Protein AF-0000000075359951 (afdb_homodimer)

Radius of gyration: 34.62 Å; Cα contacts (8 Å, |Δi|>4): 3595; chains: 2; bounding box: 74×106×92 Å

Foldseek 3Di:
DFDQLALPQAAFWALFDWAWAKAKDDDDVDAIAMEIETLDQFFAQLLLVVLQVVCCVPPNVNDHPWRYKYTYQRARQADFQQHQFQQRCQSVQFHDVLSNVVSSVRNNVNVVVNVVPDADWFKFKFKDFQDQQKAFQQVVLLVLPDPVLPVVDPHSFDGMKMKMWIAHPVFGTAEMEIEDAAHQLLDASNDNHRDSFQFLLLQLVQLVVVVVVVVVVVPPVPLVPDAQPLAPPPVPPPPPPDLPVQQVLLLVFFWDAWDFDDLCVLLVAARDHCPRPVPGHGYGYGYFYFQHQRMYSLRVAKAFQVPRHHADNQAQDDVPANQRIARHAPPPPDSLVSRNVSNVSVNVVNVVRNVPGDHIFDDDKDKAKAKDQQQWDWFWDADPVGDIDIDTWHQFFFAPLQQQDTNSHGHDDPLPPPPPPRDPSCVVCSVQFDDDDPVRPVNAPPGHGPGRQRPRQPVHRNAWRMFMWMWIDGHLEIETEGQENEHRVLSVVLQVLLVVLCCPPPPDPDDHHYTYGYSMSHHQYYDYALSSLNSNHNRNSSRTTHSCSSSSSSVVSSVRSNCRRVVHHDDHYDDTDNCPVSIDRPDDDQQFADDPPPHDFQAWPAFDDRSDEDEAQDKDKTKTWAFDCSLDVQVSGAFKFKWFDDDSHDTHTHHGSNDSQKIWGKDDPDPPDSIIMIMIMGRHHPPRDWHKMKMKGKHWTAHNVGDITIMMIIHRIYTYD/DFDQLALPQAAFWALFDWAWAKAKDDDDVDAIAMEIETLDQFFAQLLLVVLQVVCCVPPNVNDHPWRYKYTYQRARQADFQQHQFQQRCQSVQFHDVLSNVVSSVRNNVNVVVNVVPDADWFKFKFKDFQDQQKAFQQVVLLVLPDPVLPVVDPHSFDGMKMKMWIAHPVFGTAEMEIEDAAHQLLDASNDNHRDSFQFLLLQLVQLVVVVVVVVVVVPPVPLVPDAQPLAPPPPPPPPPPDLPVQQVLLLVFFWDAWDFDDLCVLLVAARDHCPRPVPGHGYGYGYFYFQHQRMYSLRVAKAFQVPRHHADNQAQADVPANQRIARHAPPPPDSLVSRNVSNVSVNVVNVVRNVPGDHIFDDDKDKAKAKDQQQWDWFWDADPVGDIDIDTWHQFFFAPLQQQDTNSHGHDDDLPDPPPPGDPSCVVCSVQFDDDDPVRPVNAPPGHGPGRQRPRQPVHRNAWRMFMWMWIDGHLEIETEGQENEHRVLSVVLQVLLVVLCCPPPPDPDDHHYTYGYSMSHHQYYDYALSSLNSPHNRNSSRTTHSCSSSSSSVVSSVRSNCRRVVHHDDHYDDTDNCPVSIDRPDDDQQFADDPPPHDFAGWPAFDDRSDEDEAQDKDKTKTWAFDCSLDVQVSGAFKFKWFDDDSHDTHTHHGSNDSQKIWGKDDPDPPDSIIMIMIMGRHHPPRDWHKMKMKGKHWTAHNVGDITIMMIIHRIYTYD

InterPro domains:
  IPR006823 Neutral/alkaline nonlysosomal ceramidase [PTHR12670] (1-720)
  IPR031329 Neutral/alkaline non-lysosomal ceramidase, N-terminal [PF04734] (1-555)
  IPR031331 Neutral/alkaline non-lysosomal ceramidase, C-terminal [PF17048] (557-720)
  IPR038445 Neutral ceramidase, C-terminal domain superfamily [G3DSA:2.60.40.2300] (588-721)

Structure (mmCIF, N/CA/C/O backbone):
data_AF-0000000075359951-model_v1
#
loop_
_entity.id
_entity.type
_entity.pdbx_description
1 polymer 'Neutral ceramidase'
#
loop_
_atom_site.group_PDB
_atom_site.id
_atom_site.type_symbol
_atom_site.label_atom_id
_atom_site.label_alt_id
_atom_site.label_comp_id
_atom_site.label_asym_id
_atom_site.label_entity_id
_atom_site.label_seq_id
_atom_site.pdbx_PDB_ins_code
_atom_site.Cartn_x
_atom_site.Cartn_y
_atom_site.Cartn_z
_atom_site.occupancy
_atom_site.B_iso_or_equiv
_atom_site.auth_seq_id
_atom_site.auth_comp_id
_atom_site.auth_asym_id
_atom_site.auth_atom_id
_atom_site.pdbx_PDB_model_num
ATOM 1 N N . MET A 1 1 ? -10.68 17.016 18.938 1 92.5 1 MET A N 1
ATOM 2 C CA . MET A 1 1 ? -9.688 17.641 18.078 1 92.5 1 MET A CA 1
ATOM 3 C C . MET A 1 1 ? -8.445 18.047 18.875 1 92.5 1 MET A C 1
ATOM 5 O O . MET A 1 1 ? -8.445 17.984 20.094 1 92.5 1 MET A O 1
ATOM 9 N N . MET A 1 2 ? -7.406 18.312 18.078 1 87.38 2 MET A N 1
ATOM 10 C CA . MET A 1 2 ? -6.129 18.625 18.719 1 87.38 2 MET A CA 1
ATOM 11 C C . MET A 1 2 ? -5.848 20.125 18.656 1 87.38 2 MET A C 1
ATOM 13 O O . MET A 1 2 ? -6.18 20.781 17.672 1 87.38 2 MET A O 1
ATOM 17 N N . GLY A 1 3 ? -5.402 20.734 19.75 1 80.44 3 GLY A N 1
ATOM 18 C CA . GLY A 1 3 ? -4.781 22.047 19.688 1 80.44 3 GLY A CA 1
ATOM 19 C C . GLY A 1 3 ? -5.305 23.016 20.719 1 80.44 3 GLY A C 1
ATOM 20 O O . GLY A 1 3 ? -4.531 23.766 21.328 1 80.44 3 GLY A O 1
ATOM 21 N N . TYR A 1 4 ? -6.652 23 20.953 1 84.62 4 TYR A N 1
ATOM 22 C CA . TYR A 1 4 ? -7.203 24 21.859 1 84.62 4 TYR A CA 1
ATOM 23 C C . TYR A 1 4 ? -7.453 23.391 23.234 1 84.62 4 TYR A C 1
ATOM 25 O O . TYR A 1 4 ? -7.914 24.078 24.156 1 84.62 4 TYR A O 1
ATOM 33 N N . ALA A 1 5 ? -7.168 22.156 23.375 1 82 5 ALA A N 1
ATOM 34 C CA . ALA A 1 5 ? -7.41 21.453 24.641 1 82 5 ALA A CA 1
ATOM 35 C C . ALA A 1 5 ? -8.836 21.672 25.125 1 82 5 ALA A C 1
ATOM 37 O O . ALA A 1 5 ? -9.062 21.984 26.297 1 82 5 ALA A O 1
ATOM 38 N N . ASN A 1 6 ? -9.75 21.734 24.219 1 84.12 6 ASN A N 1
ATOM 39 C CA . ASN A 1 6 ? -11.172 21.875 24.484 1 84.12 6 ASN A CA 1
ATOM 40 C C . ASN A 1 6 ? -11.922 20.562 24.281 1 84.12 6 ASN A C 1
ATOM 42 O O . ASN A 1 6 ? -12.023 20.062 23.156 1 84.12 6 ASN A O 1
ATOM 46 N N . MET A 1 7 ? -12.453 20.062 25.344 1 83.94 7 MET A N 1
ATOM 47 C CA . MET A 1 7 ? -13.109 18.766 25.312 1 83.94 7 MET A CA 1
ATOM 48 C C . MET A 1 7 ? -14.375 18.812 24.469 1 83.94 7 MET A C 1
ATOM 50 O O . MET A 1 7 ? -14.867 17.766 24.016 1 83.94 7 MET A O 1
ATOM 54 N N . GLU A 1 8 ? -14.844 20 24.297 1 86.25 8 GLU A N 1
ATOM 55 C CA . GLU A 1 8 ? -16.094 20.141 23.547 1 86.25 8 GLU A CA 1
ATOM 56 C C . GLU A 1 8 ? -15.836 20.203 22.047 1 86.25 8 GLU A C 1
ATOM 58 O O . GLU A 1 8 ? -16.766 20.062 21.25 1 86.25 8 GLU A O 1
ATOM 63 N N . GLN A 1 9 ? -14.648 20.359 21.688 1 91.44 9 GLN A N 1
ATOM 64 C CA . GLN A 1 9 ? -14.32 20.422 20.266 1 91.44 9 GLN A CA 1
ATOM 65 C C . GLN A 1 9 ? -14.211 19.016 19.656 1 91.44 9 GLN A C 1
ATOM 67 O O . GLN A 1 9 ? -13.109 18.516 19.438 1 91.44 9 GLN A O 1
ATOM 72 N N . ILE A 1 10 ? -15.359 18.469 19.359 1 92.62 10 ILE A N 1
ATOM 73 C CA . ILE A 1 10 ? -15.461 17.125 18.828 1 92.62 10 ILE A CA 1
ATOM 74 C C . ILE A 1 10 ? -15.664 17.188 17.312 1 92.62 10 ILE A C 1
ATOM 76 O O . ILE A 1 10 ? -16.531 17.906 16.828 1 92.62 10 ILE A O 1
ATOM 80 N N . ALA A 1 11 ? -14.906 16.438 16.594 1 94.94 11 ALA A N 1
ATOM 81 C CA . ALA A 1 11 ? -15 16.438 15.141 1 94.94 11 ALA A CA 1
ATOM 82 C C . ALA A 1 11 ? -16.406 16.016 14.688 1 94.94 11 ALA A C 1
ATOM 84 O O . ALA A 1 11 ? -16.906 14.961 15.109 1 94.94 11 ALA A O 1
ATOM 85 N N . SER A 1 12 ? -16.984 16.812 13.812 1 96.81 12 SER A N 1
ATOM 86 C CA . SER A 1 12 ? -18.344 16.547 13.344 1 96.81 12 SER A CA 1
ATOM 87 C C . SER A 1 12 ? -18.469 16.781 11.844 1 96.81 12 SER A C 1
ATOM 89 O O . SER A 1 12 ? -19.531 17.172 11.359 1 96.81 12 SER A O 1
ATOM 91 N N . GLY A 1 13 ? -17.406 16.594 11.125 1 97.94 13 GLY A N 1
ATOM 92 C CA . GLY A 1 13 ? -17.438 16.797 9.68 1 97.94 13 GLY A CA 1
ATOM 93 C C . GLY A 1 13 ? -16.094 17.172 9.102 1 97.94 13 GLY A C 1
ATOM 94 O O . GLY A 1 13 ? -15.062 17.016 9.773 1 97.94 13 GLY A O 1
ATOM 95 N N . ILE A 1 14 ? -16.125 17.562 7.75 1 98.5 14 ILE A N 1
ATOM 96 C CA . ILE A 1 14 ? -14.906 17.875 7.031 1 98.5 14 ILE A CA 1
ATOM 97 C C . ILE A 1 14 ? -15.078 19.203 6.289 1 98.5 14 ILE A C 1
ATOM 99 O O . ILE A 1 14 ? -15.984 19.359 5.473 1 98.5 14 ILE A O 1
ATOM 103 N N . HIS A 1 15 ? -14.203 20.172 6.699 1 98.44 15 HIS A N 1
ATOM 104 C CA . HIS A 1 15 ? -14.047 21.391 5.902 1 98.44 15 HIS A CA 1
ATOM 105 C C . HIS A 1 15 ? -13.328 21.094 4.59 1 98.44 15 HIS A C 1
ATOM 107 O O . HIS A 1 15 ? -13.828 21.438 3.514 1 98.44 15 HIS A O 1
ATOM 113 N N . PHE A 1 16 ? -12.195 20.438 4.609 1 97.88 16 PHE A N 1
ATOM 114 C CA . PHE A 1 16 ? -11.477 19.812 3.516 1 97.88 16 PHE A CA 1
ATOM 115 C C . PHE A 1 16 ? -10.477 18.781 4.047 1 97.88 16 PHE A C 1
ATOM 117 O O . PHE A 1 16 ? -10.203 18.734 5.246 1 97.88 16 PHE A O 1
ATOM 124 N N . ARG A 1 17 ? -10.023 17.938 3.176 1 97.81 17 ARG A N 1
ATOM 125 C CA . ARG A 1 17 ? -9.273 16.75 3.582 1 97.81 17 ARG A CA 1
ATOM 126 C C . ARG A 1 17 ? -7.863 17.125 4.043 1 97.81 17 ARG A C 1
ATOM 128 O O . ARG A 1 17 ? -7.301 18.125 3.588 1 97.81 17 ARG A O 1
ATOM 135 N N . LEU A 1 18 ? -7.336 16.344 4.98 1 98.38 18 LEU A N 1
ATOM 136 C CA . LEU A 1 18 ? -5.961 16.453 5.449 1 98.38 18 LEU A CA 1
ATOM 137 C C . LEU A 1 18 ? -5.031 15.578 4.621 1 98.38 18 LEU A C 1
ATOM 139 O O . LEU A 1 18 ? -5.418 14.492 4.191 1 98.38 18 LEU A O 1
ATOM 143 N N . ARG A 1 19 ? -3.84 16.062 4.422 1 97.94 19 ARG A N 1
ATOM 144 C CA . ARG A 1 19 ? -2.906 15.375 3.539 1 97.94 19 ARG A CA 1
ATOM 145 C C . ARG A 1 19 ? -1.535 15.234 4.191 1 97.94 19 ARG A C 1
ATOM 147 O O . ARG A 1 19 ? -1.17 16.031 5.059 1 97.94 19 ARG A O 1
ATOM 154 N N . ALA A 1 20 ? -0.826 14.164 3.852 1 98.56 20 ALA A N 1
ATOM 155 C CA . ALA A 1 20 ? 0.627 14.086 3.977 1 98.56 20 ALA A CA 1
ATOM 156 C C . ALA A 1 20 ? 1.31 14.352 2.639 1 98.56 20 ALA A C 1
ATOM 158 O O . ALA A 1 20 ? 1.008 13.695 1.64 1 98.56 20 ALA A O 1
ATOM 159 N N . ARG A 1 21 ? 2.121 15.344 2.541 1 98.69 21 ARG A N 1
ATOM 160 C CA . ARG A 1 21 ? 2.875 15.711 1.346 1 98.69 21 ARG A CA 1
ATOM 161 C C . ARG A 1 21 ? 4.367 15.469 1.545 1 98.69 21 ARG A C 1
ATOM 163 O O . ARG A 1 21 ? 4.953 15.938 2.521 1 98.69 21 ARG A O 1
ATOM 170 N N . THR A 1 22 ? 4.988 14.664 0.668 1 98.81 22 THR A N 1
ATOM 171 C CA . THR A 1 22 ? 6.348 14.188 0.892 1 98.81 22 THR A CA 1
ATOM 172 C C . THR A 1 22 ? 7.242 14.531 -0.298 1 98.81 22 THR A C 1
ATOM 174 O O . THR A 1 22 ? 6.832 14.391 -1.451 1 98.81 22 THR A O 1
ATOM 177 N N . PHE A 1 23 ? 8.445 15 -0.068 1 98.62 23 PHE A N 1
ATOM 178 C CA . PHE A 1 23 ? 9.469 14.953 -1.104 1 98.62 23 PHE A CA 1
ATOM 179 C C . PHE A 1 23 ? 10.633 14.07 -0.671 1 98.62 23 PHE A C 1
ATOM 181 O O . PHE A 1 23 ? 10.906 13.938 0.523 1 98.62 23 PHE A O 1
ATOM 188 N N . ILE A 1 24 ? 11.266 13.453 -1.584 1 98.38 24 ILE A N 1
ATOM 189 C CA . ILE A 1 24 ? 12.516 12.711 -1.43 1 98.38 24 ILE A CA 1
ATOM 190 C C . ILE A 1 24 ? 13.57 13.281 -2.377 1 98.38 24 ILE A C 1
ATOM 192 O O . ILE A 1 24 ? 13.297 13.492 -3.562 1 98.38 24 ILE A O 1
ATOM 196 N N . VAL A 1 25 ? 14.719 13.594 -1.864 1 98.19 25 VAL A N 1
ATOM 197 C CA . VAL A 1 25 ? 15.891 13.984 -2.646 1 98.19 25 VAL A CA 1
ATOM 198 C C . VAL A 1 25 ? 17 12.961 -2.445 1 98.19 25 VAL A C 1
ATOM 200 O O . VAL A 1 25 ? 17.375 12.641 -1.31 1 98.19 25 VAL A O 1
ATOM 203 N N . ALA A 1 26 ? 17.453 12.484 -3.514 1 95.38 26 ALA A N 1
ATOM 204 C CA . ALA A 1 26 ? 18.453 11.414 -3.434 1 95.38 26 ALA A CA 1
ATOM 205 C C . ALA A 1 26 ? 19.594 11.656 -4.414 1 95.38 26 ALA A C 1
ATOM 207 O O . ALA A 1 26 ? 19.375 12.133 -5.527 1 95.38 26 ALA A O 1
ATOM 208 N N . GLU A 1 27 ? 20.812 11.367 -3.955 1 91.81 27 GLU A N 1
ATOM 209 C CA . GLU A 1 27 ? 21.953 11.258 -4.859 1 91.81 27 GLU A CA 1
ATOM 210 C C . GLU A 1 27 ? 21.953 9.914 -5.578 1 91.81 27 GLU A C 1
ATOM 212 O O . GLU A 1 27 ? 21.547 8.898 -5.016 1 91.81 27 GLU A O 1
ATOM 217 N N . PRO A 1 28 ? 22.438 10.07 -6.836 1 80.56 28 PRO A N 1
ATOM 218 C CA . PRO A 1 28 ? 22.594 8.75 -7.465 1 80.56 28 PRO A CA 1
ATOM 219 C C . PRO A 1 28 ? 23.5 7.82 -6.672 1 80.56 28 PRO A C 1
ATOM 221 O O . PRO A 1 28 ? 24.672 8.133 -6.465 1 80.56 28 PRO A O 1
ATOM 224 N N . GLN A 1 29 ? 23.141 6.727 -6.148 1 76.38 29 GLN A N 1
ATOM 225 C CA . GLN A 1 29 ? 23.875 5.723 -5.387 1 76.38 29 GLN A CA 1
ATOM 226 C C . GLN A 1 29 ? 24.391 6.297 -4.07 1 76.38 29 GLN A C 1
ATOM 228 O O . GLN A 1 29 ? 25.469 5.93 -3.607 1 76.38 29 GLN A O 1
ATOM 233 N N . GLY A 1 30 ? 23.688 7.277 -3.59 1 86.38 30 GLY A N 1
ATOM 234 C CA . GLY A 1 30 ? 24.141 7.906 -2.359 1 86.38 30 GLY A CA 1
ATOM 235 C C . GLY A 1 30 ? 23.016 8.109 -1.35 1 86.38 30 GLY A C 1
ATOM 236 O O . GLY A 1 30 ? 22.141 7.262 -1.204 1 86.38 30 GLY A O 1
ATOM 237 N N . ASN A 1 31 ? 23.25 9.25 -0.615 1 93.69 31 ASN A N 1
ATOM 238 C CA . ASN A 1 31 ? 22.328 9.578 0.468 1 93.69 31 ASN A CA 1
ATOM 239 C C . ASN A 1 31 ? 20.984 10.07 -0.066 1 93.69 31 ASN A C 1
ATOM 241 O O . ASN A 1 31 ? 20.891 10.5 -1.217 1 93.69 31 ASN A O 1
ATOM 245 N N . ARG A 1 32 ? 20.031 9.828 0.704 1 96.56 32 ARG A N 1
ATOM 246 C CA . ARG A 1 32 ? 18.734 10.438 0.406 1 96.56 32 ARG A CA 1
ATOM 247 C C . ARG A 1 32 ? 18.062 10.961 1.675 1 96.56 32 ARG A C 1
ATOM 249 O O . ARG A 1 32 ? 18.375 10.5 2.777 1 96.56 32 ARG A O 1
ATOM 256 N N . VAL A 1 33 ? 17.266 11.953 1.538 1 98.56 33 VAL A N 1
ATOM 257 C CA . VAL A 1 33 ? 16.5 12.508 2.652 1 98.56 33 VAL A CA 1
ATOM 258 C C . VAL A 1 33 ? 15.016 12.555 2.291 1 98.56 33 VAL A C 1
ATOM 260 O O . VAL A 1 33 ? 14.664 12.688 1.117 1 98.56 33 VAL A O 1
ATOM 263 N N . VAL A 1 34 ? 14.211 12.383 3.309 1 98.81 34 VAL A N 1
ATOM 264 C CA . VAL A 1 34 ? 12.758 12.438 3.195 1 98.81 34 VAL A CA 1
ATOM 265 C C . VAL A 1 34 ? 12.211 13.539 4.105 1 98.81 34 VAL A C 1
ATOM 267 O O . VAL A 1 34 ? 12.602 13.641 5.27 1 98.81 34 VAL A O 1
ATOM 270 N N . PHE A 1 35 ? 11.352 14.398 3.592 1 98.94 35 PHE A N 1
ATOM 271 C CA . PHE A 1 35 ? 10.633 15.375 4.395 1 98.94 35 PHE A CA 1
ATOM 272 C C . PHE A 1 35 ? 9.133 15.25 4.176 1 98.94 35 PHE A C 1
ATOM 274 O O . PHE A 1 35 ? 8.641 15.422 3.057 1 98.94 35 PHE A O 1
ATOM 281 N N . VAL A 1 36 ? 8.414 14.977 5.23 1 98.88 36 VAL A N 1
ATOM 282 C CA . VAL A 1 36 ? 6.961 14.859 5.199 1 98.88 36 VAL A CA 1
ATOM 283 C C . VAL A 1 36 ? 6.328 16.062 5.887 1 98.88 36 VAL A C 1
ATOM 285 O O . VAL A 1 36 ? 6.621 16.359 7.051 1 98.88 36 VAL A O 1
ATOM 288 N N . ASN A 1 37 ? 5.535 16.812 5.141 1 98.88 37 ASN A N 1
ATOM 289 C CA . ASN A 1 37 ? 4.676 17.844 5.715 1 98.88 37 ASN A CA 1
ATOM 290 C C . ASN A 1 37 ? 3.271 17.312 5.988 1 98.88 37 ASN A C 1
ATOM 292 O O . ASN A 1 37 ? 2.547 16.953 5.055 1 98.88 37 ASN A O 1
ATOM 296 N N . LEU A 1 38 ? 2.906 17.328 7.215 1 98.38 38 LEU A N 1
ATOM 297 C CA . LEU A 1 38 ? 1.687 16.656 7.66 1 98.38 38 LEU A CA 1
ATOM 298 C C . LEU A 1 38 ? 0.625 17.672 8.055 1 98.38 38 LEU A C 1
ATOM 300 O O . LEU A 1 38 ? 0.889 18.562 8.867 1 98.38 38 LEU A O 1
ATOM 304 N N . ASP A 1 39 ? -0.626 17.484 7.484 1 98.31 39 ASP A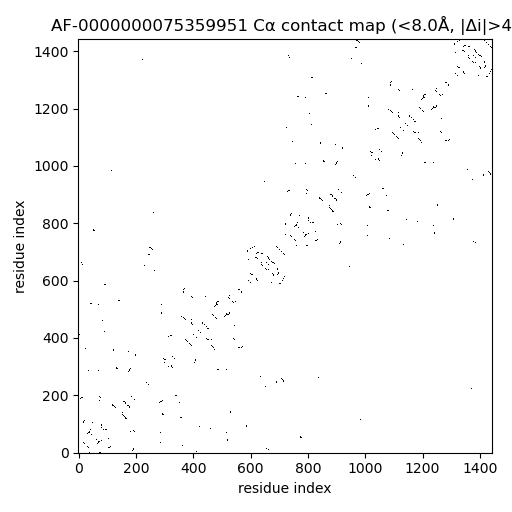 N 1
ATOM 305 C CA . ASP A 1 39 ? -1.76 18.281 7.953 1 98.31 39 ASP A CA 1
ATOM 306 C C . ASP A 1 39 ? -2.271 17.766 9.297 1 98.31 39 ASP A C 1
ATOM 308 O O . ASP A 1 39 ? -3.373 17.219 9.375 1 98.31 39 ASP A O 1
ATOM 312 N N . ALA A 1 40 ? -1.49 17.984 10.305 1 98.25 40 ALA A N 1
ATOM 313 C CA . ALA A 1 40 ? -1.791 17.672 11.695 1 98.25 40 ALA A CA 1
ATOM 314 C C . ALA A 1 40 ? -1.234 18.75 12.633 1 98.25 40 ALA A C 1
ATOM 316 O O . ALA A 1 40 ? -0.488 19.625 12.195 1 98.25 40 ALA A O 1
ATOM 317 N N . CYS A 1 41 ? -1.692 18.688 13.812 1 97.88 41 CYS A N 1
ATOM 318 C CA . CYS A 1 41 ? -1.228 19.688 14.766 1 97.88 41 CYS A CA 1
ATOM 319 C C . CYS A 1 41 ? 0.286 19.625 14.93 1 97.88 41 CYS A C 1
ATOM 321 O O . CYS A 1 41 ? 0.981 20.625 14.75 1 97.88 41 CYS A O 1
ATOM 323 N N . MET A 1 42 ? 0.805 18.516 15.242 1 98.19 42 MET A N 1
ATOM 324 C CA . MET A 1 42 ? 2.24 18.281 15.375 1 98.19 42 MET A CA 1
ATOM 325 C C . MET A 1 42 ? 2.602 16.844 14.977 1 98.19 42 MET A C 1
ATOM 327 O O . MET A 1 42 ? 1.721 16 14.828 1 98.19 42 MET A O 1
ATOM 331 N N . ALA A 1 43 ? 3.893 16.672 14.773 1 97.38 43 ALA A N 1
ATOM 332 C CA . ALA A 1 43 ? 4.371 15.289 14.641 1 97.38 43 ALA A CA 1
ATOM 333 C C . ALA A 1 43 ? 4.332 14.562 15.984 1 97.38 43 ALA A C 1
ATOM 335 O O . ALA A 1 43 ? 4.312 15.203 17.047 1 97.38 43 ALA A O 1
ATOM 336 N N . SER A 1 44 ? 4.227 13.273 15.898 1 96.44 44 SER A N 1
ATOM 337 C CA . SER A 1 44 ? 4.145 12.383 17.062 1 96.44 44 SER A CA 1
ATOM 338 C C . SER A 1 44 ? 5.32 11.414 17.094 1 96.44 44 SER A C 1
ATOM 340 O O . SER A 1 44 ? 5.691 10.844 16.062 1 96.44 44 SER A O 1
ATOM 342 N N . GLN A 1 45 ? 5.848 11.305 18.328 1 97.5 45 GLN A N 1
ATOM 343 C CA . GLN A 1 45 ? 6.973 10.391 18.5 1 97.5 45 GLN A CA 1
ATOM 344 C C . GLN A 1 45 ? 6.578 8.961 18.156 1 97.5 45 GLN A C 1
ATOM 346 O O . GLN A 1 45 ? 7.332 8.25 17.484 1 97.5 45 GLN A O 1
ATOM 351 N N . ILE A 1 46 ? 5.453 8.484 18.672 1 98.31 46 ILE A N 1
ATOM 352 C CA . ILE A 1 46 ? 5.031 7.109 18.438 1 98.31 46 ILE A CA 1
ATOM 353 C C . ILE A 1 46 ? 4.672 6.922 16.953 1 98.31 46 ILE A C 1
ATOM 355 O O . ILE A 1 46 ? 4.883 5.848 16.391 1 98.31 46 ILE A O 1
ATOM 359 N N . VAL A 1 47 ? 4.066 7.914 16.297 1 98.5 47 VAL A N 1
ATOM 360 C CA . VAL A 1 47 ? 3.801 7.844 14.867 1 98.5 47 VAL A CA 1
ATOM 361 C C . VAL A 1 47 ? 5.117 7.691 14.109 1 98.5 47 VAL A C 1
ATOM 363 O O . VAL A 1 47 ? 5.227 6.852 13.211 1 98.5 47 VAL A O 1
ATOM 366 N N . LYS A 1 48 ? 6.109 8.492 14.461 1 98.56 48 LYS A N 1
ATOM 367 C CA . LYS A 1 48 ? 7.426 8.414 13.836 1 98.56 48 LYS A CA 1
ATOM 368 C C . LYS A 1 48 ? 8.031 7.023 14 1 98.56 48 LYS A C 1
ATOM 370 O O . LYS A 1 48 ? 8.539 6.445 13.039 1 98.56 48 LYS A O 1
ATOM 375 N N . ILE A 1 49 ? 7.969 6.488 15.172 1 98.31 49 ILE A N 1
ATOM 376 C CA . ILE A 1 49 ? 8.531 5.172 15.469 1 98.31 49 ILE A CA 1
ATOM 377 C C . ILE A 1 49 ? 7.871 4.121 14.586 1 98.31 49 ILE A C 1
ATOM 379 O O . ILE A 1 49 ? 8.555 3.316 13.945 1 98.31 49 ILE A O 1
ATOM 383 N N . LYS A 1 50 ? 6.594 4.168 14.492 1 98.31 50 LYS A N 1
ATOM 384 C CA . LYS A 1 50 ? 5.875 3.121 13.773 1 98.31 50 LYS A CA 1
ATOM 385 C C . LYS A 1 50 ? 6.008 3.295 12.266 1 98.31 50 LYS A C 1
ATOM 387 O O . LYS A 1 50 ? 6.047 2.311 11.523 1 98.31 50 LYS A O 1
ATOM 392 N N . VAL A 1 51 ? 6.059 4.527 11.758 1 98.62 51 VAL A N 1
ATOM 393 C CA . VAL A 1 51 ? 6.316 4.766 10.344 1 98.62 51 VAL A CA 1
ATOM 394 C C . VAL A 1 51 ? 7.676 4.191 9.961 1 98.62 51 VAL A C 1
ATOM 396 O O . VAL A 1 51 ? 7.805 3.508 8.938 1 98.62 51 VAL A O 1
ATOM 399 N N . ILE A 1 52 ? 8.695 4.422 10.75 1 98.5 52 ILE A N 1
ATOM 400 C CA . ILE A 1 52 ? 10.047 3.951 10.461 1 98.5 52 ILE A CA 1
ATOM 401 C C . ILE A 1 52 ? 10.078 2.424 10.484 1 98.5 52 ILE A C 1
ATOM 403 O O . ILE A 1 52 ? 10.75 1.796 9.664 1 98.5 52 ILE A O 1
ATOM 407 N N . GLU A 1 53 ? 9.336 1.86 11.445 1 97.5 53 GLU A N 1
ATOM 408 C CA . GLU A 1 53 ? 9.25 0.404 11.508 1 97.5 53 GLU A CA 1
ATOM 409 C C . GLU A 1 53 ? 8.695 -0.165 10.203 1 97.5 53 GLU A C 1
ATOM 411 O O . GLU A 1 53 ? 9.219 -1.151 9.68 1 97.5 53 GLU A O 1
ATOM 416 N N . ARG A 1 54 ? 7.699 0.404 9.727 1 97.5 54 ARG A N 1
ATOM 417 C CA . ARG A 1 54 ? 7.082 -0.045 8.477 1 97.5 54 ARG A CA 1
ATOM 418 C C . ARG A 1 54 ? 8.023 0.154 7.297 1 97.5 54 ARG A C 1
ATOM 420 O O . ARG A 1 54 ? 8.148 -0.722 6.438 1 97.5 54 ARG A O 1
ATOM 427 N N . LEU A 1 55 ? 8.648 1.281 7.219 1 98 55 LEU A N 1
ATOM 428 C CA . LEU A 1 55 ? 9.562 1.572 6.117 1 98 55 LEU A CA 1
ATOM 429 C C . LEU A 1 55 ? 10.758 0.63 6.141 1 98 55 LEU A C 1
ATOM 431 O O . LEU A 1 55 ? 11.227 0.187 5.09 1 98 55 LEU A O 1
ATOM 435 N N . LYS A 1 56 ? 11.258 0.307 7.297 1 96.81 56 LYS A N 1
ATOM 436 C CA . LYS A 1 56 ? 12.383 -0.612 7.422 1 96.81 56 LYS A CA 1
ATOM 437 C C . LYS A 1 56 ? 12 -2.016 6.965 1 96.81 56 LYS A C 1
ATOM 439 O O . LYS A 1 56 ? 12.805 -2.713 6.344 1 96.81 56 LYS A O 1
ATOM 444 N N . ALA A 1 57 ? 10.82 -2.371 7.332 1 94.5 57 ALA A N 1
ATOM 445 C CA . ALA A 1 57 ? 10.344 -3.688 6.91 1 94.5 57 ALA A CA 1
ATOM 446 C C . ALA A 1 57 ? 10.297 -3.793 5.387 1 94.5 57 ALA A C 1
ATOM 448 O O . ALA A 1 57 ? 10.539 -4.863 4.824 1 94.5 57 ALA A O 1
ATOM 449 N N . ARG A 1 58 ? 10.117 -2.762 4.758 1 93.88 58 ARG A N 1
ATOM 450 C CA . ARG A 1 58 ? 9.945 -2.771 3.311 1 93.88 58 ARG A CA 1
ATOM 451 C C . ARG A 1 58 ? 11.258 -2.479 2.596 1 93.88 58 ARG A C 1
ATOM 453 O O . ARG A 1 58 ? 11.555 -3.076 1.559 1 93.88 58 ARG A O 1
ATOM 460 N N . TYR A 1 59 ? 12.086 -1.503 3.148 1 94.75 59 TYR A N 1
ATOM 461 C CA . TYR A 1 59 ? 13.195 -0.973 2.371 1 94.75 59 TYR A CA 1
ATOM 462 C C . TYR A 1 59 ? 14.523 -1.197 3.096 1 94.75 59 TYR A C 1
ATOM 464 O O . TYR A 1 59 ? 15.57 -0.75 2.631 1 94.75 59 TYR A O 1
ATOM 472 N N . GLY A 1 60 ? 14.508 -1.872 4.191 1 93.25 60 GLY A N 1
ATOM 473 C CA . GLY A 1 60 ? 15.727 -2.021 4.98 1 93.25 60 GLY A CA 1
ATOM 474 C C . GLY A 1 60 ? 16.219 -0.715 5.574 1 93.25 60 GLY A C 1
ATOM 475 O O . GLY A 1 60 ? 15.445 0.019 6.195 1 93.25 60 GLY A O 1
ATOM 476 N N . ASP A 1 61 ? 17.438 -0.366 5.328 1 93.88 61 ASP A N 1
ATOM 477 C CA . ASP A 1 61 ? 18.031 0.796 5.98 1 93.88 61 ASP A CA 1
ATOM 478 C C . ASP A 1 61 ? 18.016 2.012 5.059 1 93.88 61 ASP A C 1
ATOM 480 O O . ASP A 1 61 ? 18.703 2.998 5.309 1 93.88 61 ASP A O 1
ATOM 484 N N . LEU A 1 62 ? 17.219 1.934 4.047 1 95.94 62 LEU A N 1
ATOM 485 C CA . LEU A 1 62 ? 17.141 3.053 3.115 1 95.94 62 LEU A CA 1
ATOM 486 C C . LEU A 1 62 ? 16.516 4.273 3.783 1 95.94 62 LEU A C 1
ATOM 488 O O . LEU A 1 62 ? 16.906 5.406 3.51 1 95.94 62 LEU A O 1
ATOM 492 N N . TYR A 1 63 ? 15.469 4.043 4.59 1 97.88 63 TYR A N 1
ATOM 493 C CA . TYR A 1 63 ? 14.781 5.078 5.359 1 97.88 63 TYR A CA 1
ATOM 494 C C . TYR A 1 63 ? 14.859 4.789 6.852 1 97.88 63 TYR A C 1
ATOM 496 O O . TYR A 1 63 ? 14.352 3.771 7.324 1 97.88 63 TYR A O 1
ATOM 504 N N . THR A 1 64 ? 15.445 5.664 7.578 1 97.75 64 THR A N 1
ATOM 505 C CA . THR A 1 64 ? 15.68 5.523 9.008 1 97.75 64 THR A CA 1
ATOM 506 C C . THR A 1 64 ? 15.258 6.789 9.758 1 97.75 64 THR A C 1
ATOM 508 O O . THR A 1 64 ? 14.797 7.754 9.141 1 97.75 64 THR A O 1
ATOM 511 N N . GLU A 1 65 ? 15.43 6.75 11.039 1 97.5 65 GLU A N 1
ATOM 512 C CA . GLU A 1 65 ? 15.133 7.93 11.844 1 97.5 65 GLU A CA 1
ATOM 513 C C . GLU A 1 65 ? 16.062 9.086 11.492 1 97.5 65 GLU A C 1
ATOM 515 O O . GLU A 1 65 ? 15.727 10.25 11.711 1 97.5 65 GLU A O 1
ATOM 520 N N . LYS A 1 66 ? 17.172 8.805 10.852 1 97.94 66 LYS A N 1
ATOM 521 C CA . LYS A 1 66 ? 18.203 9.805 10.602 1 97.94 66 LYS A CA 1
ATOM 522 C C . LYS A 1 66 ? 17.875 10.656 9.383 1 97.94 66 LYS A C 1
ATOM 524 O O . LYS A 1 66 ? 18.188 11.844 9.344 1 97.94 66 LYS A O 1
ATOM 529 N N . ASN A 1 67 ? 17.25 10.031 8.398 1 98.5 67 ASN A N 1
ATOM 530 C CA . ASN A 1 67 ? 17.094 10.758 7.148 1 98.5 67 ASN A CA 1
ATOM 531 C C . ASN A 1 67 ? 15.617 11 6.816 1 98.5 67 ASN A C 1
ATOM 533 O O . ASN A 1 67 ? 15.297 11.484 5.727 1 98.5 67 ASN A O 1
ATOM 537 N N . VAL A 1 68 ? 14.695 10.633 7.707 1 98.88 68 VAL A N 1
ATOM 538 C CA . VAL A 1 68 ? 13.273 10.891 7.516 1 98.88 68 VAL A CA 1
ATOM 539 C C . VAL A 1 68 ? 12.789 11.914 8.539 1 98.88 68 VAL A C 1
ATOM 541 O O . VAL A 1 68 ? 12.914 11.703 9.75 1 98.88 68 VAL A O 1
ATOM 544 N N . ALA A 1 69 ? 12.242 13.016 8.062 1 98.88 69 ALA A N 1
ATOM 545 C CA . ALA A 1 69 ? 11.633 14.031 8.914 1 98.88 69 ALA A CA 1
ATOM 546 C C . ALA A 1 69 ? 10.125 14.125 8.68 1 98.88 69 ALA A C 1
ATOM 548 O O . ALA A 1 69 ? 9.672 14.148 7.531 1 98.88 69 ALA A O 1
ATOM 549 N N . ILE A 1 70 ? 9.352 14.125 9.781 1 98.94 70 ILE A N 1
ATOM 550 C CA . ILE A 1 70 ? 7.906 14.297 9.727 1 98.94 70 ILE A CA 1
ATOM 551 C C . ILE A 1 70 ? 7.504 15.547 10.5 1 98.94 70 ILE A C 1
ATOM 553 O O . ILE A 1 70 ? 7.734 15.641 11.711 1 98.94 70 ILE A O 1
ATOM 557 N N . SER A 1 71 ? 6.891 16.516 9.781 1 98.81 71 SER A N 1
ATOM 558 C CA . SER A 1 71 ? 6.594 17.812 10.367 1 98.81 71 SER A CA 1
ATOM 559 C C . SER A 1 71 ? 5.102 18.125 10.289 1 98.81 71 SER A C 1
ATOM 561 O O . SER A 1 71 ? 4.453 17.844 9.281 1 98.81 71 SER A O 1
ATOM 563 N N . GLY A 1 72 ? 4.555 18.672 11.359 1 98.56 72 GLY A N 1
ATOM 564 C CA . GLY A 1 72 ? 3.166 19.094 11.352 1 98.56 72 GLY A CA 1
ATOM 565 C C . GLY A 1 72 ? 3.002 20.562 10.992 1 98.56 72 GLY A C 1
ATOM 566 O O . GLY A 1 72 ? 3.848 21.391 11.336 1 98.56 72 GLY A O 1
ATOM 567 N N . ILE A 1 73 ? 1.85 20.891 10.398 1 98.56 73 ILE A N 1
ATOM 568 C CA . ILE A 1 73 ? 1.588 22.266 10.016 1 98.56 73 ILE A CA 1
ATOM 569 C C . ILE A 1 73 ? 0.949 23.016 11.188 1 98.56 73 ILE A C 1
ATOM 571 O O . ILE A 1 73 ? 0.754 24.234 11.117 1 98.56 73 ILE A O 1
ATOM 575 N N . HIS A 1 74 ? 0.567 22.312 12.227 1 98.12 74 HIS A N 1
ATOM 576 C CA . HIS A 1 74 ? 0.046 22.828 13.492 1 98.12 74 HIS A CA 1
ATOM 577 C C . HIS A 1 74 ? -1.398 23.297 13.344 1 98.12 74 HIS A C 1
ATOM 579 O O . HIS A 1 74 ? -1.789 24.312 13.914 1 98.12 74 HIS A O 1
ATOM 585 N N . THR A 1 75 ? -2.182 22.625 12.57 1 98.25 75 THR A N 1
ATOM 586 C CA . THR A 1 75 ? -3.615 22.891 12.547 1 98.25 75 THR A CA 1
ATOM 587 C C . THR A 1 75 ? -4.262 22.484 13.867 1 98.25 75 THR A C 1
ATOM 589 O O . THR A 1 75 ? -3.979 21.391 14.391 1 98.25 75 THR A O 1
ATOM 592 N N . HIS A 1 76 ? -5.055 23.391 14.383 1 97.19 76 HIS A N 1
ATOM 593 C CA . HIS A 1 76 ? -5.805 23.078 15.602 1 97.19 76 HIS A CA 1
ATOM 594 C C . HIS A 1 76 ? -7.172 22.484 15.266 1 97.19 76 HIS A C 1
ATOM 596 O O . HIS A 1 76 ? -8.016 22.328 16.156 1 97.19 76 HIS A O 1
ATOM 602 N N . ALA A 1 77 ? -7.336 22.203 14.023 1 97.38 77 ALA A N 1
ATOM 603 C CA . ALA A 1 77 ? -8.602 21.625 13.562 1 97.38 77 ALA A CA 1
ATOM 604 C C . ALA A 1 77 ? -8.398 20.219 13.008 1 97.38 77 ALA A C 1
ATOM 606 O O . ALA A 1 77 ? -9.125 19.797 12.102 1 97.38 77 ALA A O 1
ATOM 607 N N . GLY A 1 78 ? -7.375 19.547 13.438 1 96.94 78 GLY A N 1
ATOM 608 C CA . GLY A 1 78 ? -7.133 18.141 13.109 1 96.94 78 GLY A CA 1
ATOM 609 C C . GLY A 1 78 ? -7.535 17.188 14.211 1 96.94 78 GLY A C 1
ATOM 610 O O . GLY A 1 78 ? -7.883 17.625 15.312 1 96.94 78 GLY A O 1
ATOM 611 N N . PRO A 1 79 ? -7.438 15.898 13.898 1 95.88 79 PRO A N 1
ATOM 612 C CA . PRO A 1 79 ? -7.801 14.914 14.93 1 95.88 79 PRO A CA 1
ATOM 613 C C . PRO A 1 79 ? -6.816 14.891 16.094 1 95.88 79 PRO A C 1
ATOM 615 O O . PRO A 1 79 ? -5.641 15.211 15.922 1 95.88 79 PRO A O 1
ATOM 618 N N . GLY A 1 80 ? -7.371 14.602 17.281 1 96.31 80 GLY A N 1
ATOM 619 C CA . GLY A 1 80 ? -6.535 14.406 18.453 1 96.31 80 GLY A CA 1
ATOM 620 C C . GLY A 1 80 ? -6.34 12.945 18.812 1 96.31 80 GLY A C 1
ATOM 621 O O . GLY A 1 80 ? -6.781 12.055 18.078 1 96.31 80 GLY A O 1
ATOM 622 N N . GLY A 1 81 ? -5.594 12.656 19.828 1 96.81 81 GLY A N 1
ATOM 623 C CA . GLY A 1 81 ? -5.473 11.336 20.422 1 96.81 81 GLY A CA 1
ATOM 624 C C . GLY A 1 81 ? -4.375 10.492 19.797 1 96.81 81 GLY A C 1
ATOM 625 O O . GLY A 1 81 ? -4.316 9.281 20 1 96.81 81 GLY A O 1
ATOM 626 N N . TYR A 1 82 ? -3.496 11.102 18.969 1 97.81 82 TYR A N 1
ATOM 627 C CA . TYR A 1 82 ? -2.5 10.297 18.281 1 97.81 82 TYR A CA 1
ATOM 628 C C . TYR A 1 82 ? -1.125 10.461 18.922 1 97.81 82 TYR A C 1
ATOM 630 O O . TYR A 1 82 ? -0.149 9.852 18.469 1 97.81 82 TYR A O 1
ATOM 638 N N . LEU A 1 83 ? -0.991 11.281 19.953 1 97.88 83 LEU A N 1
ATOM 639 C CA . LEU A 1 83 ? 0.251 11.406 20.703 1 97.88 83 LEU A CA 1
ATOM 640 C C . LEU A 1 83 ? 0.293 10.406 21.859 1 97.88 83 LEU A C 1
ATOM 642 O O . LEU A 1 83 ? -0.752 10 22.375 1 97.88 83 LEU A O 1
ATOM 646 N N . GLN A 1 84 ? 1.447 10.016 22.359 1 97.69 84 GLN A N 1
ATOM 647 C CA . GLN A 1 84 ? 1.522 8.906 23.312 1 97.69 84 GLN A CA 1
ATOM 648 C C . GLN A 1 84 ? 1.631 9.422 24.75 1 97.69 84 GLN A C 1
ATOM 650 O O . GLN A 1 84 ? 1.481 8.656 25.703 1 97.69 84 GLN A O 1
ATOM 655 N N . TYR A 1 85 ? 1.814 10.719 25 1 97.25 85 TYR A N 1
ATOM 656 C CA . TYR A 1 85 ? 2.014 11.242 26.344 1 97.25 85 TYR A CA 1
ATOM 657 C C . TYR A 1 85 ? 0.708 11.781 26.906 1 97.25 85 TYR A C 1
ATOM 659 O O . TYR A 1 85 ? -0.074 12.414 26.203 1 97.25 85 TYR A O 1
ATOM 667 N N . VAL A 1 86 ? 0.448 11.695 28.156 1 94.81 86 VAL A N 1
ATOM 668 C CA . VAL A 1 86 ? -0.834 11.875 28.828 1 94.81 86 VAL A CA 1
ATOM 669 C C . VAL A 1 86 ? -1.307 13.312 28.672 1 94.81 86 VAL A C 1
ATOM 671 O O . VAL A 1 86 ? -2.48 13.562 28.375 1 94.81 86 VAL A O 1
ATOM 674 N N . VAL A 1 87 ? -0.431 14.242 28.75 1 92.5 87 VAL A N 1
ATOM 675 C CA . VAL A 1 87 ? -0.818 15.648 28.781 1 92.5 87 VAL A CA 1
ATOM 676 C C . VAL A 1 87 ? -1.462 16.047 27.469 1 92.5 87 VAL A C 1
ATOM 678 O O . VAL A 1 87 ? -2.307 16.938 27.422 1 92.5 87 VAL A O 1
ATOM 681 N N . TYR A 1 88 ? -1.129 15.32 26.438 1 94.5 88 TYR A N 1
ATOM 682 C CA . TYR A 1 88 ? -1.576 15.719 25.109 1 94.5 88 TYR A CA 1
ATOM 683 C C . TYR A 1 88 ? -2.869 15.008 24.734 1 94.5 88 TYR A C 1
ATOM 685 O O . TYR A 1 88 ? -3.471 15.305 23.703 1 94.5 88 TYR A O 1
ATOM 693 N N . ILE A 1 89 ? -3.359 14.039 25.531 1 94.31 89 ILE A N 1
ATOM 694 C CA . ILE A 1 89 ? -4.48 13.242 25.062 1 94.31 89 ILE A CA 1
ATOM 695 C C . ILE A 1 89 ? -5.605 13.266 26.094 1 94.31 89 ILE A C 1
ATOM 697 O O . ILE A 1 89 ? -6.551 12.477 26.016 1 94.31 89 ILE A O 1
ATOM 701 N N . VAL A 1 90 ? -5.547 14.156 27.031 1 87.56 90 VAL A N 1
ATOM 702 C CA . VAL A 1 90 ? -6.566 14.266 28.062 1 87.56 90 VAL A CA 1
ATOM 703 C C . VAL A 1 90 ? -7.895 14.68 27.438 1 87.56 90 VAL A C 1
ATOM 705 O O . VAL A 1 90 ? -8.945 14.141 27.781 1 87.56 90 VAL A O 1
ATOM 708 N N . THR A 1 91 ? -7.832 15.57 26.547 1 86.75 91 THR A N 1
ATOM 709 C CA . THR A 1 91 ? -9.055 16.156 26.016 1 86.75 91 THR A CA 1
ATOM 710 C C . THR A 1 91 ? -9.695 15.234 24.984 1 86.75 91 THR A C 1
ATOM 712 O O . THR A 1 91 ? -10.867 15.398 24.641 1 86.75 91 THR A O 1
ATOM 715 N N . SER A 1 92 ? -8.953 14.32 24.469 1 91.56 92 SER A N 1
ATOM 716 C CA . SER A 1 92 ? -9.484 13.383 23.484 1 91.56 92 SER A CA 1
ATOM 717 C C . SER A 1 92 ? -9.945 12.094 24.141 1 91.56 92 SER A C 1
ATOM 719 O O . SER A 1 92 ? -10.102 11.062 23.484 1 91.56 92 SER A O 1
ATOM 721 N N . LEU A 1 93 ? -10.094 12.125 25.453 1 92.5 93 LEU A N 1
ATOM 722 C CA . LEU A 1 93 ? -10.516 10.969 26.219 1 92.5 93 LEU A CA 1
ATOM 723 C C . LEU A 1 93 ? -9.469 9.859 26.156 1 92.5 93 LEU A C 1
ATOM 725 O O . LEU A 1 93 ? -9.812 8.672 26.109 1 92.5 93 LEU A O 1
ATOM 729 N N . GLY A 1 94 ? -8.266 10.25 26 1 94.88 94 GLY A N 1
ATOM 730 C CA . GLY A 1 94 ? -7.172 9.297 25.891 1 94.88 94 GLY A CA 1
ATOM 731 C C . GLY A 1 94 ? -6.711 9.078 24.453 1 94.88 94 GLY A C 1
ATOM 732 O O . GLY A 1 94 ? -6.789 9.992 23.625 1 94.88 94 GLY A O 1
ATOM 733 N N . PHE A 1 95 ? -6.145 7.902 24.328 1 97.06 95 PHE A N 1
ATOM 734 C CA . PHE A 1 95 ? -5.574 7.527 23.047 1 97.06 95 PHE A CA 1
ATOM 735 C C . PHE A 1 95 ? -6.672 7.129 22.062 1 97.06 95 PHE A C 1
ATOM 737 O O . PHE A 1 95 ? -7.602 6.406 22.422 1 97.06 95 PHE A O 1
ATOM 744 N N . VAL A 1 96 ? -6.633 7.703 20.859 1 97.38 96 VAL A N 1
ATOM 745 C CA . VAL A 1 96 ? -7.57 7.352 19.797 1 97.38 96 VAL A CA 1
ATOM 746 C C . VAL A 1 96 ? -6.844 6.562 18.719 1 97.38 96 VAL A C 1
ATOM 748 O O . VAL A 1 96 ? -6.273 7.148 17.797 1 97.38 96 VAL A O 1
ATOM 751 N N . ARG A 1 97 ? -6.992 5.285 18.719 1 96.5 97 ARG A N 1
ATOM 752 C CA . ARG A 1 97 ? -6.281 4.379 17.812 1 96.5 97 ARG A CA 1
ATOM 753 C C . ARG A 1 97 ? -6.559 4.719 16.359 1 96.5 97 ARG A C 1
ATOM 755 O O . ARG A 1 97 ? -5.652 4.684 15.523 1 96.5 97 ARG A O 1
ATOM 762 N N . GLN A 1 98 ? -7.734 5.023 15.984 1 96.5 98 GLN A N 1
ATOM 763 C CA . GLN A 1 98 ? -8.117 5.316 14.609 1 96.5 98 GLN A CA 1
ATOM 764 C C . GLN A 1 98 ? -7.355 6.527 14.078 1 96.5 98 GLN A C 1
ATOM 766 O O . GLN A 1 98 ? -6.906 6.527 12.93 1 96.5 98 GLN A O 1
ATOM 771 N N . SER A 1 99 ? -7.242 7.59 14.867 1 97.62 99 SER A N 1
ATOM 772 C CA . SER A 1 99 ? -6.469 8.758 14.469 1 97.62 99 SER A CA 1
ATOM 773 C C . SER A 1 99 ? -5.004 8.398 14.234 1 97.62 99 SER A C 1
ATOM 775 O O . SER A 1 99 ? -4.406 8.82 13.242 1 97.62 99 SER A O 1
ATOM 777 N N . PHE A 1 100 ? -4.496 7.656 15.18 1 97.81 100 PHE A N 1
ATOM 778 C CA . PHE A 1 100 ? -3.115 7.203 15.102 1 97.81 100 PHE A CA 1
ATOM 779 C C . PHE A 1 100 ? -2.875 6.422 13.812 1 97.81 100 PHE A C 1
ATOM 781 O O . PHE A 1 100 ? -1.94 6.715 13.062 1 97.81 100 PHE A O 1
ATOM 788 N N . ASP A 1 101 ? -3.707 5.457 13.547 1 97.31 101 ASP A N 1
ATOM 789 C CA . ASP A 1 101 ? -3.562 4.609 12.367 1 97.31 101 ASP A CA 1
ATOM 790 C C . ASP A 1 101 ? -3.684 5.43 11.078 1 97.31 101 ASP A C 1
ATOM 792 O O . ASP A 1 101 ? -2.963 5.184 10.109 1 97.31 101 ASP A O 1
ATOM 796 N N . ALA A 1 102 ? -4.605 6.316 11.039 1 97.62 102 ALA A N 1
ATOM 797 C CA . ALA A 1 102 ? -4.789 7.16 9.867 1 97.62 102 ALA A CA 1
ATOM 798 C C . ALA A 1 102 ? -3.514 7.938 9.539 1 97.62 102 ALA A C 1
ATOM 800 O O . ALA A 1 102 ? -3.146 8.078 8.375 1 97.62 102 ALA A O 1
ATOM 801 N N . LEU A 1 103 ? -2.85 8.43 10.547 1 98.44 103 LEU A N 1
ATOM 802 C CA . LEU A 1 103 ? -1.618 9.18 10.336 1 98.44 103 LEU A CA 1
ATOM 803 C C . LEU A 1 103 ? -0.5 8.266 9.844 1 98.44 103 LEU A C 1
ATOM 805 O O . LEU A 1 103 ? 0.168 8.57 8.852 1 98.44 103 LEU A O 1
ATOM 809 N N . VAL A 1 104 ? -0.322 7.152 10.547 1 98.38 104 VAL A N 1
ATOM 810 C CA . VAL A 1 104 ? 0.746 6.23 10.172 1 98.38 104 VAL A CA 1
ATOM 811 C C . VAL A 1 104 ? 0.55 5.77 8.727 1 98.38 104 VAL A C 1
ATOM 813 O O . VAL A 1 104 ? 1.486 5.801 7.926 1 98.38 104 VAL A O 1
ATOM 816 N N . ASP A 1 105 ? -0.665 5.418 8.375 1 97.12 105 ASP A N 1
ATOM 817 C CA . ASP A 1 105 ? -0.982 4.938 7.031 1 97.12 105 ASP A CA 1
ATOM 818 C C . ASP A 1 105 ? -0.751 6.031 5.988 1 97.12 105 ASP A C 1
ATOM 820 O O . ASP A 1 105 ? -0.164 5.781 4.934 1 97.12 105 ASP A O 1
ATOM 824 N N . GLY A 1 106 ? -1.278 7.199 6.289 1 97.88 106 GLY A N 1
ATOM 825 C CA . GLY A 1 106 ? -1.142 8.305 5.352 1 97.88 106 GLY A CA 1
ATOM 826 C C . GLY A 1 106 ? 0.303 8.68 5.082 1 97.88 106 GLY A C 1
ATOM 827 O O . GLY A 1 106 ? 0.686 8.914 3.934 1 97.88 106 GLY A O 1
ATOM 828 N N . ILE A 1 107 ? 1.11 8.711 6.109 1 98.75 107 ILE A N 1
ATOM 829 C CA . ILE A 1 107 ? 2.518 9.07 5.977 1 98.75 107 ILE A CA 1
ATOM 830 C C . ILE A 1 107 ? 3.254 7.992 5.184 1 98.75 107 ILE A C 1
ATOM 832 O O . ILE A 1 107 ? 3.996 8.297 4.246 1 98.75 107 ILE A O 1
ATOM 836 N N . GLU A 1 108 ? 3.025 6.758 5.574 1 98.06 108 GLU A N 1
ATOM 837 C CA . GLU A 1 108 ? 3.645 5.656 4.84 1 98.06 108 GLU A CA 1
ATOM 838 C C . GLU A 1 108 ? 3.328 5.742 3.35 1 98.06 108 GLU A C 1
ATOM 840 O O . GLU A 1 108 ? 4.227 5.641 2.514 1 98.06 108 GLU A O 1
ATOM 845 N N . LYS A 1 109 ? 2.1 5.898 3.068 1 96.81 109 LYS A N 1
ATOM 846 C CA . LYS A 1 109 ? 1.662 5.953 1.676 1 96.81 109 LYS A CA 1
ATOM 847 C C . LYS A 1 109 ? 2.328 7.105 0.934 1 96.81 109 LYS A C 1
ATOM 849 O O . LYS A 1 109 ? 2.719 6.965 -0.227 1 96.81 109 LYS A O 1
ATOM 854 N N . SER A 1 110 ? 2.383 8.234 1.547 1 97.94 110 SER A N 1
ATOM 855 C CA . SER A 1 110 ? 2.988 9.398 0.906 1 97.94 110 SER A CA 1
ATOM 856 C C . SER A 1 110 ? 4.469 9.164 0.626 1 97.94 110 SER A C 1
ATOM 858 O O . SER A 1 110 ? 4.98 9.57 -0.419 1 97.94 110 SER A O 1
ATOM 860 N N . VAL A 1 111 ? 5.188 8.516 1.507 1 98.62 111 VAL A N 1
ATOM 861 C CA . VAL A 1 111 ? 6.602 8.219 1.318 1 98.62 111 VAL A CA 1
ATOM 862 C C . VAL A 1 111 ? 6.773 7.203 0.191 1 98.62 111 VAL A C 1
ATOM 864 O O . VAL A 1 111 ? 7.66 7.344 -0.654 1 98.62 111 VAL A O 1
ATOM 867 N N . LEU A 1 112 ? 5.93 6.188 0.189 1 96.38 112 LEU A N 1
ATOM 868 C CA . LEU A 1 112 ? 5.988 5.18 -0.865 1 96.38 112 LEU A CA 1
ATOM 869 C C . LEU A 1 112 ? 5.785 5.816 -2.236 1 96.38 112 LEU A C 1
ATOM 871 O O . LEU A 1 112 ? 6.504 5.5 -3.186 1 96.38 112 LEU A O 1
ATOM 875 N N . GLN A 1 113 ? 4.812 6.66 -2.357 1 94.88 113 GLN A N 1
ATOM 876 C CA . GLN A 1 113 ? 4.535 7.332 -3.623 1 94.88 113 GLN A CA 1
ATOM 877 C C . GLN A 1 113 ? 5.715 8.195 -4.059 1 94.88 113 GLN A C 1
ATOM 879 O O . GLN A 1 113 ? 6.086 8.203 -5.234 1 94.88 113 GLN A O 1
ATOM 884 N N . ALA A 1 114 ? 6.266 8.914 -3.092 1 97.12 114 ALA A N 1
ATOM 885 C CA . ALA A 1 114 ? 7.434 9.727 -3.406 1 97.12 114 ALA A CA 1
ATOM 886 C C . ALA A 1 114 ? 8.609 8.867 -3.855 1 97.12 114 ALA A C 1
ATOM 888 O O . ALA A 1 114 ? 9.32 9.211 -4.797 1 97.12 114 ALA A O 1
ATOM 889 N N . HIS A 1 115 ? 8.836 7.797 -3.191 1 95.5 115 HIS A N 1
ATOM 890 C CA . HIS A 1 115 ? 9.906 6.863 -3.531 1 95.5 115 HIS A CA 1
ATOM 891 C C . HIS A 1 115 ? 9.75 6.336 -4.953 1 95.5 115 HIS A C 1
ATOM 893 O O . HIS A 1 115 ? 10.719 6.262 -5.707 1 95.5 115 HIS A O 1
ATOM 899 N N . GLU A 1 116 ? 8.539 5.98 -5.312 1 90.31 116 GLU A N 1
ATOM 900 C CA . GLU A 1 116 ? 8.258 5.406 -6.625 1 90.31 116 GLU A CA 1
ATOM 901 C C . GLU A 1 116 ? 8.336 6.465 -7.719 1 90.31 116 GLU A C 1
ATOM 903 O O . GLU A 1 116 ? 8.445 6.133 -8.898 1 90.31 116 GLU A O 1
ATOM 908 N N . ASN A 1 117 ? 8.344 7.719 -7.32 1 89.56 117 ASN A N 1
ATOM 909 C CA . ASN A 1 117 ? 8.344 8.812 -8.281 1 89.56 117 ASN A CA 1
ATOM 910 C C . ASN A 1 117 ? 9.688 9.539 -8.32 1 89.56 117 ASN A C 1
ATOM 912 O O . ASN A 1 117 ? 9.773 10.672 -8.797 1 89.56 117 ASN A O 1
ATOM 916 N N . LEU A 1 118 ? 10.703 8.93 -7.805 1 91.19 118 LEU A N 1
ATOM 917 C CA . LEU A 1 118 ? 12.039 9.516 -7.867 1 91.19 118 LEU A CA 1
ATOM 918 C C . LEU A 1 118 ? 12.523 9.609 -9.305 1 91.19 118 LEU A C 1
ATOM 920 O O . LEU A 1 118 ? 12.492 8.625 -10.047 1 91.19 118 LEU A O 1
ATOM 924 N N . ARG A 1 119 ? 12.898 10.75 -9.711 1 89.06 119 ARG A N 1
ATOM 925 C CA . ARG A 1 119 ? 13.375 11.016 -11.07 1 89.06 119 ARG A CA 1
ATOM 926 C C . ARG A 1 119 ? 14.453 12.094 -11.07 1 89.06 119 ARG A C 1
ATOM 928 O O . ARG A 1 119 ? 14.531 12.898 -10.141 1 89.06 119 ARG A O 1
ATOM 935 N N . PRO A 1 120 ? 15.25 12.117 -12.141 1 91.62 120 PRO A N 1
ATOM 936 C CA . PRO A 1 120 ? 16.266 13.18 -12.219 1 91.62 120 PRO A CA 1
ATOM 937 C C . PRO A 1 120 ? 15.648 14.57 -12.336 1 91.62 120 PRO A C 1
ATOM 939 O O . PRO A 1 120 ? 14.625 14.75 -13.008 1 91.62 120 PRO A O 1
ATOM 942 N N . GLY A 1 121 ? 16.219 15.422 -11.648 1 94.19 121 GLY A N 1
ATOM 943 C CA . GLY A 1 121 ? 15.75 16.797 -11.688 1 94.19 121 GLY A CA 1
ATOM 944 C C . GLY A 1 121 ? 16.625 17.75 -10.898 1 94.19 121 GLY A C 1
ATOM 945 O O . GLY A 1 121 ? 17.766 17.422 -10.578 1 94.19 121 GLY A O 1
ATOM 946 N N . SER A 1 122 ? 16.109 19.016 -10.789 1 97.25 122 SER A N 1
ATOM 947 C CA . SER A 1 122 ? 16.812 20.078 -10.07 1 97.25 122 SER A CA 1
ATOM 948 C C . SER A 1 122 ? 15.898 20.734 -9.047 1 97.25 122 SER A C 1
ATOM 950 O O . SER A 1 122 ? 14.672 20.672 -9.164 1 97.25 122 SER A O 1
ATOM 952 N N . ILE A 1 123 ? 16.531 21.344 -8.055 1 98.31 123 ILE A N 1
ATOM 953 C CA . ILE A 1 123 ? 15.805 22.078 -7.035 1 98.31 123 ILE A CA 1
ATOM 954 C C . ILE A 1 123 ? 16.281 23.531 -7.023 1 98.31 123 ILE A C 1
ATOM 956 O O . ILE A 1 123 ? 17.484 23.812 -7.004 1 98.31 123 ILE A O 1
ATOM 960 N N . PHE A 1 124 ? 15.336 24.438 -7.09 1 98.69 124 PHE A N 1
ATOM 961 C CA . PHE A 1 124 ? 15.617 25.859 -6.98 1 98.69 124 PHE A CA 1
ATOM 962 C C . PHE A 1 124 ? 15.086 26.422 -5.668 1 98.69 124 PHE A C 1
ATOM 964 O O . PHE A 1 124 ? 14.102 25.906 -5.121 1 98.69 124 PHE A O 1
ATOM 971 N N . VAL A 1 125 ? 15.758 27.438 -5.141 1 98.5 125 VAL A N 1
ATOM 972 C CA . VAL A 1 125 ? 15.352 28.078 -3.889 1 98.5 125 VAL A CA 1
ATOM 973 C C . VAL A 1 125 ? 15.102 29.562 -4.113 1 98.5 125 VAL A C 1
ATOM 975 O O . VAL A 1 125 ? 15.711 30.172 -4.996 1 98.5 125 VAL A O 1
ATOM 978 N N . ASN A 1 126 ? 14.141 30.047 -3.453 1 98.5 126 ASN A N 1
ATOM 979 C CA . ASN A 1 126 ? 13.82 31.469 -3.434 1 98.5 126 ASN A CA 1
ATOM 980 C C . ASN A 1 126 ? 13.266 31.906 -2.08 1 98.5 126 ASN A C 1
ATOM 982 O O . ASN A 1 126 ? 12.844 31.062 -1.283 1 98.5 126 ASN A O 1
ATOM 986 N N . LYS A 1 127 ? 13.391 33.219 -1.759 1 97.94 127 LYS A N 1
ATOM 987 C CA . LYS A 1 127 ? 12.883 33.781 -0.511 1 97.94 127 LYS A CA 1
ATOM 988 C C . LYS A 1 127 ? 12.203 35.125 -0.749 1 97.94 127 LYS A C 1
ATOM 990 O O . LYS A 1 127 ? 12.523 35.812 -1.711 1 97.94 127 LYS A O 1
ATOM 995 N N . GLY A 1 128 ? 11.203 35.375 0.103 1 98.12 128 GLY A N 1
ATOM 996 C CA . GLY A 1 128 ? 10.516 36.656 0.028 1 98.12 128 GLY A CA 1
ATOM 997 C C . GLY A 1 128 ? 9.695 36.969 1.264 1 98.12 128 GLY A C 1
ATOM 998 O O . GLY A 1 128 ? 9.438 36.094 2.08 1 98.12 128 GLY A O 1
ATOM 999 N N . GLU A 1 129 ? 9.281 38.312 1.415 1 97.94 129 GLU A N 1
ATOM 1000 C CA . GLU A 1 129 ? 8.562 38.781 2.596 1 97.94 129 GLU A CA 1
ATOM 1001 C C . GLU A 1 129 ? 7.055 38.719 2.389 1 97.94 129 GLU A C 1
ATOM 1003 O O . GLU A 1 129 ? 6.551 39.094 1.334 1 97.94 129 GLU A O 1
ATOM 1008 N N . LEU A 1 130 ? 6.375 38.156 3.338 1 98.5 130 LEU A N 1
ATOM 1009 C CA . LEU A 1 130 ? 4.922 38.156 3.439 1 98.5 130 LEU A CA 1
ATOM 1010 C C . LEU A 1 130 ? 4.473 38.906 4.695 1 98.5 130 LEU A C 1
ATOM 1012 O O . LEU A 1 130 ? 4.633 38.406 5.809 1 98.5 130 LEU A O 1
ATOM 1016 N N . LEU A 1 131 ? 3.809 40.094 4.539 1 97.31 131 LEU A N 1
ATOM 1017 C CA . LEU A 1 131 ? 3.646 41 5.648 1 97.31 131 LEU A CA 1
ATOM 1018 C C . LEU A 1 131 ? 2.262 40.875 6.273 1 97.31 131 LEU A C 1
ATOM 1020 O O . LEU A 1 131 ? 2.076 41.188 7.453 1 97.31 131 LEU A O 1
ATOM 1024 N N . ASP A 1 132 ? 1.294 40.406 5.59 1 97 132 ASP A N 1
ATOM 1025 C CA . ASP A 1 132 ? -0.079 40.562 6.062 1 97 132 ASP A CA 1
ATOM 1026 C C . ASP A 1 132 ? -0.683 39.219 6.445 1 97 132 ASP A C 1
ATOM 1028 O O . ASP A 1 132 ? -1.897 39.031 6.359 1 97 132 ASP A O 1
ATOM 1032 N N . ALA A 1 133 ? 0.189 38.281 6.875 1 98.44 133 ALA A N 1
ATOM 1033 C CA . ALA A 1 133 ? -0.35 36.969 7.176 1 98.44 133 ALA A CA 1
ATOM 1034 C C . ALA A 1 133 ? -0.06 36.562 8.617 1 98.44 133 ALA A C 1
ATOM 1036 O O . ALA A 1 133 ? -0.422 35.469 9.055 1 98.44 133 ALA A O 1
ATOM 1037 N N . SER A 1 134 ? 0.576 37.406 9.391 1 97.69 134 SER A N 1
ATOM 1038 C CA . SER A 1 134 ? 0.911 37.031 10.758 1 97.69 134 SER A CA 1
ATOM 1039 C C . SER A 1 134 ? 1.205 38.25 11.617 1 97.69 134 SER A C 1
ATOM 1041 O O . SER A 1 134 ? 1.642 39.281 11.102 1 97.69 134 SER A O 1
ATOM 1043 N N . ILE A 1 135 ? 0.939 38.156 12.898 1 97.44 135 ILE A N 1
ATOM 1044 C CA . ILE A 1 135 ? 1.307 39.125 13.914 1 97.44 135 ILE A CA 1
ATOM 1045 C C . ILE A 1 135 ? 1.815 38.406 15.164 1 97.44 135 ILE A C 1
ATOM 1047 O O . ILE A 1 135 ? 1.639 37.188 15.305 1 97.44 135 ILE A O 1
ATOM 1051 N N . SER A 1 136 ? 2.48 39.156 16.016 1 96.56 136 SER A N 1
ATOM 1052 C CA . SER A 1 136 ? 2.887 38.594 17.312 1 96.56 136 SER A CA 1
ATOM 1053 C C . SER A 1 136 ? 1.719 38.562 18.297 1 96.56 136 SER A C 1
ATOM 1055 O O . SER A 1 136 ? 0.985 39.562 18.422 1 96.56 136 SER A O 1
ATOM 1057 N N . ARG A 1 137 ? 1.518 37.469 18.922 1 93.44 137 ARG A N 1
ATOM 1058 C CA . ARG A 1 137 ? 0.467 37.406 19.938 1 93.44 137 ARG A CA 1
ATOM 1059 C C . ARG A 1 137 ? 1.045 37.594 21.328 1 93.44 137 ARG A C 1
ATOM 1061 O O . ARG A 1 137 ? 0.31 37.531 22.328 1 93.44 137 ARG A O 1
ATOM 1068 N N . SER A 1 138 ? 2.35 37.719 21.422 1 93.56 138 SER A N 1
ATOM 1069 C CA . SER A 1 138 ? 3.025 38 22.688 1 93.56 138 SER A CA 1
ATOM 1070 C C . SER A 1 138 ? 4.086 39.062 22.516 1 93.56 138 SER A C 1
ATOM 1072 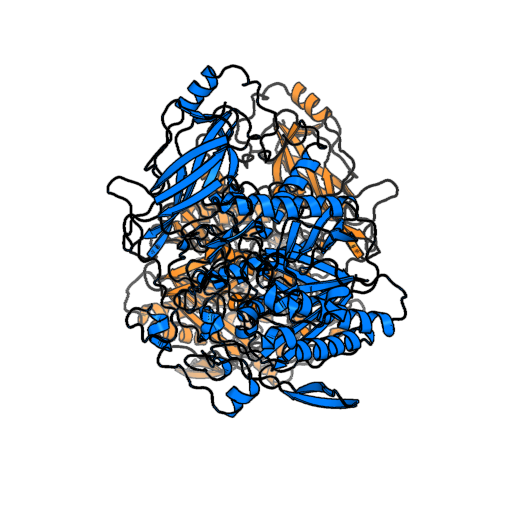O O . SER A 1 138 ? 5.254 38.875 22.859 1 93.56 138 SER A O 1
ATOM 1074 N N . PRO A 1 139 ? 3.695 40.25 22.141 1 93.94 139 PRO A N 1
ATOM 1075 C CA . PRO A 1 139 ? 4.676 41.312 21.859 1 93.94 139 PRO A CA 1
ATOM 1076 C C . PRO A 1 139 ? 5.422 41.75 23.109 1 93.94 139 PRO A C 1
ATOM 1078 O O . PRO A 1 139 ? 6.59 42.156 23.031 1 93.94 139 PRO A O 1
ATOM 1081 N N . SER A 1 140 ? 4.766 41.719 24.312 1 94.06 140 SER A N 1
ATOM 1082 C CA . SER A 1 140 ? 5.418 42.125 25.547 1 94.06 140 SER A CA 1
ATOM 1083 C C . SER A 1 140 ? 6.594 41.219 25.891 1 94.06 140 SER A C 1
ATOM 1085 O O . SER A 1 140 ? 7.645 41.688 26.328 1 94.06 140 SER A O 1
ATOM 1087 N N . ALA A 1 141 ? 6.371 39.938 25.703 1 95.94 141 ALA A N 1
ATOM 1088 C CA . ALA A 1 141 ? 7.469 39 25.938 1 95.94 141 ALA A CA 1
ATOM 1089 C C . ALA A 1 141 ? 8.602 39.219 24.938 1 95.94 141 ALA A C 1
ATOM 1091 O O . ALA A 1 141 ? 9.773 39.156 25.297 1 95.94 141 ALA A O 1
ATOM 1092 N N . TYR A 1 142 ? 8.289 39.531 23.688 1 97.62 142 TYR A N 1
ATOM 1093 C CA . TYR A 1 142 ? 9.281 39.781 22.656 1 97.62 142 TYR A CA 1
ATOM 1094 C C . TYR A 1 142 ? 10.141 41 23.016 1 97.62 142 TYR A C 1
ATOM 1096 O O . TYR A 1 142 ? 11.352 41 22.781 1 97.62 142 TYR A O 1
ATOM 1104 N N . LEU A 1 143 ? 9.555 41.906 23.641 1 97.5 143 LEU A N 1
ATOM 1105 C CA . LEU A 1 143 ? 10.234 43.156 23.984 1 97.5 143 LEU A CA 1
ATOM 1106 C C . LEU A 1 143 ? 11.242 42.938 25.109 1 97.5 143 LEU A C 1
ATOM 1108 O O . LEU A 1 143 ? 12.117 43.75 25.359 1 97.5 143 LEU A O 1
ATOM 1112 N N . ASN A 1 144 ? 11.078 41.781 25.781 1 97.69 144 ASN A N 1
ATOM 1113 C CA . ASN A 1 144 ? 12.031 41.469 26.844 1 97.69 144 ASN A CA 1
ATOM 1114 C C . ASN A 1 144 ? 13.375 41.031 26.281 1 97.69 144 ASN A C 1
ATOM 1116 O O . ASN A 1 144 ? 14.367 40.969 27.016 1 97.69 144 ASN A O 1
ATOM 1120 N N . ASN A 1 145 ? 13.43 40.688 25.016 1 98.25 145 ASN A N 1
ATOM 1121 C CA . ASN A 1 145 ? 14.719 40.406 24.375 1 98.25 145 ASN A CA 1
ATOM 1122 C C . ASN A 1 145 ? 15.578 41.688 24.312 1 98.25 145 ASN A C 1
ATOM 1124 O O . ASN A 1 145 ? 15.047 42.781 24.266 1 98.25 145 ASN A O 1
ATOM 1128 N N . PRO A 1 146 ? 16.859 41.5 24.25 1 97.62 146 PRO A N 1
ATOM 1129 C CA . PRO A 1 146 ? 17.734 42.688 24.219 1 97.62 146 PRO A CA 1
ATOM 1130 C C . PRO A 1 146 ? 17.453 43.594 23.047 1 97.62 146 PRO A C 1
ATOM 1132 O O . PRO A 1 146 ? 17.266 43.125 21.922 1 97.62 146 PRO A O 1
ATOM 1135 N N . ALA A 1 147 ? 17.469 44.906 23.312 1 97.31 147 ALA A N 1
ATOM 1136 C CA . ALA A 1 147 ? 17.156 45.906 22.281 1 97.31 147 ALA A CA 1
ATOM 1137 C C . ALA A 1 147 ? 18.125 45.812 21.109 1 97.31 147 ALA A C 1
ATOM 1139 O O . ALA A 1 147 ? 17.734 46 19.953 1 97.31 147 ALA A O 1
ATOM 1140 N N . SER A 1 148 ? 19.359 45.562 21.406 1 97.06 148 SER A N 1
ATOM 1141 C CA . SER A 1 148 ? 20.375 45.438 20.359 1 97.06 148 SER A CA 1
ATOM 1142 C C . SER A 1 148 ? 20.047 44.281 19.422 1 97.06 148 SER A C 1
ATOM 1144 O O . SER A 1 148 ? 20.297 44.375 18.219 1 97.06 148 SER A O 1
ATOM 1146 N N . GLU A 1 149 ? 19.516 43.281 20.016 1 97.19 149 GLU A N 1
ATOM 1147 C CA . GLU A 1 149 ? 19.172 42.125 19.188 1 97.19 149 GLU A CA 1
ATOM 1148 C C . GLU A 1 149 ? 17.891 42.375 18.391 1 97.19 149 GLU A C 1
ATOM 1150 O O . GLU A 1 149 ? 17.812 42.031 17.203 1 97.19 149 GLU A O 1
ATOM 1155 N N . ARG A 1 150 ? 16.859 42.906 19.016 1 97.81 150 ARG A N 1
ATOM 1156 C CA . ARG A 1 150 ? 15.609 43.25 18.328 1 97.81 150 ARG A CA 1
ATOM 1157 C C . ARG A 1 150 ? 15.867 44.188 17.156 1 97.81 150 ARG A C 1
ATOM 1159 O O . ARG A 1 150 ? 15.188 44.125 16.141 1 97.81 150 ARG A O 1
ATOM 1166 N N . GLY A 1 151 ? 16.875 45.062 17.344 1 96.94 151 GLY A N 1
ATOM 1167 C CA . GLY A 1 151 ? 17.188 46.062 16.328 1 96.94 151 GLY A CA 1
ATOM 1168 C C . GLY A 1 151 ? 17.703 45.438 15.039 1 96.94 151 GLY A C 1
ATOM 1169 O O . GLY A 1 151 ? 17.719 46.094 13.992 1 96.94 151 GLY A O 1
ATOM 1170 N N . LYS A 1 152 ? 18.047 44.188 15.102 1 96.88 152 LYS A N 1
ATOM 1171 C CA . LYS A 1 152 ? 18.547 43.469 13.922 1 96.88 152 LYS A CA 1
ATOM 1172 C C . LYS A 1 152 ? 17.406 43.125 12.977 1 96.88 152 LYS A C 1
ATOM 1174 O O . LYS A 1 152 ? 17.656 42.781 11.812 1 96.88 152 LYS A O 1
ATOM 1179 N N . TYR A 1 153 ? 16.234 43.281 13.461 1 97.12 153 TYR A N 1
ATOM 1180 C CA . TYR A 1 153 ? 15.094 42.812 12.68 1 97.12 153 TYR A CA 1
ATOM 1181 C C . TYR A 1 153 ? 14.047 43.906 12.531 1 97.12 153 TYR A C 1
ATOM 1183 O O . TYR A 1 153 ? 13.797 44.688 13.477 1 97.12 153 TYR A O 1
ATOM 1191 N N . LYS A 1 154 ? 13.414 43.969 11.383 1 96.75 154 LYS A N 1
ATOM 1192 C CA . LYS A 1 154 ? 12.43 45 11.07 1 96.75 154 LYS A CA 1
ATOM 1193 C C . LYS A 1 154 ? 11.094 44.719 11.758 1 96.75 154 LYS A C 1
ATOM 1195 O O . LYS A 1 154 ? 10.344 45.656 12.078 1 96.75 154 LYS A O 1
ATOM 1200 N N . TYR A 1 155 ? 10.844 43.438 11.977 1 97.5 155 TYR A N 1
ATOM 1201 C CA . TYR A 1 155 ? 9.539 43.031 12.508 1 97.5 155 TYR A CA 1
ATOM 1202 C C . TYR A 1 155 ? 9.695 42.156 13.734 1 97.5 155 TYR A C 1
ATOM 1204 O O . TYR A 1 155 ? 10.75 41.531 13.938 1 97.5 155 TYR A O 1
ATOM 1212 N N . ASN A 1 156 ? 8.695 42.094 14.578 1 97.69 156 ASN A N 1
ATOM 1213 C CA . ASN A 1 156 ? 8.742 41.281 15.766 1 97.69 156 ASN A CA 1
ATOM 1214 C C . ASN A 1 156 ? 8.203 39.875 15.492 1 97.69 156 ASN A C 1
ATOM 1216 O O . ASN A 1 156 ? 7.883 39.125 16.422 1 97.69 156 ASN A O 1
ATOM 1220 N N . VAL A 1 157 ? 7.914 39.531 14.227 1 98.31 157 VAL A N 1
ATOM 1221 C CA . VAL A 1 157 ? 7.66 38.188 13.719 1 98.31 157 VAL A CA 1
ATOM 1222 C C . VAL A 1 157 ? 8.508 37.938 12.477 1 98.31 157 VAL A C 1
ATOM 1224 O O . VAL A 1 157 ? 8.977 38.875 11.836 1 98.31 157 VAL A O 1
ATOM 1227 N N . ASP A 1 158 ? 8.781 36.688 12.18 1 97.62 158 ASP A N 1
ATOM 1228 C CA . ASP A 1 158 ? 9.484 36.375 10.938 1 97.62 158 ASP A CA 1
ATOM 1229 C C . ASP A 1 158 ? 8.555 36.469 9.734 1 97.62 158 ASP A C 1
ATOM 1231 O O . ASP A 1 158 ? 7.547 35.781 9.648 1 97.62 158 ASP A O 1
ATOM 1235 N N . LYS A 1 159 ? 8.914 37.375 8.852 1 97.94 159 LYS A N 1
ATOM 1236 C CA . LYS A 1 159 ? 8.078 37.625 7.684 1 97.94 159 LYS A CA 1
ATOM 1237 C C . LYS A 1 159 ? 8.641 36.969 6.434 1 97.94 159 LYS A C 1
ATOM 1239 O O . LYS A 1 159 ? 8.039 37.031 5.359 1 97.94 159 LYS A O 1
ATOM 1244 N N . GLU A 1 160 ? 9.688 36.219 6.535 1 97.94 160 GLU A N 1
ATOM 1245 C CA . GLU A 1 160 ? 10.336 35.625 5.367 1 97.94 160 GLU A CA 1
ATOM 1246 C C . GLU A 1 160 ? 9.781 34.219 5.066 1 97.94 160 GLU A C 1
ATOM 1248 O O . GLU A 1 160 ? 9.703 33.375 5.957 1 97.94 160 GLU A O 1
ATOM 1253 N N . MET A 1 161 ? 9.367 34.031 3.826 1 98.62 161 MET A N 1
ATOM 1254 C CA . MET A 1 161 ? 9.047 32.719 3.297 1 98.62 161 MET A CA 1
ATOM 1255 C C . MET A 1 161 ? 10.195 32.156 2.453 1 98.62 161 MET A C 1
ATOM 1257 O O . MET A 1 161 ? 10.734 32.875 1.603 1 98.62 161 MET A O 1
ATOM 1261 N N . THR A 1 162 ? 10.695 30.984 2.729 1 98.69 162 THR A N 1
ATOM 1262 C CA . THR A 1 162 ? 11.672 30.281 1.907 1 98.69 162 THR A CA 1
ATOM 1263 C C . THR A 1 162 ? 11.016 29.156 1.113 1 98.69 162 THR A C 1
ATOM 1265 O O . THR A 1 162 ? 10.367 28.281 1.689 1 98.69 162 THR A O 1
ATOM 1268 N N . LEU A 1 163 ? 11.195 29.203 -0.232 1 98.88 163 LEU A N 1
ATOM 1269 C CA . LEU A 1 163 ? 10.484 28.266 -1.091 1 98.88 163 LEU A CA 1
ATOM 1270 C C . LEU A 1 163 ? 11.453 27.438 -1.915 1 98.88 163 LEU A C 1
ATOM 1272 O O . LEU A 1 163 ? 12.445 27.953 -2.43 1 98.88 163 LEU A O 1
ATOM 1276 N N . LEU A 1 164 ? 11.133 26.125 -1.961 1 98.88 164 LEU A N 1
ATOM 1277 C CA . LEU A 1 164 ? 11.789 25.203 -2.871 1 98.88 164 LEU A CA 1
ATOM 1278 C C . LEU A 1 164 ? 10.906 24.891 -4.074 1 98.88 164 LEU A C 1
ATOM 1280 O O . LEU A 1 164 ? 9.703 24.656 -3.92 1 98.88 164 LEU A O 1
ATOM 1284 N N . LYS A 1 165 ? 11.492 24.969 -5.215 1 98.81 165 LYS A N 1
ATOM 1285 C CA . LYS A 1 165 ? 10.875 24.562 -6.473 1 98.81 165 LYS A CA 1
ATOM 1286 C C . LYS A 1 165 ? 11.531 23.312 -7.027 1 98.81 165 LYS A C 1
ATOM 1288 O O . LYS A 1 165 ? 12.742 23.297 -7.281 1 98.81 165 LYS A O 1
ATOM 1293 N N . PHE A 1 166 ? 10.773 22.266 -7.184 1 98.62 166 PHE A N 1
ATOM 1294 C CA . PHE A 1 166 ? 11.266 21.016 -7.746 1 98.62 166 PHE A CA 1
ATOM 1295 C C . PHE A 1 166 ? 10.945 20.938 -9.234 1 98.62 166 PHE A C 1
ATOM 1297 O O . PHE A 1 166 ? 9.781 21.031 -9.633 1 98.62 166 PHE A O 1
ATOM 1304 N N . VAL A 1 167 ? 11.977 20.688 -10.023 1 98 167 VAL A N 1
ATOM 1305 C CA . VAL A 1 167 ? 11.805 20.672 -11.469 1 98 167 VAL A CA 1
ATOM 1306 C C . VAL A 1 167 ? 12.328 19.359 -12.039 1 98 167 VAL A C 1
ATOM 1308 O O . VAL A 1 167 ? 13.508 19.016 -11.867 1 98 167 VAL A O 1
ATOM 1311 N N . ASP A 1 168 ? 11.445 18.609 -12.641 1 95.25 168 ASP A N 1
ATOM 1312 C CA . ASP A 1 168 ? 11.82 17.391 -13.359 1 95.25 168 ASP A CA 1
ATOM 1313 C C . ASP A 1 168 ? 12.5 17.734 -14.688 1 95.25 168 ASP A C 1
ATOM 1315 O O . ASP A 1 168 ? 12.086 18.656 -15.383 1 95.25 168 ASP A O 1
ATOM 1319 N N . ASP A 1 169 ? 13.484 16.953 -15.07 1 93.12 169 ASP A N 1
ATOM 1320 C CA . ASP A 1 169 ? 14.258 17.219 -16.281 1 93.12 169 ASP A CA 1
ATOM 1321 C C . ASP A 1 169 ? 13.383 17.094 -17.531 1 93.12 169 ASP A C 1
ATOM 1323 O O . ASP A 1 169 ? 13.625 17.75 -18.531 1 93.12 169 ASP A O 1
ATOM 1327 N N . GLN A 1 170 ? 12.422 16.266 -17.391 1 89.62 170 GLN A N 1
ATOM 1328 C CA . GLN A 1 170 ? 11.609 15.938 -18.562 1 89.62 170 GLN A CA 1
ATOM 1329 C C . GLN A 1 170 ? 10.266 16.656 -18.5 1 89.62 170 GLN A C 1
ATOM 1331 O O . GLN A 1 170 ? 9.75 17.109 -19.531 1 89.62 170 GLN A O 1
ATOM 1336 N N . TRP A 1 171 ? 9.688 16.891 -17.328 1 92.5 171 TRP A N 1
ATOM 1337 C CA . TRP A 1 171 ? 8.289 17.281 -17.219 1 92.5 171 TRP A CA 1
ATOM 1338 C C . TRP A 1 171 ? 8.172 18.703 -16.672 1 92.5 171 TRP A C 1
ATOM 1340 O O . TRP A 1 171 ? 7.066 19.25 -16.594 1 92.5 171 TRP A O 1
ATOM 1350 N N . GLY A 1 172 ? 9.273 19.266 -16.312 1 95.19 172 GLY A N 1
ATOM 1351 C CA . GLY A 1 172 ? 9.188 20.578 -15.68 1 95.19 172 GLY A CA 1
ATOM 1352 C C . GLY A 1 172 ? 8.875 20.516 -14.203 1 95.19 172 GLY A C 1
ATOM 1353 O O . GLY A 1 172 ? 9.242 19.562 -13.523 1 95.19 172 GLY A O 1
ATOM 1354 N N . PRO A 1 173 ? 8.18 21.594 -13.656 1 97.19 173 PRO A N 1
ATOM 1355 C CA . PRO A 1 173 ? 7.922 21.641 -12.211 1 97.19 173 PRO A CA 1
ATOM 1356 C C . PRO A 1 173 ? 6.992 20.531 -11.742 1 97.19 173 PRO A C 1
ATOM 1358 O O . PRO A 1 173 ? 5.961 20.281 -12.367 1 97.19 173 PRO A O 1
ATOM 1361 N N . VAL A 1 174 ? 7.363 19.906 -10.609 1 96.56 174 VAL A N 1
ATOM 1362 C CA . VAL A 1 174 ? 6.555 18.797 -10.117 1 96.56 174 VAL A CA 1
ATOM 1363 C C . VAL A 1 174 ? 6.211 19.031 -8.648 1 96.56 174 VAL A C 1
ATOM 1365 O O . VAL A 1 174 ? 5.492 18.219 -8.039 1 96.56 174 VAL A O 1
ATOM 1368 N N . GLY A 1 175 ? 6.746 20.109 -8.016 1 97.94 175 GLY A N 1
ATOM 1369 C CA . GLY A 1 175 ? 6.363 20.344 -6.637 1 97.94 175 GLY A CA 1
ATOM 1370 C C . GLY A 1 175 ? 6.98 21.609 -6.055 1 97.94 175 GLY A C 1
ATOM 1371 O O . GLY A 1 175 ? 7.848 22.219 -6.676 1 97.94 175 GLY A O 1
ATOM 1372 N N . SER A 1 176 ? 6.48 21.969 -4.922 1 98.69 176 SER A N 1
ATOM 1373 C CA . SER A 1 176 ? 6.98 23.109 -4.164 1 98.69 176 SER A CA 1
ATOM 1374 C C . SER A 1 176 ? 6.777 22.906 -2.664 1 98.69 176 SER A C 1
ATOM 1376 O O . SER A 1 176 ? 5.734 22.406 -2.236 1 98.69 176 SER A O 1
ATOM 1378 N N . PHE A 1 177 ? 7.793 23.188 -1.918 1 98.88 177 PHE A N 1
ATOM 1379 C CA . PHE A 1 177 ? 7.727 23.25 -0.462 1 98.88 177 PHE A CA 1
ATOM 1380 C C . PHE A 1 177 ? 8.203 24.594 0.051 1 98.88 177 PHE A C 1
ATOM 1382 O O . PHE A 1 177 ? 9.172 25.156 -0.472 1 98.88 177 PHE A O 1
ATOM 1389 N N . ASN A 1 178 ? 7.539 25.125 1.04 1 98.88 178 ASN A N 1
ATOM 1390 C CA . ASN A 1 178 ? 8 26.375 1.621 1 98.88 178 ASN A CA 1
ATOM 1391 C C . ASN A 1 178 ? 7.797 26.406 3.133 1 98.88 178 ASN A C 1
ATOM 1393 O O . ASN A 1 178 ? 6.965 25.672 3.664 1 98.88 178 ASN A O 1
ATOM 1397 N N . TRP A 1 179 ? 8.594 27.219 3.814 1 98.88 179 TRP A N 1
ATOM 1398 C CA . TRP A 1 179 ? 8.516 27.422 5.258 1 98.88 179 TRP A CA 1
ATOM 1399 C C . TRP A 1 179 ? 8.18 28.875 5.594 1 98.88 179 TRP A C 1
ATOM 1401 O O . TRP A 1 179 ? 8.789 29.797 5.047 1 98.88 179 TRP A O 1
ATOM 1411 N N . PHE A 1 180 ? 7.184 29.062 6.414 1 98.75 180 PHE A N 1
ATOM 1412 C CA . PHE A 1 180 ? 6.723 30.375 6.871 1 98.75 180 PHE A CA 1
ATOM 1413 C C . PHE A 1 180 ? 6.105 30.266 8.266 1 98.75 180 PHE A C 1
ATOM 1415 O O . PHE A 1 180 ? 5.555 29.234 8.633 1 98.75 180 PHE A O 1
ATOM 1422 N N . ALA A 1 181 ? 6.219 31.344 9.039 1 98.62 181 ALA A N 1
ATOM 1423 C CA . ALA A 1 181 ? 5.742 31.312 10.422 1 98.62 181 ALA A CA 1
ATOM 1424 C C . ALA A 1 181 ? 4.355 31.953 10.539 1 98.62 181 ALA A C 1
ATOM 1426 O O . ALA A 1 181 ? 4.227 33.156 10.602 1 98.62 181 ALA A O 1
ATOM 1427 N N . THR A 1 182 ? 3.365 31.172 10.617 1 98.44 182 THR A N 1
ATOM 1428 C CA . THR A 1 182 ? 2.008 31.578 10.969 1 98.44 182 THR A CA 1
ATOM 1429 C C . THR A 1 182 ? 1.231 30.406 11.562 1 98.44 182 THR A C 1
ATOM 1431 O O . THR A 1 182 ? 1.155 29.328 10.953 1 98.44 182 THR A O 1
ATOM 1434 N N . HIS A 1 183 ? 0.729 30.641 12.727 1 97.44 183 HIS A N 1
ATOM 1435 C CA . HIS A 1 183 ? 0.07 29.578 13.484 1 97.44 183 HIS A CA 1
ATOM 1436 C C . HIS A 1 183 ? -1.165 29.062 12.75 1 97.44 183 HIS A C 1
ATOM 1438 O O . HIS A 1 183 ? -1.784 29.797 11.977 1 97.44 183 HIS A O 1
ATOM 1444 N N . GLY A 1 184 ? -1.503 27.766 12.859 1 97.44 184 GLY A N 1
ATOM 1445 C CA . GLY A 1 184 ? -2.695 27.156 12.281 1 97.44 184 GLY A CA 1
ATOM 1446 C C . GLY A 1 184 ? -3.936 27.359 13.125 1 97.44 184 GLY A C 1
ATOM 1447 O O . GLY A 1 184 ? -4.617 26.391 13.477 1 97.44 184 GLY A O 1
ATOM 1448 N N . THR A 1 185 ? -4.238 28.594 13.469 1 97.25 185 THR A N 1
ATOM 1449 C CA . THR A 1 185 ? -5.355 28.906 14.352 1 97.25 185 THR A CA 1
ATOM 1450 C C . THR A 1 185 ? -6.328 29.875 13.688 1 97.25 185 THR A C 1
ATOM 1452 O O . THR A 1 185 ? -6.945 30.703 14.367 1 97.25 185 THR A O 1
ATOM 1455 N N . SER A 1 186 ? -6.398 29.844 12.367 1 97.94 186 SER A N 1
ATOM 1456 C CA . SER A 1 186 ? -7.469 30.594 11.711 1 97.94 186 SER A CA 1
ATOM 1457 C C . SER A 1 186 ? -8.836 30 12.039 1 97.94 186 SER A C 1
ATOM 1459 O O . SER A 1 186 ? -9.828 30.734 12.133 1 97.94 186 SER A O 1
ATOM 1461 N N . MET A 1 187 ? -8.875 28.688 12.125 1 97.06 187 MET A N 1
ATOM 1462 C CA . MET A 1 187 ? -10.07 28.016 12.641 1 97.06 187 MET A CA 1
ATOM 1463 C C . MET A 1 187 ? -10.164 28.141 14.156 1 97.06 187 MET A C 1
ATOM 1465 O O . MET A 1 187 ? -9.188 27.906 14.859 1 97.06 187 MET A O 1
ATOM 1469 N N . SER A 1 188 ? -11.312 28.484 14.625 1 92.75 188 SER A N 1
ATOM 1470 C CA . SER A 1 188 ? -11.461 28.797 16.047 1 92.75 188 SER A CA 1
ATOM 1471 C C . SER A 1 188 ? -11.695 27.547 16.875 1 92.75 188 SER A C 1
ATOM 1473 O O . SER A 1 188 ? -11.859 26.453 16.312 1 92.75 188 SER A O 1
ATOM 1475 N N . ARG A 1 189 ? -11.727 27.719 18.156 1 91.12 189 ARG A N 1
ATOM 1476 C CA . ARG A 1 189 ? -11.906 26.625 19.109 1 91.12 189 ARG A CA 1
ATOM 1477 C C . ARG A 1 189 ? -13.336 26.094 19.062 1 91.12 189 ARG A C 1
ATOM 1479 O O . ARG A 1 189 ? -13.609 25.016 19.594 1 91.12 189 ARG A O 1
ATOM 1486 N N . THR A 1 190 ? -14.234 26.812 18.406 1 90.75 190 THR A N 1
ATOM 1487 C CA . THR A 1 190 ? -15.625 26.375 18.328 1 90.75 190 THR A CA 1
ATOM 1488 C C . THR A 1 190 ? -15.867 25.562 17.062 1 90.75 190 THR A C 1
ATOM 1490 O O . THR A 1 190 ? -16.922 24.969 16.891 1 90.75 190 THR A O 1
ATOM 1493 N N . ASN A 1 191 ? -14.844 25.625 16.188 1 94.88 191 ASN A N 1
ATOM 1494 C CA . ASN A 1 191 ? -14.953 24.859 14.961 1 94.88 191 ASN A CA 1
ATOM 1495 C C . ASN A 1 191 ? -15.047 23.359 15.242 1 94.88 191 ASN A C 1
ATOM 1497 O O . ASN A 1 191 ? -14.328 22.844 16.109 1 94.88 191 ASN A O 1
ATOM 1501 N N . SER A 1 192 ? -15.945 22.719 14.508 1 95.81 192 SER A N 1
ATOM 1502 C CA . SER A 1 192 ? -16.078 21.281 14.703 1 95.81 192 SER A CA 1
ATOM 1503 C C . SER A 1 192 ? -15.727 20.516 13.43 1 95.81 192 SER A C 1
ATOM 1505 O O . SER A 1 192 ? -15.906 19.297 13.359 1 95.81 192 SER A O 1
ATOM 1507 N N . LEU A 1 193 ? -15.258 21.141 12.375 1 97.94 193 LEU A N 1
ATOM 1508 C CA . LEU A 1 193 ? -14.922 20.484 11.117 1 97.94 193 LEU A CA 1
ATOM 1509 C C . LEU A 1 193 ? -13.414 20.266 11.008 1 97.94 193 LEU A C 1
ATOM 1511 O O . LEU A 1 193 ? -12.633 21.156 11.344 1 97.94 193 LEU A O 1
ATOM 1515 N N . ILE A 1 194 ? -13.062 19.094 10.57 1 97.88 194 ILE A N 1
ATOM 1516 C CA . ILE A 1 194 ? -11.672 18.812 10.25 1 97.88 194 ILE A CA 1
ATOM 1517 C C . ILE A 1 194 ? -11.188 19.781 9.172 1 97.88 194 ILE A C 1
ATOM 1519 O O . ILE A 1 194 ? -11.875 19.984 8.164 1 97.88 194 ILE A O 1
ATOM 1523 N N . SER A 1 195 ? -9.992 20.312 9.359 1 98.31 195 SER A N 1
ATOM 1524 C CA . SER A 1 195 ? -9.477 21.328 8.438 1 98.31 195 SER A CA 1
ATOM 1525 C C . SER A 1 195 ? -7.949 21.391 8.492 1 98.31 195 SER A C 1
ATOM 1527 O O . SER A 1 195 ? -7.355 21.266 9.562 1 98.31 195 SER A O 1
ATOM 1529 N N . GLY A 1 196 ? -7.34 21.578 7.352 1 98.38 196 GLY A N 1
ATOM 1530 C CA . GLY A 1 196 ? -5.914 21.859 7.301 1 98.38 196 GLY A CA 1
ATOM 1531 C C . GLY A 1 196 ? -5.574 23.297 7.648 1 98.38 196 GLY A C 1
ATOM 1532 O O . GLY A 1 196 ? -4.41 23.688 7.586 1 98.38 196 GLY A O 1
ATOM 1533 N N . ASP A 1 197 ? -6.609 24.062 8.008 1 98.56 197 ASP A N 1
ATOM 1534 C CA . ASP A 1 197 ? -6.441 25.469 8.367 1 98.56 197 ASP A CA 1
ATOM 1535 C C . ASP A 1 197 ? -5.734 26.234 7.25 1 98.56 197 ASP A C 1
ATOM 1537 O O . ASP A 1 197 ? -5.902 25.922 6.07 1 98.56 197 ASP A O 1
ATOM 1541 N N . ASN A 1 198 ? -5.094 27.391 7.613 1 98.75 198 ASN A N 1
ATOM 1542 C CA . ASN A 1 198 ? -4.594 28.312 6.59 1 98.75 198 ASN A CA 1
ATOM 1543 C C . ASN A 1 198 ? -3.49 27.672 5.758 1 98.75 198 ASN A C 1
ATOM 1545 O O . ASN A 1 198 ? -3.41 27.891 4.547 1 98.75 198 ASN A O 1
ATOM 1549 N N . LYS A 1 199 ? -2.656 26.812 6.301 1 98.81 199 LYS A N 1
ATOM 1550 C CA . LYS A 1 199 ? -1.557 26.234 5.543 1 98.81 199 LYS A CA 1
ATOM 1551 C C . LYS A 1 199 ? -2.053 25.109 4.633 1 98.81 199 LYS A C 1
ATOM 1553 O O . LYS A 1 199 ? -1.564 24.953 3.512 1 98.81 199 LYS A O 1
ATOM 1558 N N . GLY A 1 200 ? -2.939 24.266 5.184 1 98.69 200 GLY A N 1
ATOM 1559 C CA . GLY A 1 200 ? -3.559 23.281 4.305 1 98.69 200 GLY A CA 1
ATOM 1560 C C . GLY A 1 200 ? -4.312 23.906 3.148 1 98.69 200 GLY A C 1
ATOM 1561 O O . GLY A 1 200 ? -4.277 23.406 2.027 1 98.69 200 GLY A O 1
ATOM 1562 N N . ALA A 1 201 ? -4.984 24.969 3.443 1 98.62 201 ALA A N 1
ATOM 1563 C CA . ALA A 1 201 ? -5.707 25.703 2.4 1 98.62 201 ALA A CA 1
ATOM 1564 C C . ALA A 1 201 ? -4.746 26.234 1.341 1 98.62 201 ALA A C 1
ATOM 1566 O O . ALA A 1 201 ? -5.004 26.109 0.141 1 98.62 201 ALA A O 1
ATOM 1567 N N . ALA A 1 202 ? -3.695 26.812 1.797 1 98.88 202 ALA A N 1
ATOM 1568 C CA . ALA A 1 202 ? -2.705 27.344 0.866 1 98.88 202 ALA A CA 1
ATOM 1569 C C . ALA A 1 202 ? -2.174 26.25 -0.057 1 98.88 202 ALA A C 1
ATOM 1571 O O . ALA A 1 202 ? -2.023 26.469 -1.262 1 98.88 202 ALA A O 1
ATOM 1572 N N . ALA A 1 203 ? -1.887 25.141 0.517 1 98.81 203 ALA A N 1
ATOM 1573 C CA . ALA A 1 203 ? -1.399 24.016 -0.271 1 98.81 203 ALA A CA 1
ATOM 1574 C C . ALA A 1 203 ? -2.428 23.578 -1.315 1 98.81 203 ALA A C 1
ATOM 1576 O O . ALA A 1 203 ? -2.086 23.375 -2.48 1 98.81 203 ALA A O 1
ATOM 1577 N N . ARG A 1 204 ? -3.641 23.438 -0.896 1 97.62 204 ARG A N 1
ATOM 1578 C CA . ARG A 1 204 ? -4.727 23.062 -1.801 1 97.62 204 ARG A CA 1
ATOM 1579 C C . ARG A 1 204 ? -4.875 24.094 -2.924 1 97.62 204 ARG A C 1
ATOM 1581 O O . ARG A 1 204 ? -5.012 23.719 -4.09 1 97.62 204 ARG A O 1
ATOM 1588 N N . PHE A 1 205 ? -4.84 25.391 -2.605 1 98 205 PHE A N 1
ATOM 1589 C CA . PHE A 1 205 ? -4.961 26.453 -3.592 1 98 205 PHE A CA 1
ATOM 1590 C C . PHE A 1 205 ? -3.832 26.375 -4.617 1 98 205 PHE A C 1
ATOM 1592 O O . PHE A 1 205 ? -4.062 26.531 -5.816 1 98 205 PHE A O 1
ATOM 1599 N N . MET A 1 206 ? -2.682 26.078 -4.148 1 98.25 206 MET A N 1
ATOM 1600 C CA . MET A 1 206 ? -1.537 26.062 -5.055 1 98.25 206 MET A CA 1
ATOM 1601 C C . MET A 1 206 ? -1.59 24.859 -5.977 1 98.25 206 MET A C 1
ATOM 1603 O O . MET A 1 206 ? -1.295 24.953 -7.168 1 98.25 206 MET A O 1
ATOM 1607 N N . GLU A 1 207 ? -1.89 23.734 -5.398 1 96.56 207 GLU A N 1
ATOM 1608 C CA . GLU A 1 207 ? -2.039 22.531 -6.23 1 96.56 207 GLU A CA 1
ATOM 1609 C C . GLU A 1 207 ? -3.109 22.75 -7.301 1 96.56 207 GLU A C 1
ATOM 1611 O O . GLU A 1 207 ? -2.916 22.375 -8.461 1 96.56 207 GLU A O 1
ATOM 1616 N N . ASP A 1 208 ? -4.215 23.375 -6.953 1 93.88 208 ASP A N 1
ATOM 1617 C CA . ASP A 1 208 ? -5.277 23.672 -7.906 1 93.88 208 ASP A CA 1
ATOM 1618 C C . ASP A 1 208 ? -4.805 24.656 -8.969 1 93.88 208 ASP A C 1
ATOM 1620 O O . ASP A 1 208 ? -5.121 24.5 -10.148 1 93.88 208 ASP A O 1
ATOM 1624 N N . TRP A 1 209 ? -4.125 25.641 -8.539 1 94.75 209 TRP A N 1
ATOM 1625 C CA . TRP A 1 209 ? -3.596 26.656 -9.453 1 94.75 209 TRP A CA 1
ATOM 1626 C C . TRP A 1 209 ? -2.707 26.016 -10.516 1 94.75 209 TRP A C 1
ATOM 1628 O O . TRP A 1 209 ? -2.84 26.312 -11.703 1 94.75 209 TRP A O 1
ATOM 1638 N N . PHE A 1 210 ? -1.824 25.188 -10.07 1 94.56 210 PHE A N 1
ATOM 1639 C CA . PHE A 1 210 ? -0.884 24.578 -11 1 94.56 210 PHE A CA 1
ATOM 1640 C C . PHE A 1 210 ? -1.616 23.703 -12.016 1 94.56 210 PHE A C 1
ATOM 1642 O O . PHE A 1 210 ? -1.276 23.703 -13.203 1 94.56 210 PHE A O 1
ATOM 1649 N N . GLU A 1 211 ? -2.533 22.969 -11.523 1 87.31 211 GLU A N 1
ATOM 1650 C CA . GLU A 1 211 ? -3.312 22.109 -12.406 1 87.31 211 GLU A CA 1
ATOM 1651 C C . GLU A 1 211 ? -4.074 22.922 -13.445 1 87.31 211 GLU A C 1
ATOM 1653 O O . GLU A 1 211 ? -4.156 22.516 -14.609 1 87.31 211 GLU A O 1
ATOM 1658 N N . GLN A 1 212 ? -4.645 24.016 -13.086 1 83.94 212 GLN A N 1
ATOM 1659 C CA . GLN A 1 212 ? -5.414 24.875 -13.984 1 83.94 212 GLN A CA 1
ATOM 1660 C C . GLN A 1 212 ? -4.504 25.578 -14.992 1 83.94 212 GLN A C 1
ATOM 1662 O O . GLN A 1 212 ? -4.875 25.75 -16.156 1 83.94 212 GLN A O 1
ATOM 1667 N N . SER A 1 213 ? -3.428 25.984 -14.539 1 81.69 213 SER A N 1
ATOM 1668 C CA . SER A 1 213 ? -2.484 26.688 -15.398 1 81.69 213 SER A CA 1
ATOM 1669 C C . SER A 1 213 ? -1.929 25.766 -16.484 1 81.69 213 SER A C 1
ATOM 1671 O O . SER A 1 213 ? -1.649 26.219 -17.594 1 81.69 213 SER A O 1
ATOM 1673 N N . ASN A 1 214 ? -1.78 24.609 -16.219 1 73 214 ASN A N 1
ATOM 1674 C CA . ASN A 1 214 ? -1.213 23.656 -17.172 1 73 214 ASN A CA 1
ATOM 1675 C C . ASN A 1 214 ? -2.295 23 -18.031 1 73 214 ASN A C 1
ATOM 1677 O O . ASN A 1 214 ? -1.995 22.375 -19.047 1 73 214 ASN A O 1
ATOM 1681 N N . ALA A 1 215 ? -3.449 22.984 -17.578 1 57.47 215 ALA A N 1
ATOM 1682 C CA . ALA A 1 215 ? -4.559 22.484 -18.375 1 57.47 215 ALA A CA 1
ATOM 1683 C C . ALA A 1 215 ? -4.848 23.406 -19.562 1 57.47 215 ALA A C 1
ATOM 1685 O O . ALA A 1 215 ? -5.305 22.953 -20.609 1 57.47 215 ALA A O 1
ATOM 1686 N N . GLY A 1 216 ? -4.906 24.828 -19.422 1 44.34 216 GLY A N 1
ATOM 1687 C CA . GLY A 1 216 ? -5.145 25.812 -20.469 1 44.34 216 GLY A CA 1
ATOM 1688 C C . GLY A 1 216 ? -4.215 25.641 -21.656 1 44.34 216 GLY A C 1
ATOM 1689 O O . GLY A 1 216 ? -4.539 26.062 -22.781 1 44.34 216 GLY A O 1
ATOM 1690 N N . HIS A 1 217 ? -2.953 25.328 -21.438 1 39.53 217 HIS A N 1
ATOM 1691 C CA . HIS A 1 217 ? -2.096 25.141 -22.594 1 39.53 217 HIS A CA 1
ATOM 1692 C C . HIS A 1 217 ? -2.48 23.875 -23.359 1 39.53 217 HIS A C 1
ATOM 1694 O O . HIS A 1 217 ? -1.977 23.641 -24.469 1 39.53 217 HIS A O 1
ATOM 1700 N N . SER A 1 218 ? -2.98 22.938 -22.75 1 36.41 218 SER A N 1
ATOM 1701 C CA . SER A 1 218 ? -3.49 21.781 -23.5 1 36.41 218 SER A CA 1
ATOM 1702 C C . SER A 1 218 ? -4.828 22.109 -24.156 1 36.41 218 SER A C 1
ATOM 1704 O O . SER A 1 218 ? -5.711 22.688 -23.516 1 36.41 218 SER A O 1
ATOM 1706 N N . SER A 1 219 ? -4.883 22.438 -25.438 1 28.55 219 SER A N 1
ATOM 1707 C CA . SER A 1 219 ? -6.074 22.688 -26.234 1 28.55 219 SER A CA 1
ATOM 1708 C C . SER A 1 219 ? -7.273 21.906 -25.703 1 28.55 219 SER A C 1
ATOM 1710 O O . SER A 1 219 ? -7.168 20.719 -25.391 1 28.55 219 SER A O 1
ATOM 1712 N N . ALA A 1 220 ? -8.312 22.641 -25.25 1 33.56 220 ALA A N 1
ATOM 1713 C CA . ALA A 1 220 ? -9.648 22.172 -24.875 1 33.56 220 ALA A CA 1
ATOM 1714 C C . ALA A 1 220 ? -10.016 20.891 -25.625 1 33.56 220 ALA A C 1
ATOM 1716 O O . ALA A 1 220 ? -10.898 20.156 -25.203 1 33.56 220 ALA A O 1
ATOM 1717 N N . ASP A 1 221 ? -9.648 20.812 -26.812 1 31.16 221 ASP A N 1
ATOM 1718 C CA . ASP A 1 221 ? -9.969 19.703 -27.719 1 31.16 221 ASP A CA 1
ATOM 1719 C C . ASP A 1 221 ? -9.359 18.391 -27.219 1 31.16 221 ASP A C 1
ATOM 1721 O O . ASP A 1 221 ? -9.875 17.312 -27.516 1 31.16 221 ASP A O 1
ATOM 1725 N N . GLU A 1 222 ? -8.047 18.422 -26.672 1 31.08 222 GLU A N 1
ATOM 1726 C CA . GLU A 1 222 ? -7.352 17.156 -26.469 1 31.08 222 GLU A CA 1
ATOM 1727 C C . GLU A 1 222 ? -7.723 16.531 -25.125 1 31.08 222 GLU A C 1
ATOM 1729 O O . GLU A 1 222 ? -7.449 15.359 -24.875 1 31.08 222 GLU A O 1
ATOM 1734 N N . LEU A 1 223 ? -7.949 17.25 -24.109 1 32.69 223 LEU A N 1
ATOM 1735 C CA . LEU A 1 223 ? -8.203 16.656 -22.797 1 32.69 223 LEU A CA 1
ATOM 1736 C C . LEU A 1 223 ? -9.625 16.094 -22.719 1 32.69 223 LEU A C 1
ATOM 1738 O O . LEU A 1 223 ? -10.07 15.664 -21.656 1 32.69 223 LEU A O 1
ATOM 1742 N N . VAL A 1 224 ? -10.5 16.5 -23.562 1 31.69 224 VAL A N 1
ATOM 1743 C CA . VAL A 1 224 ? -11.781 15.805 -23.625 1 31.69 224 VAL A CA 1
ATOM 1744 C C . VAL A 1 224 ? -11.555 14.305 -23.781 1 31.69 224 VAL A C 1
ATOM 1746 O O . VAL A 1 224 ? -12.508 13.539 -23.938 1 31.69 224 VAL A O 1
ATOM 1749 N N . SER A 1 225 ? -10.391 13.961 -24.172 1 30.94 225 SER A N 1
ATOM 1750 C CA . SER A 1 225 ? -10.344 12.562 -24.578 1 30.94 225 SER A CA 1
ATOM 1751 C C . SER A 1 225 ? -10.789 11.648 -23.438 1 30.94 225 SER A C 1
ATOM 1753 O O . SER A 1 225 ? -11.68 10.812 -23.609 1 30.94 225 SER A O 1
ATOM 1755 N N . GLU A 1 226 ? -9.719 10.945 -22.75 1 34.84 226 GLU A N 1
ATOM 1756 C CA . GLU A 1 226 ? -9.93 9.57 -22.312 1 34.84 226 GLU A CA 1
ATOM 1757 C C . GLU A 1 226 ? -10.711 9.531 -21 1 34.84 226 GLU A C 1
ATOM 1759 O O . GLU A 1 226 ? -11.422 8.562 -20.719 1 34.84 226 GLU A O 1
ATOM 1764 N N . GLY A 1 227 ? -10.328 10.25 -19.875 1 34.69 227 GLY A N 1
ATOM 1765 C CA . GLY A 1 227 ? -11 10.227 -18.594 1 34.69 227 GLY A CA 1
ATOM 1766 C C . GLY A 1 227 ? -11.852 11.461 -18.344 1 34.69 227 GLY A C 1
ATOM 1767 O O . GLY A 1 227 ? -11.781 12.43 -19.094 1 34.69 227 GLY A O 1
ATOM 1768 N N . ILE A 1 228 ? -13.016 11.375 -17.609 1 34.28 228 ILE A N 1
ATOM 1769 C CA . ILE A 1 228 ? -13.883 12.492 -17.234 1 34.28 228 ILE A CA 1
ATOM 1770 C C . ILE A 1 228 ? -13.039 13.727 -16.953 1 34.28 228 ILE A C 1
ATOM 1772 O O . ILE A 1 228 ? -12.188 13.711 -16.062 1 34.28 228 ILE A O 1
ATOM 1776 N N . PRO A 1 229 ? -12.891 14.672 -17.891 1 33.78 229 PRO A N 1
ATOM 1777 C CA . PRO A 1 229 ? -12.156 15.898 -17.578 1 33.78 229 PRO A CA 1
ATOM 1778 C C . PRO A 1 229 ? -12.422 16.406 -16.172 1 33.78 229 PRO A C 1
ATOM 1780 O O . PRO A 1 229 ? -13.516 16.203 -15.633 1 33.78 229 PRO A O 1
ATOM 1783 N N . ARG A 1 230 ? -11.422 16.516 -15.422 1 36.97 230 ARG A N 1
ATOM 1784 C CA . ARG A 1 230 ? -11.547 17.031 -14.07 1 36.97 230 ARG A CA 1
ATOM 1785 C C . ARG A 1 230 ? -12.656 18.078 -13.977 1 36.97 230 ARG A C 1
ATOM 1787 O O . ARG A 1 230 ? -13.508 18 -13.078 1 36.97 230 ARG A O 1
ATOM 1794 N N . ARG A 1 231 ? -12.242 19.375 -14.141 1 34.91 231 ARG A N 1
ATOM 1795 C CA . ARG A 1 231 ? -13.125 20.531 -14.227 1 34.91 231 ARG A CA 1
ATOM 1796 C C . ARG A 1 231 ? -13.703 20.672 -15.633 1 34.91 231 ARG A C 1
ATOM 1798 O O . ARG A 1 231 ? -12.984 20.531 -16.625 1 34.91 231 ARG A O 1
ATOM 1805 N N . VAL A 1 232 ? -14.922 20.219 -15.828 1 33.22 232 VAL A N 1
ATOM 1806 C CA . VAL A 1 232 ? -15.703 20.406 -17.047 1 33.22 232 VAL A CA 1
ATOM 1807 C C . VAL A 1 232 ? -15.172 21.609 -17.812 1 33.22 232 VAL A C 1
ATOM 1809 O O . VAL A 1 232 ? -15.289 22.75 -17.344 1 33.22 232 VAL A O 1
ATOM 1812 N N . SER A 1 233 ? -14.016 21.438 -18.359 1 28.77 233 SER A N 1
ATOM 1813 C CA . SER A 1 233 ? -13.781 22.5 -19.328 1 28.77 233 SER A CA 1
ATOM 1814 C C . SER A 1 233 ? -15.078 22.922 -20.031 1 28.77 233 SER A C 1
ATOM 1816 O O . SER A 1 233 ? -16.062 22.172 -20 1 28.77 233 SER A O 1
ATOM 1818 N N . ASP A 1 234 ? -14.992 24.109 -20.578 1 30.45 234 ASP A N 1
ATOM 1819 C CA . ASP A 1 234 ? -16 24.844 -21.328 1 30.45 234 ASP A CA 1
ATOM 1820 C C . ASP A 1 234 ? -16.641 23.969 -22.406 1 30.45 234 ASP A C 1
ATOM 1822 O O . ASP A 1 234 ? -17.172 24.469 -23.391 1 30.45 234 ASP A O 1
ATOM 1826 N N . ILE A 1 235 ? -16.234 22.797 -22.453 1 30.94 235 ILE A N 1
ATOM 1827 C CA . ILE A 1 235 ? -17.031 22.219 -23.516 1 30.94 235 ILE A CA 1
ATOM 1828 C C . ILE A 1 235 ? -18.516 22.25 -23.125 1 30.94 235 ILE A C 1
ATOM 1830 O O . ILE A 1 235 ? -19.016 21.297 -22.516 1 30.94 235 ILE A O 1
ATOM 1834 N N . ILE A 1 236 ? -18.844 23.062 -22.25 1 34.59 236 ILE A N 1
ATOM 1835 C CA . ILE A 1 236 ? -20.281 23.281 -22.078 1 34.59 236 ILE A CA 1
ATOM 1836 C C . ILE A 1 236 ? -20.984 23.188 -23.438 1 34.59 236 ILE A C 1
ATOM 1838 O O . ILE A 1 236 ? -20.672 23.953 -24.359 1 34.59 236 ILE A O 1
ATOM 1842 N N . SER A 1 237 ? -21.281 21.984 -23.781 1 35.56 237 SER A N 1
ATOM 1843 C CA . SER A 1 237 ? -22.344 22.031 -24.797 1 35.56 237 SER A CA 1
ATOM 1844 C C . SER A 1 237 ? -23.125 23.328 -24.703 1 35.56 237 SER A C 1
ATOM 1846 O O . SER A 1 237 ? -23.219 23.938 -23.641 1 35.56 237 SER A O 1
ATOM 1848 N N . ASP A 1 238 ? -23.172 23.969 -25.719 1 37.19 238 ASP A N 1
ATOM 1849 C CA . ASP A 1 238 ? -24.016 25.109 -26.016 1 37.19 238 ASP A CA 1
ATOM 1850 C C . ASP A 1 238 ? -25.297 25.078 -25.188 1 37.19 238 ASP A C 1
ATOM 1852 O O . ASP A 1 238 ? -26.391 25.016 -25.734 1 37.19 238 ASP A O 1
ATOM 1856 N N . PHE A 1 239 ? -25.234 24.391 -24.188 1 40.34 239 PHE A N 1
ATOM 1857 C CA . PHE A 1 239 ? -26.484 24.547 -23.469 1 40.34 239 PHE A CA 1
ATOM 1858 C C . PHE A 1 239 ? -26.672 25.984 -23 1 40.34 239 PHE A C 1
ATOM 1860 O O . PHE A 1 239 ? -26.656 26.266 -21.797 1 40.34 239 PHE A O 1
ATOM 1867 N N . ARG A 1 240 ? -25.734 26.797 -23.391 1 41.88 240 ARG A N 1
ATOM 1868 C CA . ARG A 1 240 ? -25.953 28.172 -22.984 1 41.88 240 ARG A CA 1
ATOM 1869 C C . ARG A 1 240 ? -27.438 28.453 -22.766 1 41.88 240 ARG A C 1
ATOM 1871 O O . ARG A 1 240 ? -27.828 29.016 -21.734 1 41.88 240 ARG A O 1
ATOM 1878 N N . ASN A 1 241 ? -28.094 28.781 -23.719 1 50.25 241 ASN A N 1
ATOM 1879 C CA . ASN A 1 241 ? -29.125 29.812 -23.766 1 50.25 241 ASN A CA 1
ATOM 1880 C C . ASN A 1 241 ? -30.5 29.25 -23.406 1 50.25 241 ASN A C 1
ATOM 1882 O O . ASN A 1 241 ? -31.516 29.938 -23.578 1 50.25 241 ASN A O 1
ATOM 1886 N N . ASN A 1 242 ? -30.578 27.766 -23.016 1 72.75 242 ASN A N 1
ATOM 1887 C CA . ASN A 1 242 ? -32.031 27.578 -22.828 1 72.75 242 ASN A CA 1
ATOM 1888 C C . ASN A 1 242 ? -32.344 27.141 -21.406 1 72.75 242 ASN A C 1
ATOM 1890 O O . ASN A 1 242 ? -32.406 25.938 -21.109 1 72.75 242 ASN A O 1
ATOM 1894 N N . HIS A 1 243 ? -32.219 28.016 -20.438 1 86.12 243 HIS A N 1
ATOM 1895 C CA . HIS A 1 243 ? -32.594 27.828 -19.031 1 86.12 243 HIS A CA 1
ATOM 1896 C C . HIS A 1 243 ? -33.781 26.875 -18.891 1 86.12 243 HIS A C 1
ATOM 1898 O O . HIS A 1 243 ? -33.781 26.031 -18 1 86.12 243 HIS A O 1
ATOM 1904 N N . HIS A 1 244 ? -34.594 26.984 -19.797 1 88 244 HIS A N 1
ATOM 1905 C CA . HIS A 1 244 ? -35.781 26.141 -19.734 1 88 244 HIS A CA 1
ATOM 1906 C C . HIS A 1 244 ? -35.438 24.672 -19.969 1 88 244 HIS A C 1
ATOM 1908 O O . HIS A 1 244 ? -35.969 23.781 -19.297 1 88 244 HIS A O 1
ATOM 1914 N N . GLU A 1 245 ? -34.594 24.484 -20.812 1 88.44 245 GLU A N 1
ATOM 1915 C CA . GLU A 1 245 ? -34.188 23.125 -21.125 1 88.44 245 GLU A CA 1
ATOM 1916 C C . GLU A 1 245 ? -33.438 22.5 -19.953 1 88.44 245 GLU A C 1
ATOM 1918 O O . GLU A 1 245 ? -33.594 21.312 -19.672 1 88.44 245 GLU A O 1
ATOM 1923 N N . LEU A 1 246 ? -32.625 23.297 -19.344 1 91.88 246 LEU A N 1
ATOM 1924 C CA . LEU A 1 246 ? -31.875 22.797 -18.203 1 91.88 246 LEU A CA 1
ATOM 1925 C C . LEU A 1 246 ? -32.812 22.438 -17.047 1 91.88 246 LEU A C 1
ATOM 1927 O O . LEU A 1 246 ? -32.594 21.422 -16.375 1 91.88 246 LEU A O 1
ATOM 1931 N N . LEU A 1 247 ? -33.75 23.25 -16.922 1 92.69 247 LEU A N 1
ATOM 1932 C CA . LEU A 1 247 ? -34.719 23 -15.859 1 92.69 247 LEU A CA 1
ATOM 1933 C C . LEU A 1 247 ? -35.5 21.703 -16.125 1 92.69 247 LEU A C 1
ATOM 1935 O O . LEU A 1 247 ? -35.75 20.938 -15.195 1 92.69 247 LEU A O 1
ATOM 1939 N N . GLU A 1 248 ? -35.844 21.516 -17.344 1 91.25 248 GLU A N 1
ATOM 1940 C CA . GLU A 1 248 ? -36.562 20.297 -17.703 1 91.25 248 GLU A CA 1
ATOM 1941 C C . GLU A 1 248 ? -35.656 19.062 -17.484 1 91.25 248 GLU A C 1
ATOM 1943 O O . GLU A 1 248 ? -36.156 18.031 -17.016 1 91.25 248 GLU A O 1
ATOM 1948 N N . LEU A 1 249 ? -34.531 19.266 -17.859 1 91.25 249 LEU A N 1
ATOM 1949 C CA . LEU A 1 249 ? -33.594 18.188 -17.672 1 91.25 249 LEU A CA 1
ATOM 1950 C C . LEU A 1 249 ? -33.406 17.875 -16.188 1 91.25 249 LEU A C 1
ATOM 1952 O O . LEU A 1 249 ? -33.406 16.703 -15.797 1 91.25 249 LEU A O 1
ATOM 1956 N N . ALA A 1 250 ? -33.219 18.797 -15.414 1 94 250 ALA A N 1
ATOM 1957 C CA . ALA A 1 250 ? -33.031 18.625 -13.977 1 94 250 ALA A CA 1
ATOM 1958 C C . ALA A 1 250 ? -34.25 17.969 -13.352 1 94 250 ALA A C 1
ATOM 1960 O O . ALA A 1 250 ? -34.125 17.141 -12.445 1 94 250 ALA A O 1
ATOM 1961 N N . ALA A 1 251 ? -35.406 18.344 -13.836 1 92.94 251 ALA A N 1
ATOM 1962 C CA . ALA A 1 251 ? -36.656 17.844 -13.289 1 92.94 251 ALA A CA 1
ATOM 1963 C C . ALA A 1 251 ? -36.781 16.344 -13.508 1 92.94 251 ALA A C 1
ATOM 1965 O O . ALA A 1 251 ? -37.562 15.672 -12.805 1 92.94 251 ALA A O 1
ATOM 1966 N N . SER A 1 252 ? -36.062 15.859 -14.391 1 92.38 252 SER A N 1
ATOM 1967 C CA . SER A 1 252 ? -36.156 14.438 -14.711 1 92.38 252 SER A CA 1
ATOM 1968 C C . SER A 1 252 ? -35.344 13.602 -13.719 1 92.38 252 SER A C 1
ATOM 1970 O O . SER A 1 252 ? -35.438 12.375 -13.711 1 92.38 252 SER A O 1
ATOM 1972 N N . PHE A 1 253 ? -34.594 14.211 -12.875 1 94.44 253 PHE A N 1
ATOM 1973 C CA . PHE A 1 253 ? -33.75 13.5 -11.914 1 94.44 253 PHE A CA 1
ATOM 1974 C C . PHE A 1 253 ? -34.156 13.852 -10.484 1 94.44 253 PHE A C 1
ATOM 1976 O O . PHE A 1 253 ? -33.656 14.82 -9.906 1 94.44 253 PHE A O 1
ATOM 1983 N N . GLN A 1 254 ? -34.938 13 -9.977 1 93.62 254 GLN A N 1
ATOM 1984 C CA . GLN A 1 254 ? -35.312 13.117 -8.578 1 93.62 254 GLN A CA 1
ATOM 1985 C C . GLN A 1 254 ? -34.438 12.25 -7.691 1 93.62 254 GLN A C 1
ATOM 1987 O O . GLN A 1 254 ? -33.844 11.281 -8.164 1 93.62 254 GLN A O 1
ATOM 1992 N N . SER A 1 255 ? -34.344 12.672 -6.453 1 96.38 255 SER A N 1
ATOM 1993 C CA . SER A 1 255 ? -33.531 11.914 -5.516 1 96.38 255 SER A CA 1
ATOM 1994 C C . SER A 1 255 ? -34 10.469 -5.414 1 96.38 255 SER A C 1
ATOM 1996 O O . SER A 1 255 ? -35.125 10.195 -5.027 1 96.38 255 SER A O 1
ATOM 1998 N N . PRO A 1 256 ? -33.188 9.539 -5.777 1 94.69 256 PRO A N 1
ATOM 1999 C CA . PRO A 1 256 ? -33.531 8.133 -5.582 1 94.69 256 PRO A CA 1
ATOM 2000 C C . PRO A 1 256 ? -33.312 7.664 -4.148 1 94.69 256 PRO A C 1
ATOM 2002 O O . PRO A 1 256 ? -32.656 8.344 -3.367 1 94.69 256 PRO A O 1
ATOM 2005 N N . PRO A 1 257 ? -33.906 6.52 -3.781 1 95.81 257 PRO A N 1
ATOM 2006 C CA . PRO A 1 257 ? -33.562 5.945 -2.475 1 95.81 257 PRO A CA 1
ATOM 2007 C C . PRO A 1 257 ? -32.094 5.613 -2.334 1 95.81 257 PRO A C 1
ATOM 2009 O O . PRO A 1 257 ? -31.438 5.227 -3.314 1 95.81 257 PRO A O 1
ATOM 2012 N N . GLY A 1 258 ? -31.594 5.793 -1.114 1 96.69 258 GLY A N 1
ATOM 2013 C CA . GLY A 1 258 ? -30.25 5.344 -0.838 1 96.69 258 GLY A CA 1
ATOM 2014 C C . GLY A 1 258 ? -30.031 3.881 -1.168 1 96.69 258 GLY A C 1
ATOM 2015 O O . GLY A 1 258 ? -30.938 3.061 -1.02 1 96.69 258 GLY A O 1
ATOM 2016 N N . LYS A 1 259 ? -28.797 3.594 -1.604 1 95.44 259 LYS A N 1
ATOM 2017 C CA . LYS A 1 259 ? -28.516 2.215 -2 1 95.44 259 LYS A CA 1
ATOM 2018 C C . LYS A 1 259 ? -27.156 1.76 -1.485 1 95.44 259 LYS A C 1
ATOM 2020 O O . LYS A 1 259 ? -26.328 2.584 -1.098 1 95.44 259 LYS A O 1
ATOM 2025 N N . ALA A 1 260 ? -26.984 0.483 -1.542 1 94 260 ALA A N 1
ATOM 2026 C CA . ALA A 1 260 ? -25.703 -0.112 -1.167 1 94 260 ALA A CA 1
ATOM 2027 C C . ALA A 1 260 ? -24.594 0.305 -2.135 1 94 260 ALA A C 1
ATOM 2029 O O . ALA A 1 260 ? -24.844 0.486 -3.33 1 94 260 ALA A O 1
ATOM 2030 N N . ALA A 1 261 ? -23.391 0.493 -1.63 1 94.94 261 ALA A N 1
ATOM 2031 C CA . ALA A 1 261 ? -22.203 0.845 -2.422 1 94.94 261 ALA A CA 1
ATOM 2032 C C . ALA A 1 261 ? -21 0.007 -2.014 1 94.94 261 ALA A C 1
ATOM 2034 O O . ALA A 1 261 ? -20.984 -0.583 -0.931 1 94.94 261 ALA A O 1
ATOM 2035 N N . THR A 1 262 ? -20.062 -0.095 -2.91 1 91.88 262 THR A N 1
ATOM 2036 C CA . THR A 1 262 ? -18.797 -0.711 -2.541 1 91.88 262 THR A CA 1
ATOM 2037 C C . THR A 1 262 ? -17.891 0.288 -1.816 1 91.88 262 THR A C 1
ATOM 2039 O O . THR A 1 262 ? -18.078 1.501 -1.938 1 91.88 262 THR A O 1
ATOM 2042 N N . LYS A 1 263 ? -16.938 -0.238 -1.153 1 89.56 263 LYS A N 1
ATOM 2043 C CA . LYS A 1 263 ? -15.969 0.605 -0.457 1 89.56 263 LYS A CA 1
ATOM 2044 C C . LYS A 1 263 ? -15.18 1.464 -1.439 1 89.56 263 LYS A C 1
ATOM 2046 O O . LYS A 1 263 ? -14.812 2.596 -1.124 1 89.56 263 LYS A O 1
ATOM 2051 N N . ILE A 1 264 ? -14.961 0.992 -2.604 1 90.69 264 ILE A N 1
ATOM 2052 C CA . ILE A 1 264 ? -14.039 1.624 -3.537 1 90.69 264 ILE A CA 1
ATOM 2053 C C . ILE A 1 264 ? -14.781 2.648 -4.391 1 90.69 264 ILE A C 1
ATOM 2055 O O . ILE A 1 264 ? -14.164 3.451 -5.09 1 90.69 264 ILE A O 1
ATOM 2059 N N . LEU A 1 265 ? -16.062 2.652 -4.32 1 91.75 265 LEU A N 1
ATOM 2060 C CA . LEU A 1 265 ? -16.844 3.521 -5.195 1 91.75 265 LEU A CA 1
ATOM 2061 C C . LEU A 1 265 ? -16.5 4.988 -4.953 1 91.75 265 LEU A C 1
ATOM 2063 O O . LEU A 1 265 ? -16.297 5.746 -5.902 1 91.75 265 LEU A O 1
ATOM 2067 N N . SER A 1 266 ? -16.453 5.328 -3.691 1 91.81 266 SER A N 1
ATOM 2068 C CA . SER A 1 266 ? -16.109 6.715 -3.387 1 91.81 266 SER A CA 1
ATOM 2069 C C . SER A 1 266 ? -14.711 7.066 -3.871 1 91.81 266 SER A C 1
ATOM 2071 O O . SER A 1 266 ? -14.445 8.211 -4.238 1 91.81 266 SER A O 1
ATOM 2073 N N . VAL A 1 267 ? -13.836 6.148 -3.814 1 90.5 267 VAL A N 1
ATOM 2074 C CA . VAL A 1 267 ? -12.469 6.336 -4.285 1 90.5 267 VAL A CA 1
ATOM 2075 C C . VAL A 1 267 ? -12.461 6.523 -5.801 1 90.5 267 VAL A C 1
ATOM 2077 O O . VAL A 1 267 ? -11.742 7.379 -6.32 1 90.5 267 VAL A O 1
ATOM 2080 N N . ALA A 1 268 ? -13.234 5.773 -6.449 1 89.25 268 ALA A N 1
ATOM 2081 C CA . ALA A 1 268 ? -13.297 5.797 -7.91 1 89.25 268 ALA A CA 1
ATOM 2082 C C . ALA A 1 268 ? -13.922 7.094 -8.406 1 89.25 268 ALA A C 1
ATOM 2084 O O . ALA A 1 268 ? -13.609 7.562 -9.508 1 89.25 268 ALA A O 1
ATOM 2085 N N . ARG A 1 269 ? -14.703 7.738 -7.559 1 90.81 269 ARG A N 1
ATOM 2086 C CA . ARG A 1 269 ? -15.523 8.852 -8.031 1 90.81 269 ARG A CA 1
ATOM 2087 C C . ARG A 1 269 ? -14.945 10.188 -7.566 1 90.81 269 ARG A C 1
ATOM 2089 O O . ARG A 1 269 ? -15.375 11.25 -8.023 1 90.81 269 ARG A O 1
ATOM 2096 N N . ARG A 1 270 ? -13.984 10.164 -6.719 1 91.12 270 ARG A N 1
ATOM 2097 C CA . ARG A 1 270 ? -13.461 11.422 -6.203 1 91.12 270 ARG A CA 1
ATOM 2098 C C . ARG A 1 270 ? -12.844 12.258 -7.32 1 91.12 270 ARG A C 1
ATOM 2100 O O . ARG A 1 270 ? -12.508 11.734 -8.383 1 91.12 270 ARG A O 1
ATOM 2107 N N . VAL A 1 271 ? -12.703 13.461 -7.047 1 90.81 271 VAL A N 1
ATOM 2108 C CA . VAL A 1 271 ? -12.336 14.414 -8.086 1 90.81 271 VAL A CA 1
ATOM 2109 C C . VAL A 1 271 ? -10.844 14.289 -8.398 1 90.81 271 VAL A C 1
ATOM 2111 O O . VAL A 1 271 ? -10.461 14.18 -9.57 1 90.81 271 VAL A O 1
ATOM 2114 N N . ARG A 1 272 ? -10.016 14.25 -7.301 1 88.19 272 ARG A N 1
ATOM 2115 C CA . ARG A 1 272 ? -8.562 14.242 -7.484 1 88.19 272 ARG A CA 1
ATOM 2116 C C . ARG A 1 272 ? -7.984 12.859 -7.211 1 88.19 272 ARG A C 1
ATOM 2118 O O . ARG A 1 272 ? -7.766 12.492 -6.055 1 88.19 272 ARG A O 1
ATOM 2125 N N . GLY A 1 273 ? -7.953 11.984 -8.219 1 80.44 273 GLY A N 1
ATOM 2126 C CA . GLY A 1 273 ? -7.352 10.672 -8.078 1 80.44 273 GLY A CA 1
ATOM 2127 C C . GLY A 1 273 ? -6.055 10.523 -8.844 1 80.44 273 GLY A C 1
ATOM 2128 O O . GLY A 1 273 ? -5.875 11.133 -9.898 1 80.44 273 GLY A O 1
ATOM 2129 N N . ILE A 1 274 ? -5.227 9.664 -8.344 1 74.75 274 ILE A N 1
ATOM 2130 C CA . ILE A 1 274 ? -3.887 9.508 -8.898 1 74.75 274 ILE A CA 1
ATOM 2131 C C . ILE A 1 274 ? -3.984 8.992 -10.336 1 74.75 274 ILE A C 1
ATOM 2133 O O . ILE A 1 274 ? -3.131 9.305 -11.172 1 74.75 274 ILE A O 1
ATOM 2137 N N . LEU A 1 275 ? -5.016 8.266 -10.625 1 75.56 275 LEU A N 1
ATOM 2138 C CA . LEU A 1 275 ? -5.078 7.625 -11.93 1 75.56 275 LEU A CA 1
ATOM 2139 C C . LEU A 1 275 ? -5.836 8.5 -12.922 1 75.56 275 LEU A C 1
ATOM 2141 O O . LEU A 1 275 ? -5.875 8.195 -14.117 1 75.56 275 LEU A O 1
ATOM 2145 N N . ARG A 1 276 ? -6.387 9.578 -12.492 1 74.12 276 ARG A N 1
ATOM 2146 C CA . ARG A 1 276 ? -7.18 10.422 -13.375 1 74.12 276 ARG A CA 1
ATOM 2147 C C . ARG A 1 276 ? -6.285 11.312 -14.234 1 74.12 276 ARG A C 1
ATOM 2149 O O . ARG A 1 276 ? -6.617 11.617 -15.375 1 74.12 276 ARG A O 1
ATOM 2156 N N . GLU A 1 277 ? -5.18 11.719 -13.773 1 76.94 277 GLU A N 1
ATOM 2157 C CA . GLU A 1 277 ? -4.227 12.547 -14.508 1 76.94 277 GLU A CA 1
ATOM 2158 C C . GLU A 1 277 ? -2.881 11.836 -14.648 1 76.94 277 GLU A C 1
ATOM 2160 O O . GLU A 1 277 ? -1.859 12.328 -14.164 1 76.94 277 GLU A O 1
ATOM 2165 N N . ALA A 1 278 ? -2.988 10.812 -15.531 1 85.06 278 ALA A N 1
ATOM 2166 C CA . ALA A 1 278 ? -1.822 9.938 -15.562 1 85.06 278 ALA A CA 1
ATOM 2167 C C . ALA A 1 278 ? -0.837 10.367 -16.641 1 85.06 278 ALA A C 1
ATOM 2169 O O . ALA A 1 278 ? 0.29 9.867 -16.703 1 85.06 278 ALA A O 1
ATOM 2170 N N . GLU A 1 279 ? -1.148 11.352 -17.469 1 86.06 279 GLU A N 1
ATOM 2171 C CA . GLU A 1 279 ? -0.326 11.727 -18.625 1 86.06 279 GLU A CA 1
ATOM 2172 C C . GLU A 1 279 ? 0.887 12.547 -18.188 1 86.06 279 GLU A C 1
ATOM 2174 O O . GLU A 1 279 ? 1.89 12.609 -18.906 1 86.06 279 GLU A O 1
ATOM 2179 N N . LYS A 1 280 ? 0.736 13.211 -17.109 1 87.44 280 LYS A N 1
ATOM 2180 C CA . LYS A 1 280 ? 1.829 13.977 -16.516 1 87.44 280 LYS A CA 1
ATOM 2181 C C . LYS A 1 280 ? 1.924 13.727 -15.008 1 87.44 280 LYS A C 1
ATOM 2183 O O . LYS A 1 280 ? 0.95 13.305 -14.383 1 87.44 280 LYS A O 1
ATOM 2188 N N . PRO A 1 281 ? 3.131 13.977 -14.531 1 88.5 281 PRO A N 1
ATOM 2189 C CA . PRO A 1 281 ? 3.242 13.828 -13.078 1 88.5 281 PRO A CA 1
ATOM 2190 C C . PRO A 1 281 ? 2.389 14.836 -12.312 1 88.5 281 PRO A C 1
ATOM 2192 O O . PRO A 1 281 ? 2.197 15.961 -12.773 1 88.5 281 PRO A O 1
ATOM 2195 N N . GLY A 1 282 ? 1.927 14.422 -11.203 1 89.38 282 GLY A N 1
ATOM 2196 C CA . GLY A 1 282 ? 1.201 15.336 -10.336 1 89.38 282 GLY A CA 1
ATOM 2197 C C . GLY A 1 282 ? 2.088 16.406 -9.719 1 89.38 282 GLY A C 1
ATOM 2198 O O . GLY A 1 282 ? 3.309 16.234 -9.656 1 89.38 282 GLY A O 1
ATOM 2199 N N . PHE A 1 283 ? 1.475 17.516 -9.344 1 95.12 283 PHE A N 1
ATOM 2200 C CA . PHE A 1 283 ? 2.152 18.609 -8.648 1 95.12 283 PHE A CA 1
ATOM 2201 C C . PHE A 1 283 ? 1.813 18.594 -7.16 1 95.12 283 PHE A C 1
ATOM 2203 O O . PHE A 1 283 ? 0.64 18.625 -6.789 1 95.12 283 PHE A O 1
ATOM 2210 N N . VAL A 1 284 ? 2.834 18.531 -6.312 1 97.31 284 VAL A N 1
ATOM 2211 C CA . VAL A 1 284 ? 2.643 18.5 -4.867 1 97.31 284 VAL A CA 1
ATOM 2212 C C . VAL A 1 284 ? 3.156 19.797 -4.242 1 97.31 284 VAL A C 1
ATOM 2214 O O . VAL A 1 284 ? 4.297 20.188 -4.48 1 97.31 284 VAL A O 1
ATOM 2217 N N . SER A 1 285 ? 2.33 20.422 -3.455 1 98.56 285 SER A N 1
ATOM 2218 C CA . SER A 1 285 ? 2.727 21.656 -2.783 1 98.56 285 SER A CA 1
ATOM 2219 C C . SER A 1 285 ? 2.488 21.562 -1.28 1 98.56 285 SER A C 1
ATOM 2221 O O . SER A 1 285 ? 1.416 21.141 -0.839 1 98.56 285 SER A O 1
ATOM 2223 N N . ALA A 1 286 ? 3.494 21.953 -0.538 1 98.81 286 ALA A N 1
ATOM 2224 C CA . ALA A 1 286 ? 3.377 21.922 0.918 1 98.81 286 ALA A CA 1
ATOM 2225 C C . ALA A 1 286 ? 3.738 23.281 1.522 1 98.81 286 ALA A C 1
ATOM 2227 O O . ALA A 1 286 ? 4.668 23.953 1.061 1 98.81 286 ALA A O 1
ATOM 2228 N N . PHE A 1 287 ? 3.004 23.703 2.412 1 98.88 287 PHE A N 1
ATOM 2229 C CA . PHE A 1 287 ? 3.262 24.875 3.232 1 98.88 287 PHE A CA 1
ATOM 2230 C C . PHE A 1 287 ? 3.627 24.484 4.656 1 98.88 287 PHE A C 1
ATOM 2232 O O . PHE A 1 287 ? 2.748 24.188 5.473 1 98.88 287 PHE A O 1
ATOM 2239 N N . CYS A 1 288 ? 4.906 24.547 4.941 1 98.88 288 CYS A N 1
ATOM 2240 C CA . CYS A 1 288 ? 5.484 24.016 6.172 1 98.88 288 CYS A CA 1
ATOM 2241 C C . CYS A 1 288 ? 5.535 25.094 7.254 1 98.88 288 CYS A C 1
ATOM 2243 O O . CYS A 1 288 ? 5.461 26.281 6.957 1 98.88 288 CYS A O 1
ATOM 2245 N N . GLN A 1 289 ? 5.617 24.562 8.461 1 98.69 289 GLN A N 1
ATOM 2246 C CA . GLN A 1 289 ? 5.645 25.469 9.602 1 98.69 289 GLN A CA 1
ATOM 2247 C C . GLN A 1 289 ? 7.074 25.766 10.031 1 98.69 289 GLN A C 1
ATOM 2249 O O . GLN A 1 289 ? 7.941 24.891 9.992 1 98.69 289 GLN A O 1
ATOM 2254 N N . SER A 1 290 ? 7.316 27 10.406 1 98.5 290 SER A N 1
ATOM 2255 C CA . SER A 1 290 ? 8.594 27.438 10.945 1 98.5 290 SER A CA 1
ATOM 2256 C C . SER A 1 290 ? 8.469 27.812 12.422 1 98.5 290 SER A C 1
ATOM 2258 O O . SER A 1 290 ? 7.891 27.062 13.211 1 98.5 290 SER A O 1
ATOM 2260 N N . ASN A 1 291 ? 9.086 28.938 12.875 1 98.5 291 ASN A N 1
ATOM 2261 C CA . ASN A 1 291 ? 9.016 29.375 14.266 1 98.5 291 ASN A CA 1
ATOM 2262 C C . ASN A 1 291 ? 7.754 30.188 14.539 1 98.5 291 ASN A C 1
ATOM 2264 O O . ASN A 1 291 ? 7.82 31.406 14.688 1 98.5 291 ASN A O 1
ATOM 2268 N N . CYS A 1 292 ? 6.676 29.469 14.812 1 97.5 292 CYS A N 1
ATOM 2269 C CA . CYS A 1 292 ? 5.371 30.109 14.898 1 97.5 292 CYS A CA 1
ATOM 2270 C C . CYS A 1 292 ? 4.891 30.188 16.344 1 97.5 292 CYS A C 1
ATOM 2272 O O . CYS A 1 292 ? 3.727 30.484 16.609 1 97.5 292 CYS A O 1
ATOM 2274 N N . GLY A 1 293 ? 5.707 30 17.328 1 97.62 293 GLY A N 1
ATOM 2275 C CA . GLY A 1 293 ? 5.301 29.844 18.703 1 97.62 293 GLY A CA 1
ATOM 2276 C C . GLY A 1 293 ? 4.512 31.047 19.219 1 97.62 293 GLY A C 1
ATOM 2277 O O . GLY A 1 293 ? 3.535 30.875 19.953 1 97.62 293 GLY A O 1
ATOM 2278 N N . ASP A 1 294 ? 4.965 32.25 18.891 1 97.12 294 ASP A N 1
ATOM 2279 C CA . ASP A 1 294 ? 4.305 33.469 19.359 1 97.12 294 ASP A CA 1
ATOM 2280 C C . ASP A 1 294 ? 3.691 34.25 18.203 1 97.12 294 ASP A C 1
ATOM 2282 O O . ASP A 1 294 ? 3.613 35.469 18.25 1 97.12 294 ASP A O 1
ATOM 2286 N N . VAL A 1 295 ? 3.334 33.562 17.172 1 98.12 295 VAL A N 1
ATOM 2287 C CA . VAL A 1 295 ? 2.83 34.156 15.953 1 98.12 295 VAL A CA 1
ATOM 2288 C C . VAL A 1 295 ? 1.369 33.781 15.742 1 98.12 295 VAL A C 1
ATOM 2290 O O . VAL A 1 295 ? 0.98 32.625 16.016 1 98.12 295 VAL A O 1
ATOM 2293 N N . SER A 1 296 ? 0.53 34.688 15.297 1 97.56 296 SER A N 1
ATOM 2294 C CA . SER A 1 296 ? -0.895 34.469 15.102 1 97.56 296 SER A CA 1
ATOM 2295 C C . SER A 1 296 ? -1.343 34.906 13.711 1 97.56 296 SER A C 1
ATOM 2297 O O . SER A 1 296 ? -0.877 35.906 13.195 1 97.56 296 SER A O 1
ATOM 2299 N N . PRO A 1 297 ? -2.26 34.125 13.094 1 98.25 297 PRO A N 1
ATOM 2300 C CA . PRO A 1 297 ? -2.879 34.562 11.836 1 98.25 297 PRO A CA 1
ATOM 2301 C C . PRO A 1 297 ? -3.998 35.594 12.047 1 98.25 297 PRO A C 1
ATOM 2303 O O . PRO A 1 297 ? -4.594 36.062 11.07 1 98.25 297 PRO A O 1
ATOM 2306 N N . ASN A 1 298 ? -4.359 35.844 13.273 1 97.44 298 ASN A N 1
ATOM 2307 C CA . ASN A 1 298 ? -5.383 36.812 13.602 1 97.44 298 ASN A CA 1
ATOM 2308 C C . ASN A 1 298 ? -4.832 38.25 13.539 1 97.44 298 ASN A C 1
ATOM 2310 O O . ASN A 1 298 ? -4.676 38.906 14.57 1 97.44 298 ASN A O 1
ATOM 2314 N N . VAL A 1 299 ? -4.766 38.75 12.344 1 97.62 299 VAL A N 1
ATOM 2315 C CA . VAL A 1 299 ? -3.918 39.906 12.016 1 97.62 299 VAL A CA 1
ATOM 2316 C C . VAL A 1 299 ? -4.625 41.188 12.406 1 97.62 299 VAL A C 1
ATOM 2318 O O . VAL A 1 299 ? -4.008 42.25 12.422 1 97.62 299 VAL A O 1
ATOM 2321 N N . LEU A 1 300 ? -5.875 41.094 12.844 1 96.62 300 LEU A N 1
ATOM 2322 C CA . LEU A 1 300 ? -6.566 42.312 13.25 1 96.62 300 LEU A CA 1
ATOM 2323 C C . LEU A 1 300 ? -6.285 42.656 14.711 1 96.62 300 LEU A C 1
ATOM 2325 O O . LEU A 1 300 ? -6.609 43.75 15.172 1 96.62 300 LEU A O 1
ATOM 2329 N N . GLY A 1 301 ? -5.668 41.719 15.414 1 94.19 301 GLY A N 1
ATOM 2330 C CA . GLY A 1 301 ? -5.359 41.938 16.812 1 94.19 301 GLY A CA 1
ATOM 2331 C C . GLY A 1 301 ? -6.324 41.25 17.766 1 94.19 301 GLY A C 1
ATOM 2332 O O . GLY A 1 301 ? -7.223 40.531 17.312 1 94.19 301 GLY A O 1
ATOM 2333 N N . ALA A 1 302 ? -6.07 41.438 19.062 1 93.94 302 ALA A N 1
ATOM 2334 C CA . ALA A 1 302 ? -6.898 40.812 20.094 1 93.94 302 ALA A CA 1
ATOM 2335 C C . ALA A 1 302 ? -7.824 41.844 20.734 1 93.94 302 ALA A C 1
ATOM 2337 O O . ALA A 1 302 ? -7.41 42.969 21.031 1 93.94 302 ALA A O 1
ATOM 2338 N N . PHE A 1 303 ? -9.078 41.344 20.875 1 94.81 303 PHE A N 1
ATOM 2339 C CA . PHE A 1 303 ? -10.086 42.25 21.406 1 94.81 303 PHE A CA 1
ATOM 2340 C C . PHE A 1 303 ? -10.953 41.562 22.453 1 94.81 303 PHE A C 1
ATOM 2342 O O . PHE A 1 303 ? -11.156 40.344 22.391 1 94.81 303 PHE A O 1
ATOM 2349 N N . CYS A 1 304 ? -11.414 42.312 23.406 1 92.44 304 CYS A N 1
ATOM 2350 C CA . CYS A 1 304 ? -12.367 41.844 24.391 1 92.44 304 CYS A CA 1
ATOM 2351 C C . CYS A 1 304 ? -13.758 41.688 23.781 1 92.44 304 CYS A C 1
ATOM 2353 O O . CYS A 1 304 ? -14.305 42.625 23.219 1 92.44 304 CYS A O 1
ATOM 2355 N N . ILE A 1 305 ? -14.258 40.594 23.922 1 89.25 305 ILE A N 1
ATOM 2356 C CA . ILE A 1 305 ? -15.516 40.312 23.25 1 89.25 305 ILE A CA 1
ATOM 2357 C C . ILE A 1 305 ? -16.656 41.094 23.922 1 89.25 305 ILE A C 1
ATOM 2359 O O . ILE A 1 305 ? -17.688 41.344 23.297 1 89.25 305 ILE A O 1
ATOM 2363 N N . ASP A 1 306 ? -16.547 41.469 25.156 1 88.56 306 ASP A N 1
ATOM 2364 C CA . ASP A 1 306 ? -17.594 42.156 25.906 1 88.56 306 ASP A CA 1
ATOM 2365 C C . ASP A 1 306 ? -17.609 43.656 25.594 1 88.56 306 ASP A C 1
ATOM 2367 O O . ASP A 1 306 ? -18.672 44.25 25.391 1 88.56 306 ASP A O 1
ATOM 2371 N N . SER A 1 307 ? -16.438 44.281 25.438 1 92.5 307 SER A N 1
ATOM 2372 C CA . SER A 1 307 ? -16.344 45.719 25.297 1 92.5 307 SER A CA 1
ATOM 2373 C C . SER A 1 307 ? -15.953 46.125 23.891 1 92.5 307 SER A C 1
ATOM 2375 O O . SER A 1 307 ? -16.188 47.25 23.484 1 92.5 307 SER A O 1
ATOM 2377 N N . GLY A 1 308 ? -15.297 45.219 23.234 1 91.56 308 GLY A N 1
ATOM 2378 C CA . GLY A 1 308 ? -14.805 45.562 21.906 1 91.56 308 GLY A CA 1
ATOM 2379 C C . GLY A 1 308 ? -13.469 46.281 21.938 1 91.56 308 GLY A C 1
ATOM 2380 O O . GLY A 1 308 ? -12.891 46.594 20.891 1 91.56 308 GLY A O 1
ATOM 2381 N N . LEU A 1 309 ? -12.945 46.531 23.094 1 93.38 309 LEU A N 1
ATOM 2382 C CA . LEU A 1 309 ? -11.664 47.219 23.25 1 93.38 309 LEU A CA 1
ATOM 2383 C C . LEU A 1 309 ? -10.508 46.219 23.109 1 93.38 309 LEU A C 1
ATOM 2385 O O . LEU A 1 309 ? -10.68 45.031 23.281 1 93.38 309 LEU A O 1
ATOM 2389 N N . PRO A 1 310 ? -9.391 46.781 22.766 1 93 310 PRO A N 1
ATOM 2390 C CA . PRO A 1 310 ? -8.219 45.875 22.703 1 93 310 PRO A CA 1
ATOM 2391 C C . PRO A 1 310 ? -7.898 45.25 24.047 1 93 310 PRO A C 1
ATOM 2393 O O . PRO A 1 310 ? -8.102 45.844 25.094 1 93 310 PRO A O 1
ATOM 2396 N N . CYS A 1 311 ? -7.414 44 24 1 92.12 311 CYS A N 1
ATOM 2397 C CA . CYS A 1 311 ? -6.969 43.344 25.203 1 92.12 311 CYS A CA 1
ATOM 2398 C C . CYS A 1 311 ? -5.766 44.031 25.812 1 92.12 311 CYS A C 1
ATOM 2400 O O . CYS A 1 311 ? -5.07 44.781 25.141 1 92.12 311 CYS A O 1
ATOM 2402 N N . ASP A 1 312 ? -5.574 43.719 27.094 1 89.06 312 ASP A N 1
ATOM 2403 C CA . ASP A 1 312 ? -4.402 44.25 27.781 1 89.06 312 ASP A CA 1
ATOM 2404 C C . ASP A 1 312 ? -3.111 43.781 27.109 1 89.06 312 ASP A C 1
ATOM 2406 O O . ASP A 1 312 ? -2.975 42.594 26.766 1 89.06 312 ASP A O 1
ATOM 2410 N N . PHE A 1 313 ? -2.158 44.594 26.969 1 87.44 313 PHE A N 1
ATOM 2411 C CA . PHE A 1 313 ? -0.934 44.375 26.219 1 87.44 313 PHE A CA 1
ATOM 2412 C C . PHE A 1 313 ? -0.074 43.312 26.891 1 87.44 313 PHE A C 1
ATOM 2414 O O . PHE A 1 313 ? 0.467 42.438 26.219 1 87.44 313 PHE A O 1
ATOM 2421 N N . ASN A 1 314 ? 0.026 43.375 28.172 1 83.62 314 ASN A N 1
ATOM 2422 C CA . ASN A 1 314 ? 0.981 42.531 28.891 1 83.62 314 ASN A CA 1
ATOM 2423 C C . ASN A 1 314 ? 0.38 41.188 29.25 1 83.62 314 ASN A C 1
ATOM 2425 O O . ASN A 1 314 ? 1.099 40.188 29.359 1 83.62 314 ASN A O 1
ATOM 2429 N N . HIS A 1 315 ? -0.963 41.156 29.391 1 81.81 315 HIS A N 1
ATOM 2430 C CA . HIS A 1 315 ? -1.512 39.938 29.984 1 81.81 315 HIS A CA 1
ATOM 2431 C C . HIS A 1 315 ? -2.582 39.344 29.078 1 81.81 315 HIS A C 1
ATOM 2433 O O . HIS A 1 315 ? -3.07 38.25 29.344 1 81.81 315 HIS A O 1
ATOM 2439 N N . SER A 1 316 ? -2.902 40.062 28.031 1 85.69 316 SER A N 1
ATOM 2440 C CA . SER A 1 316 ? -3.953 39.594 27.141 1 85.69 316 SER A CA 1
ATOM 2441 C C . SER A 1 316 ? -5.234 39.281 27.906 1 85.69 316 SER A C 1
ATOM 2443 O O . SER A 1 316 ? -5.781 38.188 27.797 1 85.69 316 SER A O 1
ATOM 2445 N N . THR A 1 317 ? -5.68 40.219 28.703 1 86 317 THR A N 1
ATOM 2446 C CA . THR A 1 317 ? -6.883 40.094 29.516 1 86 317 THR A CA 1
ATOM 2447 C C . THR A 1 317 ? -7.848 41.25 29.266 1 86 317 THR A C 1
ATOM 2449 O O . THR A 1 317 ? -7.473 42.25 28.672 1 86 317 THR A O 1
ATOM 2452 N N . CYS A 1 318 ? -9.008 41 29.547 1 89.19 318 CYS A N 1
ATOM 2453 C CA . CYS A 1 318 ? -10.078 41.969 29.578 1 89.19 318 CYS A CA 1
ATOM 2454 C C . CYS A 1 318 ? -10.594 42.188 31 1 89.19 318 CYS A C 1
ATOM 2456 O O . CYS A 1 318 ? -11.344 41.344 31.516 1 89.19 318 CYS A O 1
ATOM 2458 N N . GLY A 1 319 ? -10.305 43.25 31.531 1 82.38 319 GLY A N 1
ATOM 2459 C CA . GLY A 1 319 ? -10.68 43.438 32.938 1 82.38 319 GLY A CA 1
ATOM 2460 C C . GLY A 1 319 ? -10.062 42.406 33.844 1 82.38 319 GLY A C 1
ATOM 2461 O O . GLY A 1 319 ? -10.719 41.938 34.781 1 82.38 319 GLY A O 1
ATOM 2462 N N . GLY A 1 320 ? -8.922 41.938 33.5 1 79.81 320 GLY A N 1
ATOM 2463 C CA . GLY A 1 320 ? -8.211 40.969 34.312 1 79.81 320 GLY A CA 1
ATOM 2464 C C . GLY A 1 320 ? -8.555 39.531 34 1 79.81 320 GLY A C 1
ATOM 2465 O O . GLY A 1 320 ? -7.969 38.594 34.562 1 79.81 320 GLY A O 1
ATOM 2466 N N . LYS A 1 321 ? -9.445 39.344 33.094 1 81.19 321 LYS A N 1
ATOM 2467 C CA . LYS A 1 321 ? -9.859 38 32.75 1 81.19 321 LYS A CA 1
ATOM 2468 C C . LYS A 1 321 ? -9.406 37.625 31.328 1 81.19 321 LYS A C 1
ATOM 2470 O O . LYS A 1 321 ? -9.539 38.438 30.406 1 81.19 321 LYS A O 1
ATOM 2475 N N . ASN A 1 322 ? -8.891 36.438 31.234 1 82.62 322 ASN A N 1
ATOM 2476 C CA . ASN A 1 322 ? -8.344 36.031 29.938 1 82.62 322 ASN A CA 1
ATOM 2477 C C . ASN A 1 322 ? -9.422 35.438 29.031 1 82.62 322 ASN A C 1
ATOM 2479 O O . ASN A 1 322 ? -9.266 35.438 27.812 1 82.62 322 ASN A O 1
ATOM 2483 N N . GLU A 1 323 ? -10.578 35.031 29.5 1 81.75 323 GLU A N 1
ATOM 2484 C CA . GLU A 1 323 ? -11.594 34.25 28.766 1 81.75 323 GLU A CA 1
ATOM 2485 C C . GLU A 1 323 ? -12.266 35.125 27.703 1 81.75 323 GLU A C 1
ATOM 2487 O O . GLU A 1 323 ? -12.828 34.594 26.734 1 81.75 323 GLU A O 1
ATOM 2492 N N . MET A 1 324 ? -12.125 36.406 27.875 1 86.5 324 MET A N 1
ATOM 2493 C CA . MET A 1 324 ? -12.859 37.281 26.984 1 86.5 324 MET A CA 1
ATOM 2494 C C . MET A 1 324 ? -11.93 37.875 25.922 1 86.5 324 MET A C 1
ATOM 2496 O O . MET A 1 324 ? -12.375 38.594 25.031 1 86.5 324 MET A O 1
ATOM 2500 N N . CYS A 1 325 ? -10.68 37.594 25.984 1 90 325 CYS A N 1
ATOM 2501 C CA . CYS A 1 325 ? -9.695 38.156 25.047 1 90 325 CYS A CA 1
ATOM 2502 C C . CYS A 1 325 ? -9.508 37.219 23.859 1 90 325 CYS A C 1
ATOM 2504 O O . CYS A 1 325 ? -8.953 36.125 24 1 90 325 CYS A O 1
ATOM 2506 N N . TYR A 1 326 ? -9.945 37.656 22.672 1 91.5 326 TYR A N 1
ATOM 2507 C CA . TYR A 1 326 ? -9.883 36.812 21.484 1 91.5 326 TYR A CA 1
ATOM 2508 C C . TYR A 1 326 ? -9.219 37.531 20.328 1 91.5 326 TYR A C 1
ATOM 2510 O O . TYR A 1 326 ? -9.477 38.719 20.094 1 91.5 326 TYR A O 1
ATOM 2518 N N . GLY A 1 327 ? -8.312 36.781 19.688 1 93.69 327 GLY A N 1
ATOM 2519 C CA . GLY A 1 327 ? -7.762 37.312 18.438 1 93.69 327 GLY A CA 1
ATOM 2520 C C . GLY A 1 327 ? -8.766 37.281 17.297 1 93.69 327 GLY A C 1
ATOM 2521 O O . GLY A 1 327 ? -9.602 36.406 17.203 1 93.69 327 GLY A O 1
ATOM 2522 N N . ARG A 1 328 ? -8.664 38.344 16.422 1 95.88 328 ARG A N 1
ATOM 2523 C CA . ARG A 1 328 ? -9.547 38.438 15.266 1 95.88 328 ARG A CA 1
ATOM 2524 C C . ARG A 1 328 ? -8.758 38.312 13.961 1 95.88 328 ARG A C 1
ATOM 2526 O O . ARG A 1 328 ? -7.75 39 13.766 1 95.88 328 ARG A O 1
ATOM 2533 N N . GLY A 1 329 ? -9.234 37.344 13.141 1 96.75 329 GLY A N 1
ATOM 2534 C CA . GLY A 1 329 ? -8.648 37.188 11.82 1 96.75 329 GLY A CA 1
ATOM 2535 C C . GLY A 1 329 ? -9.188 38.188 10.812 1 96.75 329 GLY A C 1
ATOM 2536 O O . GLY A 1 329 ? -10.109 38.938 11.125 1 96.75 329 GLY A O 1
ATOM 2537 N N . PRO A 1 330 ? -8.641 38.156 9.664 1 98.06 330 PRO A N 1
ATOM 2538 C CA . PRO A 1 330 ? -9.039 39.125 8.641 1 98.06 330 PRO A CA 1
ATOM 2539 C C . PRO A 1 330 ? -10.477 38.938 8.172 1 98.06 330 PRO A C 1
ATOM 2541 O O . PRO A 1 330 ? -11.086 39.875 7.641 1 98.06 330 PRO A O 1
ATOM 2544 N N . GLY A 1 331 ? -11.055 37.781 8.312 1 97.25 331 GLY A N 1
ATOM 2545 C CA . GLY A 1 331 ? -12.43 37.5 7.934 1 97.25 331 GLY A CA 1
ATOM 2546 C C . GLY A 1 331 ? -13.391 37.531 9.109 1 97.25 331 GLY A C 1
ATOM 2547 O O . GLY A 1 331 ? -14.523 37.062 9 1 97.25 331 GLY A O 1
ATOM 2548 N N . TYR A 1 332 ? -13 38.094 10.211 1 95.31 332 TYR A N 1
ATOM 2549 C CA . TYR A 1 332 ? -13.828 38.094 11.414 1 95.31 332 TYR A CA 1
ATOM 2550 C C . TYR A 1 332 ? -15.195 38.688 11.125 1 95.31 332 TYR A C 1
ATOM 2552 O O . TYR A 1 332 ? -15.297 39.719 10.469 1 95.31 332 TYR A O 1
ATOM 2560 N N . PRO A 1 333 ? -16.234 38.031 11.562 1 94.94 333 PRO A N 1
ATOM 2561 C CA . PRO A 1 333 ? -16.219 36.938 12.531 1 94.94 333 PRO A CA 1
ATOM 2562 C C . PRO A 1 333 ? -16.25 35.562 11.875 1 94.94 333 PRO A C 1
ATOM 2564 O O . PRO A 1 333 ? -16.391 34.531 12.562 1 94.94 333 PRO A O 1
ATOM 2567 N N . ASP A 1 334 ? -16.125 35.5 10.57 1 96.25 334 ASP A N 1
ATOM 2568 C CA . ASP A 1 334 ? -16.172 34.219 9.836 1 96.25 334 ASP A CA 1
ATOM 2569 C C . ASP A 1 334 ? -14.789 33.562 9.812 1 96.25 334 ASP A C 1
ATOM 2571 O O . ASP A 1 334 ? -13.906 33.969 9.07 1 96.25 334 ASP A O 1
ATOM 2575 N N . GLU A 1 335 ? -14.641 32.469 10.562 1 96.06 335 GLU A N 1
ATOM 2576 C CA . GLU A 1 335 ? -13.352 31.797 10.672 1 96.06 335 GLU A CA 1
ATOM 2577 C C . GLU A 1 335 ? -12.961 31.125 9.359 1 96.06 335 GLU A C 1
ATOM 2579 O O . GLU A 1 335 ? -11.781 31.031 9.039 1 96.06 335 GLU A O 1
ATOM 2584 N N . PHE A 1 336 ? -13.969 30.672 8.562 1 97.38 336 PHE A N 1
ATOM 2585 C CA . PHE A 1 336 ? -13.672 30.078 7.262 1 97.38 336 PHE A CA 1
ATOM 2586 C C . PHE A 1 336 ? -13.094 31.109 6.309 1 97.38 336 PHE A C 1
ATOM 2588 O O . PHE A 1 336 ? -12.164 30.812 5.551 1 97.38 336 PHE A O 1
ATOM 2595 N N . GLU A 1 337 ? -13.648 32.281 6.395 1 97.19 337 GLU A N 1
ATOM 2596 C CA . GLU A 1 337 ? -13.141 33.375 5.566 1 97.19 337 GLU A CA 1
ATOM 2597 C C . GLU A 1 337 ? -11.734 33.781 5.996 1 97.19 337 GLU A C 1
ATOM 2599 O O . GLU A 1 337 ? -10.883 34.062 5.156 1 97.19 337 GLU A O 1
ATOM 2604 N N . SER A 1 338 ? -11.469 33.812 7.328 1 98.06 338 SER A N 1
ATOM 2605 C CA . SER A 1 338 ? -10.125 34.094 7.809 1 98.06 338 SER A CA 1
ATOM 2606 C C . SER A 1 338 ? -9.133 33.062 7.297 1 98.06 338 SER A C 1
ATOM 2608 O O . SER A 1 338 ? -8.016 33.406 6.898 1 98.06 338 SER A O 1
ATOM 2610 N N . THR A 1 339 ? -9.586 31.812 7.348 1 98.62 339 THR A N 1
ATOM 2611 C CA . THR A 1 339 ? -8.758 30.719 6.855 1 98.62 339 THR A CA 1
ATOM 2612 C C . THR A 1 339 ? -8.461 30.891 5.371 1 98.62 339 THR A C 1
ATOM 2614 O O . THR A 1 339 ? -7.309 30.766 4.941 1 98.62 339 THR A O 1
ATOM 2617 N N . ARG A 1 340 ? -9.461 31.203 4.609 1 98.25 340 ARG A N 1
ATOM 2618 C CA . ARG A 1 340 ? -9.305 31.406 3.172 1 98.25 340 ARG A CA 1
ATOM 2619 C C . ARG A 1 340 ? -8.328 32.562 2.885 1 98.25 340 ARG A C 1
ATOM 2621 O O . ARG A 1 340 ? -7.426 32.406 2.061 1 98.25 340 ARG A O 1
ATOM 2628 N N . ILE A 1 341 ? -8.492 33.656 3.547 1 98.38 341 ILE A N 1
ATOM 2629 C CA . ILE A 1 341 ? -7.715 34.875 3.273 1 98.38 341 ILE A CA 1
ATOM 2630 C C . ILE A 1 341 ? -6.246 34.625 3.617 1 98.38 341 ILE A C 1
ATOM 2632 O O . ILE A 1 341 ? -5.355 34.906 2.818 1 98.38 341 ILE A O 1
ATOM 2636 N N . ILE A 1 342 ? -5.953 34.062 4.785 1 98.81 342 ILE A N 1
ATOM 2637 C CA . ILE A 1 342 ? -4.574 33.812 5.195 1 98.81 342 ILE A CA 1
ATOM 2638 C C . ILE A 1 342 ? -3.955 32.75 4.301 1 98.81 342 ILE A C 1
ATOM 2640 O O . ILE A 1 342 ? -2.783 32.844 3.926 1 98.81 342 ILE A O 1
ATOM 2644 N N . GLY A 1 343 ? -4.762 31.703 3.977 1 98.75 343 GLY A N 1
ATOM 2645 C CA . GLY A 1 343 ? -4.293 30.734 3.012 1 98.75 343 GLY A CA 1
ATOM 2646 C C . GLY A 1 343 ? -3.947 31.328 1.663 1 98.75 343 GLY A C 1
ATOM 2647 O O . GLY A 1 343 ? -2.906 31.016 1.083 1 98.75 343 GLY A O 1
ATOM 2648 N N . GLU A 1 344 ? -4.793 32.188 1.195 1 98.44 344 GLU A N 1
ATOM 2649 C CA . GLU A 1 344 ? -4.602 32.844 -0.098 1 98.44 344 GLU A CA 1
ATOM 2650 C C . GLU A 1 344 ? -3.365 33.75 -0.09 1 98.44 344 GLU A C 1
ATOM 2652 O O . GLU A 1 344 ? -2.648 33.812 -1.091 1 98.44 344 GLU A O 1
ATOM 2657 N N . ARG A 1 345 ? -3.164 34.438 0.974 1 98.75 345 ARG A N 1
ATOM 2658 C CA . ARG A 1 345 ? -1.997 35.312 1.085 1 98.75 345 ARG A CA 1
ATOM 2659 C C . ARG A 1 345 ? -0.706 34.5 1.017 1 98.75 345 ARG A C 1
ATOM 2661 O O . ARG A 1 345 ? 0.235 34.875 0.318 1 98.75 345 ARG A O 1
ATOM 2668 N N . GLN A 1 346 ? -0.644 33.406 1.726 1 98.81 346 GLN A N 1
ATOM 2669 C CA . GLN A 1 346 ? 0.515 32.5 1.655 1 98.81 346 GLN A CA 1
ATOM 2670 C C . GLN A 1 346 ? 0.688 31.938 0.25 1 98.81 346 GLN A C 1
ATOM 2672 O O . GLN A 1 346 ? 1.798 31.922 -0.285 1 98.81 346 GLN A O 1
ATOM 2677 N N . PHE A 1 347 ? -0.438 31.531 -0.357 1 98.56 347 PHE A N 1
ATOM 2678 C CA . PHE A 1 347 ? -0.464 30.953 -1.693 1 98.56 347 PHE A CA 1
ATOM 2679 C C . PHE A 1 347 ? 0.076 31.938 -2.725 1 98.56 347 PHE A C 1
ATOM 2681 O O . PHE A 1 347 ? 0.936 31.578 -3.535 1 98.56 347 PHE A O 1
ATOM 2688 N N . ARG A 1 348 ? -0.384 33.125 -2.668 1 98.5 348 ARG A N 1
ATOM 2689 C CA . ARG A 1 348 ? 0.024 34.125 -3.641 1 98.5 348 ARG A CA 1
ATOM 2690 C C . ARG A 1 348 ? 1.518 34.406 -3.535 1 98.5 348 ARG A C 1
ATOM 2692 O O . ARG A 1 348 ? 2.203 34.531 -4.551 1 98.5 348 ARG A O 1
ATOM 2699 N N . LYS A 1 349 ? 1.99 34.562 -2.354 1 98.69 349 LYS A N 1
ATOM 2700 C CA . LYS A 1 349 ? 3.422 34.781 -2.176 1 98.69 349 LYS A CA 1
ATOM 2701 C C . LYS A 1 349 ? 4.23 33.594 -2.684 1 98.69 349 LYS A C 1
ATOM 2703 O O . LYS A 1 349 ? 5.273 33.781 -3.314 1 98.69 349 LYS A O 1
ATOM 2708 N N . ALA A 1 350 ? 3.762 32.406 -2.414 1 98.88 350 ALA A N 1
ATOM 2709 C CA . ALA A 1 350 ? 4.445 31.203 -2.873 1 98.88 350 ALA A CA 1
ATOM 2710 C C . ALA A 1 350 ? 4.52 31.172 -4.398 1 98.88 350 ALA A C 1
ATOM 2712 O O . ALA A 1 350 ? 5.551 30.797 -4.965 1 98.88 350 ALA A O 1
ATOM 2713 N N . VAL A 1 351 ? 3.428 31.453 -5.031 1 98.62 351 VAL A N 1
ATOM 2714 C CA . VAL A 1 351 ? 3.395 31.469 -6.488 1 98.62 351 VAL A CA 1
ATOM 2715 C C . VAL A 1 351 ? 4.406 32.469 -7.023 1 98.62 351 VAL A C 1
ATOM 2717 O O . VAL A 1 351 ? 5.129 32.188 -7.984 1 98.62 351 VAL A O 1
ATOM 2720 N N . ASP A 1 352 ? 4.426 33.656 -6.418 1 98.5 352 ASP A N 1
ATOM 2721 C CA . ASP A 1 352 ? 5.387 34.688 -6.809 1 98.5 352 ASP A CA 1
ATOM 2722 C C . ASP A 1 352 ? 6.82 34.188 -6.699 1 98.5 352 ASP A C 1
ATOM 2724 O O . ASP A 1 352 ? 7.605 34.312 -7.641 1 98.5 352 ASP A O 1
ATOM 2728 N N . LEU A 1 353 ? 7.137 33.594 -5.59 1 98.81 353 LEU A N 1
ATOM 2729 C CA . LEU A 1 353 ? 8.477 33.062 -5.359 1 98.81 353 LEU A CA 1
ATOM 2730 C C . LEU A 1 353 ? 8.766 31.891 -6.301 1 98.81 353 LEU A C 1
ATOM 2732 O O . LEU A 1 353 ? 9.875 31.766 -6.809 1 98.81 353 LEU A O 1
ATOM 2736 N N . PHE A 1 354 ? 7.777 31.062 -6.516 1 98.62 354 PHE A N 1
ATOM 2737 C CA . PHE A 1 354 ? 7.891 29.891 -7.383 1 98.62 354 PHE A CA 1
ATOM 2738 C C . PHE A 1 354 ? 8.25 30.312 -8.805 1 98.62 354 PHE A C 1
ATOM 2740 O O . PHE A 1 354 ? 9.164 29.75 -9.406 1 98.62 354 PHE A O 1
ATOM 2747 N N . ASN A 1 355 ? 7.574 31.266 -9.297 1 97.94 355 ASN A N 1
ATOM 2748 C CA . ASN A 1 355 ? 7.754 31.719 -10.68 1 97.94 355 ASN A CA 1
ATOM 2749 C C . ASN A 1 355 ? 9.094 32.406 -10.867 1 97.94 355 ASN A C 1
ATOM 2751 O O . ASN A 1 355 ? 9.656 32.406 -11.969 1 97.94 355 ASN A O 1
ATOM 2755 N N . LYS A 1 356 ? 9.672 32.969 -9.805 1 98.31 356 LYS A N 1
ATOM 2756 C CA . LYS A 1 356 ? 10.891 33.75 -9.906 1 98.31 356 LYS A CA 1
ATOM 2757 C C . LYS A 1 356 ? 12.102 32.969 -9.406 1 98.31 356 LYS A C 1
ATOM 2759 O O . LYS A 1 356 ? 13.227 33.5 -9.422 1 98.31 356 LYS A O 1
ATOM 2764 N N . ALA A 1 357 ? 11.875 31.797 -8.938 1 98.31 357 ALA A N 1
ATOM 2765 C CA . ALA A 1 357 ? 12.977 31.016 -8.375 1 98.31 357 ALA A CA 1
ATOM 2766 C C . ALA A 1 357 ? 14.047 30.75 -9.438 1 98.31 357 ALA A C 1
ATOM 2768 O O . ALA A 1 357 ? 13.75 30.172 -10.484 1 98.31 357 ALA A O 1
ATOM 2769 N N . SER A 1 358 ? 15.383 31.094 -9.148 1 96.31 358 SER A N 1
ATOM 2770 C CA . SER A 1 358 ? 16.438 30.938 -10.148 1 96.31 358 SER A CA 1
ATOM 2771 C C . SER A 1 358 ? 17.703 30.359 -9.539 1 96.31 358 SER A C 1
ATOM 2773 O O . SER A 1 358 ? 18.562 29.844 -10.25 1 96.31 358 SER A O 1
ATOM 2775 N N . GLU A 1 359 ? 17.828 30.453 -8.219 1 97.5 359 GLU A N 1
ATOM 2776 C CA . GLU A 1 359 ? 19.016 29.906 -7.578 1 97.5 359 GLU A CA 1
ATOM 2777 C C . GLU A 1 359 ? 18.922 28.391 -7.441 1 97.5 359 GLU A C 1
ATOM 2779 O O . GLU A 1 359 ? 18.062 27.875 -6.715 1 97.5 359 GLU A O 1
ATOM 2784 N N . LYS A 1 360 ? 19.766 27.719 -8.094 1 97.38 360 LYS A N 1
ATOM 2785 C CA . LYS A 1 360 ? 19.781 26.266 -8.07 1 97.38 360 LYS A CA 1
ATOM 2786 C C . LYS A 1 360 ? 20.531 25.75 -6.855 1 97.38 360 LYS A C 1
ATOM 2788 O O . LYS A 1 360 ? 21.594 26.266 -6.508 1 97.38 360 LYS A O 1
ATOM 2793 N N . LEU A 1 361 ? 19.969 24.734 -6.129 1 96.88 361 LEU A N 1
ATOM 2794 C CA . LEU A 1 361 ? 20.688 24.047 -5.062 1 96.88 361 LEU A CA 1
ATOM 2795 C C . LEU A 1 361 ? 21.719 23.078 -5.633 1 96.88 361 LEU A C 1
ATOM 2797 O O . LEU A 1 361 ? 21.391 22.25 -6.473 1 96.88 361 LEU A O 1
ATOM 2801 N N . GLU A 1 362 ? 22.906 23.203 -5.191 1 94.75 362 GLU A N 1
ATOM 2802 C CA . GLU A 1 362 ? 24 22.359 -5.645 1 94.75 362 GLU A CA 1
ATOM 2803 C C . GLU A 1 362 ? 24.828 21.844 -4.465 1 94.75 362 GLU A C 1
ATOM 2805 O O . GLU A 1 362 ? 25.047 22.562 -3.492 1 94.75 362 GLU A O 1
ATOM 2810 N N . GLY A 1 363 ? 25.188 20.688 -4.5 1 91.94 363 GLY A N 1
ATOM 2811 C CA . GLY A 1 363 ? 26.016 20.125 -3.449 1 91.94 363 GLY A CA 1
ATOM 2812 C C . GLY A 1 363 ? 25.531 18.766 -2.971 1 91.94 363 GLY A C 1
ATOM 2813 O O . GLY A 1 363 ? 24.75 18.109 -3.658 1 91.94 363 GLY A O 1
ATOM 2814 N N . LYS A 1 364 ? 26.016 18.359 -1.819 1 92.44 364 LYS A N 1
ATOM 2815 C CA . LYS A 1 364 ? 25.766 17 -1.353 1 92.44 364 LYS A CA 1
ATOM 2816 C C . LYS A 1 364 ? 24.469 16.922 -0.546 1 92.44 364 LYS A C 1
ATOM 2818 O O . LYS A 1 364 ? 23.922 17.938 -0.135 1 92.44 364 LYS A O 1
ATOM 2823 N N . ILE A 1 365 ? 23.969 15.742 -0.398 1 97.06 365 ILE A N 1
ATOM 2824 C CA . ILE A 1 365 ? 22.875 15.406 0.497 1 97.06 365 ILE A CA 1
ATOM 2825 C C . ILE A 1 365 ? 23.422 14.695 1.735 1 97.06 365 ILE A C 1
ATOM 2827 O O . ILE A 1 365 ? 24.156 13.711 1.622 1 97.06 365 ILE A O 1
ATOM 2831 N N . ASP A 1 366 ? 23.109 15.203 2.875 1 97.31 366 ASP A N 1
ATOM 2832 C CA . ASP A 1 366 ? 23.594 14.617 4.117 1 97.31 366 ASP A CA 1
ATOM 2833 C C . ASP A 1 366 ? 22.625 14.875 5.266 1 97.31 366 ASP A C 1
ATOM 2835 O O . ASP A 1 366 ? 21.625 15.586 5.098 1 97.31 366 ASP A O 1
ATOM 2839 N N . TYR A 1 367 ? 22.891 14.203 6.395 1 98.5 367 TYR A N 1
ATOM 2840 C CA . TYR A 1 367 ? 22 14.336 7.543 1 98.5 367 TYR A CA 1
ATOM 2841 C C . TYR A 1 367 ? 22.703 13.883 8.82 1 98.5 367 TYR A C 1
ATOM 2843 O O . TYR A 1 367 ? 23.641 13.094 8.781 1 98.5 367 TYR A O 1
ATOM 2851 N N . ARG A 1 368 ? 22.281 14.43 9.906 1 98.5 368 ARG A N 1
ATOM 2852 C CA . ARG A 1 368 ? 22.625 13.984 11.258 1 98.5 368 ARG A CA 1
ATOM 2853 C C . ARG A 1 368 ? 21.391 13.961 12.148 1 98.5 368 ARG A C 1
ATOM 2855 O O . ARG A 1 368 ? 20.469 14.781 11.984 1 98.5 368 ARG A O 1
ATOM 2862 N N . HIS A 1 369 ? 21.344 13.031 13.031 1 98.38 369 HIS A N 1
ATOM 2863 C CA . HIS A 1 369 ? 20.219 12.844 13.953 1 98.38 369 HIS A CA 1
ATOM 2864 C C . HIS A 1 369 ? 20.703 12.328 15.305 1 98.38 369 HIS A C 1
ATOM 2866 O O . HIS A 1 369 ? 21.609 11.492 15.367 1 98.38 369 HIS A O 1
ATOM 2872 N N . SER A 1 370 ? 20.109 12.844 16.391 1 98.31 370 SER A N 1
ATOM 2873 C CA . SER A 1 370 ? 20.391 12.359 17.734 1 98.31 370 SER A CA 1
ATOM 2874 C C . SER A 1 370 ? 19.156 12.422 18.625 1 98.31 370 SER A C 1
ATOM 2876 O O . SER A 1 370 ? 18.281 13.273 18.422 1 98.31 370 SER A O 1
ATOM 2878 N N . TYR A 1 371 ? 19.094 11.492 19.562 1 98.56 371 TYR A N 1
ATOM 2879 C CA . TYR A 1 371 ? 18.172 11.578 20.672 1 98.56 371 TYR A CA 1
ATOM 2880 C C . TYR A 1 371 ? 18.859 12.148 21.906 1 98.56 371 TYR A C 1
ATOM 2882 O O . TYR A 1 371 ? 19.969 11.75 22.25 1 98.56 371 TYR A O 1
ATOM 2890 N N . LEU A 1 372 ? 18.125 13.07 22.547 1 98.44 372 LEU A N 1
ATOM 2891 C CA . LEU A 1 372 ? 18.703 13.727 23.703 1 98.44 372 LEU A CA 1
ATOM 2892 C C . LEU A 1 372 ? 17.734 13.688 24.891 1 98.44 372 LEU A C 1
ATOM 2894 O O . LEU A 1 372 ? 16.516 13.836 24.703 1 98.44 372 LEU A O 1
ATOM 2898 N N . ASP A 1 373 ? 18.25 13.523 26.047 1 98.38 373 ASP A N 1
ATOM 2899 C CA . ASP A 1 373 ? 17.453 13.641 27.266 1 98.38 373 ASP A CA 1
ATOM 2900 C C . ASP A 1 373 ? 17.391 15.094 27.734 1 98.38 373 ASP A C 1
ATOM 2902 O O . ASP A 1 373 ? 18.266 15.547 28.469 1 98.38 373 ASP A O 1
ATOM 2906 N N . PHE A 1 374 ? 16.359 15.781 27.469 1 98.31 374 PHE A N 1
ATOM 2907 C CA . PHE A 1 374 ? 16.219 17.203 27.766 1 98.31 374 PHE A CA 1
ATOM 2908 C C . PHE A 1 374 ? 15.852 17.422 29.219 1 98.31 374 PHE A C 1
ATOM 2910 O O . PHE A 1 374 ? 15.828 18.547 29.703 1 98.31 374 PHE A O 1
ATOM 2917 N N . SER A 1 375 ? 15.609 16.328 29.953 1 97.56 375 SER A N 1
ATOM 2918 C CA . SER A 1 375 ? 15.234 16.469 31.359 1 97.56 375 SER A CA 1
ATOM 2919 C C . SER A 1 375 ? 16.438 16.781 32.219 1 97.56 375 SER A C 1
ATOM 2921 O O . SER A 1 375 ? 16.297 17.219 33.375 1 97.56 375 SER A O 1
ATOM 2923 N N . GLN A 1 376 ? 17.625 16.594 31.688 1 97 376 GLN A N 1
ATOM 2924 C CA . GLN A 1 376 ? 18.812 16.766 32.5 1 97 376 GLN A CA 1
ATOM 2925 C C . GLN A 1 376 ? 20.031 17.078 31.641 1 97 376 GLN A C 1
ATOM 2927 O O . GLN A 1 376 ? 21.141 16.625 31.953 1 97 376 GLN A O 1
ATOM 2932 N N . LEU A 1 377 ? 19.812 17.703 30.562 1 97.62 377 LEU A N 1
ATOM 2933 C CA . LEU A 1 377 ? 20.906 17.984 29.641 1 97.62 377 LEU A CA 1
ATOM 2934 C C . LEU A 1 377 ? 21.828 19.062 30.188 1 97.62 377 LEU A C 1
ATOM 2936 O O . LEU A 1 377 ? 21.359 20.109 30.641 1 97.62 377 LEU A O 1
ATOM 2940 N N . GLU A 1 378 ? 23.141 18.828 30.156 1 97.5 378 GLU A N 1
ATOM 2941 C CA . GLU A 1 378 ? 24.125 19.844 30.562 1 97.5 378 GLU A CA 1
ATOM 2942 C C . GLU A 1 378 ? 24.359 20.859 29.453 1 97.5 378 GLU A C 1
ATOM 2944 O O . GLU A 1 378 ? 24.578 20.484 28.297 1 97.5 378 GLU A O 1
ATOM 2949 N N . VAL A 1 379 ? 24.297 22.172 29.844 1 97.38 379 VAL A N 1
ATOM 2950 C CA . VAL A 1 379 ? 24.438 23.25 28.859 1 97.38 379 VAL A CA 1
ATOM 2951 C C . VAL A 1 379 ? 25.516 24.234 29.344 1 97.38 379 VAL A C 1
ATOM 2953 O O . VAL A 1 379 ? 25.484 24.672 30.484 1 97.38 379 VAL A O 1
ATOM 2956 N N . THR A 1 380 ? 26.391 24.516 28.469 1 96.12 380 THR A N 1
ATOM 2957 C CA . THR A 1 380 ? 27.422 25.516 28.766 1 96.12 380 THR A CA 1
ATOM 2958 C C . THR A 1 380 ? 26.953 26.906 28.375 1 96.12 380 THR A C 1
ATOM 2960 O O . THR A 1 380 ? 26.625 27.156 27.203 1 96.12 380 THR A O 1
ATOM 2963 N N . ILE A 1 381 ? 26.938 27.859 29.312 1 93.62 381 ILE A N 1
ATOM 2964 C CA . ILE A 1 381 ? 26.469 29.219 29.031 1 93.62 381 ILE A CA 1
ATOM 2965 C C . ILE A 1 381 ? 27.562 30.219 29.391 1 93.62 381 ILE A C 1
ATOM 2967 O O . ILE A 1 381 ? 28.359 29.969 30.312 1 93.62 381 ILE A O 1
ATOM 2971 N N . PRO A 1 382 ? 27.656 31.344 28.656 1 88.06 382 PRO A N 1
ATOM 2972 C CA . PRO A 1 382 ? 28.641 32.375 29.031 1 88.06 382 PRO A CA 1
ATOM 2973 C C . PRO A 1 382 ? 28.281 33.094 30.328 1 88.06 382 PRO A C 1
ATOM 2975 O O . PRO A 1 382 ? 27.109 33.312 30.625 1 88.06 382 PRO A O 1
ATOM 2978 N N . LYS A 1 383 ? 29.375 33.438 31.047 1 83.38 383 LYS A N 1
ATOM 2979 C CA . LYS A 1 383 ? 29.172 34.188 32.281 1 83.38 383 LYS A CA 1
ATOM 2980 C C . LYS A 1 383 ? 29.297 35.688 32 1 83.38 383 LYS A C 1
ATOM 2982 O O . LYS A 1 383 ? 30.016 36.094 31.078 1 83.38 383 LYS A O 1
ATOM 2987 N N . GLN A 1 384 ? 28.531 36.562 32.75 1 70.62 384 GLN A N 1
ATOM 2988 C CA . GLN A 1 384 ? 28.578 38 32.625 1 70.62 384 GLN A CA 1
ATOM 2989 C C . GLN A 1 384 ? 29.984 38.531 32.812 1 70.62 384 GLN A C 1
ATOM 2991 O O . GLN A 1 384 ? 30.406 39.469 32.156 1 70.62 384 GLN A O 1
ATOM 2996 N N . ASN A 1 385 ? 30.812 37.969 33.812 1 74.06 385 ASN A N 1
ATOM 2997 C CA . ASN A 1 385 ? 32.125 38.469 34.156 1 74.06 385 ASN A CA 1
ATOM 2998 C C . ASN A 1 385 ? 33.219 37.781 33.375 1 74.06 385 ASN A C 1
ATOM 3000 O O . ASN A 1 385 ? 34.406 37.75 33.781 1 74.06 385 ASN A O 1
ATOM 3004 N N . GLY A 1 386 ? 32.938 37.156 32.375 1 78.06 386 GLY A N 1
ATOM 3005 C CA . GLY A 1 386 ? 33.969 36.469 31.625 1 78.06 386 GLY A CA 1
ATOM 3006 C C . GLY A 1 386 ? 34.062 35 31.969 1 78.06 386 GLY A C 1
ATOM 3007 O O . GLY A 1 386 ? 33.719 34.594 33.094 1 78.06 386 GLY A O 1
ATOM 3008 N N . GLY A 1 387 ? 34.125 34 31.031 1 84.12 387 GLY A N 1
ATOM 3009 C CA . GLY A 1 387 ? 34.188 32.562 31.219 1 84.12 387 GLY A CA 1
ATOM 3010 C C . GLY A 1 387 ? 32.875 31.875 30.938 1 84.12 387 GLY A C 1
ATOM 3011 O O . GLY A 1 387 ? 32 32.406 30.234 1 84.12 387 GLY A O 1
ATOM 3012 N N . SER A 1 388 ? 32.688 30.547 31.25 1 90.06 388 SER A N 1
ATOM 3013 C CA . SER A 1 388 ? 31.5 29.75 30.984 1 90.06 388 SER A CA 1
ATOM 3014 C C . SER A 1 388 ? 31.047 29 32.219 1 90.06 388 SER A C 1
ATOM 3016 O O . SER A 1 388 ? 31.844 28.75 33.156 1 90.06 388 SER A O 1
ATOM 3018 N N . GLU A 1 389 ? 29.828 28.891 32.406 1 92.62 389 GLU A N 1
ATOM 3019 C CA . GLU A 1 389 ? 29.25 28.031 33.438 1 92.62 389 GLU A CA 1
ATOM 3020 C C . GLU A 1 389 ? 28.391 26.922 32.844 1 92.62 389 GLU A C 1
ATOM 3022 O O . GLU A 1 389 ? 27.891 27.062 31.719 1 92.62 389 GLU A O 1
ATOM 3027 N N . THR A 1 390 ? 28.344 25.859 33.562 1 94.81 390 THR A N 1
ATOM 3028 C CA . THR A 1 390 ? 27.531 24.734 33.156 1 94.81 390 THR A CA 1
ATOM 3029 C C . THR A 1 390 ? 26.219 24.672 33.938 1 94.81 390 THR A C 1
ATOM 3031 O O . THR A 1 390 ? 26.234 24.688 35.156 1 94.81 390 THR A O 1
ATOM 3034 N N . VAL A 1 391 ? 25.109 24.719 33.219 1 95.06 391 VAL A N 1
ATOM 3035 C CA . VAL A 1 391 ? 23.781 24.578 33.812 1 95.06 391 VAL A CA 1
ATOM 3036 C C . VAL A 1 391 ? 23.094 23.344 33.219 1 95.06 391 VAL A C 1
ATOM 3038 O O . VAL A 1 391 ? 23.641 22.672 32.344 1 95.06 391 VAL A O 1
ATOM 3041 N N . LYS A 1 392 ? 21.922 23.047 33.875 1 95.94 392 LYS A N 1
ATOM 3042 C CA . LYS A 1 392 ? 21.172 21.891 33.375 1 95.94 392 LYS A CA 1
ATOM 3043 C C . LYS A 1 392 ? 19.75 22.281 33 1 95.94 392 LYS A C 1
ATOM 3045 O O . LYS A 1 392 ? 19.172 23.188 33.625 1 95.94 392 LYS A O 1
ATOM 3050 N N . THR A 1 393 ? 19.266 21.641 32.031 1 98.31 393 THR A N 1
ATOM 3051 C CA . THR A 1 393 ? 17.828 21.734 31.781 1 98.31 393 THR A CA 1
ATOM 3052 C C . THR A 1 393 ? 17.047 21.016 32.906 1 98.31 393 THR A C 1
ATOM 3054 O O . THR A 1 393 ? 17.656 20.406 33.781 1 98.31 393 THR A O 1
ATOM 3057 N N . CYS A 1 394 ? 15.742 21.125 32.906 1 98.31 394 CYS A N 1
ATOM 3058 C CA . CYS A 1 394 ? 14.891 20.641 34 1 98.31 394 CYS A CA 1
ATOM 3059 C C . CYS A 1 394 ? 13.961 19.547 33.5 1 98.31 394 CYS A C 1
ATOM 3061 O O . CYS A 1 394 ? 13.672 19.469 32.281 1 98.31 394 CYS A O 1
ATOM 3063 N N . PRO A 1 395 ? 13.555 18.609 34.406 1 97.88 395 PRO A N 1
ATOM 3064 C CA . PRO A 1 395 ? 12.391 17.828 34 1 97.88 395 PRO A CA 1
ATOM 3065 C C . PRO A 1 395 ? 11.211 18.703 33.562 1 97.88 395 PRO A C 1
ATOM 3067 O O . PRO A 1 395 ? 11.055 19.828 34.062 1 97.88 395 PRO A O 1
ATOM 3070 N N . ALA A 1 396 ? 10.422 18.141 32.719 1 98.31 396 ALA A N 1
ATOM 3071 C CA . ALA A 1 396 ? 9.336 18.906 32.094 1 98.31 396 ALA A CA 1
ATOM 3072 C C . ALA A 1 396 ? 8.359 19.422 33.156 1 98.31 396 ALA A C 1
ATOM 3074 O O . ALA A 1 396 ? 8.055 18.719 34.125 1 98.31 396 ALA A O 1
ATOM 3075 N N . ALA A 1 397 ? 7.883 20.656 32.906 1 96.5 397 ALA A N 1
ATOM 3076 C CA . ALA A 1 397 ? 6.855 21.25 33.781 1 96.5 397 ALA A CA 1
ATOM 3077 C C . ALA A 1 397 ? 6.09 22.344 33.031 1 96.5 397 ALA A C 1
ATOM 3079 O O . ALA A 1 397 ? 6.637 23 32.125 1 96.5 397 ALA A O 1
ATOM 3080 N N . MET A 1 398 ? 4.895 22.484 33.406 1 93.69 398 MET A N 1
ATOM 3081 C CA . MET A 1 398 ? 4.047 23.531 32.844 1 93.69 398 MET A CA 1
ATOM 3082 C C . MET A 1 398 ? 3.686 24.578 33.906 1 93.69 398 MET A C 1
ATOM 3084 O O . MET A 1 398 ? 3.428 24.219 35.062 1 93.69 398 MET A O 1
ATOM 3088 N N . GLY A 1 399 ? 3.697 25.797 33.5 1 90.5 399 GLY A N 1
ATOM 3089 C CA . GLY A 1 399 ? 3.422 26.891 34.406 1 90.5 399 GLY A CA 1
ATOM 3090 C C . GLY A 1 399 ? 1.962 27.297 34.438 1 90.5 399 GLY A C 1
ATOM 3091 O O . GLY A 1 399 ? 1.156 26.781 33.656 1 90.5 399 GLY A O 1
ATOM 3092 N N . PHE A 1 400 ? 1.641 28.203 35.312 1 82.69 400 PHE A N 1
ATOM 3093 C CA . PHE A 1 400 ? 0.267 28.625 35.531 1 82.69 400 PHE A CA 1
ATOM 3094 C C . PHE A 1 400 ? -0.293 29.344 34.312 1 82.69 400 PHE A C 1
ATOM 3096 O O . PHE A 1 400 ? -1.477 29.203 34 1 82.69 400 PHE A O 1
ATOM 3103 N N . ALA A 1 401 ? 0.562 30.062 33.625 1 80.38 401 ALA A N 1
ATOM 3104 C CA . ALA A 1 401 ? 0.1 30.812 32.469 1 80.38 401 ALA A CA 1
ATOM 3105 C C . ALA A 1 401 ? -0.299 29.875 31.344 1 80.38 401 ALA A C 1
ATOM 3107 O O . ALA A 1 401 ? -0.992 30.281 30.406 1 80.38 401 ALA A O 1
ATOM 3108 N N . PHE A 1 402 ? 0.093 28.688 31.484 1 81.75 402 PHE A N 1
ATOM 3109 C CA . PHE A 1 402 ? -0.33 27.656 30.531 1 81.75 402 PHE A CA 1
ATOM 3110 C C . PHE A 1 402 ? -1.844 27.484 30.562 1 81.75 402 PHE A C 1
ATOM 3112 O O . PHE A 1 402 ? -2.479 27.344 29.516 1 81.75 402 PHE A O 1
ATOM 3119 N N . ALA A 1 403 ? -2.43 27.547 31.641 1 75.12 403 ALA A N 1
ATOM 3120 C CA . ALA A 1 403 ? -3.857 27.312 31.844 1 75.12 403 ALA A CA 1
ATOM 3121 C C . ALA A 1 403 ? -4.684 28.453 31.266 1 75.12 403 ALA A C 1
ATOM 3123 O O . ALA A 1 403 ? -5.844 28.266 30.891 1 75.12 403 ALA A O 1
ATOM 3124 N N . ALA A 1 404 ? -4.031 29.594 31.156 1 75.31 404 ALA A N 1
ATOM 3125 C CA . ALA A 1 404 ? -4.746 30.781 30.688 1 75.31 404 ALA A CA 1
ATOM 3126 C C . ALA A 1 404 ? -4.922 30.734 29.172 1 75.31 404 ALA A C 1
ATOM 3128 O O . ALA A 1 404 ? -5.824 31.375 28.625 1 75.31 404 ALA A O 1
ATOM 3129 N N . GLY A 1 405 ? -4.109 30.016 28.516 1 77.69 405 GLY A N 1
ATOM 3130 C CA . GLY A 1 405 ? -4.168 30 27.062 1 77.69 405 GLY A CA 1
ATOM 3131 C C . GLY A 1 405 ? -3.629 31.266 26.422 1 77.69 405 GLY A C 1
ATOM 3132 O O . GLY A 1 405 ? -2.844 31.984 27.031 1 77.69 405 GLY A O 1
ATOM 3133 N N . THR A 1 406 ? -3.906 31.391 25.109 1 82.62 406 THR A N 1
ATOM 3134 C CA . THR A 1 406 ? -3.471 32.562 24.344 1 82.62 406 THR A CA 1
ATOM 3135 C C . THR A 1 406 ? -4.668 33.281 23.734 1 82.62 406 THR A C 1
ATOM 3137 O O . THR A 1 406 ? -5.816 32.875 23.953 1 82.62 406 THR A O 1
ATOM 3140 N N . THR A 1 407 ? -4.379 34.344 23.016 1 81.62 407 THR A N 1
ATOM 3141 C CA . THR A 1 407 ? -5.426 35.094 22.359 1 81.62 407 THR A CA 1
ATOM 3142 C C . THR A 1 407 ? -6.078 34.281 21.25 1 81.62 407 THR A C 1
ATOM 3144 O O . THR A 1 407 ? -7.18 34.594 20.797 1 81.62 407 THR A O 1
ATOM 3147 N N . ASP A 1 408 ? -5.418 33.312 20.719 1 84.19 408 ASP A N 1
ATOM 3148 C CA . ASP A 1 408 ? -5.965 32.438 19.688 1 84.19 408 ASP A CA 1
ATOM 3149 C C . ASP A 1 408 ? -6.957 31.438 20.266 1 84.19 408 ASP A C 1
ATOM 3151 O O . ASP A 1 408 ? -7.758 30.844 19.531 1 84.19 408 ASP A O 1
ATOM 3155 N N . GLY A 1 409 ? -6.859 31.156 21.484 1 83.06 409 GLY A N 1
ATOM 3156 C CA . GLY A 1 409 ? -7.699 30.234 22.234 1 83.06 409 GLY A CA 1
ATOM 3157 C C . GLY A 1 409 ? -7.539 30.375 23.734 1 83.06 409 GLY A C 1
ATOM 3158 O O . GLY A 1 409 ? -6.68 29.734 24.344 1 83.06 409 GLY A O 1
ATOM 3159 N N . PRO A 1 410 ? -8.367 31.25 24.281 1 72.75 410 PRO A N 1
ATOM 3160 C CA . PRO A 1 410 ? -8.242 31.438 25.734 1 72.75 410 PRO A CA 1
ATOM 3161 C C . PRO A 1 410 ? -8.602 30.188 26.516 1 72.75 410 PRO A C 1
ATOM 3163 O O . PRO A 1 410 ? -9.445 29.391 26.094 1 72.75 410 PRO A O 1
ATOM 3166 N N . GLY A 1 411 ? -7.762 29.891 27.531 1 66.5 411 GLY A N 1
ATOM 3167 C CA . GLY A 1 411 ? -7.762 28.656 28.312 1 66.5 411 GLY A CA 1
ATOM 3168 C C . GLY A 1 411 ? -8.984 28.5 29.188 1 66.5 411 GLY A C 1
ATOM 3169 O O . GLY A 1 411 ? -9.57 29.5 29.625 1 66.5 411 GLY A O 1
ATOM 3170 N N . ALA A 1 412 ? -9.648 27.344 29.203 1 57.84 412 ALA A N 1
ATOM 3171 C CA . ALA A 1 412 ? -10.781 27.047 30.078 1 57.84 412 ALA A CA 1
ATOM 3172 C C . ALA A 1 412 ? -10.453 25.938 31.062 1 57.84 412 ALA A C 1
ATOM 3174 O O . ALA A 1 412 ? -11.25 25.625 31.953 1 57.84 412 ALA A O 1
ATOM 3175 N N . PHE A 1 413 ? -9.234 25.328 30.938 1 55.28 413 PHE A N 1
ATOM 3176 C CA . PHE A 1 413 ? -9.109 24.094 31.719 1 55.28 413 PHE A CA 1
ATOM 3177 C C . PHE A 1 413 ? -8.594 24.391 33.125 1 55.28 413 PHE A C 1
ATOM 3179 O O . PHE A 1 413 ? -7.586 25.094 33.281 1 55.28 413 PHE A O 1
ATOM 3186 N N . ASP A 1 414 ? -9.453 24.375 34.062 1 52.62 414 ASP A N 1
ATOM 3187 C CA . ASP A 1 414 ? -9.062 24.547 35.469 1 52.62 414 ASP A CA 1
ATOM 3188 C C . ASP A 1 414 ? -8.438 23.266 36 1 52.62 414 ASP A C 1
ATOM 3190 O O . ASP A 1 414 ? -9.141 22.312 36.344 1 52.62 414 ASP A O 1
ATOM 3194 N N . PHE A 1 415 ? -7.098 23.109 35.844 1 53.16 415 PHE A N 1
ATOM 3195 C CA . PHE A 1 415 ? -6.359 21.938 36.312 1 53.16 415 PHE A CA 1
ATOM 3196 C C . PHE A 1 415 ? -6.402 21.844 37.812 1 53.16 415 PHE A C 1
ATOM 3198 O O . PHE A 1 415 ? -6.043 20.812 38.406 1 53.16 415 PHE A O 1
ATOM 3205 N N . THR A 1 416 ? -6.68 22.953 38.5 1 46.53 416 THR A N 1
ATOM 3206 C CA . THR A 1 416 ? -6.59 22.953 39.969 1 46.53 416 THR A CA 1
ATOM 3207 C C . THR A 1 416 ? -7.875 22.422 40.594 1 46.53 416 THR A C 1
ATOM 3209 O O . THR A 1 416 ? -7.863 21.938 41.719 1 46.53 416 THR A O 1
ATOM 3212 N N . GLN A 1 417 ? -8.953 22.75 39.906 1 40.12 417 GLN A N 1
ATOM 3213 C CA . GLN A 1 417 ? -10.164 22.484 40.688 1 40.12 417 GLN A CA 1
ATOM 3214 C C . GLN A 1 417 ? -10.633 21.047 40.5 1 40.12 417 GLN A C 1
ATOM 3216 O O . GLN A 1 417 ? -10.539 20.5 39.406 1 40.12 417 GLN A O 1
ATOM 3221 N N . GLY A 1 418 ? -10.367 20.203 41.5 1 40.28 418 GLY A N 1
ATOM 3222 C CA . GLY A 1 418 ? -11.031 18.922 41.656 1 40.28 418 GLY A CA 1
ATOM 3223 C C . GLY A 1 418 ? -12.336 18.828 40.875 1 40.28 418 GLY A C 1
ATOM 3224 O O . GLY A 1 418 ? -13.414 18.844 41.5 1 40.28 418 GLY A O 1
ATOM 3225 N N . ASP A 1 419 ? -12.258 19.234 39.75 1 45.69 419 ASP A N 1
ATOM 3226 C CA . ASP A 1 419 ? -13.523 19.266 39.031 1 45.69 419 ASP A CA 1
ATOM 3227 C C . ASP A 1 419 ? -14.117 17.859 38.906 1 45.69 419 ASP A C 1
ATOM 3229 O O . ASP A 1 419 ? -13.508 16.969 38.312 1 45.69 419 ASP A O 1
ATOM 3233 N N . ASP A 1 420 ? -14.891 17.438 39.875 1 49.81 420 ASP A N 1
ATOM 3234 C CA . ASP A 1 420 ? -15.703 16.234 39.906 1 49.81 420 ASP A CA 1
ATOM 3235 C C . ASP A 1 420 ? -16.422 16.031 38.562 1 49.81 420 ASP A C 1
ATOM 3237 O O . ASP A 1 420 ? -16.953 14.953 38.281 1 49.81 420 ASP A O 1
ATOM 3241 N N . LYS A 1 421 ? -16.297 17.031 37.688 1 55.94 421 LYS A N 1
ATOM 3242 C CA . LYS A 1 421 ? -17.125 16.969 36.5 1 55.94 421 LYS A CA 1
ATOM 3243 C C . LYS A 1 421 ? -16.266 16.781 35.25 1 55.94 421 LYS A C 1
ATOM 3245 O O . LYS A 1 421 ? -16.766 16.938 34.125 1 55.94 421 LYS A O 1
ATOM 3250 N N . GLY A 1 422 ? -14.984 16.391 35.375 1 63.34 422 GLY A N 1
ATOM 3251 C CA . GLY A 1 422 ? -14.18 16.219 34.156 1 63.34 422 GLY A CA 1
ATOM 3252 C C . GLY A 1 422 ? -14.492 14.93 33.438 1 63.34 422 GLY A C 1
ATOM 3253 O O . GLY A 1 422 ? -15.312 14.133 33.875 1 63.34 422 GLY A O 1
ATOM 3254 N N . ASN A 1 423 ? -13.898 14.875 32.188 1 73.38 423 ASN A N 1
ATOM 3255 C CA . ASN A 1 423 ? -14.133 13.672 31.391 1 73.38 423 ASN A CA 1
ATOM 3256 C C . ASN A 1 423 ? -13.484 12.445 32.031 1 73.38 423 ASN A C 1
ATOM 3258 O O . ASN A 1 423 ? -12.711 12.578 32.969 1 73.38 423 ASN A O 1
ATOM 3262 N N . PRO A 1 424 ? -13.883 11.242 31.641 1 70.56 424 PRO A N 1
ATOM 3263 C CA . PRO A 1 424 ? -13.445 10.008 32.281 1 70.56 424 PRO A CA 1
ATOM 3264 C C . PRO A 1 424 ? -11.922 9.883 32.344 1 70.56 424 PRO A C 1
ATOM 3266 O O . PRO A 1 424 ? -11.375 9.359 33.312 1 70.56 424 PRO A O 1
ATOM 3269 N N . PHE A 1 425 ? -11.188 10.32 31.391 1 75.88 425 PHE A N 1
ATOM 3270 C CA . PHE A 1 425 ? -9.734 10.211 31.391 1 75.88 425 PHE A CA 1
ATOM 3271 C C . PHE A 1 425 ? -9.125 11.148 32.438 1 75.88 425 PHE A C 1
ATOM 3273 O O . PHE A 1 425 ? -8.211 10.766 33.156 1 75.88 425 PHE A O 1
ATOM 3280 N N . TRP A 1 426 ? -9.531 12.359 32.469 1 73.88 426 TRP A N 1
ATOM 3281 C CA . TRP A 1 426 ? -9.047 13.297 33.5 1 73.88 426 TRP A CA 1
ATOM 3282 C C . TRP A 1 426 ? -9.297 12.758 34.906 1 73.88 426 TRP A C 1
ATOM 3284 O O . TRP A 1 426 ? -8.438 12.867 35.781 1 73.88 426 TRP A O 1
ATOM 3294 N N . ARG A 1 427 ? -10.469 12.141 35.031 1 71.31 427 ARG A N 1
ATOM 3295 C CA . ARG A 1 427 ? -10.797 11.586 36.344 1 71.31 427 ARG A CA 1
ATOM 3296 C C . ARG A 1 427 ? -9.82 10.484 36.719 1 71.31 427 ARG A C 1
ATOM 3298 O O . ARG A 1 427 ? -9.5 10.32 37.906 1 71.31 427 ARG A O 1
ATOM 3305 N N . LEU A 1 428 ? -9.414 9.82 35.719 1 70.62 428 LEU A N 1
ATOM 3306 C CA . LEU A 1 428 ? -8.453 8.75 36 1 70.62 428 LEU A CA 1
ATOM 3307 C C . LEU A 1 428 ? -7.117 9.32 36.438 1 70.62 428 LEU A C 1
ATOM 3309 O O . LEU A 1 428 ? -6.469 8.758 37.344 1 70.62 428 LEU A O 1
ATOM 3313 N N . VAL A 1 429 ? -6.719 10.57 35.938 1 73.75 429 VAL A N 1
ATOM 3314 C CA . VAL A 1 429 ? -5.32 10.953 36.125 1 73.75 429 VAL A CA 1
ATOM 3315 C C . VAL A 1 429 ? -5.219 12.109 37.125 1 73.75 429 VAL A C 1
ATOM 3317 O O . VAL A 1 429 ? -4.137 12.398 37.625 1 73.75 429 VAL A O 1
ATOM 3320 N N . ARG A 1 430 ? -6.242 12.734 37.438 1 71.94 430 ARG A N 1
ATOM 3321 C CA . ARG A 1 430 ? -6.227 13.93 38.281 1 71.94 430 ARG A CA 1
ATOM 3322 C C . ARG A 1 430 ? -5.598 13.641 39.656 1 71.94 430 ARG A C 1
ATOM 3324 O O . ARG A 1 430 ? -4.93 14.508 40.219 1 71.94 430 ARG A O 1
ATOM 3331 N N . ASP A 1 431 ? -5.852 12.43 40.094 1 71.81 431 ASP A N 1
ATOM 3332 C CA . ASP A 1 431 ? -5.344 12.086 41.406 1 71.81 431 ASP A CA 1
ATOM 3333 C C . ASP A 1 431 ? -3.861 11.719 41.344 1 71.81 431 ASP A C 1
ATOM 3335 O O . ASP A 1 431 ? -3.229 11.508 42.375 1 71.81 431 ASP A O 1
ATOM 3339 N N . LEU A 1 432 ? -3.355 11.773 40.219 1 75.69 432 LEU A N 1
ATOM 3340 C CA . LEU A 1 432 ? -1.964 11.367 40.031 1 75.69 432 LEU A CA 1
ATOM 3341 C C . LEU A 1 432 ? -1.055 12.594 39.938 1 75.69 432 LEU A C 1
ATOM 3343 O O . LEU A 1 432 ? 0.156 12.453 39.75 1 75.69 432 LEU A O 1
ATOM 3347 N N . LEU A 1 433 ? -1.593 13.734 40.188 1 80.38 433 LEU A N 1
ATOM 3348 C CA . LEU A 1 433 ? -0.809 14.961 40.125 1 80.38 433 LEU A CA 1
ATOM 3349 C C . LEU A 1 433 ? 0.224 15.008 41.25 1 80.38 433 LEU A C 1
ATOM 3351 O O . LEU A 1 433 ? -0.052 14.57 42.375 1 80.38 433 LEU A O 1
ATOM 3355 N N . LYS A 1 434 ? 1.399 15.43 40.844 1 82.75 434 LYS A N 1
ATOM 3356 C CA . LYS A 1 434 ? 2.51 15.5 41.812 1 82.75 434 LYS A CA 1
ATOM 3357 C C . LYS A 1 434 ? 2.928 16.938 42.062 1 82.75 434 LYS A C 1
ATOM 3359 O O . LYS A 1 434 ? 2.969 17.75 41.125 1 82.75 434 LYS A O 1
ATOM 3364 N N . LYS A 1 435 ? 3.322 17.203 43.312 1 87.62 435 LYS A N 1
ATOM 3365 C CA . LYS A 1 435 ? 3.9 18.5 43.625 1 87.62 435 LYS A CA 1
ATOM 3366 C C . LYS A 1 435 ? 5.395 18.531 43.344 1 87.62 435 LYS A C 1
ATOM 3368 O O . LYS A 1 435 ? 6.113 17.562 43.594 1 87.62 435 LYS A O 1
ATOM 3373 N N . PRO A 1 436 ? 5.77 19.641 42.719 1 93 436 PRO A N 1
ATOM 3374 C CA . PRO A 1 436 ? 7.203 19.734 42.438 1 93 436 PRO A CA 1
ATOM 3375 C C . PRO A 1 436 ? 8.047 19.844 43.719 1 93 436 PRO A C 1
ATOM 3377 O O . PRO A 1 436 ? 7.621 20.453 44.688 1 93 436 PRO A O 1
ATOM 3380 N N . ASP A 1 437 ? 9.195 19.281 43.719 1 94.06 437 ASP A N 1
ATOM 3381 C CA . ASP A 1 437 ? 10.117 19.422 44.844 1 94.06 437 ASP A CA 1
ATOM 3382 C C . ASP A 1 437 ? 10.93 20.719 44.719 1 94.06 437 ASP A C 1
ATOM 3384 O O . ASP A 1 437 ? 10.766 21.469 43.75 1 94.06 437 ASP A O 1
ATOM 3388 N N . LYS A 1 438 ? 11.75 20.953 45.688 1 94.75 438 LYS A N 1
ATOM 3389 C CA . LYS A 1 438 ? 12.516 22.188 45.719 1 94.75 438 LYS A CA 1
ATOM 3390 C C . LYS A 1 438 ? 13.508 22.266 44.562 1 94.75 438 LYS A C 1
ATOM 3392 O O . LYS A 1 438 ? 13.734 23.344 44.031 1 94.75 438 LYS A O 1
ATOM 3397 N N . GLU A 1 439 ? 14.008 21.188 44.281 1 95.56 439 GLU A N 1
ATOM 3398 C CA . GLU A 1 439 ? 14.961 21.156 43.188 1 95.56 439 GLU A CA 1
ATOM 3399 C C . GLU A 1 439 ? 14.297 21.531 41.875 1 95.56 439 GLU A C 1
ATOM 3401 O O . GLU A 1 439 ? 14.852 22.297 41.094 1 95.56 439 GLU A O 1
ATOM 3406 N N . GLN A 1 440 ? 13.18 20.969 41.688 1 96.44 440 GLN A N 1
ATOM 3407 C CA . GLN A 1 440 ? 12.422 21.25 40.469 1 96.44 440 GLN A CA 1
ATOM 3408 C C . GLN A 1 440 ? 11.969 22.703 40.438 1 96.44 440 GLN A C 1
ATOM 3410 O O . GLN A 1 440 ? 12.023 23.344 39.375 1 96.44 440 GLN A O 1
ATOM 3415 N N . ILE A 1 441 ? 11.57 23.25 41.5 1 96 441 ILE A N 1
ATOM 3416 C CA . ILE A 1 441 ? 11.133 24.641 41.594 1 96 441 ILE A CA 1
ATOM 3417 C C . ILE A 1 441 ? 12.297 25.562 41.25 1 96 441 ILE A C 1
ATOM 3419 O O . ILE A 1 441 ? 12.141 26.531 40.5 1 96 441 ILE A O 1
ATOM 3423 N N . ASN A 1 442 ? 13.422 25.234 41.781 1 96.31 442 ASN A N 1
ATOM 3424 C CA . ASN A 1 442 ? 14.609 26.047 41.531 1 96.31 442 ASN A CA 1
ATOM 3425 C C . ASN A 1 442 ? 15.062 25.953 40.094 1 96.31 442 ASN A C 1
ATOM 3427 O O . ASN A 1 442 ? 15.453 26.953 39.5 1 96.31 442 ASN A O 1
ATOM 3431 N N . CYS A 1 443 ? 14.961 24.781 39.625 1 97 443 CYS A N 1
ATOM 3432 C CA . CYS A 1 443 ? 15.398 24.531 38.281 1 97 443 CYS A CA 1
ATOM 3433 C C . CYS A 1 443 ? 14.539 25.297 37.281 1 97 443 CYS A C 1
ATOM 3435 O O . CYS A 1 443 ? 15.047 25.859 36.312 1 97 443 CYS A O 1
ATOM 3437 N N . GLN A 1 444 ? 13.234 25.359 37.5 1 97.62 444 GLN A N 1
ATOM 3438 C CA . GLN A 1 444 ? 12.258 25.938 36.594 1 97.62 444 GLN A CA 1
ATOM 3439 C C . GLN A 1 444 ? 12.078 27.438 36.844 1 97.62 444 GLN A C 1
ATOM 3441 O O . GLN A 1 444 ? 11.375 28.109 36.094 1 97.62 444 GLN A O 1
ATOM 3446 N N . TYR A 1 445 ? 12.742 27.938 37.812 1 96.12 445 TYR A N 1
ATOM 3447 C CA . TYR A 1 445 ? 12.539 29.328 38.188 1 96.12 445 TYR A CA 1
ATOM 3448 C C . TYR A 1 445 ? 12.789 30.266 37 1 96.12 445 TYR A C 1
ATOM 3450 O O . TYR A 1 445 ? 13.75 30.062 36.25 1 96.12 445 TYR A O 1
ATOM 3458 N N . PRO A 1 446 ? 11.945 31.297 36.75 1 96.69 446 PRO A N 1
ATOM 3459 C CA . PRO A 1 446 ? 10.922 31.828 37.656 1 96.69 446 PRO A CA 1
ATOM 3460 C C . PRO A 1 446 ? 9.531 31.281 37.375 1 96.69 446 PRO A C 1
ATOM 3462 O O . PRO A 1 446 ? 8.531 31.859 37.812 1 96.69 446 PRO A O 1
ATOM 3465 N N . LYS A 1 447 ? 9.422 30.234 36.562 1 94.94 447 LYS A N 1
ATOM 3466 C CA . LYS A 1 447 ? 8.117 29.656 36.219 1 94.94 447 LYS A CA 1
ATOM 3467 C C . LYS A 1 447 ? 7.438 29.094 37.469 1 94.94 447 LYS A C 1
ATOM 3469 O O . LYS A 1 447 ? 7.957 28.188 38.125 1 94.94 447 LYS A O 1
ATOM 3474 N N . PRO A 1 448 ? 6.297 29.672 37.844 1 91.81 448 PRO A N 1
ATOM 3475 C CA . PRO A 1 448 ? 5.504 28.953 38.844 1 91.81 448 PRO A CA 1
ATOM 3476 C C . PRO A 1 448 ? 4.895 27.672 38.281 1 91.81 448 PRO A C 1
ATOM 3478 O O . PRO A 1 448 ? 4.043 27.719 37.406 1 91.81 448 PRO A O 1
ATOM 3481 N N . ILE A 1 449 ? 5.238 26.531 38.844 1 91.19 449 ILE A N 1
ATOM 3482 C CA . ILE A 1 449 ? 4.891 25.219 38.312 1 91.19 449 ILE A CA 1
ATOM 3483 C C . ILE A 1 449 ? 3.439 24.891 38.625 1 91.19 449 ILE A C 1
ATOM 3485 O O . ILE A 1 449 ? 3.061 24.844 39.812 1 91.19 449 ILE A O 1
ATOM 3489 N N . LEU A 1 450 ? 2.641 24.734 37.656 1 87.88 450 LEU A N 1
ATOM 3490 C CA . LEU A 1 450 ? 1.27 24.25 37.812 1 87.88 450 LEU A CA 1
ATOM 3491 C C . LEU A 1 450 ? 1.213 22.734 37.781 1 87.88 450 LEU A C 1
ATOM 3493 O O . LEU A 1 450 ? 0.608 22.109 38.656 1 87.88 450 LEU A O 1
ATOM 3497 N N . LEU A 1 451 ? 1.843 22.109 36.719 1 89.81 451 LEU A N 1
ATOM 3498 C CA . LEU A 1 451 ? 1.926 20.656 36.531 1 89.81 451 LEU A CA 1
ATOM 3499 C C . LEU A 1 451 ? 3.375 20.219 36.406 1 89.81 451 LEU A C 1
ATOM 3501 O O . LEU A 1 451 ? 4.082 20.688 35.5 1 89.81 451 LEU A O 1
ATOM 3505 N N . ASP A 1 452 ? 3.742 19.328 37.219 1 93.94 452 ASP A N 1
ATOM 3506 C CA . ASP A 1 452 ? 5.098 18.797 37.188 1 93.94 452 ASP A CA 1
ATOM 3507 C C . ASP A 1 452 ? 5.164 17.547 36.281 1 93.94 452 ASP A C 1
ATOM 3509 O O . ASP A 1 452 ? 5.578 16.484 36.75 1 93.94 452 ASP A O 1
ATOM 3513 N N . THR A 1 453 ? 4.93 17.672 35.062 1 94.62 453 THR A N 1
ATOM 3514 C CA . THR A 1 453 ? 4.637 16.594 34.125 1 94.62 453 THR A CA 1
ATOM 3515 C C . THR A 1 453 ? 5.848 15.672 33.969 1 94.62 453 THR A C 1
ATOM 3517 O O . THR A 1 453 ? 5.695 14.477 33.719 1 94.62 453 THR A O 1
ATOM 3520 N N . GLY A 1 454 ? 7.062 16.188 34.062 1 95.56 454 GLY A N 1
ATOM 3521 C CA . GLY A 1 454 ? 8.258 15.383 33.938 1 95.56 454 GLY A CA 1
ATOM 3522 C C . GLY A 1 454 ? 8.406 14.328 35 1 95.56 454 GLY A C 1
ATOM 3523 O O . GLY A 1 454 ? 9.094 13.32 34.812 1 95.56 454 GLY A O 1
ATOM 3524 N N . GLU A 1 455 ? 7.758 14.578 36.062 1 93.62 455 GLU A N 1
ATOM 3525 C CA . GLU A 1 455 ? 7.867 13.664 37.219 1 93.62 455 GLU A CA 1
ATOM 3526 C C . GLU A 1 455 ? 6.605 12.82 37.344 1 93.62 455 GLU A C 1
ATOM 3528 O O . GLU A 1 455 ? 6.512 11.977 38.25 1 93.62 455 GLU A O 1
ATOM 3533 N N . MET A 1 456 ? 5.723 13.031 36.5 1 93.75 456 MET A N 1
ATOM 3534 C CA . MET A 1 456 ? 4.48 12.266 36.5 1 93.75 456 MET A CA 1
ATOM 3535 C C . MET A 1 456 ? 4.562 11.102 35.531 1 93.75 456 MET A C 1
ATOM 3537 O O . MET A 1 456 ? 4.457 11.297 34.312 1 93.75 456 MET A O 1
ATOM 3541 N N . LYS A 1 457 ? 4.574 9.867 36.094 1 93.75 457 LYS A N 1
ATOM 3542 C CA . LYS A 1 457 ? 4.887 8.695 35.25 1 93.75 457 LYS A CA 1
ATOM 3543 C C . LYS A 1 457 ? 3.723 7.711 35.25 1 93.75 457 LYS A C 1
ATOM 3545 O O . LYS A 1 457 ? 3.779 6.695 34.531 1 93.75 457 LYS A O 1
ATOM 3550 N N . GLN A 1 458 ? 2.744 7.988 35.938 1 92.5 458 GLN A N 1
ATOM 3551 C CA . GLN A 1 458 ? 1.577 7.113 35.969 1 92.5 458 GLN A CA 1
ATOM 3552 C C . GLN A 1 458 ? 0.378 7.754 35.281 1 92.5 458 GLN A C 1
ATOM 3554 O O . GLN A 1 458 ? 0.111 8.945 35.469 1 92.5 458 GLN A O 1
ATOM 3559 N N . PRO A 1 459 ? -0.423 6.984 34.562 1 93.94 459 PRO A N 1
ATOM 3560 C CA . PRO A 1 459 ? -0.29 5.57 34.219 1 93.94 459 PRO A CA 1
ATOM 3561 C C . PRO A 1 459 ? 0.877 5.301 33.281 1 93.94 459 PRO A C 1
ATOM 3563 O O . PRO A 1 459 ? 1.325 4.16 33.156 1 93.94 459 PRO A O 1
ATOM 3566 N N . TYR A 1 460 ? 1.258 6.164 32.531 1 95.44 460 TYR A N 1
ATOM 3567 C CA . TYR A 1 460 ? 2.486 6.242 31.75 1 95.44 460 TYR A CA 1
ATOM 3568 C C . TYR A 1 460 ? 2.963 7.684 31.625 1 95.44 460 TYR A C 1
ATOM 3570 O O . TYR A 1 460 ? 2.33 8.602 32.156 1 95.44 460 TYR A O 1
ATOM 3578 N N . ASP A 1 461 ? 4.039 7.945 30.969 1 96.56 461 ASP A N 1
ATOM 3579 C CA . ASP A 1 461 ? 4.719 9.234 30.984 1 96.56 461 ASP A CA 1
ATOM 3580 C C . ASP A 1 461 ? 3.785 10.352 30.531 1 96.56 461 ASP A C 1
ATOM 3582 O O . ASP A 1 461 ? 3.059 10.203 29.547 1 96.56 461 ASP A O 1
ATOM 3586 N N . TRP A 1 462 ? 3.814 11.484 31.25 1 96.12 462 TRP A N 1
ATOM 3587 C CA . TRP A 1 462 ? 2.93 12.609 30.953 1 96.12 462 TRP A CA 1
ATOM 3588 C C . TRP A 1 462 ? 3.545 13.523 29.906 1 96.12 462 TRP A C 1
ATOM 3590 O O . TRP A 1 462 ? 2.828 14.234 29.188 1 96.12 462 TRP A O 1
ATOM 3600 N N . ALA A 1 463 ? 4.824 13.617 29.844 1 97 463 ALA A N 1
ATOM 3601 C CA . ALA A 1 463 ? 5.555 14.438 28.891 1 97 463 ALA A CA 1
ATOM 3602 C C . ALA A 1 463 ? 6.832 13.742 28.438 1 97 463 ALA A C 1
ATOM 3604 O O . ALA A 1 463 ? 7.363 12.883 29.141 1 97 463 ALA A O 1
ATOM 3605 N N . PRO A 1 464 ? 7.293 14.102 27.219 1 97.94 464 PRO A N 1
ATOM 3606 C CA . PRO A 1 464 ? 8.531 13.469 26.75 1 97.94 464 PRO A CA 1
ATOM 3607 C C . PRO A 1 464 ? 9.766 14 27.469 1 97.94 464 PRO A C 1
ATOM 3609 O O . PRO A 1 464 ? 9.844 15.195 27.781 1 97.94 464 PRO A O 1
ATOM 3612 N N . SER A 1 465 ? 10.719 13.125 27.75 1 98 465 SER A N 1
ATOM 3613 C CA . SER A 1 465 ? 12.039 13.516 28.234 1 98 465 SER A CA 1
ATOM 3614 C C . SER A 1 465 ? 13.094 13.398 27.141 1 98 465 SER A C 1
ATOM 3616 O O . SER A 1 465 ? 14.031 14.195 27.094 1 98 465 SER A O 1
ATOM 3618 N N . ILE A 1 466 ? 12.898 12.367 26.344 1 98.44 466 ILE A N 1
ATOM 3619 C CA . ILE A 1 466 ? 13.82 12.117 25.25 1 98.44 466 ILE A CA 1
ATOM 3620 C C . ILE A 1 466 ? 13.266 12.742 23.969 1 98.44 466 ILE A C 1
ATOM 3622 O O . ILE A 1 466 ? 12.164 12.406 23.531 1 98.44 466 ILE A O 1
ATOM 3626 N N . LEU A 1 467 ? 14.062 13.633 23.375 1 98.5 467 LEU A N 1
ATOM 3627 C CA . LEU A 1 467 ? 13.617 14.328 22.172 1 98.5 467 LEU A CA 1
ATOM 3628 C C . LEU A 1 467 ? 14.609 14.117 21.031 1 98.5 467 LEU A C 1
ATOM 3630 O O . LEU A 1 467 ? 15.812 14.016 21.266 1 98.5 467 LEU A O 1
ATOM 3634 N N . PRO A 1 468 ? 14.047 14.016 19.828 1 98.5 468 PRO A N 1
ATOM 3635 C CA . PRO A 1 468 ? 14.906 13.953 18.641 1 98.5 468 PRO A CA 1
ATOM 3636 C C . PRO A 1 468 ? 15.312 15.328 18.125 1 98.5 468 PRO A C 1
ATOM 3638 O O . PRO A 1 468 ? 14.5 16.25 18.141 1 98.5 468 PRO A O 1
ATOM 3641 N N . ILE A 1 469 ? 16.531 15.516 17.688 1 98.31 469 ILE A N 1
ATOM 3642 C CA . ILE A 1 469 ? 16.953 16.641 16.859 1 98.31 469 ILE A CA 1
ATOM 3643 C C . ILE A 1 469 ? 17.594 16.125 15.578 1 98.31 469 ILE A C 1
ATOM 3645 O O . ILE A 1 469 ? 18.234 15.07 15.57 1 98.31 469 ILE A O 1
ATOM 3649 N N . GLN A 1 470 ? 17.375 16.828 14.539 1 98.75 470 GLN A N 1
ATOM 3650 C CA . GLN A 1 470 ? 17.781 16.328 13.227 1 98.75 470 GLN A CA 1
ATOM 3651 C C . GLN A 1 470 ? 18.141 17.484 12.297 1 98.75 470 GLN A C 1
ATOM 3653 O O . GLN A 1 470 ? 17.469 18.516 12.297 1 98.75 470 GLN A O 1
ATOM 3658 N N . ILE A 1 471 ? 19.25 17.375 11.602 1 98.56 471 ILE A N 1
ATOM 3659 C CA . ILE A 1 471 ? 19.625 18.297 10.531 1 98.56 471 ILE A CA 1
ATOM 3660 C C . ILE A 1 471 ? 19.641 17.562 9.195 1 98.56 471 ILE A C 1
ATOM 3662 O O . ILE A 1 471 ? 20.156 16.453 9.094 1 98.56 471 ILE A O 1
ATOM 3666 N N . LEU A 1 472 ? 18.953 18.062 8.227 1 98.56 472 LEU A N 1
ATOM 3667 C CA . LEU A 1 472 ? 19.016 17.594 6.844 1 98.56 472 LEU A CA 1
ATOM 3668 C C . LEU A 1 472 ? 19.719 18.609 5.957 1 98.56 472 LEU A C 1
ATOM 3670 O O . LEU A 1 472 ? 19.531 19.812 6.121 1 98.56 472 LEU A O 1
ATOM 3674 N N . GLN A 1 473 ? 20.516 18.125 5.027 1 97.44 473 GLN A N 1
ATOM 3675 C CA . GLN A 1 473 ? 21.219 19 4.098 1 97.44 473 GLN A CA 1
ATOM 3676 C C . GLN A 1 473 ? 20.953 18.594 2.648 1 97.44 473 GLN A C 1
ATOM 3678 O O . GLN A 1 473 ? 21.031 17.422 2.297 1 97.44 473 GLN A O 1
ATOM 3683 N N . VAL A 1 474 ? 20.547 19.516 1.894 1 97.19 474 VAL A N 1
ATOM 3684 C CA . VAL A 1 474 ? 20.438 19.406 0.442 1 97.19 474 VAL A CA 1
ATOM 3685 C C . VAL A 1 474 ? 21.203 20.562 -0.22 1 97.19 474 VAL A C 1
ATOM 3687 O O . VAL A 1 474 ? 20.656 21.656 -0.392 1 97.19 474 VAL A O 1
ATOM 3690 N N . GLY A 1 475 ? 22.375 20.312 -0.663 1 94.88 475 GLY A N 1
ATOM 3691 C CA . GLY A 1 475 ? 23.219 21.391 -1.168 1 94.88 475 GLY A CA 1
ATOM 3692 C C . GLY A 1 475 ? 23.422 22.5 -0.164 1 94.88 475 GLY A C 1
ATOM 3693 O O . GLY A 1 475 ? 23.828 22.266 0.973 1 94.88 475 GLY A O 1
ATOM 3694 N N . GLN A 1 476 ? 22.938 23.719 -0.592 1 94.62 476 GLN A N 1
ATOM 3695 C CA . GLN A 1 476 ? 23.109 24.906 0.238 1 94.62 476 GLN A CA 1
ATOM 3696 C C . GLN A 1 476 ? 21.984 25.031 1.262 1 94.62 476 GLN A C 1
ATOM 3698 O O . GLN A 1 476 ? 22.016 25.906 2.121 1 94.62 476 GLN A O 1
ATOM 3703 N N . LEU A 1 477 ? 21.047 24.156 1.197 1 97.38 477 LEU A N 1
ATOM 3704 C CA . LEU A 1 477 ? 19.906 24.219 2.115 1 97.38 477 LEU A CA 1
ATOM 3705 C C . LEU A 1 477 ? 20.141 23.312 3.322 1 97.38 477 LEU A C 1
ATOM 3707 O O . LEU A 1 477 ? 20.484 22.141 3.17 1 97.38 477 LEU A O 1
ATOM 3711 N N . VAL A 1 478 ? 19.969 23.891 4.473 1 98 478 VAL A N 1
ATOM 3712 C CA . VAL A 1 478 ? 20 23.141 5.73 1 98 478 VAL A CA 1
ATOM 3713 C C . VAL A 1 478 ? 18.656 23.25 6.445 1 98 478 VAL A C 1
ATOM 3715 O O . VAL A 1 478 ? 18.172 24.359 6.695 1 98 478 VAL A O 1
ATOM 3718 N N . ILE A 1 479 ? 18.047 22.109 6.758 1 98.75 479 ILE A N 1
ATOM 3719 C CA . ILE A 1 479 ? 16.766 22.062 7.453 1 98.75 479 ILE A CA 1
ATOM 3720 C C . ILE A 1 479 ? 16.969 21.625 8.898 1 98.75 479 ILE A C 1
ATOM 3722 O O . ILE A 1 479 ? 17.484 20.531 9.156 1 98.75 479 ILE A O 1
ATOM 3726 N N . LEU A 1 480 ? 16.594 22.453 9.805 1 98.94 480 LEU A N 1
ATOM 3727 C CA . LEU A 1 480 ? 16.672 22.141 11.227 1 98.94 480 LEU A CA 1
ATOM 3728 C C . LEU A 1 480 ? 15.328 21.609 11.727 1 98.94 480 LEU A C 1
ATOM 3730 O O . LEU A 1 480 ? 14.375 22.375 11.906 1 98.94 480 LEU A O 1
ATOM 3734 N N . SER A 1 481 ? 15.25 20.344 12.031 1 98.75 481 SER A N 1
ATOM 3735 C CA . SER A 1 481 ? 14.031 19.703 12.539 1 98.75 481 SER A CA 1
ATOM 3736 C C . SER A 1 481 ? 13.977 19.766 14.062 1 98.75 481 SER A C 1
ATOM 3738 O O . SER A 1 481 ? 14.797 19.141 14.742 1 98.75 481 SER A O 1
ATOM 3740 N N . VAL A 1 482 ? 13.016 20.484 14.555 1 98.75 482 VAL A N 1
ATOM 3741 C CA . VAL A 1 482 ? 12.914 20.641 16 1 98.75 482 VAL A CA 1
ATOM 3742 C C . VAL A 1 482 ? 11.531 20.188 16.469 1 98.75 482 VAL A C 1
ATOM 3744 O O . VAL A 1 482 ? 10.523 20.453 15.805 1 98.75 482 VAL A O 1
ATOM 3747 N N . PRO A 1 483 ? 11.43 19.516 17.578 1 98.56 483 PRO A N 1
ATOM 3748 C CA . PRO A 1 483 ? 10.164 18.953 18.078 1 98.56 483 PRO A CA 1
ATOM 3749 C C . PRO A 1 483 ? 9.43 19.922 19 1 98.56 483 PRO A C 1
ATOM 3751 O O . PRO A 1 483 ? 8.969 19.531 20.062 1 98.56 483 PRO A O 1
ATOM 3754 N N . GLY A 1 484 ? 9.211 21.172 18.578 1 98.38 484 GLY A N 1
ATOM 3755 C CA . GLY A 1 484 ? 8.523 22.156 19.406 1 98.38 484 GLY A CA 1
ATOM 3756 C C . GLY A 1 484 ? 8.125 23.406 18.641 1 98.38 484 GLY A C 1
ATOM 3757 O O . GLY A 1 484 ? 8.359 23.5 17.438 1 98.38 484 GLY A O 1
ATOM 3758 N N . GLU A 1 485 ? 7.473 24.281 19.375 1 98.25 485 GLU A N 1
ATOM 3759 C CA . GLU A 1 485 ? 7.062 25.578 18.859 1 98.25 485 GLU A CA 1
ATOM 3760 C C . GLU A 1 485 ? 8.016 26.688 19.328 1 98.25 485 GLU A C 1
ATOM 3762 O O . GLU A 1 485 ? 7.863 27.234 20.422 1 98.25 485 GLU A O 1
ATOM 3767 N N . PHE A 1 486 ? 8.836 27.062 18.453 1 98.88 486 PHE A N 1
ATOM 3768 C CA . PHE A 1 486 ? 9.797 28.109 18.781 1 98.88 486 PHE A CA 1
ATOM 3769 C C . PHE A 1 486 ? 9.172 29.5 18.625 1 98.88 486 PHE A C 1
ATOM 3771 O O . PHE A 1 486 ? 8.445 29.75 17.656 1 98.88 486 PHE A O 1
ATOM 3778 N N . THR A 1 487 ? 9.492 30.375 19.594 1 98.62 487 THR A N 1
ATOM 3779 C CA . THR A 1 487 ? 9.117 31.766 19.391 1 98.62 487 THR A CA 1
ATOM 3780 C C . THR A 1 487 ? 9.953 32.375 18.266 1 98.62 487 THR A C 1
ATOM 3782 O O . THR A 1 487 ? 10.938 31.797 17.812 1 98.62 487 THR A O 1
ATOM 3785 N N . THR A 1 488 ? 9.5 33.531 17.844 1 98.69 488 THR A N 1
ATOM 3786 C CA . THR A 1 488 ? 10.156 34.25 16.75 1 98.69 488 THR A CA 1
ATOM 3787 C C . THR A 1 488 ? 11.656 34.375 17.016 1 98.69 488 THR A C 1
ATOM 3789 O O . THR A 1 488 ? 12.477 33.938 16.203 1 98.69 488 THR A O 1
ATOM 3792 N N . MET A 1 489 ? 12.016 34.938 18.172 1 98.75 489 MET A N 1
ATOM 3793 C CA . MET A 1 489 ? 13.43 35.219 18.469 1 98.75 489 MET A CA 1
ATOM 3794 C C . MET A 1 489 ? 14.18 33.906 18.719 1 98.75 489 MET A C 1
ATOM 3796 O O . MET A 1 489 ? 15.352 33.781 18.375 1 98.75 489 MET A O 1
ATOM 3800 N N . ALA A 1 490 ? 13.539 32.969 19.391 1 98.81 490 ALA A N 1
ATOM 3801 C CA . ALA A 1 490 ? 14.18 31.656 19.609 1 98.81 490 ALA A CA 1
ATOM 3802 C C . ALA A 1 490 ? 14.57 31.016 18.281 1 98.81 490 ALA A C 1
ATOM 3804 O O . ALA A 1 490 ? 15.68 30.484 18.156 1 98.81 490 ALA A O 1
ATOM 3805 N N . GLY A 1 491 ? 13.68 31.031 17.312 1 98.81 491 GLY A N 1
ATOM 3806 C CA . GLY A 1 491 ? 13.984 30.484 16.016 1 98.81 491 GLY A CA 1
ATOM 3807 C C . GLY A 1 491 ? 15.109 31.219 15.305 1 98.81 491 GLY A C 1
ATOM 3808 O O . GLY A 1 491 ? 15.961 30.594 14.664 1 98.81 491 GLY A O 1
ATOM 3809 N N . ARG A 1 492 ? 15.109 32.562 15.398 1 98.69 492 ARG A N 1
ATOM 3810 C CA . ARG A 1 492 ? 16.156 33.375 14.797 1 98.69 492 ARG A CA 1
ATOM 3811 C C . ARG A 1 492 ? 17.531 33.031 15.375 1 98.69 492 ARG A C 1
ATOM 3813 O O . ARG A 1 492 ? 18.484 32.844 14.625 1 98.69 492 ARG A O 1
ATOM 3820 N N . ARG A 1 493 ? 17.594 32.875 16.688 1 98.62 493 ARG A N 1
ATOM 3821 C CA . ARG A 1 493 ? 18.844 32.562 17.359 1 98.62 493 ARG A CA 1
ATOM 3822 C C . ARG A 1 493 ? 19.391 31.219 16.922 1 98.62 493 ARG A C 1
ATOM 3824 O O . ARG A 1 493 ? 20.594 31.062 16.672 1 98.62 493 ARG A O 1
ATOM 3831 N N . LEU A 1 494 ? 18.484 30.203 16.875 1 98.75 494 LEU A N 1
ATOM 3832 C CA . LEU A 1 494 ? 18.938 28.859 16.469 1 98.75 494 LEU A CA 1
ATOM 3833 C C . LEU A 1 494 ? 19.438 28.859 15.039 1 98.75 494 LEU A C 1
ATOM 3835 O O . LEU A 1 494 ? 20.5 28.312 14.758 1 98.75 494 LEU A O 1
ATOM 3839 N N . ARG A 1 495 ? 18.703 29.438 14.078 1 98.38 495 ARG A N 1
ATOM 3840 C CA . ARG A 1 495 ? 19.125 29.516 12.688 1 98.38 495 ARG A CA 1
ATOM 3841 C C . ARG A 1 495 ? 20.469 30.219 12.555 1 98.38 495 ARG A C 1
ATOM 3843 O O . ARG A 1 495 ? 21.344 29.766 11.828 1 98.38 495 ARG A O 1
ATOM 3850 N N . ASP A 1 496 ? 20.609 31.312 13.266 1 97.12 496 ASP A N 1
ATOM 3851 C CA . ASP A 1 496 ? 21.828 32.094 13.203 1 97.12 496 ASP A CA 1
ATOM 3852 C C . ASP A 1 496 ? 23.016 31.297 13.734 1 97.12 496 ASP A C 1
ATOM 3854 O O . ASP A 1 496 ? 24.125 31.375 13.188 1 97.12 496 ASP A O 1
ATOM 3858 N N . ALA A 1 497 ? 22.797 30.625 14.828 1 97.56 497 ALA A N 1
ATOM 3859 C CA . ALA A 1 497 ? 23.859 29.812 15.422 1 97.56 497 ALA A CA 1
ATOM 3860 C C . ALA A 1 497 ? 24.359 28.766 14.438 1 97.56 497 ALA A C 1
ATOM 3862 O O . ALA A 1 497 ? 25.562 28.578 14.281 1 97.56 497 ALA A O 1
ATOM 3863 N N . VAL A 1 498 ? 23.469 28.062 13.812 1 97.62 498 VAL A N 1
ATOM 3864 C CA . VAL A 1 498 ? 23.844 27.016 12.875 1 97.62 498 VAL A CA 1
ATOM 3865 C C . VAL A 1 498 ? 24.484 27.641 11.633 1 97.62 498 VAL A C 1
ATOM 3867 O O . VAL A 1 498 ? 25.469 27.109 11.102 1 97.62 498 VAL A O 1
ATOM 3870 N N . LYS A 1 499 ? 23.891 28.719 11.141 1 96.06 499 LYS A N 1
ATOM 3871 C CA . LYS A 1 499 ? 24.438 29.406 9.977 1 96.06 499 LYS A CA 1
ATOM 3872 C C . LYS A 1 499 ? 25.891 29.797 10.219 1 96.06 499 LYS A C 1
ATOM 3874 O O . LYS A 1 499 ? 26.719 29.688 9.32 1 96.06 499 LYS A O 1
ATOM 3879 N N . THR A 1 500 ? 26.172 30.25 11.359 1 94.88 500 THR A N 1
ATOM 3880 C CA . THR A 1 500 ? 27.531 30.656 11.719 1 94.88 500 THR A CA 1
ATOM 3881 C C . THR A 1 500 ? 28.484 29.469 11.648 1 94.88 500 THR A C 1
ATOM 3883 O O . THR A 1 500 ? 29.578 29.578 11.117 1 94.88 500 THR A O 1
ATOM 3886 N N . VAL A 1 501 ? 28.062 28.359 12.141 1 95.25 501 VAL A N 1
ATOM 3887 C CA . VAL A 1 501 ? 28.891 27.172 12.109 1 95.25 501 VAL A CA 1
ATOM 3888 C C . VAL A 1 501 ? 29.141 26.75 10.664 1 95.25 501 VAL A C 1
ATOM 3890 O O . VAL A 1 501 ? 30.266 26.422 10.289 1 95.25 501 VAL A O 1
ATOM 3893 N N . VAL A 1 502 ? 28.125 26.781 9.891 1 92.81 502 VAL A N 1
ATOM 3894 C CA . VAL A 1 502 ? 28.203 26.266 8.523 1 92.81 502 VAL A CA 1
ATOM 3895 C C . VAL A 1 502 ? 29.031 27.219 7.664 1 92.81 502 VAL A C 1
ATOM 3897 O O . VAL A 1 502 ? 29.766 26.781 6.773 1 92.81 502 VAL A O 1
ATOM 3900 N N . THR A 1 503 ? 28.969 28.469 7.879 1 89.38 503 THR A N 1
ATOM 3901 C CA . THR A 1 503 ? 29.672 29.438 7.055 1 89.38 503 THR A CA 1
ATOM 3902 C C . THR A 1 503 ? 31.125 29.594 7.5 1 89.38 503 THR A C 1
ATOM 3904 O O . THR A 1 503 ? 32 29.938 6.699 1 89.38 503 THR A O 1
ATOM 3907 N N . THR A 1 504 ? 31.469 29.453 8.664 1 83.06 504 THR A N 1
ATOM 3908 C CA . THR A 1 504 ? 32.812 29.609 9.156 1 83.06 504 THR A CA 1
ATOM 3909 C C . THR A 1 504 ? 33.688 28.406 8.797 1 83.06 504 THR A C 1
ATOM 3911 O O . THR A 1 504 ? 34.875 28.547 8.531 1 83.06 504 THR A O 1
ATOM 3914 N N . THR A 1 505 ? 33.312 27.297 8.906 1 66 505 THR A N 1
ATOM 3915 C CA . THR A 1 505 ? 34.094 26.094 8.664 1 66 505 THR A CA 1
ATOM 3916 C C . THR A 1 505 ? 34 25.672 7.199 1 66 505 THR A C 1
ATOM 3918 O O . THR A 1 505 ? 34.906 25.016 6.684 1 66 505 THR A O 1
ATOM 3921 N N . GLY A 1 506 ? 32.938 25.812 6.742 1 57.75 506 GLY A N 1
ATOM 3922 C CA . GLY A 1 506 ? 32.75 25.297 5.395 1 57.75 506 GLY A CA 1
ATOM 3923 C C . GLY A 1 506 ? 33.344 26.188 4.328 1 57.75 506 GLY A C 1
ATOM 3924 O O . GLY A 1 506 ? 33.562 27.375 4.559 1 57.75 506 GLY A O 1
ATOM 3925 N N . GLU A 1 507 ? 34.344 25.719 3.598 1 50.47 507 GLU A N 1
ATOM 3926 C CA . GLU A 1 507 ? 35.094 26.375 2.52 1 50.47 507 GLU A CA 1
ATOM 3927 C C . GLU A 1 507 ? 34.188 27.312 1.729 1 50.47 507 GLU A C 1
ATOM 3929 O O . GLU A 1 507 ? 34.688 28.125 0.927 1 50.47 507 GLU A O 1
ATOM 3934 N N . SER A 1 508 ? 32.969 26.922 1.383 1 49.56 508 SER A N 1
ATOM 3935 C CA . SER A 1 508 ? 32.281 27.516 0.241 1 49.56 508 SER A CA 1
ATOM 3936 C C . SER A 1 508 ? 31.594 28.812 0.635 1 49.56 508 SER A C 1
ATOM 3938 O O . SER A 1 508 ? 30.875 28.859 1.64 1 49.56 508 SER A O 1
ATOM 3940 N N . ASN A 1 509 ? 32.188 30.016 0.475 1 50.22 509 ASN A N 1
ATOM 3941 C CA . ASN A 1 509 ? 31.594 31.328 0.349 1 50.22 509 ASN A CA 1
ATOM 3942 C C . ASN A 1 509 ? 30.125 31.234 -0.077 1 50.22 509 ASN A C 1
ATOM 3944 O O . ASN A 1 509 ? 29.594 32.156 -0.691 1 50.22 509 ASN A O 1
ATOM 3948 N N . SER A 1 510 ? 29.484 30.078 -0.138 1 59.62 510 SER A N 1
ATOM 3949 C CA . SER A 1 510 ? 28.234 29.828 -0.854 1 59.62 510 SER A CA 1
ATOM 3950 C C . SER A 1 510 ? 27.031 30.203 -0.005 1 59.62 510 SER A C 1
ATOM 3952 O O . SER A 1 510 ? 27.125 30.266 1.224 1 59.62 510 SER A O 1
ATOM 3954 N N . ASN A 1 511 ? 26.062 30.891 -0.582 1 83.25 511 ASN A N 1
ATOM 3955 C CA . ASN A 1 511 ? 24.75 31.312 -0.139 1 83.25 511 ASN A CA 1
ATOM 3956 C C . ASN A 1 511 ? 24 30.188 0.557 1 83.25 511 ASN A C 1
ATOM 3958 O O . ASN A 1 511 ? 23.297 29.406 -0.094 1 83.25 511 ASN A O 1
ATOM 3962 N N . VAL A 1 512 ? 24.312 30.031 1.975 1 93 512 VAL A N 1
ATOM 3963 C CA . VAL A 1 512 ? 23.672 29 2.773 1 93 512 VAL A CA 1
ATOM 3964 C C . VAL A 1 512 ? 22.281 29.453 3.193 1 93 512 VAL A C 1
ATOM 3966 O O . VAL A 1 512 ? 22.094 30.594 3.607 1 93 512 VAL A O 1
ATOM 3969 N N . HIS A 1 513 ? 21.359 28.578 2.945 1 96.62 513 HIS A N 1
ATOM 3970 C CA . HIS A 1 513 ? 19.984 28.781 3.41 1 96.62 513 HIS A CA 1
ATOM 3971 C C . HIS A 1 513 ? 19.672 27.875 4.59 1 96.62 513 HIS A C 1
ATOM 3973 O O . HIS A 1 513 ? 19.828 26.656 4.504 1 96.62 513 HIS A O 1
ATOM 3979 N N . VAL A 1 514 ? 19.312 28.453 5.699 1 97.81 514 VAL A N 1
ATOM 3980 C CA . VAL A 1 514 ? 18.938 27.672 6.871 1 97.81 514 VAL A CA 1
ATOM 3981 C C . VAL A 1 514 ? 17.453 27.875 7.172 1 97.81 514 VAL A C 1
ATOM 3983 O O . VAL A 1 514 ? 17 29 7.352 1 97.81 514 VAL A O 1
ATOM 3986 N N . VAL A 1 515 ? 16.703 26.797 7.18 1 98.19 515 VAL A N 1
ATOM 3987 C CA . VAL A 1 515 ? 15.297 26.875 7.539 1 98.19 515 VAL A CA 1
ATOM 3988 C C . VAL A 1 515 ? 15.031 26.078 8.805 1 98.19 515 VAL A C 1
ATOM 3990 O O . VAL A 1 515 ? 15.719 25.078 9.07 1 98.19 515 VAL A O 1
ATOM 3993 N N . LEU A 1 516 ? 14.125 26.594 9.609 1 98.62 516 LEU A N 1
ATOM 3994 C CA . LEU A 1 516 ? 13.656 25.891 10.797 1 98.62 516 LEU A CA 1
ATOM 3995 C C . LEU A 1 516 ? 12.336 25.172 10.523 1 98.62 516 LEU A C 1
ATOM 3997 O O . LEU A 1 516 ? 11.375 25.797 10.07 1 98.62 516 LEU A O 1
ATOM 4001 N N . ALA A 1 517 ? 12.305 23.844 10.672 1 98.75 517 ALA A N 1
ATOM 4002 C CA . ALA A 1 517 ? 11.078 23.062 10.609 1 98.75 517 ALA A CA 1
ATOM 4003 C C . ALA A 1 517 ? 10.562 22.719 12 1 98.75 517 ALA A C 1
ATOM 4005 O O . ALA A 1 517 ? 11.031 21.766 12.625 1 98.75 517 ALA A O 1
ATOM 4006 N N . GLY A 1 518 ? 9.602 23.5 12.406 1 97.81 518 GLY A N 1
ATOM 4007 C CA . GLY A 1 518 ? 9.023 23.266 13.719 1 97.81 518 GLY A CA 1
ATOM 4008 C C . GLY A 1 518 ? 8.086 22.062 13.758 1 97.81 518 GLY A C 1
ATOM 4009 O O . GLY A 1 518 ? 7.699 21.547 12.711 1 97.81 518 GLY A O 1
ATOM 4010 N N . LEU A 1 519 ? 7.785 21.531 14.969 1 98.25 519 LEU A N 1
ATOM 4011 C CA . LEU A 1 519 ? 6.812 20.469 15.203 1 98.25 519 LEU A CA 1
ATOM 4012 C C . LEU A 1 519 ? 7.207 19.203 14.453 1 98.25 519 LEU A C 1
ATOM 4014 O O . LEU A 1 519 ? 6.355 18.531 13.859 1 98.25 519 LEU A O 1
ATOM 4018 N N . THR A 1 520 ? 8.484 18.891 14.484 1 98.75 520 THR A N 1
ATOM 4019 C CA . THR A 1 520 ? 8.992 17.812 13.641 1 98.75 520 THR A CA 1
ATOM 4020 C C . THR A 1 520 ? 9.422 16.609 14.484 1 98.75 520 THR A C 1
ATOM 4022 O O . THR A 1 520 ? 10.062 16.781 15.523 1 98.75 520 THR A O 1
ATOM 4025 N N . ASN A 1 521 ? 9.023 15.438 14.141 1 98.69 521 ASN A N 1
ATOM 4026 C CA . ASN A 1 521 ? 9.438 14.125 14.617 1 98.69 521 ASN A CA 1
ATOM 4027 C C . ASN A 1 521 ? 8.883 13.82 16 1 98.69 521 ASN A C 1
ATOM 4029 O O . ASN A 1 521 ? 8.797 12.664 16.406 1 98.69 521 ASN A O 1
ATOM 4033 N N . SER A 1 522 ? 8.578 14.781 16.781 1 98.31 522 SER A N 1
ATOM 4034 C CA . SER A 1 522 ? 7.965 14.719 18.094 1 98.31 522 SER A CA 1
ATOM 4035 C C . SER A 1 522 ? 7.332 16.047 18.484 1 98.31 522 SER A C 1
ATOM 4037 O O . SER A 1 522 ? 7.121 16.906 17.625 1 98.31 522 SER A O 1
ATOM 4039 N N . TYR A 1 523 ? 6.93 16.141 19.812 1 98.19 523 TYR A N 1
ATOM 4040 C CA . TYR A 1 523 ? 6.348 17.406 20.25 1 98.19 523 TYR A CA 1
ATOM 4041 C C . TYR A 1 523 ? 6.637 17.656 21.719 1 98.19 523 TYR A C 1
ATOM 4043 O O . TYR A 1 523 ? 6.398 16.797 22.562 1 98.19 523 TYR A O 1
ATOM 4051 N N . SER A 1 524 ? 7.148 18.844 21.984 1 97.94 524 SER A N 1
ATOM 4052 C CA . SER A 1 524 ? 7.492 19.234 23.344 1 97.94 524 SER A CA 1
ATOM 4053 C C . SER A 1 524 ? 7.031 20.656 23.641 1 97.94 524 SER A C 1
ATOM 4055 O O . SER A 1 524 ? 7.719 21.406 24.344 1 97.94 524 SER A O 1
ATOM 4057 N N . GLN A 1 525 ? 6.039 21.047 23.031 1 96.94 525 GLN A N 1
ATOM 4058 C CA . GLN A 1 525 ? 5.391 22.328 23.266 1 96.94 525 GLN A CA 1
ATOM 4059 C C . GLN A 1 525 ? 6.277 23.484 22.812 1 96.94 525 GLN A C 1
ATOM 4061 O O . GLN A 1 525 ? 6.703 23.531 21.656 1 96.94 525 GLN A O 1
ATOM 4066 N N . TYR A 1 526 ? 6.582 24.5 23.75 1 97.88 526 TYR A N 1
ATOM 4067 C CA . TYR A 1 526 ? 7.164 25.75 23.281 1 97.88 526 TYR A CA 1
ATOM 4068 C C . TYR A 1 526 ? 8.648 25.828 23.641 1 97.88 526 TYR A C 1
ATOM 4070 O O . TYR A 1 526 ? 9.133 25.047 24.453 1 97.88 526 TYR A O 1
ATOM 4078 N N . VAL A 1 527 ? 9.328 26.719 22.938 1 98.81 527 VAL A N 1
ATOM 4079 C CA . VAL A 1 527 ? 10.711 27.078 23.219 1 9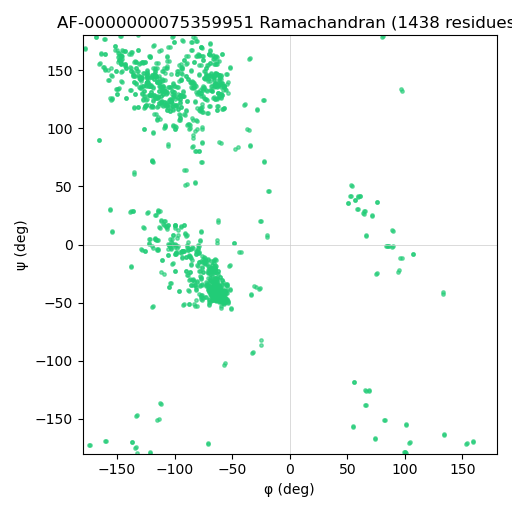8.81 527 VAL A CA 1
ATOM 4080 C C . VAL A 1 527 ? 10.859 28.594 23.156 1 98.81 527 VAL A C 1
ATOM 4082 O O . VAL A 1 527 ? 10.641 29.203 22.109 1 98.81 527 VAL A O 1
ATOM 4085 N N . THR A 1 528 ? 11.242 29.25 24.266 1 98.56 528 THR A N 1
ATOM 4086 C CA . THR A 1 528 ? 11.43 30.688 24.328 1 98.56 528 THR A CA 1
ATOM 4087 C C . THR A 1 528 ? 12.906 31.031 24.547 1 98.56 528 THR A C 1
ATOM 4089 O O . THR A 1 528 ? 13.719 30.156 24.797 1 98.56 528 THR A O 1
ATOM 4092 N N . THR A 1 529 ? 13.211 32.344 24.328 1 98.5 529 THR A N 1
ATOM 4093 C CA . THR A 1 529 ? 14.508 32.812 24.812 1 98.5 529 THR A CA 1
ATOM 4094 C C . THR A 1 529 ? 14.523 32.875 26.344 1 98.5 529 THR A C 1
ATOM 4096 O O . THR A 1 529 ? 13.477 32.781 26.984 1 98.5 529 THR A O 1
ATOM 4099 N N . PHE A 1 530 ? 15.758 32.969 26.812 1 97.88 530 PHE A N 1
ATOM 4100 C CA . PHE A 1 530 ? 15.906 33.125 28.266 1 97.88 530 PHE A CA 1
ATOM 4101 C C . PHE A 1 530 ? 15.141 34.375 28.734 1 97.88 530 PHE A C 1
ATOM 4103 O O . PHE A 1 530 ? 14.477 34.312 29.781 1 97.88 530 PHE A O 1
ATOM 4110 N N . GLU A 1 531 ? 15.18 35.469 28 1 97.94 531 GLU A N 1
ATOM 4111 C CA . GLU A 1 531 ? 14.555 36.75 28.344 1 97.94 531 GLU A CA 1
ATOM 4112 C C . GLU A 1 531 ? 13.031 36.625 28.312 1 97.94 531 GLU A C 1
ATOM 4114 O O . GLU A 1 531 ? 12.352 37.156 29.203 1 97.94 531 GLU A O 1
ATOM 4119 N N . GLU A 1 532 ? 12.547 35.969 27.297 1 97.88 532 GLU A N 1
ATOM 4120 C CA . GLU A 1 532 ? 11.109 35.781 27.188 1 97.88 532 GLU A CA 1
ATOM 4121 C C . GLU A 1 532 ? 10.578 34.875 28.297 1 97.88 532 GLU A C 1
ATOM 4123 O O . GLU A 1 532 ? 9.469 35.094 28.797 1 97.88 532 GLU A O 1
ATOM 4128 N N . TYR A 1 533 ? 11.383 33.906 28.656 1 97.56 533 TYR A N 1
ATOM 4129 C CA . TYR A 1 533 ? 11.031 32.969 29.734 1 97.56 533 TYR A CA 1
ATOM 4130 C C . TYR A 1 533 ? 10.789 33.719 31.047 1 97.56 533 TYR A C 1
ATOM 4132 O O . TYR A 1 533 ? 9.938 33.312 31.828 1 97.56 533 TYR A O 1
ATOM 4140 N N . GLN A 1 534 ? 11.492 34.844 31.203 1 95.75 534 GLN A N 1
ATOM 4141 C CA . GLN A 1 534 ? 11.406 35.594 32.438 1 95.75 534 GLN A CA 1
ATOM 4142 C C . GLN A 1 534 ? 10.039 36.25 32.594 1 95.75 534 GLN A C 1
ATOM 4144 O O . GLN A 1 534 ? 9.602 36.562 33.719 1 95.75 534 GLN A O 1
ATOM 4149 N N . VAL A 1 535 ? 9.383 36.406 31.5 1 93.25 535 VAL A N 1
ATOM 4150 C CA . VAL A 1 535 ? 8.125 37.125 31.5 1 93.25 535 VAL A CA 1
ATOM 4151 C C . VAL A 1 535 ? 6.977 36.219 31.891 1 93.25 535 VAL A C 1
ATOM 4153 O O . VAL A 1 535 ? 5.973 36.656 32.438 1 93.25 535 VAL A O 1
ATOM 4156 N N . GLN A 1 536 ? 7.105 34.938 31.578 1 92 536 GLN A N 1
ATOM 4157 C CA . GLN A 1 536 ? 6.188 33.844 31.938 1 92 536 GLN A CA 1
ATOM 4158 C C . GLN A 1 536 ? 4.793 34.125 31.375 1 92 536 GLN A C 1
ATOM 4160 O O . GLN A 1 536 ? 3.793 33.969 32.094 1 92 536 GLN A O 1
ATOM 4165 N N . ARG A 1 537 ? 4.738 34.594 30.188 1 92.5 537 ARG A N 1
ATOM 4166 C CA . ARG A 1 537 ? 3.506 34.5 29.406 1 92.5 537 ARG A CA 1
ATOM 4167 C C . ARG A 1 537 ? 3.256 33.062 28.984 1 92.5 537 ARG A C 1
ATOM 4169 O O . ARG A 1 537 ? 3.93 32.125 29.453 1 92.5 537 ARG A O 1
ATOM 4176 N N . TYR A 1 538 ? 2.299 32.844 28.141 1 91.88 538 TYR A N 1
ATOM 4177 C CA . TYR A 1 538 ? 1.896 31.484 27.766 1 91.88 538 TYR A CA 1
ATOM 4178 C C . TYR A 1 538 ? 3.09 30.672 27.281 1 91.88 538 TYR A C 1
ATOM 4180 O O . TYR A 1 538 ? 3.293 29.531 27.703 1 91.88 538 TYR A O 1
ATOM 4188 N N . GLU A 1 539 ? 3.891 31.266 26.359 1 95.56 539 GLU A N 1
ATOM 4189 C CA . GLU A 1 539 ? 5.004 30.547 25.75 1 95.56 539 GLU A CA 1
ATOM 4190 C C . GLU A 1 539 ? 6.062 30.188 26.781 1 95.56 539 GLU A C 1
ATOM 4192 O O . GLU A 1 539 ? 6.629 29.094 26.75 1 95.56 539 GLU A O 1
ATOM 4197 N N . GLY A 1 540 ? 6.332 31.078 27.641 1 95.56 540 GLY A N 1
ATOM 4198 C CA . GLY A 1 540 ? 7.27 30.797 28.719 1 95.56 540 GLY A CA 1
ATOM 4199 C C . GLY A 1 540 ? 6.789 29.703 29.656 1 95.56 540 GLY A C 1
ATOM 4200 O O . GLY A 1 540 ? 7.551 28.812 30.016 1 95.56 540 GLY A O 1
ATOM 4201 N N . ALA A 1 541 ? 5.531 29.812 30.016 1 93.75 541 ALA A N 1
ATOM 4202 C CA . ALA A 1 541 ? 4.926 28.844 30.922 1 93.75 541 ALA A CA 1
ATOM 4203 C C . ALA A 1 541 ? 4.855 27.469 30.281 1 93.75 541 ALA A C 1
ATOM 4205 O O . ALA A 1 541 ? 4.793 26.453 30.969 1 93.75 541 ALA A O 1
ATOM 4206 N N . SER A 1 542 ? 4.895 27.422 28.984 1 95.75 542 SER A N 1
ATOM 4207 C CA . SER A 1 542 ? 4.762 26.188 28.219 1 95.75 542 SER A CA 1
ATOM 4208 C C . SER A 1 542 ? 6.117 25.703 27.719 1 95.75 542 SER A C 1
ATOM 4210 O O . SER A 1 542 ? 6.184 24.781 26.906 1 95.75 542 SER A O 1
ATOM 4212 N N . THR A 1 543 ? 7.191 26.359 28.016 1 98.06 543 THR A N 1
ATOM 4213 C CA . THR A 1 543 ? 8.531 25.828 27.812 1 98.06 543 THR A CA 1
ATOM 4214 C C . THR A 1 543 ? 8.867 24.781 28.875 1 98.06 543 THR A C 1
ATOM 4216 O O . THR A 1 543 ? 9.086 25.125 30.047 1 98.06 543 THR A O 1
ATOM 4219 N N . LEU A 1 544 ? 9.023 23.609 28.5 1 98.38 544 LEU A N 1
ATOM 4220 C CA . LEU A 1 544 ? 8.938 22.484 29.422 1 98.38 544 LEU A CA 1
ATOM 4221 C C . LEU A 1 544 ? 10.211 22.344 30.234 1 98.38 544 LEU A C 1
ATOM 4223 O O . LEU A 1 544 ? 10.164 22 31.422 1 98.38 544 LEU A O 1
ATOM 4227 N N . TYR A 1 545 ? 11.344 22.625 29.688 1 98.69 545 TYR A N 1
ATOM 4228 C CA . TYR A 1 545 ? 12.57 22.109 30.297 1 98.69 545 TYR A CA 1
ATOM 4229 C C . TYR A 1 545 ? 13.375 23.234 30.938 1 98.69 545 TYR A C 1
ATOM 4231 O O . TYR A 1 545 ? 14.602 23.172 31 1 98.69 545 TYR A O 1
ATOM 4239 N N . GLY A 1 546 ? 12.727 24.312 31.219 1 98.12 546 GLY A N 1
ATOM 4240 C CA . GLY A 1 546 ? 13.367 25.359 31.984 1 98.12 546 GLY A CA 1
ATOM 4241 C C . GLY A 1 546 ? 13.883 26.5 31.109 1 98.12 546 GLY A C 1
ATOM 4242 O O . GLY A 1 546 ? 13.695 26.484 29.906 1 98.12 546 GLY A O 1
ATOM 4243 N N . PRO A 1 547 ? 14.5 27.469 31.797 1 97.69 547 PRO A N 1
ATOM 4244 C CA . PRO A 1 547 ? 14.883 28.703 31.109 1 97.69 547 PRO A CA 1
ATOM 4245 C C . PRO A 1 547 ? 15.984 28.5 30.078 1 97.69 547 PRO A C 1
ATOM 4247 O O . PRO A 1 547 ? 16.156 29.328 29.188 1 97.69 547 PRO A O 1
ATOM 4250 N N . HIS A 1 548 ? 16.719 27.375 30.141 1 97.81 548 HIS A N 1
ATOM 4251 C CA . HIS A 1 548 ? 17.859 27.188 29.266 1 97.81 548 HIS A CA 1
ATOM 4252 C C . HIS A 1 548 ? 17.547 26.188 28.141 1 97.81 548 HIS A C 1
ATOM 4254 O O . HIS A 1 548 ? 18.469 25.625 27.531 1 97.81 548 HIS A O 1
ATOM 4260 N N . THR A 1 549 ? 16.281 25.953 27.953 1 98.56 549 THR A N 1
ATOM 4261 C CA . THR A 1 549 ? 15.852 25.031 26.906 1 98.56 549 THR A CA 1
ATOM 4262 C C . THR A 1 549 ? 16.422 25.438 25.547 1 98.56 549 THR A C 1
ATOM 4264 O O . THR A 1 549 ? 16.984 24.609 24.828 1 98.56 549 THR A O 1
ATOM 4267 N N . LEU A 1 550 ? 16.328 26.719 25.156 1 98.75 550 LEU A N 1
ATOM 4268 C CA . LEU A 1 550 ? 16.828 27.172 23.859 1 98.75 550 LEU A CA 1
ATOM 4269 C C . LEU A 1 550 ? 18.344 27 23.797 1 98.75 550 LEU A C 1
ATOM 4271 O O . LEU A 1 550 ? 18.875 26.594 22.75 1 98.75 550 LEU A O 1
ATOM 4275 N N . SER A 1 551 ? 19.016 27.359 24.844 1 98.25 551 SER A N 1
ATOM 4276 C CA . SER A 1 551 ? 20.469 27.219 24.875 1 98.25 551 SER A CA 1
ATOM 4277 C C . SER A 1 551 ? 20.875 25.766 24.625 1 98.25 551 SER A C 1
ATOM 4279 O O . SER A 1 551 ? 21.891 25.516 23.984 1 98.25 551 SER A O 1
ATOM 4281 N N . ALA A 1 552 ? 20.141 24.891 25.188 1 98.56 552 ALA A N 1
ATOM 4282 C CA . ALA A 1 552 ? 20.406 23.484 24.953 1 98.56 552 ALA A CA 1
ATOM 4283 C C . ALA A 1 552 ? 20.281 23.141 23.469 1 98.56 552 ALA A C 1
ATOM 4285 O O . ALA A 1 552 ? 21.141 22.453 22.906 1 98.56 552 ALA A O 1
ATOM 4286 N N . TYR A 1 553 ? 19.219 23.562 22.859 1 98.75 553 TYR A N 1
ATOM 4287 C CA . TYR A 1 553 ? 19.016 23.312 21.438 1 98.75 553 TYR A CA 1
ATOM 4288 C C . TYR A 1 553 ? 20.188 23.891 20.625 1 98.75 553 TYR A C 1
ATOM 4290 O O . TYR A 1 553 ? 20.703 23.219 19.734 1 98.75 553 TYR A O 1
ATOM 4298 N N . ILE A 1 554 ? 20.531 25.141 20.891 1 98.62 554 ILE A N 1
ATOM 4299 C CA . ILE A 1 554 ? 21.594 25.812 20.156 1 98.62 554 ILE A CA 1
ATOM 4300 C C . ILE A 1 554 ? 22.891 25.031 20.266 1 98.62 554 ILE A C 1
ATOM 4302 O O . ILE A 1 554 ? 23.562 24.75 19.266 1 98.62 554 ILE A O 1
ATOM 4306 N N . GLN A 1 555 ? 23.219 24.625 21.5 1 98.12 555 GLN A N 1
ATOM 4307 C CA . GLN A 1 555 ? 24.438 23.859 21.75 1 98.12 555 GLN A CA 1
ATOM 4308 C C . GLN A 1 555 ? 24.453 22.562 20.938 1 98.12 555 GLN A C 1
ATOM 4310 O O . GLN A 1 555 ? 25.438 22.25 20.266 1 98.12 555 GLN A O 1
ATOM 4315 N N . GLU A 1 556 ? 23.391 21.844 21.016 1 98.31 556 GLU A N 1
ATOM 4316 C CA . GLU A 1 556 ? 23.328 20.516 20.406 1 98.31 556 GLU A CA 1
ATOM 4317 C C . GLU A 1 556 ? 23.25 20.609 18.891 1 98.31 556 GLU A C 1
ATOM 4319 O O . GLU A 1 556 ? 23.781 19.75 18.172 1 98.31 556 GLU A O 1
ATOM 4324 N N . PHE A 1 557 ? 22.594 21.609 18.344 1 98.62 557 PHE A N 1
ATOM 4325 C CA . PHE A 1 557 ? 22.531 21.781 16.891 1 98.62 557 PHE A CA 1
ATOM 4326 C C . PHE A 1 557 ? 23.891 22.219 16.344 1 98.62 557 PHE A C 1
ATOM 4328 O O . PHE A 1 557 ? 24.25 21.859 15.219 1 98.62 557 PHE A O 1
ATOM 4335 N N . LYS A 1 558 ? 24.594 23.047 17.094 1 97.94 558 LYS A N 1
ATOM 4336 C CA . LYS A 1 558 ? 25.953 23.375 16.672 1 97.94 558 LYS A CA 1
ATOM 4337 C C . LYS A 1 558 ? 26.812 22.125 16.547 1 97.94 558 LYS A C 1
ATOM 4339 O O . LYS A 1 558 ? 27.609 22 15.617 1 97.94 558 LYS A O 1
ATOM 4344 N N . LYS A 1 559 ? 26.625 21.219 17.5 1 97.56 559 LYS A N 1
ATOM 4345 C CA . LYS A 1 559 ? 27.328 19.938 17.438 1 97.56 559 LYS A CA 1
ATOM 4346 C C . LYS A 1 559 ? 26.953 19.156 16.172 1 97.56 559 LYS A C 1
ATOM 4348 O O . LYS A 1 559 ? 27.828 18.625 15.492 1 97.56 559 LYS A O 1
ATOM 4353 N N . LEU A 1 560 ? 25.672 19.062 15.922 1 98.06 560 LEU A N 1
ATOM 4354 C CA . LEU A 1 560 ? 25.203 18.359 14.734 1 98.06 560 LEU A CA 1
ATOM 4355 C C . LEU A 1 560 ? 25.766 18.984 13.469 1 98.06 560 LEU A C 1
ATOM 4357 O O . LEU A 1 560 ? 26.203 18.281 12.555 1 98.06 560 LEU A O 1
ATOM 4361 N N . ALA A 1 561 ? 25.719 20.328 13.406 1 97.56 561 ALA A N 1
ATOM 4362 C CA . ALA A 1 561 ? 26.203 21.047 12.234 1 97.56 561 ALA A CA 1
ATOM 4363 C C . ALA A 1 561 ? 27.688 20.797 12.016 1 97.56 561 ALA A C 1
ATOM 4365 O O . ALA A 1 561 ? 28.141 20.609 10.883 1 97.56 561 ALA A O 1
ATOM 4366 N N . SER A 1 562 ? 28.422 20.812 13.078 1 96.88 562 SER A N 1
ATOM 4367 C CA . SER A 1 562 ? 29.859 20.562 12.984 1 96.88 562 SER A CA 1
ATOM 4368 C C . SER A 1 562 ? 30.141 19.141 12.484 1 96.88 562 SER A C 1
ATOM 4370 O O . SER A 1 562 ? 31.031 18.938 11.664 1 96.88 562 SER A O 1
ATOM 4372 N N . ALA A 1 563 ? 29.406 18.234 13.039 1 97.25 563 ALA A N 1
ATOM 4373 C CA . ALA A 1 563 ? 29.547 16.844 12.609 1 97.25 563 ALA A CA 1
ATOM 4374 C C . ALA A 1 563 ? 29.188 16.688 11.133 1 97.25 563 ALA A C 1
ATOM 4376 O O . ALA A 1 563 ? 29.828 15.93 10.406 1 97.25 563 ALA A O 1
ATOM 4377 N N . LEU A 1 564 ? 28.188 17.328 10.734 1 95.81 564 LEU A N 1
ATOM 4378 C CA . LEU A 1 564 ? 27.75 17.312 9.344 1 95.81 564 LEU A CA 1
ATOM 4379 C C . LEU A 1 564 ? 28.859 17.797 8.414 1 95.81 564 LEU A C 1
ATOM 4381 O O . LEU A 1 564 ? 29.141 17.172 7.395 1 95.81 564 LEU A O 1
ATOM 4385 N N . LEU A 1 565 ? 29.5 18.828 8.734 1 93.75 565 LEU A N 1
ATOM 4386 C CA . LEU A 1 565 ? 30.547 19.453 7.914 1 93.75 565 LEU A CA 1
ATOM 4387 C C . LEU A 1 565 ? 31.797 18.594 7.879 1 93.75 565 LEU A C 1
ATOM 4389 O O . LEU A 1 565 ? 32.469 18.5 6.848 1 93.75 565 LEU A O 1
ATOM 4393 N N . SER A 1 566 ? 32.031 17.922 8.977 1 94.19 566 SER A N 1
ATOM 4394 C CA . SER A 1 566 ? 33.25 17.125 9.055 1 94.19 566 SER A CA 1
ATOM 4395 C C . SER A 1 566 ? 33.031 15.695 8.602 1 94.19 566 SER A C 1
ATOM 4397 O O . SER A 1 566 ? 33.938 14.875 8.57 1 94.19 566 SER A O 1
ATOM 4399 N N . GLY A 1 567 ? 31.859 15.414 8.344 1 93.38 567 GLY A N 1
ATOM 4400 C CA . GLY A 1 567 ? 31.516 14.07 7.898 1 93.38 567 GLY A CA 1
ATOM 4401 C C . GLY A 1 567 ? 31.609 13.039 9.008 1 93.38 567 GLY A C 1
ATOM 4402 O O . GLY A 1 567 ? 31.812 11.852 8.734 1 93.38 567 GLY A O 1
ATOM 4403 N N . GLN A 1 568 ? 31.484 13.43 10.172 1 95.5 568 GLN A N 1
ATOM 4404 C CA . GLN A 1 568 ? 31.594 12.523 11.312 1 95.5 568 GLN A CA 1
ATOM 4405 C C . GLN A 1 568 ? 30.219 12.062 11.789 1 95.5 568 GLN A C 1
ATOM 4407 O O . GLN A 1 568 ? 29.25 12.812 11.688 1 95.5 568 GLN A O 1
ATOM 4412 N N . PRO A 1 569 ? 30.219 10.891 12.297 1 94.75 569 PRO A N 1
ATOM 4413 C CA . PRO A 1 569 ? 28.953 10.461 12.906 1 94.75 569 PRO A CA 1
ATOM 4414 C C . PRO A 1 569 ? 28.688 11.117 14.258 1 94.75 569 PRO A C 1
ATOM 4416 O O . PRO A 1 569 ? 29.609 11.672 14.867 1 94.75 569 PRO A O 1
ATOM 4419 N N . VAL A 1 570 ? 27.484 11.125 14.625 1 96.69 570 VAL A N 1
ATOM 4420 C CA . VAL A 1 570 ? 27.094 11.602 15.945 1 96.69 570 VAL A CA 1
ATOM 4421 C C . VAL A 1 570 ? 26.516 10.453 16.766 1 96.69 570 VAL A C 1
ATOM 4423 O O . VAL A 1 570 ? 26.047 9.453 16.188 1 96.69 570 VAL A O 1
ATOM 4426 N N . GLU A 1 571 ? 26.562 10.578 18.047 1 95.06 571 GLU A N 1
ATOM 4427 C CA . GLU A 1 571 ? 25.969 9.57 18.922 1 95.06 571 GLU A CA 1
ATOM 4428 C C . GLU A 1 571 ? 24.453 9.508 18.734 1 95.06 571 GLU A C 1
ATOM 4430 O O . GLU A 1 571 ? 23.781 10.539 18.625 1 95.06 571 GLU A O 1
ATOM 4435 N N . LEU A 1 572 ? 23.969 8.305 18.734 1 94.94 572 LEU A N 1
ATOM 4436 C CA . LEU A 1 572 ? 22.531 8.102 18.531 1 94.94 572 LEU A CA 1
ATOM 4437 C C . LEU A 1 572 ? 21.734 8.594 19.734 1 94.94 572 LEU A C 1
ATOM 4439 O O . LEU A 1 572 ? 20.656 9.148 19.594 1 94.94 572 LEU A O 1
ATOM 4443 N N . GLY A 1 573 ? 22.234 8.438 20.938 1 96.81 573 GLY A N 1
ATOM 4444 C CA . GLY A 1 573 ? 21.531 8.789 22.156 1 96.81 573 GLY A CA 1
ATOM 4445 C C . GLY A 1 573 ? 20.516 7.742 22.578 1 96.81 573 GLY A C 1
ATOM 4446 O O . GLY A 1 573 ? 20.375 6.703 21.922 1 96.81 573 GLY A O 1
ATOM 4447 N N . PRO A 1 574 ? 19.859 8.023 23.719 1 97.31 574 PRO A N 1
ATOM 4448 C CA . PRO A 1 574 ? 18.859 7.066 24.234 1 97.31 574 PRO A CA 1
ATOM 4449 C C . PRO A 1 574 ? 17.609 6.996 23.359 1 97.31 574 PRO A C 1
ATOM 4451 O O . PRO A 1 574 ? 17.094 8.031 22.938 1 97.31 574 PRO A O 1
ATOM 4454 N N . GLN A 1 575 ? 17.109 5.805 23.203 1 96.62 575 GLN A N 1
ATOM 4455 C CA . GLN A 1 575 ? 15.898 5.637 22.422 1 96.62 575 GLN A CA 1
ATOM 4456 C C . GLN A 1 575 ? 14.672 6.102 23.188 1 96.62 575 GLN A C 1
ATOM 4458 O O . GLN A 1 575 ? 14.562 5.871 24.391 1 96.62 575 GLN A O 1
ATOM 4463 N N . PRO A 1 576 ? 13.805 6.863 22.484 1 97.69 576 PRO A N 1
ATOM 4464 C CA . PRO A 1 576 ? 12.547 7.191 23.156 1 97.69 576 PRO A CA 1
ATOM 4465 C C . PRO A 1 576 ? 11.688 5.957 23.438 1 97.69 576 PRO A C 1
ATOM 4467 O O . PRO A 1 576 ? 11.82 4.941 22.75 1 97.69 576 PRO A O 1
ATOM 4470 N N . PRO A 1 577 ? 10.828 6.051 24.438 1 97.19 577 PRO A N 1
ATOM 4471 C CA . PRO A 1 577 ? 9.977 4.895 24.75 1 97.19 577 PRO A CA 1
ATOM 4472 C C . PRO A 1 577 ? 8.875 4.684 23.719 1 97.19 577 PRO A C 1
ATOM 4474 O O . PRO A 1 577 ? 8.391 5.648 23.109 1 97.19 577 PRO A O 1
ATOM 4477 N N . ASP A 1 578 ? 8.555 3.465 23.484 1 97.12 578 ASP A N 1
ATOM 4478 C CA . ASP A 1 578 ? 7.344 3.057 22.766 1 97.12 578 ASP A CA 1
ATOM 4479 C C . ASP A 1 578 ? 6.219 2.721 23.75 1 97.12 578 ASP A C 1
ATOM 4481 O O . ASP A 1 578 ? 6.234 1.666 24.375 1 97.12 578 ASP A O 1
ATOM 4485 N N . LEU A 1 579 ? 5.246 3.592 23.812 1 97.88 579 LEU A N 1
ATOM 4486 C CA . LEU A 1 579 ? 4.207 3.434 24.812 1 97.88 579 LEU A CA 1
ATOM 4487 C C . LEU A 1 579 ? 2.9 2.973 24.188 1 97.88 579 LEU A C 1
ATOM 4489 O O . LEU A 1 579 ? 1.836 3.078 24.797 1 97.88 579 LEU A O 1
ATOM 4493 N N . LEU A 1 580 ? 2.953 2.496 23 1 96.75 580 LEU A N 1
ATOM 4494 C CA . LEU A 1 580 ? 1.744 2.178 22.25 1 96.75 580 LEU A CA 1
ATOM 4495 C C . LEU A 1 580 ? 0.898 1.15 22.984 1 96.75 580 LEU A C 1
ATOM 4497 O O . LEU A 1 580 ? -0.318 1.314 23.109 1 96.75 580 LEU A O 1
ATOM 4501 N N . ASP A 1 581 ? 1.501 0.102 23.547 1 94.75 581 ASP A N 1
ATOM 4502 C CA . ASP A 1 581 ? 0.784 -1.003 24.172 1 94.75 581 ASP A CA 1
ATOM 4503 C C . ASP A 1 581 ? 0.216 -0.59 25.531 1 94.75 581 ASP A C 1
ATOM 4505 O O . ASP A 1 581 ? -0.639 -1.28 26.078 1 94.75 581 ASP A O 1
ATOM 4509 N N . LYS A 1 582 ? 0.608 0.587 26.062 1 96.62 582 LYS A N 1
ATOM 4510 C CA . LYS A 1 582 ? 0.192 1.04 27.391 1 96.62 582 LYS A CA 1
ATOM 4511 C C . LYS A 1 582 ? -0.962 2.033 27.281 1 96.62 582 LYS A C 1
ATOM 4513 O O . LYS A 1 582 ? -1.561 2.398 28.297 1 96.62 582 LYS A O 1
ATOM 4518 N N . GLN A 1 583 ? -1.29 2.445 26.094 1 97.38 583 GLN A N 1
ATOM 4519 C CA . GLN A 1 583 ? -2.234 3.541 25.891 1 97.38 583 GLN A CA 1
ATOM 4520 C C . GLN A 1 583 ? -3.627 3.164 26.391 1 97.38 583 GLN A C 1
ATOM 4522 O O . GLN A 1 583 ? -4.066 2.025 26.219 1 97.38 583 GLN A O 1
ATOM 4527 N N . ILE A 1 584 ? -4.27 4.105 27.047 1 96.19 584 ILE A N 1
ATOM 4528 C CA . ILE A 1 584 ? -5.629 3.951 27.562 1 96.19 584 ILE A CA 1
ATOM 4529 C C . ILE A 1 584 ? -6.586 4.832 26.75 1 96.19 584 ILE A C 1
ATOM 4531 O O . ILE A 1 584 ? -6.258 5.973 26.422 1 96.19 584 ILE A O 1
ATOM 4535 N N . SER A 1 585 ? -7.715 4.305 26.406 1 95.62 585 SER A N 1
ATOM 4536 C CA . SER A 1 585 ? -8.734 5.043 25.672 1 95.62 585 SER A CA 1
ATOM 4537 C C . SER A 1 585 ? -10.102 4.906 26.328 1 95.62 585 SER A C 1
ATOM 4539 O O . SER A 1 585 ? -10.477 3.82 26.766 1 95.62 585 SER A O 1
ATOM 4541 N N . PHE A 1 586 ? -10.789 6.023 26.422 1 94.25 586 PHE A N 1
ATOM 4542 C CA . PHE A 1 586 ? -12.156 6.02 26.938 1 94.25 586 PHE A CA 1
ATOM 4543 C C . PHE A 1 586 ? -13.141 6.441 25.859 1 94.25 586 PHE A C 1
ATOM 4545 O O . PHE A 1 586 ? -14.32 6.664 26.141 1 94.25 586 PHE A O 1
ATOM 4552 N N . LEU A 1 587 ? -12.625 6.645 24.688 1 93.5 587 LEU A N 1
ATOM 4553 C CA . LEU A 1 587 ? -13.531 6.91 23.578 1 93.5 587 LEU A CA 1
ATOM 4554 C C . LEU A 1 587 ? -14.289 5.648 23.172 1 93.5 587 LEU A C 1
ATOM 4556 O O . LEU A 1 587 ? -13.688 4.691 22.688 1 93.5 587 LEU A O 1
ATOM 4560 N N . THR A 1 588 ? -15.547 5.637 23.375 1 91.56 588 THR A N 1
ATOM 4561 C CA . THR A 1 588 ? -16.375 4.469 23.094 1 91.56 588 THR A CA 1
ATOM 4562 C C . THR A 1 588 ? -16.406 4.176 21.594 1 91.56 588 THR A C 1
ATOM 4564 O O . THR A 1 588 ? -16.469 5.098 20.781 1 91.56 588 THR A O 1
ATOM 4567 N N . PRO A 1 589 ? -16.391 2.9 21.219 1 91.19 589 PRO A N 1
ATOM 4568 C CA . PRO A 1 589 ? -16.547 2.559 19.812 1 91.19 589 PRO A CA 1
ATOM 4569 C C . PRO A 1 589 ? -17.953 2.84 19.281 1 91.19 589 PRO A C 1
ATOM 4571 O O . PRO A 1 589 ? -18.875 3.082 20.078 1 91.19 589 PRO A O 1
ATOM 4574 N N . VAL A 1 590 ? -18.078 2.889 17.922 1 93.69 590 VAL A N 1
ATOM 4575 C CA . VAL A 1 590 ? -19.406 2.961 17.328 1 93.69 590 VAL A CA 1
ATOM 4576 C C . VAL A 1 590 ? -20.172 1.675 17.609 1 93.69 590 VAL A C 1
ATOM 4578 O O . VAL A 1 590 ? -19.672 0.576 17.344 1 93.69 590 VAL A O 1
ATOM 4581 N N . VAL A 1 591 ? -21.344 1.835 18.156 1 92.5 591 VAL A N 1
ATOM 4582 C CA . VAL A 1 591 ? -22.109 0.668 18.578 1 92.5 591 VAL A CA 1
ATOM 4583 C C . VAL A 1 591 ? -23.047 0.237 17.438 1 92.5 591 VAL A C 1
ATOM 4585 O O . VAL A 1 591 ? -23.109 -0.944 17.094 1 92.5 591 VAL A O 1
ATOM 4588 N N . MET A 1 592 ? -23.797 1.158 16.938 1 95.06 592 MET A N 1
ATOM 4589 C CA . MET A 1 592 ? -24.719 0.829 15.859 1 95.06 592 MET A CA 1
ATOM 4590 C C . MET A 1 592 ? -25.234 2.092 15.172 1 95.06 592 MET A C 1
ATOM 4592 O O . MET A 1 592 ? -25.219 3.172 15.766 1 95.06 592 MET A O 1
ATOM 4596 N N . ASP A 1 593 ? -25.656 1.972 13.953 1 97.56 593 ASP A N 1
ATOM 4597 C CA . ASP A 1 593 ? -26.328 3.002 13.164 1 97.56 593 ASP A CA 1
ATOM 4598 C C . ASP A 1 593 ? -27.719 2.547 12.742 1 97.56 593 ASP A C 1
ATOM 4600 O O . ASP A 1 593 ? -27.953 1.358 12.508 1 97.56 593 ASP A O 1
ATOM 4604 N N . SER A 1 594 ? -28.594 3.527 12.688 1 96.94 594 SER A N 1
ATOM 4605 C CA . SER A 1 594 ? -29.938 3.209 12.242 1 96.94 594 SER A CA 1
ATOM 4606 C C . SER A 1 594 ? -30.578 4.387 11.516 1 96.94 594 SER A C 1
ATOM 4608 O O . SER A 1 594 ? -30.062 5.504 11.562 1 96.94 594 SER A O 1
ATOM 4610 N N . THR A 1 595 ? -31.547 4.117 10.797 1 97 595 THR A N 1
ATOM 4611 C CA . THR A 1 595 ? -32.438 5.098 10.195 1 97 595 THR A CA 1
ATOM 4612 C C . THR A 1 595 ? -33.875 4.859 10.641 1 97 595 THR A C 1
ATOM 4614 O O . THR A 1 595 ? -34.219 3.809 11.203 1 97 595 THR A O 1
ATOM 4617 N N . PRO A 1 596 ? -34.75 5.855 10.477 1 96.06 596 PRO A N 1
ATOM 4618 C CA . PRO A 1 596 ? -36.188 5.605 10.789 1 96.06 596 PRO A CA 1
ATOM 4619 C C . PRO A 1 596 ? -36.781 4.469 9.953 1 96.06 596 PRO A C 1
ATOM 4621 O O . PRO A 1 596 ? -36.188 4.078 8.938 1 96.06 596 PRO A O 1
ATOM 4624 N N . ILE A 1 597 ? -37.906 4 10.398 1 95.81 597 ILE A N 1
ATOM 4625 C CA . ILE A 1 597 ? -38.562 2.91 9.703 1 95.81 597 ILE A CA 1
ATOM 4626 C C . ILE A 1 597 ? -38.938 3.344 8.281 1 95.81 597 ILE A C 1
ATOM 4628 O O . ILE A 1 597 ? -39.469 4.426 8.07 1 95.81 597 ILE A O 1
ATOM 4632 N N . GLY A 1 598 ? -38.594 2.551 7.336 1 95.81 598 GLY A N 1
ATOM 4633 C CA . GLY A 1 598 ? -38.906 2.814 5.941 1 95.81 598 GLY A CA 1
ATOM 4634 C C . GLY A 1 598 ? -37.875 3.709 5.262 1 95.81 598 GLY A C 1
ATOM 4635 O O . GLY A 1 598 ? -38.031 4.031 4.078 1 95.81 598 GLY A O 1
ATOM 4636 N N . VAL A 1 599 ? -36.875 4.148 5.953 1 97.44 599 VAL A N 1
ATOM 4637 C CA . VAL A 1 599 ? -35.844 5.043 5.43 1 97.44 599 VAL A CA 1
ATOM 4638 C C . VAL A 1 599 ? -34.531 4.281 5.277 1 97.44 599 VAL A C 1
ATOM 4640 O O . VAL A 1 599 ? -34.125 3.557 6.188 1 97.44 599 VAL A O 1
ATOM 4643 N N . ASN A 1 600 ? -33.906 4.43 4.141 1 97.75 600 ASN A N 1
ATOM 4644 C CA . ASN A 1 600 ? -32.625 3.82 3.9 1 97.75 600 ASN A CA 1
ATOM 4645 C C . ASN A 1 600 ? -31.469 4.785 4.215 1 97.75 600 ASN A C 1
ATOM 4647 O O . ASN A 1 600 ? -31.672 6.004 4.199 1 97.75 600 ASN A O 1
ATOM 4651 N N . PHE A 1 601 ? -30.359 4.18 4.574 1 98.25 601 PHE A N 1
ATOM 4652 C CA . PHE A 1 601 ? -29.156 5.008 4.578 1 98.25 601 PHE A CA 1
ATOM 4653 C C . PHE A 1 601 ? -28.938 5.633 3.207 1 98.25 601 PHE A C 1
ATOM 4655 O O . PHE A 1 601 ? -29.016 4.953 2.184 1 98.25 601 PHE A O 1
ATOM 4662 N N . GLY A 1 602 ? -28.641 6.941 3.17 1 98.5 602 GLY A N 1
ATOM 4663 C CA . GLY A 1 602 ? -28.422 7.629 1.909 1 98.5 602 GLY A CA 1
ATOM 4664 C C . GLY A 1 602 ? -29.656 8.344 1.394 1 98.5 602 GLY A C 1
ATOM 4665 O O . GLY A 1 602 ? -29.562 9.164 0.475 1 98.5 602 GLY A O 1
ATOM 4666 N N . ASP A 1 603 ? -30.797 8.07 2 1 98.56 603 ASP A N 1
ATOM 4667 C CA . ASP A 1 603 ? -31.984 8.828 1.629 1 98.56 603 ASP A CA 1
ATOM 4668 C C . ASP A 1 603 ? -31.844 10.305 1.992 1 98.56 603 ASP A C 1
ATOM 4670 O O . ASP A 1 603 ? -31.266 10.641 3.027 1 98.56 603 ASP A O 1
ATOM 4674 N N . CYS A 1 604 ? -32.438 11.164 1.177 1 97.94 604 CYS A N 1
ATOM 4675 C CA . CYS A 1 604 ? -32.438 12.586 1.498 1 97.94 604 CYS A CA 1
ATOM 4676 C C . CYS A 1 604 ? -33.406 12.883 2.639 1 97.94 604 CYS A C 1
ATOM 4678 O O . CYS A 1 604 ? -34.562 12.445 2.613 1 97.94 604 CYS A O 1
ATOM 4680 N N . LYS A 1 605 ? -32.906 13.477 3.623 1 97.31 605 LYS A N 1
ATOM 4681 C CA . LYS A 1 605 ? -33.781 14.023 4.66 1 97.31 605 LYS A CA 1
ATOM 4682 C C . LYS A 1 605 ? -34.312 15.391 4.254 1 97.31 605 LYS A C 1
ATOM 4684 O O . LYS A 1 605 ? -35.5 15.664 4.414 1 97.31 605 LYS A O 1
ATOM 4689 N N . SER A 1 606 ? -33.406 16.234 3.873 1 97.44 606 SER A N 1
ATOM 4690 C CA . SER A 1 606 ? -33.75 17.531 3.271 1 97.44 606 SER A CA 1
ATOM 4691 C C . SER A 1 606 ? -33.125 17.656 1.883 1 97.44 606 SER A C 1
ATOM 4693 O O . SER A 1 606 ? -31.891 17.656 1.738 1 97.44 606 SER A O 1
ATOM 4695 N N . ASP A 1 607 ? -33.938 17.828 0.866 1 97.56 607 ASP A N 1
ATOM 4696 C CA . ASP A 1 607 ? -33.5 17.875 -0.529 1 97.56 607 ASP A CA 1
ATOM 4697 C C . ASP A 1 607 ? -33.531 19.297 -1.058 1 97.56 607 ASP A C 1
ATOM 4699 O O . ASP A 1 607 ? -33.938 20.219 -0.354 1 97.56 607 ASP A O 1
ATOM 4703 N N . VAL A 1 608 ? -32.969 19.453 -2.205 1 96.75 608 VAL A N 1
ATOM 4704 C CA . VAL A 1 608 ? -33.125 20.734 -2.891 1 96.75 608 VAL A CA 1
ATOM 4705 C C . VAL A 1 608 ? -34.562 20.875 -3.393 1 96.75 608 VAL A C 1
ATOM 4707 O O . VAL A 1 608 ? -35.188 19.891 -3.791 1 96.75 608 VAL A O 1
ATOM 4710 N N . PRO A 1 609 ? -35.094 22.062 -3.373 1 91 609 PRO A N 1
ATOM 4711 C CA . PRO A 1 609 ? -36.438 22.234 -3.926 1 91 609 PRO A CA 1
ATOM 4712 C C . PRO A 1 609 ? -36.5 21.938 -5.422 1 91 609 PRO A C 1
ATOM 4714 O O . PRO A 1 609 ? -35.562 22.203 -6.148 1 91 609 PRO A O 1
ATOM 4717 N N . GLN A 1 610 ? -37.625 21.391 -5.852 1 86.19 610 GLN A N 1
ATOM 4718 C CA . GLN A 1 610 ? -37.812 21.047 -7.258 1 86.19 610 GLN A CA 1
ATOM 4719 C C . GLN A 1 610 ? -37.75 22.297 -8.133 1 86.19 610 GLN A C 1
ATOM 4721 O O . GLN A 1 610 ? -38.219 23.375 -7.742 1 86.19 610 GLN A O 1
ATOM 4726 N N . ASN A 1 611 ? -37.25 22.172 -9.266 1 86.75 611 ASN A N 1
ATOM 4727 C CA . ASN A 1 611 ? -37.156 23.219 -10.273 1 86.75 611 ASN A CA 1
ATOM 4728 C C . ASN A 1 611 ? -36.406 24.453 -9.742 1 86.75 611 ASN A C 1
ATOM 4730 O O . ASN A 1 611 ? -36.875 25.578 -9.938 1 86.75 611 ASN A O 1
ATOM 4734 N N . THR A 1 612 ? -35.438 24.203 -9 1 91.25 612 THR A N 1
ATOM 4735 C CA . THR A 1 612 ? -34.688 25.297 -8.406 1 91.25 612 THR A CA 1
ATOM 4736 C C . THR A 1 612 ? -33.469 25.641 -9.266 1 91.25 612 THR A C 1
ATOM 4738 O O . THR A 1 612 ? -32.844 24.766 -9.836 1 91.25 612 THR A O 1
ATOM 4741 N N . THR A 1 613 ? -33.219 26.875 -9.352 1 95.38 613 THR A N 1
ATOM 4742 C CA . THR A 1 613 ? -32.031 27.422 -9.969 1 95.38 613 THR A CA 1
ATOM 4743 C C . THR A 1 613 ? -31.188 28.188 -8.945 1 95.38 613 THR A C 1
ATOM 4745 O O . THR A 1 613 ? -31.703 29.062 -8.258 1 95.38 613 THR A O 1
ATOM 4748 N N . PHE A 1 614 ? -29.969 27.812 -8.891 1 97 614 PHE A N 1
ATOM 4749 C CA . PHE A 1 614 ? -29.031 28.531 -8.047 1 97 614 PHE A CA 1
ATOM 4750 C C . PHE A 1 614 ? -28.062 29.359 -8.883 1 97 614 PHE A C 1
ATOM 4752 O O . PHE A 1 614 ? -27.812 29.031 -10.047 1 97 614 PHE A O 1
ATOM 4759 N N . ARG A 1 615 ? -27.609 30.406 -8.273 1 95.94 615 ARG A N 1
ATOM 4760 C CA . ARG A 1 615 ? -26.594 31.234 -8.906 1 95.94 615 ARG A CA 1
ATOM 4761 C C . ARG A 1 615 ? -25.219 31 -8.273 1 95.94 615 ARG A C 1
ATOM 4763 O O . ARG A 1 615 ? -25.125 30.531 -7.141 1 95.94 615 ARG A O 1
ATOM 4770 N N . ARG A 1 616 ? -24.234 31.328 -9.039 1 95.44 616 ARG A N 1
ATOM 4771 C CA . ARG A 1 616 ? -22.891 31.312 -8.484 1 95.44 616 ARG A CA 1
ATOM 4772 C C . ARG A 1 616 ? -22.812 32.156 -7.219 1 95.44 616 ARG A C 1
ATOM 4774 O O . ARG A 1 616 ? -23.453 33.219 -7.133 1 95.44 616 ARG A O 1
ATOM 4781 N N . GLY A 1 617 ? -22.062 31.641 -6.215 1 94.81 617 GLY A N 1
ATOM 4782 C CA . GLY A 1 617 ? -21.938 32.344 -4.945 1 94.81 617 GLY A CA 1
ATOM 4783 C C . GLY A 1 617 ? -22.953 31.875 -3.912 1 94.81 617 GLY A C 1
ATOM 4784 O O . GLY A 1 617 ? -22.719 32 -2.709 1 94.81 617 GLY A O 1
ATOM 4785 N N . GLU A 1 618 ? -24.047 31.312 -4.383 1 96.94 618 GLU A N 1
ATOM 4786 C CA . GLU A 1 618 ? -25.078 30.859 -3.465 1 96.94 618 GLU A CA 1
ATOM 4787 C C . GLU A 1 618 ? -24.703 29.516 -2.826 1 96.94 618 GLU A C 1
ATOM 4789 O O . GLU A 1 618 ? -23.75 28.859 -3.27 1 96.94 618 GLU A O 1
ATOM 4794 N N . MET A 1 619 ? -25.469 29.266 -1.709 1 97.25 619 MET A N 1
ATOM 4795 C CA . MET A 1 619 ? -25.219 28.031 -0.966 1 97.25 619 MET A CA 1
ATOM 4796 C C . MET A 1 619 ? -26.297 26.984 -1.257 1 97.25 619 MET A C 1
ATOM 4798 O O . MET A 1 619 ? -27.484 27.266 -1.131 1 97.25 619 MET A O 1
ATOM 4802 N N . VAL A 1 620 ? -25.938 25.844 -1.729 1 98.06 620 VAL A N 1
ATOM 4803 C CA . VAL A 1 620 ? -26.812 24.688 -1.829 1 98.06 620 VAL A CA 1
ATOM 4804 C C . VAL A 1 620 ? -26.625 23.781 -0.617 1 98.06 620 VAL A C 1
ATOM 4806 O O . VAL A 1 620 ? -25.484 23.438 -0.262 1 98.06 620 VAL A O 1
ATOM 4809 N N . THR A 1 621 ? -27.672 23.406 0.051 1 98.25 621 THR A N 1
ATOM 4810 C CA . THR A 1 621 ? -27.594 22.547 1.228 1 98.25 621 THR A CA 1
ATOM 4811 C C . THR A 1 621 ? -28.516 21.344 1.079 1 98.25 621 THR A C 1
ATOM 4813 O O . THR A 1 621 ? -29.703 21.5 0.752 1 98.25 621 THR A O 1
ATOM 4816 N N . VAL A 1 622 ? -28 20.203 1.218 1 98.44 622 VAL A N 1
ATOM 4817 C CA . VAL A 1 622 ? -28.75 18.953 1.213 1 98.44 622 VAL A CA 1
ATOM 4818 C C . VAL A 1 622 ? -28.391 18.125 2.443 1 98.44 622 VAL A C 1
ATOM 4820 O O . VAL A 1 622 ? -27.234 18.141 2.895 1 98.44 622 VAL A O 1
ATOM 4823 N N . SER A 1 623 ? -29.344 17.422 2.998 1 98.5 623 SER A N 1
ATOM 4824 C CA . SER A 1 623 ? -29.062 16.531 4.125 1 98.5 623 SER A CA 1
ATOM 4825 C C . SER A 1 623 ? -29.516 15.109 3.822 1 98.5 623 SER A C 1
ATOM 4827 O O . SER A 1 623 ? -30.562 14.891 3.215 1 98.5 623 SER A O 1
ATOM 4829 N N . PHE A 1 624 ? -28.766 14.133 4.199 1 98.81 624 PHE A N 1
ATOM 4830 C CA . PHE A 1 624 ? -29.031 12.711 4.016 1 98.81 624 PHE A CA 1
ATOM 4831 C C . PHE A 1 624 ? -29.094 11.992 5.359 1 98.81 624 PHE A C 1
ATOM 4833 O O . PHE A 1 624 ? -28.391 12.383 6.305 1 98.81 624 PHE A O 1
ATOM 4840 N N . TRP A 1 625 ? -29.984 11 5.43 1 98.62 625 TRP A N 1
ATOM 4841 C CA . TRP A 1 625 ? -29.812 10.031 6.512 1 98.62 625 TRP A CA 1
ATOM 4842 C C . TRP A 1 625 ? -28.5 9.273 6.359 1 98.62 625 TRP A C 1
ATOM 4844 O O . TRP A 1 625 ? -28.234 8.688 5.309 1 98.62 625 TRP A O 1
ATOM 4854 N N . SER A 1 626 ? -27.672 9.281 7.398 1 98.56 626 SER A N 1
ATOM 4855 C CA . SER A 1 626 ? -26.297 8.797 7.277 1 98.56 626 SER A CA 1
ATOM 4856 C C . SER A 1 626 ? -25.906 7.941 8.484 1 98.56 626 SER A C 1
ATOM 4858 O O . SER A 1 626 ? -26.766 7.355 9.141 1 98.56 626 SER A O 1
ATOM 4860 N N . ALA A 1 627 ? -24.656 7.625 8.594 1 98.31 627 ALA A N 1
ATOM 4861 C CA . ALA A 1 627 ? -24.047 6.848 9.672 1 98.31 627 ALA A CA 1
ATOM 4862 C C . ALA A 1 627 ? -22.797 7.535 10.211 1 98.31 627 ALA A C 1
ATOM 4864 O O . ALA A 1 627 ? -22.375 8.57 9.68 1 98.31 627 ALA A O 1
ATOM 4865 N N . CYS A 1 628 ? -22.344 7.008 11.367 1 97.62 628 CYS A N 1
ATOM 4866 C CA . CYS A 1 628 ? -21.172 7.598 12.008 1 97.62 628 CYS A CA 1
ATOM 4867 C C . CYS A 1 628 ? -19.953 7.535 11.094 1 97.62 628 CYS A C 1
ATOM 4869 O O . CYS A 1 628 ? -19.578 6.457 10.625 1 97.62 628 CYS A O 1
ATOM 4871 N N . PRO A 1 629 ? -19.266 8.68 10.828 1 97.56 629 PRO A N 1
ATOM 4872 C CA . PRO A 1 629 ? -18.125 8.711 9.914 1 97.56 629 PRO A CA 1
ATOM 4873 C C . PRO A 1 629 ? -16.953 7.891 10.406 1 97.56 629 PRO A C 1
ATOM 4875 O O . PRO A 1 629 ? -16.016 7.621 9.648 1 97.56 629 PRO A O 1
ATOM 4878 N N . ARG A 1 630 ? -16.953 7.461 11.68 1 96.75 630 ARG A N 1
ATOM 4879 C CA . ARG A 1 630 ? -15.859 6.676 12.242 1 96.75 630 ARG A CA 1
ATOM 4880 C C . ARG A 1 630 ? -15.891 5.242 11.727 1 96.75 630 ARG A C 1
ATOM 4882 O O . ARG A 1 630 ? -14.922 4.496 11.898 1 96.75 630 ARG A O 1
ATOM 4889 N N . ASN A 1 631 ? -17.078 4.875 11.094 1 96.81 631 ASN A N 1
ATOM 4890 C CA . ASN A 1 631 ? -17.141 3.529 10.531 1 96.81 631 ASN A CA 1
ATOM 4891 C C . ASN A 1 631 ? -16.141 3.352 9.398 1 96.81 631 ASN A C 1
ATOM 4893 O O . ASN A 1 631 ? -15.641 2.248 9.172 1 96.81 631 ASN A O 1
ATOM 4897 N N . ASP A 1 632 ? -15.945 4.289 8.625 1 96.38 632 ASP A N 1
ATOM 4898 C CA . ASP A 1 632 ? -14.969 4.414 7.551 1 96.38 632 ASP A CA 1
ATOM 4899 C C . ASP A 1 632 ? -14.641 5.883 7.273 1 96.38 632 ASP A C 1
ATOM 4901 O O . ASP A 1 632 ? -15.531 6.668 6.949 1 96.38 632 ASP A O 1
ATOM 4905 N N . LEU A 1 633 ? -13.367 6.184 7.32 1 97 633 LEU A N 1
ATOM 4906 C CA . LEU A 1 633 ? -12.953 7.574 7.184 1 97 633 LEU A CA 1
ATOM 4907 C C . LEU A 1 633 ? -12.953 7.996 5.719 1 97 633 LEU A C 1
ATOM 4909 O O . LEU A 1 633 ? -12.742 9.172 5.406 1 97 633 LEU A O 1
ATOM 4913 N N . MET A 1 634 ? -13.234 7.098 4.797 1 96.62 634 MET A N 1
ATOM 4914 C CA . MET A 1 634 ? -13.211 7.344 3.359 1 96.62 634 MET A CA 1
ATOM 4915 C C . MET A 1 634 ? -11.875 7.945 2.932 1 96.62 634 MET A C 1
ATOM 4917 O O . MET A 1 634 ? -11.844 8.938 2.197 1 96.62 634 MET A O 1
ATOM 4921 N N . THR A 1 635 ? -10.766 7.355 3.545 1 94.69 635 THR A N 1
ATOM 4922 C CA . THR A 1 635 ? -9.422 7.793 3.172 1 94.69 635 THR A CA 1
ATOM 4923 C C . THR A 1 635 ? -9.188 7.59 1.678 1 94.69 635 THR A C 1
ATOM 4925 O O . THR A 1 635 ? -9.445 6.512 1.144 1 94.69 635 THR A O 1
ATOM 4928 N N . GLU A 1 636 ? -8.734 8.609 0.977 1 93.62 636 GLU A N 1
ATOM 4929 C CA . GLU A 1 636 ? -8.539 8.648 -0.469 1 93.62 636 GLU A CA 1
ATOM 4930 C C . GLU A 1 636 ? -9.867 8.555 -1.212 1 93.62 636 GLU A C 1
ATOM 4932 O O . GLU A 1 636 ? -9.891 8.336 -2.426 1 93.62 636 GLU A O 1
ATOM 4937 N N . GLY A 1 637 ? -10.969 8.625 -0.501 1 95.38 637 GLY A N 1
ATOM 4938 C CA . GLY A 1 637 ? -12.312 8.758 -1.042 1 95.38 637 GLY A CA 1
ATOM 4939 C C . GLY A 1 637 ? -12.977 10.062 -0.672 1 95.38 637 GLY A C 1
ATOM 4940 O O . GLY A 1 637 ? -12.312 11.102 -0.571 1 95.38 637 GLY A O 1
ATOM 4941 N N . THR A 1 638 ? -14.344 10.047 -0.575 1 97.5 638 THR A N 1
ATOM 4942 C CA . THR A 1 638 ? -15.07 11.266 -0.235 1 97.5 638 THR A CA 1
ATOM 4943 C C . THR A 1 638 ? -16.406 10.945 0.414 1 97.5 638 THR A C 1
ATOM 4945 O O . THR A 1 638 ? -17.016 9.914 0.106 1 97.5 638 THR A O 1
ATOM 4948 N N . PHE A 1 639 ? -16.812 11.742 1.327 1 98.56 639 PHE A N 1
ATOM 4949 C CA . PHE A 1 639 ? -18.141 11.664 1.898 1 98.56 639 PHE A CA 1
ATOM 4950 C C . PHE A 1 639 ? -19.141 12.461 1.06 1 98.56 639 PHE A C 1
ATOM 4952 O O . PHE A 1 639 ? -20.344 12.211 1.116 1 98.56 639 PHE A O 1
ATOM 4959 N N . ALA A 1 640 ? -18.609 13.406 0.338 1 98.56 640 ALA A N 1
ATOM 4960 C CA . ALA A 1 640 ? -19.453 14.375 -0.351 1 98.56 640 ALA A CA 1
ATOM 4961 C C . ALA A 1 640 ? -18.922 14.664 -1.756 1 98.56 640 ALA A C 1
ATOM 4963 O O . ALA A 1 640 ? -17.734 14.93 -1.939 1 98.56 640 ALA A O 1
ATOM 4964 N N . LEU A 1 641 ? -19.828 14.633 -2.688 1 98.25 641 LEU A N 1
ATOM 4965 C CA . LEU A 1 641 ? -19.453 14.805 -4.09 1 98.25 641 LEU A CA 1
ATOM 4966 C C . LEU A 1 641 ? -20.516 15.617 -4.832 1 98.25 641 LEU A C 1
ATOM 4968 O O . LEU A 1 641 ? -21.703 15.344 -4.727 1 98.25 641 LEU A O 1
ATOM 4972 N N . VAL A 1 642 ? -20.078 16.688 -5.48 1 98.31 642 VAL A N 1
ATOM 4973 C CA . VAL A 1 642 ? -20.922 17.391 -6.438 1 98.31 642 VAL A CA 1
ATOM 4974 C C . VAL A 1 642 ? -20.672 16.844 -7.844 1 98.31 642 VAL A C 1
ATOM 4976 O O . VAL A 1 642 ? -19.531 16.734 -8.289 1 98.31 642 VAL A O 1
ATOM 4979 N N . GLU A 1 643 ? -21.734 16.484 -8.477 1 97.19 643 GLU A N 1
ATOM 4980 C CA . GLU A 1 643 ? -21.625 15.945 -9.828 1 97.19 643 GLU A CA 1
ATOM 4981 C C . GLU A 1 643 ? -22.359 16.844 -10.836 1 97.19 643 GLU A C 1
ATOM 4983 O O . GLU A 1 643 ? -23.375 17.453 -10.508 1 97.19 643 GLU A O 1
ATOM 4988 N N . ILE A 1 644 ? -21.875 16.922 -11.977 1 95.88 644 ILE A N 1
ATOM 4989 C CA . ILE A 1 644 ? -22.484 17.688 -13.062 1 95.88 644 ILE A CA 1
ATOM 4990 C C . ILE A 1 644 ? -22.922 16.734 -14.172 1 95.88 644 ILE A C 1
ATOM 4992 O O . ILE A 1 644 ? -22.219 15.766 -14.477 1 95.88 644 ILE A O 1
ATOM 4996 N N . LEU A 1 645 ? -24.047 17 -14.727 1 94.19 645 LEU A N 1
ATOM 4997 C CA . LEU A 1 645 ? -24.609 16.141 -15.758 1 94.19 645 LEU A CA 1
ATOM 4998 C C . LEU A 1 645 ? -24 16.453 -17.125 1 94.19 645 LEU A C 1
ATOM 5000 O O . LEU A 1 645 ? -24.031 17.594 -17.562 1 94.19 645 LEU A O 1
ATOM 5004 N N . HIS A 1 646 ? -23.422 15.469 -17.75 1 86.12 646 HIS A N 1
ATOM 5005 C CA . HIS A 1 646 ? -22.969 15.539 -19.125 1 86.12 646 HIS A CA 1
ATOM 5006 C C . HIS A 1 646 ? -23.875 14.734 -20.047 1 86.12 646 HIS A C 1
ATOM 5008 O O . HIS A 1 646 ? -24.062 13.531 -19.844 1 86.12 646 HIS A O 1
ATOM 5014 N N . GLY A 1 647 ? -24.25 15.344 -21.047 1 82 647 GLY A N 1
ATOM 5015 C CA . GLY A 1 647 ? -25.234 14.68 -21.891 1 82 647 GLY A CA 1
ATOM 5016 C C . GLY A 1 647 ? -26.578 14.477 -21.188 1 82 647 GLY A C 1
ATOM 5017 O O . GLY A 1 647 ? -27.094 15.391 -20.562 1 82 647 GLY A O 1
ATOM 5018 N N . LYS A 1 648 ? -27.109 13.266 -21.422 1 80.44 648 LYS A N 1
ATOM 5019 C CA . LYS A 1 648 ? -28.438 13.047 -20.875 1 80.44 648 LYS A CA 1
ATOM 5020 C C . LYS A 1 648 ? -28.391 12.219 -19.594 1 80.44 648 LYS A C 1
ATOM 5022 O O . LYS A 1 648 ? -29.312 12.266 -18.781 1 80.44 648 LYS A O 1
ATOM 5027 N N . ASP A 1 649 ? -27.266 11.578 -19.391 1 85.56 649 ASP A N 1
ATOM 5028 C CA . ASP A 1 649 ? -27.375 10.641 -18.281 1 85.56 649 ASP A CA 1
ATOM 5029 C C . ASP A 1 649 ? -26.016 10.375 -17.656 1 85.56 649 ASP A C 1
ATOM 5031 O O . ASP A 1 649 ? -25.859 9.461 -16.844 1 85.56 649 ASP A O 1
ATOM 5035 N N . ILE A 1 650 ? -24.984 11.109 -17.953 1 86.44 650 ILE A N 1
ATOM 5036 C CA . ILE A 1 650 ? -23.641 10.867 -17.406 1 86.44 650 ILE A CA 1
ATOM 5037 C C . ILE A 1 650 ? -23.328 11.914 -16.344 1 86.44 650 ILE A C 1
ATOM 5039 O O . ILE A 1 650 ? -23.266 13.109 -16.641 1 86.44 650 ILE A O 1
ATOM 5043 N N . TRP A 1 651 ? -23.141 11.422 -15.18 1 92 651 TRP A N 1
ATOM 5044 C CA . TRP A 1 651 ? -22.781 12.312 -14.086 1 92 651 TRP A CA 1
ATOM 5045 C C . TRP A 1 651 ? -21.266 12.328 -13.867 1 92 651 TRP A C 1
ATOM 5047 O O . TRP A 1 651 ? -20.672 11.297 -13.539 1 92 651 TRP A O 1
ATOM 5057 N N . ALA A 1 652 ? -20.641 13.414 -14.047 1 91.56 652 ALA A N 1
ATOM 5058 C CA . ALA A 1 652 ? -19.203 13.57 -13.852 1 91.56 652 ALA A CA 1
ATOM 5059 C C . ALA A 1 652 ? -18.906 14.25 -12.523 1 91.56 652 ALA A C 1
ATOM 5061 O O . ALA A 1 652 ? -19.609 15.18 -12.109 1 91.56 652 ALA A O 1
ATOM 5062 N N . PRO A 1 653 ? -17.859 13.758 -11.797 1 93.94 653 PRO A N 1
ATOM 5063 C CA . PRO A 1 653 ? -17.469 14.438 -10.562 1 93.94 653 PRO A CA 1
ATOM 5064 C C . PRO A 1 653 ? -16.984 15.867 -10.797 1 93.94 653 PRO A C 1
ATOM 5066 O O . PRO A 1 653 ? -16.234 16.109 -11.742 1 93.94 653 PRO A O 1
ATOM 5069 N N . ALA A 1 654 ? -17.438 16.781 -9.961 1 95.19 654 ALA A N 1
ATOM 5070 C CA . ALA A 1 654 ? -17.062 18.188 -10.125 1 95.19 654 ALA A CA 1
ATOM 5071 C C . ALA A 1 654 ? -16.312 18.703 -8.906 1 95.19 654 ALA A C 1
ATOM 5073 O O . ALA A 1 654 ? -15.258 19.328 -9.031 1 95.19 654 ALA A O 1
ATOM 5074 N N . TYR A 1 655 ? -16.875 18.547 -7.715 1 96.94 655 TYR A N 1
ATOM 5075 C CA . TYR A 1 655 ? -16.281 18.938 -6.449 1 96.94 655 TYR A CA 1
ATOM 5076 C C . TYR A 1 655 ? -16.438 17.844 -5.402 1 96.94 655 TYR A C 1
ATOM 5078 O O . TYR A 1 655 ? -17.438 17.125 -5.406 1 96.94 655 TYR A O 1
ATOM 5086 N N . ASP A 1 656 ? -15.492 17.703 -4.57 1 97.5 656 ASP A N 1
ATOM 5087 C CA . ASP A 1 656 ? -15.609 16.734 -3.475 1 97.5 656 ASP A CA 1
ATOM 5088 C C . ASP A 1 656 ? -15.148 17.359 -2.154 1 97.5 656 ASP A C 1
ATOM 5090 O O . ASP A 1 656 ? -14.922 18.562 -2.076 1 97.5 656 ASP A O 1
ATOM 5094 N N . ASP A 1 657 ? -15.109 16.562 -1.109 1 97.94 657 ASP A N 1
ATOM 5095 C CA . ASP A 1 657 ? -14.914 17.109 0.231 1 97.94 657 ASP A CA 1
ATOM 5096 C C . ASP A 1 657 ? -13.453 17.484 0.461 1 97.94 657 ASP A C 1
ATOM 5098 O O . ASP A 1 657 ? -13.039 17.734 1.597 1 97.94 657 ASP A O 1
ATOM 5102 N N . ASP A 1 658 ? -12.633 17.5 -0.571 1 97.12 658 ASP A N 1
ATOM 5103 C CA . ASP A 1 658 ? -11.289 18.078 -0.524 1 97.12 658 ASP A CA 1
ATOM 5104 C C . ASP A 1 658 ? -11.281 19.484 -1.115 1 97.12 658 ASP A C 1
ATOM 5106 O O . ASP A 1 658 ? -10.266 20.172 -1.075 1 97.12 658 ASP A O 1
ATOM 5110 N N . ASP A 1 659 ? -12.383 19.875 -1.671 1 96.75 659 ASP A N 1
ATOM 5111 C CA . ASP A 1 659 ? -12.539 21.234 -2.174 1 96.75 659 ASP A CA 1
ATOM 5112 C C . ASP A 1 659 ? -13 22.188 -1.066 1 96.75 659 ASP A C 1
ATOM 5114 O O . ASP A 1 659 ? -13.906 21.844 -0.299 1 96.75 659 ASP A O 1
ATOM 5118 N N . PHE A 1 660 ? -12.438 23.344 -1.065 1 96.69 660 PHE A N 1
ATOM 5119 C CA . PHE A 1 660 ? -12.719 24.344 -0.037 1 96.69 660 PHE A CA 1
ATOM 5120 C C . PHE A 1 660 ? -14.188 24.75 -0.075 1 96.69 660 PHE A C 1
ATOM 5122 O O . PHE A 1 660 ? -14.75 25.156 0.943 1 96.69 660 PHE A O 1
ATOM 5129 N N . CYS A 1 661 ? -14.852 24.609 -1.215 1 97.25 661 CYS A N 1
ATOM 5130 C CA . CYS A 1 661 ? -16.203 25.125 -1.414 1 97.25 661 CYS A CA 1
ATOM 5131 C C . CYS A 1 661 ? -17.25 24.109 -0.983 1 97.25 661 CYS A C 1
ATOM 5133 O O . CYS A 1 661 ? -18.453 24.391 -1.021 1 97.25 661 CYS A O 1
ATOM 5135 N N . LEU A 1 662 ? -16.844 22.906 -0.595 1 98.19 662 LEU A N 1
ATOM 5136 C CA . LEU A 1 662 ? -17.781 21.844 -0.267 1 98.19 662 LEU A CA 1
ATOM 5137 C C . LEU A 1 662 ? -17.516 21.281 1.128 1 98.19 662 LEU A C 1
ATOM 5139 O O . LEU A 1 662 ? -16.453 20.703 1.376 1 98.19 662 LEU A O 1
ATOM 5143 N N . ARG A 1 663 ? -18.516 21.406 2.006 1 98.44 663 ARG A N 1
ATOM 5144 C CA . ARG A 1 663 ? -18.359 20.969 3.391 1 98.44 663 ARG A CA 1
ATOM 5145 C C . ARG A 1 663 ? -19.25 19.781 3.695 1 98.44 663 ARG A C 1
ATOM 5147 O O . ARG A 1 663 ? -20.391 19.719 3.225 1 98.44 663 ARG A O 1
ATOM 5154 N N . PHE A 1 664 ? -18.766 18.812 4.379 1 98.62 664 PHE A N 1
ATOM 5155 C CA . PHE A 1 664 ? -19.484 17.688 4.945 1 98.62 664 PHE A CA 1
ATOM 5156 C C . PHE A 1 664 ? -19.703 17.875 6.441 1 98.62 664 PHE A C 1
ATOM 5158 O O . PHE A 1 664 ? -18.75 17.984 7.207 1 98.62 664 PHE A O 1
ATOM 5165 N N . LYS A 1 665 ? -20.906 17.922 6.906 1 98.62 665 LYS A N 1
ATOM 5166 C CA . LYS A 1 665 ? -21.25 18.078 8.32 1 98.62 665 LYS A CA 1
ATOM 5167 C C . LYS A 1 665 ? -22.062 16.875 8.812 1 98.62 665 LYS A C 1
ATOM 5169 O O . LYS A 1 665 ? -23.062 16.516 8.203 1 98.62 665 LYS A O 1
ATOM 5174 N N . TRP A 1 666 ? -21.641 16.281 9.883 1 98.44 666 TRP A N 1
ATOM 5175 C CA . TRP A 1 666 ? -22.312 15.148 10.508 1 98.44 666 TRP A CA 1
ATOM 5176 C C . TRP A 1 666 ? -22.953 15.547 11.828 1 98.44 666 TRP A C 1
ATOM 5178 O O . TRP A 1 666 ? -22.344 16.234 12.641 1 98.44 666 TRP A O 1
ATOM 5188 N N . SER A 1 667 ? -24.156 15.141 12.039 1 97.5 667 SER A N 1
ATOM 5189 C CA . SER A 1 667 ? -24.844 15.469 13.289 1 97.5 667 SER A CA 1
ATOM 5190 C C . SER A 1 667 ? -25.812 14.359 13.695 1 97.5 667 SER A C 1
ATOM 5192 O O . SER A 1 667 ? -26.188 13.516 12.875 1 97.5 667 SER A O 1
ATOM 5194 N N . ARG A 1 668 ? -26.094 14.391 14.93 1 96 668 ARG A N 1
ATOM 5195 C CA . ARG A 1 668 ? -27.109 13.523 15.508 1 96 668 ARG A CA 1
ATOM 5196 C C . ARG A 1 668 ? -28.172 14.336 16.234 1 96 668 ARG A C 1
ATOM 5198 O O . ARG A 1 668 ? -27.891 15.406 16.781 1 96 668 ARG A O 1
ATOM 5205 N N . PRO A 1 669 ? -29.375 13.797 16.25 1 94.06 669 PRO A N 1
ATOM 5206 C CA . PRO A 1 669 ? -30.422 14.531 16.969 1 94.06 669 PRO A CA 1
ATOM 5207 C C . PRO A 1 669 ? -30.172 14.609 18.469 1 94.06 669 PRO A C 1
ATOM 5209 O O . PRO A 1 669 ? -30.609 15.555 19.125 1 94.06 669 PRO A O 1
ATOM 5212 N N . SER A 1 670 ? -29.531 13.594 18.953 1 92.75 670 SER A N 1
ATOM 5213 C CA . SER A 1 670 ? -29.141 13.562 20.359 1 92.75 670 SER A CA 1
ATOM 5214 C C . SER A 1 670 ? -27.844 12.789 20.562 1 92.75 670 SER A C 1
ATOM 5216 O O . SER A 1 670 ? -27.453 12 19.719 1 92.75 670 SER A O 1
ATOM 5218 N N . LYS A 1 671 ? -27.156 13.008 21.625 1 87.19 671 LYS A N 1
ATOM 5219 C CA . LYS A 1 671 ? -25.812 12.523 21.891 1 87.19 671 LYS A CA 1
ATOM 5220 C C . LYS A 1 671 ? -25.734 11 21.75 1 87.19 671 LYS A C 1
ATOM 5222 O O . LYS A 1 671 ? -24.75 10.461 21.25 1 87.19 671 LYS A O 1
ATOM 5227 N N . LEU A 1 672 ? -26.781 10.227 22.109 1 90.19 672 LEU A N 1
ATOM 5228 C CA . LEU A 1 672 ? -26.703 8.773 22.094 1 90.19 672 LEU A CA 1
ATOM 5229 C C . LEU A 1 672 ? -27.609 8.195 21 1 90.19 672 LEU A C 1
ATOM 5231 O O . LEU A 1 672 ? -27.906 7 21 1 90.19 672 LEU A O 1
ATOM 5235 N N . SER A 1 673 ? -27.891 9.086 20.094 1 94.94 673 SER A N 1
ATOM 5236 C CA . SER A 1 673 ? -28.766 8.633 19.016 1 94.94 673 SER A CA 1
ATOM 5237 C C . SER A 1 673 ? -28.031 7.727 18.047 1 94.94 673 SER A C 1
ATOM 5239 O O . SER A 1 673 ? -26.891 8.016 17.656 1 94.94 673 SER A O 1
ATOM 5241 N N . ALA A 1 674 ? -28.656 6.629 17.656 1 96 674 ALA A N 1
ATOM 5242 C CA . ALA A 1 674 ? -28.109 5.773 16.609 1 96 674 ALA A CA 1
ATOM 5243 C C . ALA A 1 674 ? -28.391 6.359 15.227 1 96 674 ALA A C 1
ATOM 5245 O O . ALA A 1 674 ? -27.797 5.93 14.234 1 96 674 ALA A O 1
ATOM 5246 N N . ARG A 1 675 ? -29.281 7.293 15.164 1 97.62 675 ARG A N 1
ATOM 5247 C CA . ARG A 1 675 ? -29.578 7.992 13.922 1 97.62 675 ARG A CA 1
ATOM 5248 C C . ARG A 1 675 ? -28.672 9.195 13.734 1 97.62 675 ARG A C 1
ATOM 5250 O O . ARG A 1 675 ? -28.266 9.836 14.711 1 97.62 675 ARG A O 1
ATOM 5257 N N . SER A 1 676 ? -28.297 9.391 12.508 1 98 676 SER A N 1
ATOM 5258 C CA . SER A 1 676 ? -27.484 10.57 12.227 1 98 676 SER A CA 1
ATOM 5259 C C . SER A 1 676 ? -27.719 11.078 10.812 1 98 676 SER A C 1
ATOM 5261 O O . SER A 1 676 ? -28.391 10.422 10.016 1 98 676 SER A O 1
ATOM 5263 N N . MET A 1 677 ? -27.234 12.258 10.57 1 98.38 677 MET A N 1
ATOM 5264 C CA . MET A 1 677 ? -27.422 12.922 9.281 1 98.38 677 MET A CA 1
ATOM 5265 C C . MET A 1 677 ? -26.109 13.469 8.75 1 98.38 677 MET A C 1
ATOM 5267 O O . MET A 1 677 ? -25.219 13.836 9.523 1 98.38 677 MET A O 1
ATOM 5271 N N . ALA A 1 678 ? -25.984 13.43 7.473 1 98.75 678 ALA A N 1
ATOM 5272 C CA . ALA A 1 678 ? -24.938 14.133 6.754 1 98.75 678 ALA A CA 1
ATOM 5273 C C . ALA A 1 678 ? -25.484 15.344 6.008 1 98.75 678 ALA A C 1
ATOM 5275 O O . ALA A 1 678 ? -26.312 15.203 5.109 1 98.75 678 ALA A O 1
ATOM 5276 N N . THR A 1 679 ? -25.047 16.453 6.406 1 98.81 679 THR A N 1
ATOM 5277 C CA . THR A 1 679 ? -25.422 17.688 5.711 1 98.81 679 THR A CA 1
ATOM 5278 C C . THR A 1 679 ? -24.266 18.172 4.832 1 98.81 679 THR A C 1
ATOM 5280 O O . THR A 1 679 ? -23.156 18.391 5.32 1 98.81 679 THR A O 1
ATOM 5283 N N . ILE A 1 680 ? -24.547 18.328 3.574 1 98.75 680 ILE A N 1
ATOM 5284 C CA . ILE A 1 680 ? -23.562 18.781 2.607 1 98.75 680 ILE A CA 1
ATOM 5285 C C . ILE A 1 680 ? -23.875 20.203 2.172 1 98.75 680 ILE A C 1
ATOM 5287 O O . ILE A 1 680 ? -24.984 20.484 1.717 1 98.75 680 ILE A O 1
ATOM 5291 N N . GLU A 1 681 ? -22.922 21.062 2.365 1 98.5 681 GLU A N 1
ATOM 5292 C CA . GLU A 1 681 ? -23.062 22.469 1.999 1 98.5 681 GLU A CA 1
ATOM 5293 C C . GLU A 1 681 ? -22.078 22.844 0.888 1 98.5 681 GLU A C 1
ATOM 5295 O O . GLU A 1 681 ? -20.859 22.766 1.074 1 98.5 681 GLU A O 1
ATOM 5300 N N . TRP A 1 682 ? -22.641 23.25 -0.231 1 98.56 682 TRP A N 1
ATOM 5301 C CA . TRP A 1 682 ? -21.828 23.625 -1.387 1 98.56 682 TRP A CA 1
ATOM 5302 C C . TRP A 1 682 ? -22 25.109 -1.701 1 98.56 682 TRP A C 1
ATOM 5304 O O . TRP A 1 682 ? -23.062 25.547 -2.156 1 98.56 682 TRP A O 1
ATOM 5314 N N . ARG A 1 683 ? -20.938 25.844 -1.385 1 97.75 683 ARG A N 1
ATOM 5315 C CA . ARG A 1 683 ? -20.891 27.219 -1.875 1 97.75 683 ARG A CA 1
ATOM 5316 C C . ARG A 1 683 ? -20.438 27.281 -3.328 1 97.75 683 ARG A C 1
ATOM 5318 O O . ARG A 1 683 ? -19.25 27.109 -3.615 1 97.75 683 ARG A O 1
ATOM 5325 N N . ILE A 1 684 ? -21.391 27.547 -4.195 1 97.38 684 ILE A N 1
ATOM 5326 C CA . ILE A 1 684 ? -21.109 27.453 -5.625 1 97.38 684 ILE A CA 1
ATOM 5327 C C . ILE A 1 684 ? -20.031 28.453 -6.016 1 97.38 684 ILE A C 1
ATOM 5329 O O . ILE A 1 684 ? -20.234 29.672 -5.879 1 97.38 684 ILE A O 1
ATOM 5333 N N . PRO A 1 685 ? -18.938 27.969 -6.523 1 95.38 685 PRO A N 1
ATOM 5334 C CA . PRO A 1 685 ? -17.859 28.891 -6.922 1 95.38 685 PRO A CA 1
ATOM 5335 C C . PRO A 1 685 ? -18.266 29.781 -8.102 1 95.38 685 PRO A C 1
ATOM 5337 O O . PRO A 1 685 ? -19.094 29.391 -8.922 1 95.38 685 PRO A O 1
ATOM 5340 N N . ASP A 1 686 ? -17.547 30.891 -8.242 1 91.81 686 ASP A N 1
ATOM 5341 C CA . ASP A 1 686 ? -17.781 31.828 -9.344 1 91.81 686 ASP A CA 1
ATOM 5342 C C . ASP A 1 686 ? -17.375 31.219 -10.68 1 91.81 686 ASP A C 1
ATOM 5344 O O . ASP A 1 686 ? -17.844 31.641 -11.734 1 91.81 686 ASP A O 1
ATOM 5348 N N . THR A 1 687 ? -16.516 30.203 -10.617 1 88.38 687 THR A N 1
ATOM 5349 C CA . THR A 1 687 ? -15.969 29.594 -11.828 1 88.38 687 THR A CA 1
ATOM 5350 C C . THR A 1 687 ? -16.75 28.344 -12.195 1 88.38 687 THR A C 1
ATOM 5352 O O . THR A 1 687 ? -16.438 27.688 -13.203 1 88.38 687 THR A O 1
ATOM 5355 N N . ALA A 1 688 ? -17.719 27.969 -11.453 1 93.19 688 ALA A N 1
ATOM 5356 C CA . ALA A 1 688 ? -18.453 26.734 -11.711 1 93.19 688 ALA A CA 1
ATOM 5357 C C . ALA A 1 688 ? -19.156 26.797 -13.07 1 93.19 688 ALA A C 1
ATOM 5359 O O . ALA A 1 688 ? -19.875 27.75 -13.359 1 93.19 688 ALA A O 1
ATOM 5360 N N . PRO A 1 689 ? -19 25.828 -13.852 1 90.69 689 PRO A N 1
ATOM 5361 C CA . PRO A 1 689 ? -19.75 25.781 -15.109 1 90.69 689 PRO A CA 1
ATOM 5362 C C . PRO A 1 689 ? -21.266 25.766 -14.891 1 90.69 689 PRO A C 1
ATOM 5364 O O . PRO A 1 689 ? -21.75 25.156 -13.938 1 90.69 689 PRO A O 1
ATOM 5367 N N . LEU A 1 690 ? -21.906 26.469 -15.82 1 92.69 690 LEU A N 1
ATOM 5368 C CA . LEU A 1 690 ? -23.359 26.406 -15.789 1 92.69 690 LEU A CA 1
ATOM 5369 C C . LEU A 1 690 ? -23.844 25.031 -16.234 1 92.69 690 LEU A C 1
ATOM 5371 O O . LEU A 1 690 ? -23.25 24.422 -17.125 1 92.69 690 LEU A O 1
ATOM 5375 N N . GLY A 1 691 ? -24.906 24.547 -15.586 1 94.31 691 GLY A N 1
ATOM 5376 C CA . GLY A 1 691 ? -25.422 23.234 -15.945 1 94.31 691 GLY A CA 1
ATOM 5377 C C . GLY A 1 691 ? -26.266 22.609 -14.859 1 94.31 691 GLY A C 1
ATOM 5378 O O . GLY A 1 691 ? -26.797 23.312 -13.992 1 94.31 691 GLY A O 1
ATOM 5379 N N . VAL A 1 692 ? -26.547 21.328 -15.078 1 95.5 692 VAL A N 1
ATOM 5380 C CA . VAL A 1 692 ? -27.359 20.562 -14.141 1 95.5 692 VAL A CA 1
ATOM 5381 C C . VAL A 1 692 ? -26.453 19.797 -13.172 1 95.5 692 VAL A C 1
ATOM 5383 O O . VAL A 1 692 ? -25.531 19.094 -13.594 1 95.5 692 VAL A O 1
ATOM 5386 N N . TYR A 1 693 ? -26.734 20.047 -11.898 1 97.19 693 TYR A N 1
ATOM 5387 C CA . TYR A 1 693 ? -25.891 19.469 -10.859 1 97.19 693 TYR A CA 1
ATOM 5388 C C . TYR A 1 693 ? -26.719 18.594 -9.914 1 97.19 693 TYR A C 1
ATOM 5390 O O . TYR A 1 693 ? -27.953 18.688 -9.906 1 97.19 693 TYR A O 1
ATOM 5398 N N . ARG A 1 694 ? -26.047 17.734 -9.195 1 97.94 694 ARG A N 1
ATOM 5399 C CA . ARG A 1 694 ? -26.609 17.062 -8.031 1 97.94 694 ARG A CA 1
ATOM 5400 C C . ARG A 1 694 ? -25.531 16.812 -6.977 1 97.94 694 ARG A C 1
ATOM 5402 O O . ARG A 1 694 ? -24.328 16.953 -7.254 1 97.94 694 ARG A O 1
ATOM 5409 N N . ILE A 1 695 ? -25.953 16.547 -5.781 1 98.5 695 ILE A N 1
ATOM 5410 C CA . ILE A 1 695 ? -25.047 16.266 -4.672 1 98.5 695 ILE A CA 1
ATOM 5411 C C . ILE A 1 695 ? -25.172 14.789 -4.285 1 98.5 695 ILE A C 1
ATOM 5413 O O . ILE A 1 695 ? -26.281 14.258 -4.152 1 98.5 695 ILE A O 1
ATOM 5417 N N . ARG A 1 696 ? -24.078 14.172 -4.137 1 98.25 696 ARG A N 1
ATOM 5418 C CA . ARG A 1 696 ? -24.016 12.766 -3.748 1 98.25 696 ARG A CA 1
ATOM 5419 C C . ARG A 1 696 ? -23.297 12.594 -2.416 1 98.25 696 ARG A C 1
ATOM 5421 O O . ARG A 1 696 ? -22.328 13.305 -2.133 1 98.25 696 ARG A O 1
ATOM 5428 N N . HIS A 1 697 ? -23.797 11.648 -1.59 1 98.69 697 HIS A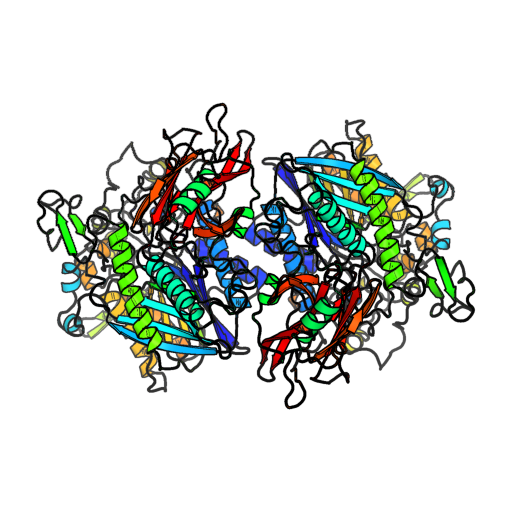 N 1
ATOM 5429 C CA . HIS A 1 697 ? -23.219 11.312 -0.294 1 98.69 697 HIS A CA 1
ATOM 5430 C C . HIS A 1 697 ? -22.812 9.844 -0.242 1 98.69 697 HIS A C 1
ATOM 5432 O O . HIS A 1 697 ? -23.516 8.977 -0.771 1 98.69 697 HIS A O 1
ATOM 5438 N N . PHE A 1 698 ? -21.625 9.555 0.32 1 98.56 698 PHE A N 1
ATOM 5439 C CA . PHE A 1 698 ? -21.172 8.203 0.603 1 98.56 698 PHE A CA 1
ATOM 5440 C C . PHE A 1 698 ? -20.984 7.996 2.102 1 98.56 698 PHE A C 1
ATOM 5442 O O . PHE A 1 698 ? -20.578 8.914 2.814 1 98.56 698 PHE A O 1
ATOM 5449 N N . GLY A 1 699 ? -21.25 6.824 2.598 1 98.19 699 GLY A N 1
ATOM 5450 C CA . GLY A 1 699 ? -21.047 6.488 3.998 1 98.19 699 GLY A CA 1
ATOM 5451 C C . GLY A 1 699 ? -20.969 4.996 4.25 1 98.19 699 GLY A C 1
ATOM 5452 O O . GLY A 1 699 ? -21.078 4.199 3.314 1 98.19 699 GLY A O 1
ATOM 5453 N N . ALA A 1 700 ? -20.719 4.641 5.5 1 97.38 700 ALA A N 1
ATOM 5454 C CA . ALA A 1 700 ? -20.703 3.258 5.973 1 97.38 700 ALA A CA 1
ATOM 5455 C C . ALA A 1 700 ? -21.469 3.119 7.289 1 97.38 700 ALA A C 1
ATOM 5457 O O . ALA A 1 700 ? -21.234 3.891 8.227 1 97.38 700 ALA A O 1
ATOM 5458 N N . ALA A 1 701 ? -22.344 2.182 7.309 1 97.44 701 ALA A N 1
ATOM 5459 C CA . ALA A 1 701 ? -23.188 2 8.484 1 97.44 701 ALA A CA 1
ATOM 5460 C C . ALA A 1 701 ? -22.859 0.688 9.195 1 97.44 701 ALA A C 1
ATOM 5462 O O . ALA A 1 701 ? -22.609 -0.33 8.547 1 97.44 701 ALA A O 1
ATOM 5463 N N . LYS A 1 702 ? -22.844 0.727 10.484 1 95 702 LYS A N 1
ATOM 5464 C CA . LYS A 1 702 ? -22.578 -0.445 11.312 1 95 702 LYS A CA 1
ATOM 5465 C C . LYS A 1 702 ? -23.859 -1.018 11.891 1 95 702 LYS A C 1
ATOM 5467 O O . LYS A 1 702 ? -24.641 -0.295 12.516 1 95 702 LYS A O 1
ATOM 5472 N N . SER A 1 703 ? -24.031 -2.279 11.719 1 89.62 703 SER A N 1
ATOM 5473 C CA . SER A 1 703 ? -25.188 -2.961 12.273 1 89.62 703 SER A CA 1
ATOM 5474 C C . SER A 1 703 ? -24.953 -3.395 13.711 1 89.62 703 SER A C 1
ATOM 5476 O O . SER A 1 703 ? -23.812 -3.357 14.188 1 89.62 703 SER A O 1
ATOM 5478 N N . LEU A 1 704 ? -26.016 -3.775 14.328 1 83.94 704 LEU A N 1
ATOM 5479 C CA . LEU A 1 704 ? -25.906 -4.199 15.719 1 83.94 704 LEU A CA 1
ATOM 5480 C C . LEU A 1 704 ? -25.031 -5.434 15.852 1 83.94 704 LEU A C 1
ATOM 5482 O O . LEU A 1 704 ? -24.344 -5.605 16.859 1 83.94 704 LEU A O 1
ATOM 5486 N N . LEU A 1 705 ? -25.031 -6.266 14.781 1 77.69 705 LEU A N 1
ATOM 5487 C CA . LEU A 1 705 ? -24.234 -7.488 14.82 1 77.69 705 LEU A CA 1
ATOM 5488 C C . LEU A 1 705 ? -22.781 -7.215 14.43 1 77.69 705 LEU A C 1
ATOM 5490 O O . LEU A 1 705 ? -21.953 -8.125 14.438 1 77.69 705 LEU A O 1
ATOM 5494 N N . GLY A 1 706 ? -22.516 -5.992 14.086 1 75 706 GLY A N 1
ATOM 5495 C CA . GLY A 1 706 ? -21.125 -5.598 13.992 1 75 706 GLY A CA 1
ATOM 5496 C C . GLY A 1 706 ? -20.656 -5.414 12.562 1 75 706 GLY A C 1
ATOM 5497 O O . GLY A 1 706 ? -19.578 -4.867 12.32 1 75 706 GLY A O 1
ATOM 5498 N N . SER A 1 707 ? -21.359 -5.738 11.617 1 84.56 707 SER A N 1
ATOM 5499 C CA . SER A 1 707 ? -20.922 -5.621 10.234 1 84.56 707 SER A CA 1
ATOM 5500 C C . SER A 1 707 ? -21.094 -4.195 9.711 1 84.56 707 SER A C 1
ATOM 5502 O O . SER A 1 707 ? -22.062 -3.52 10.07 1 84.56 707 SER A O 1
ATOM 5504 N N . THR A 1 708 ? -20.125 -3.697 9.016 1 91.31 708 THR A N 1
ATOM 5505 C CA . THR A 1 708 ? -20.188 -2.379 8.398 1 91.31 708 THR A CA 1
ATOM 5506 C C . THR A 1 708 ? -20.516 -2.49 6.914 1 91.31 708 THR A C 1
ATOM 5508 O O . THR A 1 708 ? -19.922 -3.301 6.199 1 91.31 708 THR A O 1
ATOM 5511 N N . ARG A 1 709 ? -21.516 -1.746 6.449 1 93.19 709 ARG A N 1
ATOM 5512 C CA . ARG A 1 709 ? -21.938 -1.73 5.051 1 93.19 709 ARG A CA 1
ATOM 5513 C C . ARG A 1 709 ? -21.875 -0.318 4.48 1 93.19 709 ARG A C 1
ATOM 5515 O O . ARG A 1 709 ? -22.328 0.634 5.117 1 93.19 709 ARG A O 1
ATOM 5522 N N . HIS A 1 710 ? -21.359 -0.246 3.303 1 96.12 710 HIS A N 1
ATOM 5523 C CA . HIS A 1 710 ? -21.266 1.05 2.641 1 96.12 710 HIS A CA 1
ATOM 5524 C C . HIS A 1 710 ? -22.547 1.394 1.9 1 96.12 710 HIS A C 1
ATOM 5526 O O . HIS A 1 710 ? -23.281 0.499 1.461 1 96.12 710 HIS A O 1
ATOM 5532 N N . PHE A 1 711 ? -22.859 2.662 1.785 1 97.38 711 PHE A N 1
ATOM 5533 C CA . PHE A 1 711 ? -24.062 3.131 1.105 1 97.38 711 PHE A CA 1
ATOM 5534 C C . PHE A 1 711 ? -23.812 4.461 0.404 1 97.38 711 PHE A C 1
ATOM 5536 O O . PHE A 1 711 ? -22.781 5.105 0.644 1 97.38 711 PHE A O 1
ATOM 5543 N N . THR A 1 712 ? -24.641 4.828 -0.521 1 98 712 THR A N 1
ATOM 5544 C CA . THR A 1 712 ? -24.594 6.113 -1.208 1 98 712 THR A CA 1
ATOM 5545 C C . THR A 1 712 ? -26 6.637 -1.471 1 98 712 THR A C 1
ATOM 5547 O O . THR A 1 712 ? -26.969 5.879 -1.403 1 98 712 THR A O 1
ATOM 5550 N N . GLY A 1 713 ? -26.094 7.906 -1.524 1 98.06 713 GLY A N 1
ATOM 5551 C CA . GLY A 1 713 ? -27.312 8.609 -1.896 1 98.06 713 GLY A CA 1
ATOM 5552 C C . GLY A 1 713 ? -27.047 9.898 -2.648 1 98.06 713 GLY A C 1
ATOM 5553 O O . GLY A 1 713 ? -25.953 10.469 -2.557 1 98.06 713 GLY A O 1
ATOM 5554 N N . SER A 1 714 ? -28.031 10.32 -3.438 1 98 714 SER A N 1
ATOM 5555 C CA . SER A 1 714 ? -27.891 11.57 -4.188 1 98 714 SER A CA 1
ATOM 5556 C C . SER A 1 714 ? -29.141 12.438 -4.059 1 98 714 SER A C 1
ATOM 5558 O O . SER A 1 714 ? -30.234 11.922 -3.85 1 98 714 SER A O 1
ATOM 5560 N N . SER A 1 715 ? -28.984 13.695 -4.168 1 98.38 715 SER A N 1
ATOM 5561 C CA . SER A 1 715 ? -30.078 14.648 -4.184 1 98.38 715 SER A CA 1
ATOM 5562 C C . SER A 1 715 ? -30.781 14.664 -5.543 1 98.38 715 SER A C 1
ATOM 5564 O O . SER A 1 715 ? -30.328 14.023 -6.488 1 98.38 715 SER A O 1
ATOM 5566 N N . SER A 1 716 ? -31.953 15.375 -5.547 1 97.81 716 SER A N 1
ATOM 5567 C CA . SER A 1 716 ? -32.5 15.766 -6.84 1 97.81 716 SER A CA 1
ATOM 5568 C C . SER A 1 716 ? -31.547 16.688 -7.594 1 97.81 716 SER A C 1
ATOM 5570 O O . SER A 1 716 ? -30.672 17.312 -6.988 1 97.81 716 SER A O 1
ATOM 5572 N N . ALA A 1 717 ? -31.766 16.688 -8.891 1 96.94 717 ALA A N 1
ATOM 5573 C CA . ALA A 1 717 ? -30.922 17.578 -9.703 1 96.94 717 ALA A CA 1
ATOM 5574 C C . ALA A 1 717 ? -31.406 19.016 -9.617 1 96.94 717 ALA A C 1
ATOM 5576 O O . ALA A 1 717 ? -32.594 19.266 -9.305 1 96.94 717 ALA A O 1
ATOM 5577 N N . PHE A 1 718 ? -30.547 19.953 -9.828 1 97.44 718 PHE A N 1
ATOM 5578 C CA . PHE A 1 718 ? -30.859 21.375 -9.836 1 97.44 718 PHE A CA 1
ATOM 5579 C C . PHE A 1 718 ? -30 22.109 -10.852 1 97.44 718 PHE A C 1
ATOM 5581 O O . PHE A 1 718 ? -29.016 21.562 -11.352 1 97.44 718 PHE A O 1
ATOM 5588 N N . VAL A 1 719 ? -30.359 23.297 -11.117 1 96.5 719 VAL A N 1
ATOM 5589 C CA . VAL A 1 719 ? -29.688 24.062 -12.18 1 96.5 719 VAL A CA 1
ATOM 5590 C C . VAL A 1 719 ? -28.812 25.141 -11.562 1 96.5 719 VAL A C 1
ATOM 5592 O O . VAL A 1 719 ? -29.203 25.781 -10.586 1 96.5 719 VAL A O 1
ATOM 5595 N N . VAL A 1 720 ? -27.625 25.234 -12 1 95.75 720 VAL A N 1
ATOM 5596 C CA . VAL A 1 720 ? -26.781 26.406 -11.75 1 95.75 720 VAL A CA 1
ATOM 5597 C C . VAL A 1 720 ? -26.75 27.297 -12.992 1 95.75 720 VAL A C 1
ATOM 5599 O O . VAL A 1 720 ? -26.344 26.859 -14.07 1 95.75 720 VAL A O 1
ATOM 5602 N N . ALA A 1 721 ? -27.281 28.562 -12.891 1 93.19 721 ALA A N 1
ATOM 5603 C CA . ALA A 1 721 ? -27.375 29.484 -14.023 1 93.19 721 ALA A CA 1
ATOM 5604 C C . ALA A 1 721 ? -26.984 30.891 -13.617 1 93.19 721 ALA A C 1
ATOM 5606 O O . ALA A 1 721 ? -27.141 31.281 -12.453 1 93.19 721 ALA A O 1
ATOM 5607 N N . MET B 1 1 ? 14.047 -18.797 -15.375 1 92.56 1 MET B N 1
ATOM 5608 C CA . MET B 1 1 ? 12.734 -19.234 -14.906 1 92.56 1 MET B CA 1
ATOM 5609 C C . MET B 1 1 ? 12.859 -20.391 -13.93 1 92.56 1 MET B C 1
ATOM 5611 O O . MET B 1 1 ? 13.945 -20.938 -13.75 1 92.56 1 MET B O 1
ATOM 5615 N N . MET B 1 2 ? 11.742 -20.594 -13.234 1 87.62 2 MET B N 1
ATOM 5616 C CA . MET B 1 2 ? 11.758 -21.625 -12.203 1 87.62 2 MET B CA 1
ATOM 5617 C C . MET B 1 2 ? 11.047 -22.891 -12.688 1 87.62 2 MET B C 1
ATOM 5619 O O . MET B 1 2 ? 10.039 -22.812 -13.391 1 87.62 2 MET B O 1
ATOM 5623 N N . GLY B 1 3 ? 11.633 -24.062 -12.453 1 80.44 3 GLY B N 1
ATOM 5624 C CA . GLY B 1 3 ? 10.875 -25.297 -12.555 1 80.44 3 GLY B CA 1
ATOM 5625 C C . GLY B 1 3 ? 11.594 -26.375 -13.344 1 80.44 3 GLY B C 1
ATOM 5626 O O . GLY B 1 3 ? 11.594 -27.547 -12.945 1 80.44 3 GLY B O 1
ATOM 5627 N N . TYR B 1 4 ? 12.227 -25.969 -14.484 1 84.44 4 TYR B N 1
ATOM 5628 C CA . TYR B 1 4 ? 12.836 -27 -15.328 1 84.44 4 TYR B CA 1
ATOM 5629 C C . TYR B 1 4 ? 14.344 -27.078 -15.078 1 84.44 4 TYR B C 1
ATOM 5631 O O . TYR B 1 4 ? 15.031 -27.891 -15.695 1 84.44 4 TYR B O 1
ATOM 5639 N N . ALA B 1 5 ? 14.82 -26.281 -14.219 1 81.81 5 ALA B N 1
ATOM 5640 C CA . ALA B 1 5 ? 16.25 -26.234 -13.93 1 81.81 5 ALA B CA 1
ATOM 5641 C C . ALA B 1 5 ? 17.062 -26.109 -15.219 1 81.81 5 ALA B C 1
ATOM 5643 O O . ALA B 1 5 ? 18.047 -26.828 -15.406 1 81.81 5 ALA B O 1
ATOM 5644 N N . ASN B 1 6 ? 16.547 -25.391 -16.156 1 83.81 6 ASN B N 1
ATOM 5645 C CA . ASN B 1 6 ? 17.203 -25.109 -17.438 1 83.81 6 ASN B CA 1
ATOM 5646 C C . ASN B 1 6 ? 17.766 -23.688 -17.469 1 83.81 6 ASN B C 1
ATOM 5648 O O . ASN B 1 6 ? 17 -22.719 -17.469 1 83.81 6 ASN B O 1
ATOM 5652 N N . MET B 1 7 ? 19.047 -23.609 -17.547 1 83.81 7 MET B N 1
ATOM 5653 C CA . MET B 1 7 ? 19.719 -22.312 -17.5 1 83.81 7 MET B CA 1
ATOM 5654 C C . MET B 1 7 ? 19.391 -21.469 -18.734 1 83.81 7 MET B C 1
ATOM 5656 O O . MET B 1 7 ? 19.531 -20.25 -18.719 1 83.81 7 MET B O 1
ATOM 5660 N N . GLU B 1 8 ? 18.953 -22.156 -19.734 1 86.19 8 GLU B N 1
ATOM 5661 C CA . GLU B 1 8 ? 18.656 -21.469 -20.984 1 86.19 8 GLU B CA 1
ATOM 5662 C C . GLU B 1 8 ? 17.25 -20.891 -20.984 1 86.19 8 GLU B C 1
ATOM 5664 O O . GLU B 1 8 ? 16.906 -20.062 -21.828 1 86.19 8 GLU B O 1
ATOM 5669 N N . GLN B 1 9 ? 16.484 -21.281 -20.078 1 91.38 9 GLN B N 1
ATOM 5670 C CA . GLN B 1 9 ? 15.117 -20.766 -20 1 91.38 9 GLN B CA 1
ATOM 5671 C C . GLN B 1 9 ? 15.078 -19.406 -19.312 1 91.38 9 GLN B C 1
ATOM 5673 O O . GLN B 1 9 ? 14.719 -19.312 -18.141 1 91.38 9 GLN B O 1
ATOM 5678 N N . ILE B 1 10 ? 15.391 -18.406 -20.078 1 92.69 10 ILE B N 1
ATOM 5679 C CA . ILE B 1 10 ? 15.453 -17.031 -19.594 1 92.69 10 ILE B CA 1
ATOM 5680 C C . ILE B 1 10 ? 14.188 -16.281 -19.984 1 92.69 10 ILE B C 1
ATOM 5682 O O . ILE B 1 10 ? 13.781 -16.312 -21.156 1 92.69 10 ILE B O 1
ATOM 5686 N N . ALA B 1 11 ? 13.594 -15.625 -19.062 1 95 11 ALA B N 1
ATOM 5687 C CA . ALA B 1 11 ? 12.367 -14.875 -19.328 1 95 11 ALA B CA 1
ATOM 5688 C C . ALA B 1 11 ? 12.586 -13.812 -20.391 1 95 11 ALA B C 1
ATOM 5690 O O . ALA B 1 11 ? 13.508 -12.992 -20.281 1 95 11 ALA B O 1
ATOM 5691 N N . SER B 1 12 ? 11.719 -13.805 -21.391 1 96.81 12 SER B N 1
ATOM 5692 C CA . SER B 1 12 ? 11.867 -12.867 -22.5 1 96.81 12 SER B CA 1
ATOM 5693 C C . SER B 1 12 ? 10.516 -12.289 -22.906 1 96.81 12 SER B C 1
ATOM 5695 O O . SER B 1 12 ? 10.305 -11.953 -24.078 1 96.81 12 SER B O 1
ATOM 5697 N N . GLY B 1 13 ? 9.602 -12.203 -22 1 97.94 13 GLY B N 1
ATOM 5698 C CA . GLY B 1 13 ? 8.289 -11.656 -22.297 1 97.94 13 GLY B CA 1
ATOM 5699 C C . GLY B 1 13 ? 7.203 -12.18 -21.375 1 97.94 13 GLY B C 1
ATOM 5700 O O . GLY B 1 13 ? 7.5 -12.758 -20.328 1 97.94 13 GLY B O 1
ATOM 5701 N N . ILE B 1 14 ? 5.902 -11.828 -21.766 1 98.5 14 ILE B N 1
ATOM 5702 C CA . ILE B 1 14 ? 4.754 -12.195 -20.938 1 98.5 14 ILE B CA 1
ATOM 5703 C C . ILE B 1 14 ? 3.676 -12.836 -21.812 1 98.5 14 ILE B C 1
ATOM 5705 O O . ILE B 1 14 ? 3.213 -12.227 -22.781 1 98.5 14 ILE B O 1
ATOM 5709 N N . HIS B 1 15 ? 3.385 -14.117 -21.469 1 98.44 15 HIS B N 1
ATOM 5710 C CA . HIS B 1 15 ? 2.189 -14.758 -22.016 1 98.44 15 HIS B CA 1
ATOM 5711 C C . HIS B 1 15 ? 0.923 -14.156 -21.422 1 98.44 15 HIS B C 1
ATOM 5713 O O . HIS B 1 15 ? 0.029 -13.727 -22.141 1 98.44 15 HIS B O 1
ATOM 5719 N N . PHE B 1 16 ? 0.813 -14.07 -20.125 1 97.88 16 PHE B N 1
ATOM 5720 C CA . PHE B 1 16 ? -0.141 -13.305 -19.328 1 97.88 16 PHE B CA 1
ATOM 5721 C C . PHE B 1 16 ? 0.371 -13.109 -17.906 1 97.88 16 PHE B C 1
ATOM 5723 O O . PHE B 1 16 ? 1.336 -13.758 -17.484 1 97.88 16 PHE B O 1
ATOM 5730 N N . ARG B 1 17 ? -0.222 -12.195 -17.203 1 97.75 17 ARG B N 1
ATOM 5731 C CA . ARG B 1 17 ? 0.323 -11.727 -15.938 1 97.75 17 ARG B CA 1
ATOM 5732 C C . ARG B 1 17 ? 0.121 -12.758 -14.836 1 97.75 17 ARG B C 1
ATOM 5734 O O . ARG B 1 17 ? -0.828 -13.547 -14.883 1 97.75 17 ARG B O 1
ATOM 5741 N N . LEU B 1 18 ? 1.056 -12.773 -13.883 1 98.38 18 LEU B N 1
ATOM 5742 C CA . LEU B 1 18 ? 0.97 -13.594 -12.68 1 98.38 18 LEU B CA 1
ATOM 5743 C C . LEU B 1 18 ? 0.268 -12.844 -11.555 1 98.38 18 LEU B C 1
ATOM 5745 O O . LEU B 1 18 ? 0.423 -11.625 -11.43 1 98.38 18 LEU B O 1
ATOM 5749 N N . ARG B 1 19 ? -0.477 -13.578 -10.773 1 97.94 19 ARG B N 1
ATOM 5750 C CA . ARG B 1 19 ? -1.294 -12.953 -9.742 1 97.94 19 ARG B CA 1
ATOM 5751 C C . ARG B 1 19 ? -1.128 -13.664 -8.398 1 97.94 19 ARG B C 1
ATOM 5753 O O . ARG B 1 19 ? -0.794 -14.852 -8.359 1 97.94 19 ARG B O 1
ATOM 5760 N N . ALA B 1 20 ? -1.27 -12.906 -7.316 1 98.56 20 ALA B N 1
ATOM 5761 C CA . ALA B 1 20 ? -1.609 -13.445 -6 1 98.56 20 ALA B CA 1
ATOM 5762 C C . ALA B 1 20 ? -3.096 -13.266 -5.703 1 98.56 20 ALA B C 1
ATOM 5764 O O . ALA B 1 20 ? -3.621 -12.148 -5.773 1 98.56 20 ALA B O 1
ATOM 5765 N N . ARG B 1 21 ? -3.811 -14.305 -5.477 1 98.69 21 ARG B N 1
ATOM 5766 C CA . ARG B 1 21 ? -5.234 -14.305 -5.148 1 98.69 21 ARG B CA 1
ATOM 5767 C C . ARG B 1 21 ? -5.461 -14.758 -3.709 1 98.69 21 ARG B C 1
ATOM 5769 O O . ARG B 1 21 ? -4.98 -15.812 -3.303 1 98.69 21 ARG B O 1
ATOM 5776 N N . THR B 1 22 ? -6.133 -13.922 -2.9 1 98.81 22 THR B N 1
ATOM 5777 C CA . THR B 1 22 ? -6.215 -14.156 -1.462 1 98.81 22 THR B CA 1
ATOM 5778 C C . THR B 1 22 ? -7.668 -14.195 -1 1 98.81 22 THR B C 1
ATOM 5780 O O . THR B 1 22 ? -8.484 -13.375 -1.438 1 98.81 22 THR B O 1
ATOM 5783 N N . PHE B 1 23 ? -8.039 -15.125 -0.145 1 98.62 23 PHE B N 1
ATOM 5784 C CA . PHE B 1 23 ? -9.258 -14.969 0.638 1 98.62 23 PHE B CA 1
ATOM 5785 C C . PHE B 1 23 ? -8.938 -14.906 2.127 1 98.62 23 PHE B C 1
ATOM 5787 O O . PHE B 1 23 ? -7.945 -15.477 2.58 1 98.62 23 PHE B O 1
ATOM 5794 N N . ILE B 1 24 ? -9.703 -14.203 2.855 1 98.38 24 ILE B N 1
ATOM 5795 C CA . ILE B 1 24 ? -9.711 -14.156 4.312 1 98.38 24 ILE B CA 1
ATOM 5796 C C . ILE B 1 24 ? -11.094 -14.539 4.84 1 98.38 24 ILE B C 1
ATOM 5798 O O . ILE B 1 24 ? -12.109 -14.047 4.352 1 98.38 24 ILE B O 1
ATOM 5802 N N . VAL B 1 25 ? -11.141 -15.461 5.754 1 98.19 25 VAL B N 1
ATOM 5803 C CA . VAL B 1 25 ? -12.352 -15.828 6.488 1 98.19 25 VAL B CA 1
ATOM 5804 C C . VAL B 1 25 ? -12.164 -15.523 7.973 1 98.19 25 VAL B C 1
ATOM 5806 O O . VAL B 1 25 ? -11.18 -15.953 8.586 1 98.19 25 VAL B O 1
ATOM 5809 N N . ALA B 1 26 ? -13.062 -14.797 8.453 1 95.44 26 ALA B N 1
ATOM 5810 C CA . ALA B 1 26 ? -12.922 -14.352 9.836 1 95.44 26 ALA B CA 1
ATOM 5811 C C . ALA B 1 26 ? -14.242 -14.5 10.594 1 95.44 26 ALA B C 1
ATOM 5813 O O . ALA B 1 26 ? -15.312 -14.266 10.039 1 95.44 26 ALA B O 1
ATOM 5814 N N . GLU B 1 27 ? -14.133 -14.938 11.844 1 91.88 27 GLU B N 1
ATOM 5815 C CA . GLU B 1 27 ? -15.25 -14.836 12.773 1 91.88 27 GLU B CA 1
ATOM 5816 C C . GLU B 1 27 ? -15.391 -13.422 13.328 1 91.88 27 GLU B C 1
ATOM 5818 O O . GLU B 1 27 ? -14.391 -12.727 13.516 1 91.88 27 GLU B O 1
ATOM 5823 N N . PRO B 1 28 ? -16.703 -13.148 13.531 1 80.44 28 PRO B N 1
ATOM 5824 C CA . PRO B 1 28 ? -16.812 -11.852 14.203 1 80.44 28 PRO B CA 1
ATOM 5825 C C . PRO B 1 28 ? -16.078 -11.812 15.539 1 80.44 28 PRO B C 1
ATOM 5827 O O . PRO B 1 28 ? -16.391 -12.594 16.438 1 80.44 28 PRO B O 1
ATOM 5830 N N . GLN B 1 29 ? -15.086 -11.055 15.805 1 76.19 29 GLN B N 1
ATOM 5831 C CA . GLN B 1 29 ? -14.281 -10.883 17.016 1 76.19 29 GLN B CA 1
ATOM 5832 C C . GLN B 1 29 ? -13.508 -12.156 17.344 1 76.19 29 GLN B C 1
ATOM 5834 O O . GLN B 1 29 ? -13.297 -12.461 18.516 1 76.19 29 GLN B O 1
ATOM 5839 N N . GLY B 1 30 ? -13.242 -12.922 16.328 1 86.19 30 GLY B N 1
ATOM 5840 C CA . GLY B 1 30 ? -12.547 -14.18 16.594 1 86.19 30 GLY B CA 1
ATOM 5841 C C . GLY B 1 30 ? -11.383 -14.414 15.648 1 86.19 30 GLY B C 1
ATOM 5842 O O . GLY B 1 30 ? -10.656 -13.477 15.305 1 86.19 30 GLY B O 1
ATOM 5843 N N . ASN B 1 31 ? -11.242 -15.758 15.391 1 93.81 31 ASN B N 1
ATOM 5844 C CA . ASN B 1 31 ? -10.125 -16.203 14.57 1 93.81 31 ASN B CA 1
ATOM 5845 C C . ASN B 1 31 ? -10.328 -15.836 13.102 1 93.81 31 ASN B C 1
ATOM 5847 O O . ASN B 1 31 ? -11.453 -15.594 12.672 1 93.81 31 ASN B O 1
ATOM 5851 N N . ARG B 1 32 ? -9.266 -15.664 12.477 1 96.56 32 ARG B N 1
ATOM 5852 C CA . ARG B 1 32 ? -9.328 -15.531 11.023 1 96.56 32 ARG B CA 1
ATOM 5853 C C . ARG B 1 32 ? -8.195 -16.297 10.352 1 96.56 32 ARG B C 1
ATOM 5855 O O . ARG B 1 32 ? -7.168 -16.578 10.977 1 96.56 32 ARG B O 1
ATOM 5862 N N . VAL B 1 33 ? -8.414 -16.719 9.156 1 98.56 33 VAL B N 1
ATOM 5863 C CA . VAL B 1 33 ? -7.402 -17.406 8.375 1 98.56 33 VAL B CA 1
ATOM 5864 C C . VAL B 1 33 ? -7.246 -16.734 7.016 1 98.56 33 VAL B C 1
ATOM 5866 O O . VAL B 1 33 ? -8.195 -16.141 6.5 1 98.56 33 VAL B O 1
ATOM 5869 N N . VAL B 1 34 ? -6.031 -16.781 6.523 1 98.81 34 VAL B N 1
ATOM 5870 C CA . VAL B 1 34 ? -5.672 -16.234 5.219 1 98.81 34 VAL B CA 1
ATOM 5871 C C . VAL B 1 34 ? -5.109 -17.344 4.332 1 98.81 34 VAL B C 1
ATOM 5873 O O . VAL B 1 34 ? -4.262 -18.125 4.77 1 98.81 34 VAL B O 1
ATOM 5876 N N . PHE B 1 35 ? -5.59 -17.469 3.113 1 98.88 35 PHE B N 1
ATOM 5877 C CA . PHE B 1 35 ? -5.016 -18.359 2.117 1 98.88 35 PHE B CA 1
ATOM 5878 C C . PHE B 1 35 ? -4.664 -17.594 0.844 1 98.88 35 PHE B C 1
ATOM 5880 O O . PHE B 1 35 ? -5.539 -17.016 0.199 1 98.88 35 PHE B O 1
ATOM 5887 N N . VAL B 1 36 ? -3.408 -17.625 0.489 1 98.88 36 VAL B N 1
ATOM 5888 C CA . VAL B 1 36 ? -2.916 -16.969 -0.721 1 98.88 36 VAL B CA 1
ATOM 5889 C C . VAL B 1 36 ? -2.555 -18.031 -1.764 1 98.88 36 VAL B C 1
ATOM 5891 O O . VAL B 1 36 ? -1.747 -18.922 -1.499 1 98.88 36 VAL B O 1
ATOM 5894 N N . ASN B 1 37 ? -3.213 -17.969 -2.898 1 98.88 37 ASN B N 1
ATOM 5895 C CA . ASN B 1 37 ? -2.814 -18.75 -4.066 1 98.88 37 ASN B CA 1
ATOM 5896 C C . ASN B 1 37 ? -1.92 -17.938 -5 1 98.88 37 ASN B C 1
ATOM 5898 O O . ASN B 1 37 ? -2.357 -16.953 -5.578 1 98.88 37 ASN B O 1
ATOM 5902 N N . LEU B 1 38 ? -0.74 -18.406 -5.172 1 98.38 38 LEU B N 1
ATOM 5903 C CA . LEU B 1 38 ? 0.295 -17.641 -5.855 1 98.38 38 LEU B CA 1
ATOM 5904 C C . LEU B 1 38 ? 0.611 -18.25 -7.219 1 98.38 38 LEU B C 1
ATOM 5906 O O . LEU B 1 38 ? 0.898 -19.438 -7.32 1 98.38 38 LEU B O 1
ATOM 5910 N N . ASP B 1 39 ? 0.6 -17.359 -8.281 1 98.31 39 ASP B N 1
ATOM 5911 C CA . ASP B 1 39 ? 1.086 -17.797 -9.586 1 98.31 39 ASP B CA 1
ATOM 5912 C C . ASP B 1 39 ? 2.611 -17.828 -9.617 1 98.31 39 ASP B C 1
ATOM 5914 O O . ASP B 1 39 ? 3.246 -17.031 -10.305 1 98.31 39 ASP B O 1
ATOM 5918 N N . ALA B 1 40 ? 3.145 -18.781 -8.922 1 98.31 40 ALA B N 1
ATOM 5919 C CA . ALA B 1 40 ? 4.57 -19.094 -8.859 1 98.31 40 ALA B CA 1
ATOM 5920 C C . ALA B 1 40 ? 4.801 -20.594 -8.773 1 98.31 40 ALA B C 1
ATOM 5922 O O . ALA B 1 40 ? 3.854 -21.359 -8.594 1 98.31 40 ALA B O 1
ATOM 5923 N N . CYS B 1 41 ? 6.004 -20.953 -8.992 1 97.88 41 CYS B N 1
ATOM 5924 C CA . CYS B 1 41 ? 6.301 -22.375 -8.953 1 97.88 41 CYS B CA 1
ATOM 5925 C C . CYS B 1 41 ? 5.977 -22.969 -7.582 1 97.88 41 CYS B C 1
ATOM 5927 O O . CYS B 1 41 ? 5.23 -23.938 -7.48 1 97.88 41 CYS B O 1
ATOM 5929 N N . MET B 1 42 ? 6.48 -22.406 -6.562 1 98.19 42 MET B N 1
ATOM 5930 C CA . MET B 1 42 ? 6.211 -22.828 -5.188 1 98.19 42 MET B CA 1
ATOM 5931 C C . MET B 1 42 ? 6.281 -21.625 -4.238 1 98.19 42 MET B C 1
ATOM 5933 O O . MET B 1 42 ? 6.754 -20.562 -4.617 1 98.19 42 MET B O 1
ATOM 5937 N N . ALA B 1 43 ? 5.746 -21.859 -3.049 1 97.38 43 ALA B N 1
ATOM 5938 C CA . ALA B 1 43 ? 5.988 -20.891 -1.992 1 97.38 43 ALA B CA 1
ATOM 5939 C C . ALA B 1 43 ? 7.434 -20.938 -1.515 1 97.38 43 ALA B C 1
ATOM 5941 O O . ALA B 1 43 ? 8.125 -21.938 -1.716 1 97.38 43 ALA B O 1
ATOM 5942 N N . SER B 1 44 ? 7.883 -19.828 -0.983 1 96.31 44 SER B N 1
ATOM 5943 C CA . SER B 1 44 ? 9.242 -19.641 -0.486 1 96.31 44 SER B CA 1
ATOM 5944 C C . SER B 1 44 ? 9.25 -19.312 1.005 1 96.31 44 SER B C 1
ATOM 5946 O O . SER B 1 44 ? 8.445 -18.5 1.474 1 96.31 44 SER B O 1
ATOM 5948 N N . GLN B 1 45 ? 10.18 -20.016 1.663 1 97.5 45 GLN B N 1
ATOM 5949 C CA . GLN B 1 45 ? 10.305 -19.797 3.1 1 97.5 45 GLN B CA 1
ATOM 5950 C C . GLN B 1 45 ? 10.656 -18.344 3.398 1 97.5 45 GLN B C 1
ATOM 5952 O O . GLN B 1 45 ? 10.078 -17.734 4.305 1 97.5 45 GLN B O 1
ATOM 5957 N N . ILE B 1 46 ? 11.648 -17.781 2.709 1 98.31 46 ILE B N 1
ATOM 5958 C CA . ILE B 1 46 ? 12.086 -16.422 2.973 1 98.31 46 ILE B CA 1
ATOM 5959 C C . ILE B 1 46 ? 10.992 -15.438 2.564 1 98.31 46 ILE B C 1
ATOM 5961 O O . ILE B 1 46 ? 10.828 -14.391 3.195 1 98.31 46 ILE B O 1
ATOM 5965 N N . VAL B 1 47 ? 10.258 -15.695 1.481 1 98.5 47 VAL B N 1
ATOM 5966 C CA . VAL B 1 47 ? 9.117 -14.859 1.103 1 98.5 47 VAL B CA 1
ATOM 5967 C C . VAL B 1 47 ? 8.086 -14.859 2.223 1 98.5 47 VAL B C 1
ATOM 5969 O O . VAL B 1 47 ? 7.574 -13.805 2.607 1 98.5 47 VAL B O 1
ATOM 5972 N N . LYS B 1 48 ? 7.773 -16.031 2.752 1 98.56 48 LYS B N 1
ATOM 5973 C CA . LYS B 1 48 ? 6.824 -16.141 3.854 1 98.56 48 LYS B CA 1
ATOM 5974 C C . LYS B 1 48 ? 7.281 -15.344 5.066 1 98.56 48 LYS B C 1
ATOM 5976 O O . LYS B 1 48 ? 6.492 -14.609 5.668 1 98.56 48 LYS B O 1
ATOM 5981 N N . ILE B 1 49 ? 8.516 -15.461 5.418 1 98.31 49 ILE B N 1
ATOM 5982 C CA . ILE B 1 49 ? 9.078 -14.758 6.566 1 98.31 49 ILE B CA 1
ATOM 5983 C C . ILE B 1 49 ? 8.906 -13.258 6.387 1 98.31 49 ILE B C 1
ATOM 5985 O O . ILE B 1 49 ? 8.43 -12.562 7.289 1 98.31 49 ILE B O 1
ATOM 5989 N N . LYS B 1 50 ? 9.234 -12.773 5.25 1 98.31 50 LYS B N 1
ATOM 5990 C CA . LYS B 1 50 ? 9.242 -11.328 5.035 1 98.31 50 LYS B CA 1
ATOM 5991 C C . LYS B 1 50 ? 7.82 -10.797 4.875 1 98.31 50 LYS B C 1
ATOM 5993 O O . LYS B 1 50 ? 7.527 -9.672 5.285 1 98.31 50 LYS B O 1
ATOM 5998 N N . VAL B 1 51 ? 6.906 -11.562 4.27 1 98.62 51 VAL B N 1
ATOM 5999 C CA . VAL B 1 51 ? 5.5 -11.172 4.195 1 98.62 51 VAL B CA 1
ATOM 6000 C C . VAL B 1 51 ? 4.93 -11.031 5.605 1 98.62 51 VAL B C 1
ATOM 6002 O O . VAL B 1 51 ? 4.258 -10.039 5.914 1 98.62 51 VAL B O 1
ATOM 6005 N N . ILE B 1 52 ? 5.195 -11.961 6.484 1 98.5 52 ILE B N 1
ATOM 6006 C CA . ILE B 1 52 ? 4.676 -11.945 7.848 1 98.5 52 ILE B CA 1
ATOM 6007 C C . ILE B 1 52 ? 5.254 -10.75 8.609 1 98.5 52 ILE B C 1
ATOM 6009 O O . ILE B 1 52 ? 4.551 -10.109 9.391 1 98.5 52 ILE B O 1
ATOM 6013 N N . GLU B 1 53 ? 6.539 -10.492 8.352 1 97.5 53 GLU B N 1
ATOM 6014 C CA . GLU B 1 53 ? 7.156 -9.328 8.977 1 97.5 53 GLU B CA 1
ATOM 6015 C C . GLU B 1 53 ? 6.414 -8.047 8.609 1 97.5 53 GLU B C 1
ATOM 6017 O O . GLU B 1 53 ? 6.152 -7.203 9.469 1 97.5 53 GLU B O 1
ATOM 6022 N N . ARG B 1 54 ? 6.121 -7.902 7.406 1 97.5 54 ARG B N 1
ATOM 6023 C CA . ARG B 1 54 ? 5.41 -6.723 6.926 1 97.5 54 ARG B CA 1
ATOM 6024 C C . ARG B 1 54 ? 3.996 -6.664 7.5 1 97.5 54 ARG B C 1
ATOM 6026 O O . ARG B 1 54 ? 3.533 -5.598 7.914 1 97.5 54 ARG B O 1
ATOM 6033 N N . LEU B 1 55 ? 3.309 -7.75 7.496 1 98 55 LEU B N 1
ATOM 6034 C CA . LEU B 1 55 ? 1.943 -7.793 8.008 1 98 55 LEU B CA 1
ATOM 6035 C C . LEU B 1 55 ? 1.918 -7.496 9.508 1 98 55 LEU B C 1
ATOM 6037 O O . LEU B 1 55 ? 1.015 -6.809 9.992 1 98 55 LEU B O 1
ATOM 6041 N N . LYS B 1 56 ? 2.877 -7.977 10.234 1 96.88 56 LYS B N 1
ATOM 6042 C CA . LYS B 1 56 ? 2.955 -7.723 11.664 1 96.88 56 LYS B CA 1
ATOM 6043 C C . LYS B 1 56 ? 3.201 -6.242 11.945 1 96.88 56 LYS B C 1
ATOM 6045 O O . LYS B 1 56 ? 2.652 -5.688 12.906 1 96.88 56 LYS B O 1
ATOM 6050 N N . ALA B 1 57 ? 4.039 -5.695 11.133 1 94.5 57 ALA B N 1
ATOM 6051 C CA . ALA B 1 57 ? 4.316 -4.273 11.305 1 94.5 57 ALA B CA 1
ATOM 6052 C C . ALA B 1 57 ? 3.047 -3.443 11.125 1 94.5 57 ALA B C 1
ATOM 6054 O O . ALA B 1 57 ? 2.879 -2.404 11.766 1 94.5 57 ALA B O 1
ATOM 6055 N N . ARG B 1 58 ? 2.18 -3.9 10.398 1 93.88 58 ARG B N 1
ATOM 6056 C CA . ARG B 1 58 ? 0.982 -3.135 10.062 1 93.88 58 ARG B CA 1
ATOM 6057 C C . ARG B 1 58 ? -0.179 -3.514 10.977 1 93.88 58 ARG B C 1
ATOM 6059 O O . ARG B 1 58 ? -0.954 -2.65 11.398 1 93.88 58 ARG B O 1
ATOM 6066 N N . TYR B 1 59 ? -0.331 -4.855 11.305 1 94.75 59 TYR B N 1
ATOM 6067 C CA . TYR B 1 59 ? -1.567 -5.316 11.922 1 94.75 59 TYR B CA 1
ATOM 6068 C C . TYR B 1 59 ? -1.291 -5.973 13.266 1 94.75 59 TYR B C 1
ATOM 6070 O O . TYR B 1 59 ? -2.205 -6.5 13.906 1 94.75 59 TYR B O 1
ATOM 6078 N N . GLY B 1 60 ? -0.086 -5.953 13.727 1 93.31 60 GLY B N 1
ATOM 6079 C CA . GLY B 1 60 ? 0.258 -6.66 14.945 1 93.31 60 GLY B CA 1
ATOM 6080 C C . GLY B 1 60 ? 0.126 -8.164 14.828 1 93.31 60 GLY B C 1
ATOM 6081 O O . GLY B 1 60 ? 0.649 -8.766 13.883 1 93.31 60 GLY B O 1
ATOM 6082 N N . ASP B 1 61 ? -0.614 -8.773 15.688 1 93.88 61 ASP B N 1
ATOM 6083 C CA . ASP B 1 61 ? -0.672 -10.234 15.727 1 93.88 61 ASP B CA 1
ATOM 6084 C C . ASP B 1 61 ? -1.917 -10.758 15.016 1 93.88 61 ASP B C 1
ATOM 6086 O O . ASP B 1 61 ? -2.293 -11.922 15.188 1 93.88 61 ASP B O 1
ATOM 6090 N N . LEU B 1 62 ? -2.512 -9.922 14.234 1 95.94 62 LEU B N 1
ATOM 6091 C CA . LEU B 1 62 ? -3.707 -10.336 13.516 1 95.94 62 LEU B CA 1
ATOM 6092 C C . LEU B 1 62 ? -3.371 -11.398 12.469 1 95.94 62 LEU B C 1
ATOM 6094 O O . LEU B 1 62 ? -4.156 -12.32 12.242 1 95.94 62 LEU B O 1
ATOM 6098 N N . TYR B 1 63 ? -2.248 -11.219 11.773 1 97.88 63 TYR B N 1
ATOM 6099 C CA . TYR B 1 63 ? -1.737 -12.156 10.781 1 97.88 63 TYR B CA 1
ATOM 6100 C C . TYR B 1 63 ? -0.36 -12.672 11.172 1 97.88 63 TYR B C 1
ATOM 6102 O O . TYR B 1 63 ? 0.594 -11.898 11.281 1 97.88 63 TYR B O 1
ATOM 6110 N N . THR B 1 64 ? -0.237 -13.93 11.352 1 97.75 64 THR B N 1
ATOM 6111 C CA . THR B 1 64 ? 0.985 -14.586 11.805 1 97.75 64 THR B CA 1
ATOM 6112 C C . THR B 1 64 ? 1.301 -15.797 10.93 1 97.75 64 THR B C 1
ATOM 6114 O O . THR B 1 64 ? 0.563 -16.094 9.984 1 97.75 64 THR B O 1
ATOM 6117 N N . GLU B 1 65 ? 2.373 -16.453 11.258 1 97.5 65 GLU B N 1
ATOM 6118 C CA . GLU B 1 65 ? 2.734 -17.672 10.531 1 97.5 65 GLU B CA 1
ATOM 6119 C C . GLU B 1 65 ? 1.696 -18.766 10.742 1 97.5 65 GLU B C 1
ATOM 6121 O O . GLU B 1 65 ? 1.569 -19.672 9.922 1 97.5 65 GLU B O 1
ATOM 6126 N N . LYS B 1 66 ? 0.875 -18.641 11.766 1 97.94 66 LYS B N 1
ATOM 6127 C CA . LYS B 1 66 ? -0.047 -19.703 12.148 1 97.94 66 LYS B CA 1
ATOM 6128 C C . LYS B 1 66 ? -1.312 -19.672 11.297 1 97.94 66 LYS B C 1
ATOM 6130 O O . LYS B 1 66 ? -1.888 -20.719 10.992 1 97.94 66 LYS B O 1
ATOM 6135 N N . ASN B 1 67 ? -1.73 -18.469 10.938 1 98.5 67 ASN B N 1
ATOM 6136 C CA . ASN B 1 67 ? -3.039 -18.391 10.289 1 98.5 67 ASN B CA 1
ATOM 6137 C C . ASN B 1 67 ? -2.93 -17.891 8.859 1 98.5 67 ASN B C 1
ATOM 6139 O O . ASN B 1 67 ? -3.945 -17.625 8.211 1 98.5 67 ASN B O 1
ATOM 6143 N N . VAL B 1 68 ? -1.719 -17.672 8.336 1 98.88 68 VAL B N 1
ATOM 6144 C CA . VAL B 1 68 ? -1.512 -17.266 6.953 1 98.88 68 VAL B CA 1
ATOM 6145 C C . VAL B 1 68 ? -0.844 -18.391 6.176 1 98.88 68 VAL B C 1
ATOM 6147 O O . VAL B 1 68 ? 0.244 -18.844 6.535 1 98.88 68 VAL B O 1
ATOM 6150 N N . ALA B 1 69 ? -1.483 -18.844 5.105 1 98.88 69 ALA B N 1
ATOM 6151 C CA . ALA B 1 69 ? -0.917 -19.828 4.199 1 98.88 69 ALA B CA 1
ATOM 6152 C C . ALA B 1 69 ? -0.66 -19.234 2.82 1 98.88 69 ALA B C 1
ATOM 6154 O O . ALA B 1 69 ? -1.519 -18.547 2.268 1 98.88 69 ALA B O 1
ATOM 6155 N N . ILE B 1 70 ? 0.548 -19.484 2.289 1 98.94 70 ILE B N 1
ATOM 6156 C CA . ILE B 1 70 ? 0.916 -19.047 0.942 1 98.94 70 ILE B CA 1
ATOM 6157 C C . ILE B 1 70 ? 1.259 -20.266 0.09 1 98.94 70 ILE B C 1
ATOM 6159 O O . ILE B 1 70 ? 2.201 -21 0.397 1 98.94 70 ILE B O 1
ATOM 6163 N N . SER B 1 71 ? 0.49 -20.453 -0.993 1 98.81 71 SER B N 1
ATOM 6164 C CA . SER B 1 71 ? 0.611 -21.672 -1.803 1 98.81 71 SER B CA 1
ATOM 6165 C C . SER B 1 71 ? 0.917 -21.328 -3.258 1 98.81 71 SER B C 1
ATOM 6167 O O . SER B 1 71 ? 0.366 -20.375 -3.807 1 98.81 71 SER B O 1
ATOM 6169 N N . GLY B 1 72 ? 1.825 -22.078 -3.865 1 98.56 72 GLY B N 1
ATOM 6170 C CA . GLY B 1 72 ? 2.113 -21.906 -5.277 1 98.56 72 GLY B CA 1
ATOM 6171 C C . GLY B 1 72 ? 1.311 -22.844 -6.168 1 98.56 72 GLY B C 1
ATOM 6172 O O . GLY B 1 72 ? 1.021 -23.969 -5.789 1 98.56 72 GLY B O 1
ATOM 6173 N N . ILE B 1 73 ? 1.057 -22.375 -7.398 1 98.56 73 ILE B N 1
ATOM 6174 C CA . ILE B 1 73 ? 0.298 -23.203 -8.336 1 98.56 73 ILE B CA 1
ATOM 6175 C C . ILE B 1 73 ? 1.247 -24.125 -9.102 1 98.56 73 ILE B C 1
ATOM 6177 O O . ILE B 1 73 ? 0.805 -24.969 -9.875 1 98.56 73 ILE B O 1
ATOM 6181 N N . HIS B 1 74 ? 2.533 -23.922 -8.969 1 98.12 74 HIS B N 1
ATOM 6182 C CA . HIS B 1 74 ? 3.611 -24.75 -9.508 1 98.12 74 HIS B CA 1
ATOM 6183 C C . HIS B 1 74 ? 3.787 -24.516 -11.008 1 98.12 74 HIS B C 1
ATOM 6185 O O . HIS B 1 74 ? 4.043 -25.453 -11.758 1 98.12 74 HIS B O 1
ATOM 6191 N N . THR B 1 75 ? 3.617 -23.312 -11.461 1 98.25 75 THR B N 1
ATOM 6192 C CA . THR B 1 75 ? 3.973 -22.984 -12.836 1 98.25 75 THR B CA 1
ATOM 6193 C C . THR B 1 75 ? 5.484 -23.047 -13.039 1 98.25 75 THR B C 1
ATOM 6195 O O . THR B 1 75 ? 6.246 -22.547 -12.211 1 98.25 75 THR B O 1
ATOM 6198 N N . HIS B 1 76 ? 5.867 -23.719 -14.094 1 97.19 76 HIS B N 1
ATOM 6199 C CA . HIS B 1 76 ? 7.281 -23.781 -14.453 1 97.19 76 HIS B CA 1
ATOM 6200 C C . HIS B 1 76 ? 7.66 -22.656 -15.398 1 97.19 76 HIS B C 1
ATOM 6202 O O . HIS B 1 76 ? 8.75 -22.656 -15.969 1 97.19 76 HIS B O 1
ATOM 6208 N N . ALA B 1 77 ? 6.738 -21.75 -15.555 1 97.44 77 ALA B N 1
ATOM 6209 C CA . ALA B 1 77 ? 6.961 -20.609 -16.438 1 97.44 77 ALA B CA 1
ATOM 6210 C C . ALA B 1 77 ? 6.934 -19.297 -15.664 1 97.44 77 ALA B C 1
ATOM 6212 O O . ALA B 1 77 ? 6.535 -18.266 -16.188 1 97.44 77 ALA B O 1
ATOM 6213 N N . GLY B 1 78 ? 7.23 -19.344 -14.383 1 97.06 78 GLY B N 1
ATOM 6214 C CA . GLY B 1 78 ? 7.383 -18.172 -13.539 1 97.06 78 GLY B CA 1
ATOM 6215 C C . GLY B 1 78 ? 8.828 -17.797 -13.305 1 97.06 78 GLY B C 1
ATOM 6216 O O . GLY B 1 78 ? 9.742 -18.531 -13.68 1 97.06 78 GLY B O 1
ATOM 6217 N N . PRO B 1 79 ? 9 -16.656 -12.641 1 95.94 79 PRO B N 1
ATOM 6218 C CA . PRO B 1 79 ? 10.375 -16.219 -12.359 1 95.94 79 PRO B CA 1
ATOM 6219 C C . PRO B 1 79 ? 11.078 -17.125 -11.344 1 95.94 79 PRO B C 1
ATOM 6221 O O . PRO B 1 79 ? 10.414 -17.75 -10.5 1 95.94 79 PRO B O 1
ATOM 6224 N N . GLY B 1 80 ? 12.398 -17.266 -11.539 1 96.38 80 GLY B N 1
ATOM 6225 C CA . GLY B 1 80 ? 13.219 -17.969 -10.57 1 96.38 80 GLY B CA 1
ATOM 6226 C C . GLY B 1 80 ? 14 -17.047 -9.656 1 96.38 80 GLY B C 1
ATOM 6227 O O . GLY B 1 80 ? 13.828 -15.828 -9.703 1 96.38 80 GLY B O 1
ATOM 6228 N N . GLY B 1 81 ? 14.75 -17.594 -8.742 1 96.81 81 GLY B N 1
ATOM 6229 C CA . GLY B 1 81 ? 15.711 -16.859 -7.926 1 96.81 81 GLY B CA 1
ATOM 6230 C C . GLY B 1 81 ? 15.109 -16.297 -6.652 1 96.81 81 GLY B C 1
ATOM 6231 O O . GLY B 1 81 ? 15.727 -15.453 -5.992 1 96.81 81 GLY B O 1
ATOM 6232 N N . TYR B 1 82 ? 13.891 -16.719 -6.285 1 97.81 82 TYR B N 1
ATOM 6233 C CA . TYR B 1 82 ? 13.258 -16.109 -5.121 1 97.81 82 TYR B CA 1
ATOM 6234 C C . TYR B 1 82 ? 13.297 -17.062 -3.926 1 97.81 82 TYR B C 1
ATOM 6236 O O . TYR B 1 82 ? 12.805 -16.719 -2.846 1 97.81 82 TYR B O 1
ATOM 6244 N N . LEU B 1 83 ? 13.867 -18.25 -4.066 1 97.88 83 LEU B N 1
ATOM 6245 C CA . LEU B 1 83 ? 14.062 -19.172 -2.953 1 97.88 83 LEU B CA 1
ATOM 6246 C C . LEU B 1 83 ? 15.414 -18.938 -2.291 1 97.88 83 LEU B C 1
ATOM 6248 O O . LEU B 1 83 ? 16.359 -18.484 -2.941 1 97.88 83 LEU B O 1
ATOM 6252 N N . GLN B 1 84 ? 15.609 -19.281 -1.037 1 97.69 84 GLN B N 1
ATOM 6253 C CA . GLN B 1 84 ? 16.812 -18.891 -0.323 1 97.69 84 GLN B CA 1
ATOM 6254 C C . GLN B 1 84 ? 17.828 -20.031 -0.295 1 97.69 84 GLN B C 1
ATOM 6256 O O . GLN B 1 84 ? 19 -19.812 0.062 1 97.69 84 GLN B O 1
ATOM 6261 N N . TYR B 1 85 ? 17.516 -21.25 -0.721 1 97.25 85 TYR B N 1
ATOM 6262 C CA . TYR B 1 85 ? 18.422 -22.375 -0.63 1 97.25 85 TYR B CA 1
ATOM 6263 C C . TYR B 1 85 ? 19.156 -22.609 -1.95 1 97.25 85 TYR B C 1
ATOM 6265 O O . TYR B 1 85 ? 18.562 -22.484 -3.023 1 97.25 85 TYR B O 1
ATOM 6273 N N . VAL B 1 86 ? 20.344 -23.047 -1.979 1 94.75 86 VAL B N 1
ATOM 6274 C CA . VAL B 1 86 ? 21.297 -23.031 -3.092 1 94.75 86 VAL B CA 1
ATOM 6275 C C . VAL B 1 86 ? 20.766 -23.922 -4.215 1 94.75 86 VAL B C 1
ATOM 6277 O O . VAL B 1 86 ? 20.812 -23.547 -5.387 1 94.75 86 VAL B O 1
ATOM 6280 N N . VAL B 1 87 ? 20.219 -25.031 -3.887 1 92.44 87 VAL B N 1
ATOM 6281 C CA . VAL B 1 87 ? 19.859 -26.031 -4.895 1 92.44 87 VAL B CA 1
ATOM 6282 C C . VAL B 1 87 ? 18.766 -25.469 -5.809 1 92.44 87 VAL B C 1
ATOM 6284 O O . VAL B 1 87 ? 18.688 -25.844 -6.98 1 92.44 87 VAL B O 1
ATOM 6287 N N . TYR B 1 88 ? 18.047 -24.516 -5.301 1 94.44 88 TYR B N 1
ATOM 6288 C CA . TYR B 1 88 ? 16.891 -24.031 -6.047 1 94.44 88 TYR B CA 1
ATOM 6289 C C . TYR B 1 88 ? 17.25 -22.812 -6.875 1 94.44 88 TYR B C 1
ATOM 6291 O O . TYR B 1 88 ? 16.438 -22.328 -7.664 1 94.44 88 TYR B O 1
ATOM 6299 N N . ILE B 1 89 ? 18.469 -22.25 -6.738 1 94.31 89 ILE B N 1
ATOM 6300 C CA . ILE B 1 89 ? 18.719 -20.969 -7.391 1 94.31 89 ILE B CA 1
ATOM 6301 C C . ILE B 1 89 ? 19.984 -21.078 -8.25 1 94.31 89 ILE B C 1
ATOM 6303 O O . ILE B 1 89 ? 20.516 -20.062 -8.711 1 94.31 89 ILE B O 1
ATOM 6307 N N . VAL B 1 90 ? 20.422 -22.25 -8.508 1 87.5 90 VAL B N 1
ATOM 6308 C CA . VAL B 1 90 ? 21.625 -22.469 -9.32 1 87.5 90 VAL B CA 1
ATOM 6309 C C . VAL B 1 90 ? 21.375 -22 -10.75 1 87.5 90 VAL B C 1
ATOM 6311 O O . VAL B 1 90 ? 22.219 -21.359 -11.359 1 87.5 90 VAL B O 1
ATOM 6314 N N . THR B 1 91 ? 20.25 -22.297 -11.227 1 86.56 91 THR B N 1
ATOM 6315 C CA . THR B 1 91 ? 19.984 -22.062 -12.641 1 86.56 91 THR B CA 1
ATOM 6316 C C . THR B 1 91 ? 19.625 -20.594 -12.891 1 86.56 91 THR B C 1
ATOM 6318 O O . THR B 1 91 ? 19.656 -20.141 -14.031 1 86.56 91 THR B O 1
ATOM 6321 N N . SER B 1 92 ? 19.266 -19.906 -11.867 1 91.44 92 SER B N 1
ATOM 6322 C CA . SER B 1 92 ? 18.938 -18.484 -12.016 1 91.44 92 SER B CA 1
ATOM 6323 C C . SER B 1 92 ? 20.141 -17.609 -11.711 1 91.44 92 SER B C 1
ATOM 6325 O O . SER B 1 92 ? 20 -16.406 -11.438 1 91.44 92 SER B O 1
ATOM 6327 N N . LEU B 1 93 ? 21.328 -18.203 -11.695 1 92.44 93 LEU B N 1
ATOM 6328 C CA . LEU B 1 93 ? 22.562 -17.484 -11.406 1 92.44 93 LEU B CA 1
ATOM 6329 C C . LEU B 1 93 ? 22.562 -16.953 -9.977 1 92.44 93 LEU B C 1
ATOM 6331 O O . LEU B 1 93 ? 23.078 -15.867 -9.711 1 92.44 93 LEU B O 1
ATOM 6335 N N . GLY B 1 94 ? 21.875 -17.641 -9.133 1 94.81 94 GLY B N 1
ATOM 6336 C CA . GLY B 1 94 ? 21.766 -17.234 -7.738 1 94.81 94 GLY B CA 1
ATOM 6337 C C . GLY B 1 94 ? 20.453 -16.547 -7.418 1 94.81 94 GLY B C 1
ATOM 6338 O O . GLY B 1 94 ? 19.422 -16.828 -8.031 1 94.81 94 GLY B O 1
ATOM 6339 N N . PHE B 1 95 ? 20.594 -15.75 -6.375 1 97.06 95 PHE B N 1
ATOM 6340 C CA . PHE B 1 95 ? 19.422 -15.047 -5.863 1 97.06 95 PHE B CA 1
ATOM 6341 C C . PHE B 1 95 ? 19.078 -13.859 -6.75 1 97.06 95 PHE B C 1
ATOM 6343 O O . PHE B 1 95 ? 19.969 -13.109 -7.164 1 97.06 95 PHE B O 1
ATOM 6350 N N . VAL B 1 96 ? 17.812 -13.75 -7.133 1 97.38 96 VAL B N 1
ATOM 6351 C CA . VAL B 1 96 ? 17.328 -12.625 -7.918 1 97.38 96 VAL B CA 1
ATOM 6352 C C . VAL B 1 96 ? 16.438 -11.742 -7.051 1 97.38 96 VAL B C 1
ATOM 6354 O O . VAL B 1 96 ? 15.227 -11.977 -6.945 1 97.38 96 VAL B O 1
ATOM 6357 N N . ARG B 1 97 ? 16.953 -10.664 -6.562 1 96.44 97 ARG B N 1
ATOM 6358 C CA . ARG B 1 97 ? 16.266 -9.773 -5.621 1 96.44 97 ARG B CA 1
ATOM 6359 C C . ARG B 1 97 ? 14.969 -9.242 -6.211 1 96.44 97 ARG B C 1
ATOM 6361 O O . ARG B 1 97 ? 13.953 -9.156 -5.512 1 96.44 97 ARG B O 1
ATOM 6368 N N . GLN B 1 98 ? 14.93 -8.867 -7.426 1 96.5 98 GLN B N 1
ATOM 6369 C CA . GLN B 1 98 ? 13.742 -8.305 -8.07 1 96.5 98 GLN B CA 1
ATOM 6370 C C . GLN B 1 98 ? 12.586 -9.297 -8.055 1 96.5 98 GLN B C 1
ATOM 6372 O O . GLN B 1 98 ? 11.438 -8.914 -7.805 1 96.5 98 GLN B O 1
ATOM 6377 N N . SER B 1 99 ? 12.844 -10.562 -8.375 1 97.62 99 SER B N 1
ATOM 6378 C CA . SER B 1 99 ? 11.812 -11.586 -8.312 1 97.62 99 SER B CA 1
ATOM 6379 C C . SER B 1 99 ? 11.266 -11.734 -6.898 1 97.62 99 SER B C 1
ATOM 6381 O O . SER B 1 99 ? 10.047 -11.812 -6.703 1 97.62 99 SER B O 1
ATOM 6383 N N . PHE B 1 100 ? 12.188 -11.781 -5.969 1 97.81 100 PHE B N 1
ATOM 6384 C CA . PHE B 1 100 ? 11.828 -11.898 -4.562 1 97.81 100 PHE B CA 1
ATOM 6385 C C . PHE B 1 100 ? 10.922 -10.75 -4.141 1 97.81 100 PHE B C 1
ATOM 6387 O O . PHE B 1 100 ? 9.852 -10.969 -3.564 1 97.81 100 PHE B O 1
ATOM 6394 N N . ASP B 1 101 ? 11.312 -9.539 -4.449 1 97.31 101 ASP B N 1
ATOM 6395 C CA . ASP B 1 101 ? 10.555 -8.352 -4.066 1 97.31 101 ASP B CA 1
ATOM 6396 C C . ASP B 1 101 ? 9.172 -8.352 -4.723 1 97.31 101 ASP B C 1
ATOM 6398 O O . ASP B 1 101 ? 8.18 -7.957 -4.102 1 97.31 101 ASP B O 1
ATOM 6402 N N . ALA B 1 102 ? 9.117 -8.695 -5.957 1 97.62 102 ALA B N 1
ATOM 6403 C CA . ALA B 1 102 ? 7.844 -8.734 -6.668 1 97.62 102 ALA B CA 1
ATOM 6404 C C . ALA B 1 102 ? 6.859 -9.672 -5.973 1 97.62 102 ALA B C 1
ATOM 6406 O O . ALA B 1 102 ? 5.672 -9.352 -5.863 1 97.62 102 ALA B O 1
ATOM 6407 N N . LEU B 1 103 ? 7.336 -10.789 -5.5 1 98.44 103 LEU B N 1
ATOM 6408 C CA . LEU B 1 103 ? 6.465 -11.742 -4.816 1 98.44 103 LEU B CA 1
ATOM 6409 C C . LEU B 1 103 ? 6.012 -11.195 -3.469 1 98.44 103 LEU B C 1
ATOM 6411 O O . LEU B 1 103 ? 4.82 -11.211 -3.156 1 98.44 103 LEU B O 1
ATOM 6415 N N . VAL B 1 104 ? 6.977 -10.711 -2.695 1 98.44 104 VAL B N 1
ATOM 6416 C CA . VAL B 1 104 ? 6.641 -10.188 -1.373 1 98.44 104 VAL B CA 1
ATOM 6417 C C . VAL B 1 104 ? 5.621 -9.062 -1.504 1 98.44 104 VAL B C 1
ATOM 6419 O O . VAL B 1 104 ? 4.602 -9.047 -0.81 1 98.44 104 VAL B O 1
ATOM 6422 N N . ASP B 1 105 ? 5.84 -8.164 -2.438 1 97.19 105 ASP B N 1
ATOM 6423 C CA . ASP B 1 105 ? 4.953 -7.023 -2.652 1 97.19 105 ASP B CA 1
ATOM 6424 C C . ASP B 1 105 ? 3.568 -7.48 -3.102 1 97.19 105 ASP B C 1
ATOM 6426 O O . ASP B 1 105 ? 2.553 -6.996 -2.6 1 97.19 105 ASP B O 1
ATOM 6430 N N . GLY B 1 106 ? 3.57 -8.359 -4.078 1 97.94 106 GLY B N 1
ATOM 6431 C CA . GLY B 1 106 ? 2.303 -8.844 -4.602 1 97.94 106 GLY B CA 1
ATOM 6432 C C . GLY B 1 106 ? 1.456 -9.547 -3.559 1 97.94 106 GLY B C 1
ATOM 6433 O O . GLY B 1 106 ? 0.246 -9.32 -3.479 1 97.94 106 GLY B O 1
ATOM 6434 N N . ILE B 1 107 ? 2.074 -10.359 -2.744 1 98.75 107 ILE B N 1
ATOM 6435 C CA . ILE B 1 107 ? 1.364 -11.102 -1.709 1 98.75 107 ILE B CA 1
ATOM 6436 C C . ILE B 1 107 ? 0.834 -10.141 -0.651 1 98.75 107 ILE B C 1
ATOM 6438 O O . ILE B 1 107 ? -0.336 -10.211 -0.268 1 98.75 107 ILE B O 1
ATOM 6442 N N . GLU B 1 108 ? 1.706 -9.258 -0.211 1 98.06 108 GLU B N 1
ATOM 6443 C CA . GLU B 1 108 ? 1.271 -8.258 0.762 1 98.06 108 GLU B CA 1
ATOM 6444 C C . GLU B 1 108 ? 0.049 -7.492 0.261 1 98.06 108 GLU B C 1
ATOM 6446 O O . GLU B 1 108 ? -0.938 -7.348 0.985 1 98.06 108 GLU B O 1
ATOM 6451 N N . LYS B 1 109 ? 0.149 -7.031 -0.92 1 96.88 109 LYS B N 1
ATOM 6452 C CA . LYS B 1 109 ? -0.936 -6.246 -1.499 1 96.88 109 LYS B CA 1
ATOM 6453 C C . LYS B 1 109 ? -2.227 -7.055 -1.566 1 96.88 109 LYS B C 1
ATOM 6455 O O . LYS B 1 109 ? -3.311 -6.527 -1.305 1 96.88 109 LYS B O 1
ATOM 6460 N N . SER B 1 110 ? -2.131 -8.266 -1.977 1 98 110 SER B N 1
ATOM 6461 C CA . SER B 1 110 ? -3.318 -9.102 -2.086 1 98 110 SER B CA 1
ATOM 6462 C C . SER B 1 110 ? -3.963 -9.328 -0.722 1 98 110 SER B C 1
ATOM 6464 O O . SER B 1 110 ? -5.188 -9.336 -0.603 1 98 110 SER B O 1
ATOM 6466 N N . VAL B 1 111 ? -3.197 -9.508 0.321 1 98.62 111 VAL B N 1
ATOM 6467 C CA . VAL B 1 111 ? -3.717 -9.703 1.671 1 98.62 111 VAL B CA 1
ATOM 6468 C C . VAL B 1 111 ? -4.375 -8.414 2.162 1 98.62 111 VAL B C 1
ATOM 6470 O O . VAL B 1 111 ? -5.453 -8.453 2.758 1 98.62 111 VAL B O 1
ATOM 6473 N N . LEU B 1 112 ? -3.719 -7.293 1.912 1 96.44 112 LEU B N 1
ATOM 6474 C CA . LEU B 1 112 ? -4.281 -6.008 2.312 1 96.44 112 LEU B CA 1
ATOM 6475 C C . LEU B 1 112 ? -5.641 -5.785 1.658 1 96.44 112 LEU B C 1
ATOM 6477 O O . LEU B 1 112 ? -6.59 -5.348 2.316 1 96.44 112 LEU B 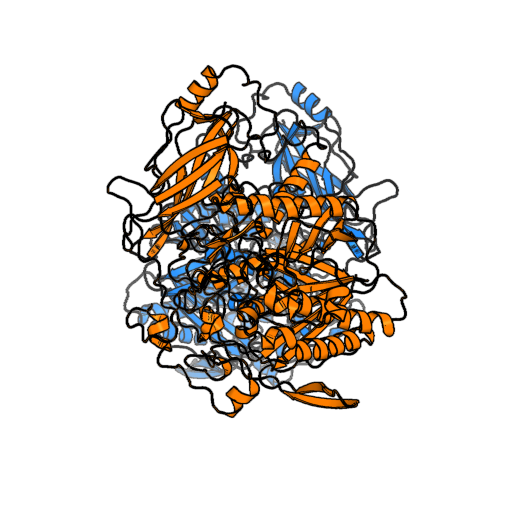O 1
ATOM 6481 N N . GLN B 1 113 ? -5.746 -6.043 0.39 1 94.88 113 GLN B N 1
ATOM 6482 C CA . GLN B 1 113 ? -7 -5.867 -0.331 1 94.88 113 GLN B CA 1
ATOM 6483 C C . GLN B 1 113 ? -8.086 -6.781 0.23 1 94.88 113 GLN B C 1
ATOM 6485 O O . GLN B 1 113 ? -9.234 -6.355 0.404 1 94.88 113 GLN B O 1
ATOM 6490 N N . ALA B 1 114 ? -7.695 -8.016 0.487 1 97.19 114 ALA B N 1
ATOM 6491 C CA . ALA B 1 114 ? -8.656 -8.945 1.071 1 97.19 114 ALA B CA 1
ATOM 6492 C C . ALA B 1 114 ? -9.109 -8.477 2.447 1 97.19 114 ALA B C 1
ATOM 6494 O O . ALA B 1 114 ? -10.297 -8.555 2.779 1 97.19 114 ALA B O 1
ATOM 6495 N N . HIS B 1 115 ? -8.211 -8.023 3.246 1 95.56 115 HIS B N 1
ATOM 6496 C CA . HIS B 1 115 ? -8.508 -7.512 4.578 1 95.56 115 HIS B CA 1
ATOM 6497 C C . HIS B 1 115 ? -9.5 -6.352 4.512 1 95.56 115 HIS B C 1
ATOM 6499 O O . HIS B 1 115 ? -10.445 -6.289 5.301 1 95.56 115 HIS B O 1
ATOM 6505 N N . GLU B 1 116 ? -9.281 -5.449 3.582 1 90.44 116 GLU B N 1
ATOM 6506 C CA . GLU B 1 116 ? -10.117 -4.258 3.451 1 90.44 116 GLU B CA 1
ATOM 6507 C C . GLU B 1 116 ? -11.484 -4.602 2.871 1 90.44 116 GLU B C 1
ATOM 6509 O O . GLU B 1 116 ? -12.422 -3.803 2.963 1 90.44 116 GLU B O 1
ATOM 6514 N N . ASN B 1 117 ? -11.609 -5.801 2.34 1 89.62 117 ASN B N 1
ATOM 6515 C CA . ASN B 1 117 ? -12.859 -6.207 1.692 1 89.62 117 ASN B CA 1
ATOM 6516 C C . ASN B 1 117 ? -13.594 -7.266 2.506 1 89.62 117 ASN B C 1
ATOM 6518 O O . ASN B 1 117 ? -14.453 -7.973 1.978 1 89.62 117 ASN B O 1
ATOM 6522 N N . LEU B 1 118 ? -13.25 -7.402 3.748 1 91.25 118 LEU B N 1
ATOM 6523 C CA . LEU B 1 118 ? -13.961 -8.336 4.617 1 91.25 118 LEU B CA 1
ATOM 6524 C C . LEU B 1 118 ? -15.406 -7.902 4.816 1 91.25 118 LEU B C 1
ATOM 6526 O O . LEU B 1 118 ? -15.672 -6.75 5.168 1 91.25 118 LEU B O 1
ATOM 6530 N N . ARG B 1 119 ? -16.312 -8.766 4.531 1 89.06 119 ARG B N 1
ATOM 6531 C CA . ARG B 1 119 ? -17.734 -8.5 4.648 1 89.06 119 ARG B CA 1
ATOM 6532 C C . ARG B 1 119 ? -18.484 -9.758 5.074 1 89.06 119 ARG B C 1
ATOM 6534 O O . ARG B 1 119 ? -18 -10.875 4.871 1 89.06 119 ARG B O 1
ATOM 6541 N N . PRO B 1 120 ? -19.703 -9.57 5.617 1 91.62 120 PRO B N 1
ATOM 6542 C CA . PRO B 1 120 ? -20.484 -10.742 5.977 1 91.62 120 PRO B CA 1
ATOM 6543 C C . PRO B 1 120 ? -20.906 -11.57 4.762 1 91.62 120 PRO B C 1
ATOM 6545 O O . PRO B 1 120 ? -21.219 -11.016 3.707 1 91.62 120 PRO B O 1
ATOM 6548 N N . GLY B 1 121 ? -20.797 -12.789 4.934 1 94.12 121 GLY B N 1
ATOM 6549 C CA . GLY B 1 121 ? -21.188 -13.688 3.861 1 94.12 121 GLY B CA 1
ATOM 6550 C C . GLY B 1 121 ? -21.141 -15.148 4.266 1 94.12 121 GLY B C 1
ATOM 6551 O O . GLY B 1 121 ? -21.125 -15.469 5.457 1 94.12 121 GLY B O 1
ATOM 6552 N N . SER B 1 122 ? -21.344 -16.016 3.232 1 97.19 122 SER B N 1
ATOM 6553 C CA . SER B 1 122 ? -21.344 -17.469 3.416 1 97.19 122 SER B CA 1
ATOM 6554 C C . SER B 1 122 ? -20.406 -18.141 2.432 1 97.19 122 SER B C 1
ATOM 6556 O O . SER B 1 122 ? -20.062 -17.578 1.387 1 97.19 122 SER B O 1
ATOM 6558 N N . ILE B 1 123 ? -19.984 -19.328 2.83 1 98.31 123 ILE B N 1
ATOM 6559 C CA . ILE B 1 123 ? -19.125 -20.141 1.969 1 98.31 123 ILE B CA 1
ATOM 6560 C C . ILE B 1 123 ? -19.797 -21.484 1.684 1 98.31 123 ILE B C 1
ATOM 6562 O O . ILE B 1 123 ? -20.281 -22.156 2.602 1 98.31 123 ILE B O 1
ATOM 6566 N N . PHE B 1 124 ? -19.875 -21.828 0.442 1 98.69 124 PHE B N 1
ATOM 6567 C CA . PHE B 1 124 ? -20.406 -23.109 0.013 1 98.69 124 PHE B CA 1
ATOM 6568 C C . PHE B 1 124 ? -19.297 -23.984 -0.552 1 98.69 124 PHE B C 1
ATOM 6570 O O . PHE B 1 124 ? -18.312 -23.484 -1.09 1 98.69 124 PHE B O 1
ATOM 6577 N N . VAL B 1 125 ? -19.453 -25.312 -0.394 1 98.5 125 VAL B N 1
ATOM 6578 C CA . VAL B 1 125 ? -18.453 -26.25 -0.89 1 98.5 125 VAL B CA 1
ATOM 6579 C C . VAL B 1 125 ? -19.125 -27.25 -1.846 1 98.5 125 VAL B C 1
ATOM 6581 O O . VAL B 1 125 ? -20.312 -27.531 -1.718 1 98.5 125 VAL B O 1
ATOM 6584 N N . ASN B 1 126 ? -18.406 -27.594 -2.838 1 98.5 126 ASN B N 1
ATOM 6585 C CA . ASN B 1 126 ? -18.812 -28.609 -3.793 1 98.5 126 ASN B CA 1
ATOM 6586 C C . ASN B 1 126 ? -17.609 -29.406 -4.316 1 98.5 126 ASN B C 1
ATOM 6588 O O . ASN B 1 126 ? -16.469 -28.953 -4.18 1 98.5 126 ASN B O 1
ATOM 6592 N N . LYS B 1 127 ? -17.859 -30.641 -4.785 1 97.88 127 LYS B N 1
ATOM 6593 C CA . LYS B 1 127 ? -16.812 -31.5 -5.34 1 97.88 127 LYS B CA 1
ATOM 6594 C C . LYS B 1 127 ? -17.297 -32.219 -6.605 1 97.88 127 LYS B C 1
ATOM 6596 O O . LYS B 1 127 ? -18.5 -32.438 -6.785 1 97.88 127 LYS B O 1
ATOM 6601 N N . GLY B 1 128 ? -16.328 -32.469 -7.492 1 98.12 128 GLY B N 1
ATOM 6602 C CA . GLY B 1 128 ? -16.641 -33.188 -8.711 1 98.12 128 GLY B CA 1
ATOM 6603 C C . GLY B 1 128 ? -15.414 -33.719 -9.422 1 98.12 128 GLY B C 1
ATOM 6604 O O . GLY B 1 128 ? -14.289 -33.312 -9.125 1 98.12 128 GLY B O 1
ATOM 6605 N N . GLU B 1 129 ? -15.641 -34.688 -10.391 1 97.94 129 GLU B N 1
ATOM 6606 C CA . GLU B 1 129 ? -14.555 -35.375 -11.094 1 97.94 129 GLU B CA 1
ATOM 6607 C C . GLU B 1 129 ? -14.211 -34.656 -12.406 1 97.94 129 GLU B C 1
ATOM 6609 O O . GLU B 1 129 ? -15.109 -34.281 -13.156 1 97.94 129 GLU B O 1
ATOM 6614 N N . LEU B 1 130 ? -12.953 -34.438 -12.617 1 98.44 130 LEU B N 1
ATOM 6615 C CA . LEU B 1 130 ? -12.391 -33.969 -13.875 1 98.44 130 LEU B CA 1
ATOM 6616 C C . LEU B 1 130 ? -11.43 -34.969 -14.469 1 98.44 130 LEU B C 1
ATOM 6618 O O . LEU B 1 130 ? -10.328 -35.188 -13.953 1 98.44 130 LEU B O 1
ATOM 6622 N N . LEU B 1 131 ? -11.773 -35.594 -15.625 1 97.19 131 LEU B N 1
ATOM 6623 C CA . LEU B 1 131 ? -11.102 -36.812 -16.078 1 97.19 131 LEU B CA 1
ATOM 6624 C C . LEU B 1 131 ? -10.062 -36.469 -17.141 1 97.19 131 LEU B C 1
ATOM 6626 O O . LEU B 1 131 ? -9.086 -37.219 -17.312 1 97.19 131 LEU B O 1
ATOM 6630 N N . ASP B 1 132 ? -10.148 -35.406 -17.828 1 96.88 132 ASP B N 1
ATOM 6631 C CA . ASP B 1 132 ? -9.352 -35.25 -19.047 1 96.88 132 ASP B CA 1
ATOM 6632 C C . ASP B 1 132 ? -8.32 -34.125 -18.875 1 96.88 132 ASP B C 1
ATOM 6634 O O . ASP B 1 132 ? -7.914 -33.5 -19.844 1 96.88 132 ASP B O 1
ATOM 6638 N N . ALA B 1 133 ? -7.891 -33.938 -17.609 1 98.44 133 ALA B N 1
ATOM 6639 C CA . ALA B 1 133 ? -6.965 -32.812 -17.406 1 98.44 133 ALA B CA 1
ATOM 6640 C C . ALA B 1 133 ? -5.656 -33.312 -16.797 1 98.44 133 ALA B C 1
ATOM 6642 O O . ALA B 1 133 ? -4.754 -32.5 -16.531 1 98.44 133 ALA B O 1
ATOM 6643 N N . SER B 1 134 ? -5.512 -34.594 -16.547 1 97.69 134 SER B N 1
ATOM 6644 C CA . SER B 1 134 ? -4.293 -35.062 -15.898 1 97.69 134 SER B CA 1
ATOM 6645 C C . SER B 1 134 ? -4.098 -36.562 -16.125 1 97.69 134 SER B C 1
ATOM 6647 O O . SER B 1 134 ? -5.07 -37.312 -16.297 1 97.69 134 SER B O 1
ATOM 6649 N N . ILE B 1 135 ? -2.85 -36.969 -16.125 1 97.44 135 ILE B N 1
ATOM 6650 C CA . ILE B 1 135 ? -2.455 -38.375 -16.156 1 97.44 135 ILE B CA 1
ATOM 6651 C C . ILE B 1 135 ? -1.271 -38.594 -15.219 1 97.44 135 ILE B C 1
ATOM 6653 O O . ILE B 1 135 ? -0.633 -37.656 -14.773 1 97.44 135 ILE B O 1
ATOM 6657 N N . SER B 1 136 ? -1.02 -39.875 -14.883 1 96.56 136 SER B N 1
ATOM 6658 C CA . SER B 1 136 ? 0.172 -40.188 -14.102 1 96.56 136 SER B CA 1
ATOM 6659 C C . SER B 1 136 ? 1.42 -40.188 -14.984 1 96.56 136 SER B C 1
ATOM 6661 O O . SER B 1 136 ? 1.414 -40.781 -16.078 1 96.56 136 SER B O 1
ATOM 6663 N N . ARG B 1 137 ? 2.436 -39.562 -14.555 1 93.44 137 ARG B N 1
ATOM 6664 C CA . ARG B 1 137 ? 3.682 -39.594 -15.312 1 93.44 137 ARG B CA 1
ATOM 6665 C C . ARG B 1 137 ? 4.652 -40.625 -14.711 1 93.44 137 ARG B C 1
ATOM 6667 O O . ARG B 1 137 ? 5.773 -40.781 -15.195 1 93.44 137 ARG B O 1
ATOM 6674 N N . SER B 1 138 ? 4.25 -41.25 -13.633 1 93.56 138 SER B N 1
ATOM 6675 C CA . SER B 1 138 ? 5.02 -42.312 -13.023 1 93.56 138 SER B CA 1
ATOM 6676 C C . SER B 1 138 ? 4.129 -43.5 -12.641 1 93.56 138 SER B C 1
ATOM 6678 O O . SER B 1 138 ? 4.117 -43.938 -11.484 1 93.56 138 SER B O 1
ATOM 6680 N N . PRO B 1 139 ? 3.49 -44.094 -13.594 1 93.94 139 PRO B N 1
ATOM 6681 C CA . PRO B 1 139 ? 2.541 -45.188 -13.281 1 93.94 139 PRO B CA 1
ATOM 6682 C C . PRO B 1 139 ? 3.219 -46.406 -12.688 1 93.94 139 PRO B C 1
ATOM 6684 O O . PRO B 1 139 ? 2.623 -47.125 -11.875 1 93.94 139 PRO B O 1
ATOM 6687 N N . SER B 1 140 ? 4.492 -46.719 -13.094 1 94 140 SER B N 1
ATOM 6688 C CA . SER B 1 140 ? 5.199 -47.875 -12.57 1 94 140 SER B CA 1
ATOM 6689 C C . SER B 1 140 ? 5.438 -47.75 -11.07 1 94 140 SER B C 1
ATOM 6691 O O . SER B 1 140 ? 5.309 -48.719 -10.328 1 94 140 SER B O 1
ATOM 6693 N N . ALA B 1 141 ? 5.832 -46.562 -10.672 1 95.94 141 ALA B N 1
ATOM 6694 C CA . ALA B 1 141 ? 6.016 -46.344 -9.242 1 95.94 141 ALA B CA 1
ATOM 6695 C C . ALA B 1 141 ? 4.691 -46.438 -8.492 1 95.94 141 ALA B C 1
ATOM 6697 O O . ALA B 1 141 ? 4.641 -47 -7.391 1 95.94 141 ALA B O 1
ATOM 6698 N N . TYR B 1 142 ? 3.598 -45.969 -9.047 1 97.62 142 TYR B N 1
ATOM 6699 C CA . TYR B 1 142 ? 2.271 -46.031 -8.453 1 97.62 142 TYR B CA 1
ATOM 6700 C C . TYR B 1 142 ? 1.864 -47.5 -8.227 1 97.62 142 TYR B C 1
ATOM 6702 O O . TYR B 1 142 ? 1.261 -47.844 -7.207 1 97.62 142 TYR B O 1
ATOM 6710 N N . LEU B 1 143 ? 2.254 -48.312 -9.109 1 97.5 143 LEU B N 1
ATOM 6711 C CA . LEU B 1 143 ? 1.874 -49.719 -9.07 1 97.5 143 LEU B CA 1
ATOM 6712 C C . LEU B 1 143 ? 2.604 -50.438 -7.945 1 97.5 143 LEU B C 1
ATOM 6714 O O . LEU B 1 143 ? 2.213 -51.562 -7.555 1 97.5 143 LEU B O 1
ATOM 6718 N N . ASN B 1 144 ? 3.67 -49.812 -7.445 1 97.69 144 ASN B N 1
ATOM 6719 C CA . ASN B 1 144 ? 4.395 -50.406 -6.34 1 97.69 144 ASN B CA 1
ATOM 6720 C C . ASN B 1 144 ? 3.631 -50.281 -5.027 1 97.69 144 ASN B C 1
ATOM 6722 O O . ASN B 1 144 ? 3.961 -50.938 -4.039 1 97.69 144 ASN B O 1
ATOM 6726 N N . ASN B 1 145 ? 2.633 -49.406 -4.969 1 98.25 145 ASN B N 1
ATOM 6727 C CA . ASN B 1 145 ? 1.75 -49.375 -3.807 1 98.25 145 ASN B CA 1
ATOM 6728 C C . ASN B 1 145 ? 0.942 -50.656 -3.676 1 98.25 145 ASN B C 1
ATOM 6730 O O . ASN B 1 145 ? 0.654 -51.344 -4.676 1 98.25 145 ASN B O 1
ATOM 6734 N N . PRO B 1 146 ? 0.521 -50.969 -2.475 1 97.62 146 PRO B N 1
ATOM 6735 C CA . PRO B 1 146 ? -0.221 -52.219 -2.285 1 97.62 146 PRO B CA 1
ATOM 6736 C C . PRO B 1 146 ? -1.493 -52.281 -3.127 1 97.62 146 PRO B C 1
ATOM 6738 O O . PRO B 1 146 ? -2.234 -51.312 -3.211 1 97.62 146 PRO B O 1
ATOM 6741 N N . ALA B 1 147 ? -1.749 -53.469 -3.711 1 97.31 147 ALA B N 1
ATOM 6742 C CA . ALA B 1 147 ? -2.902 -53.656 -4.586 1 97.31 147 ALA B CA 1
ATOM 6743 C C . ALA B 1 147 ? -4.207 -53.375 -3.846 1 97.31 147 ALA B C 1
ATOM 6745 O O . ALA B 1 147 ? -5.148 -52.812 -4.422 1 97.31 147 ALA B O 1
ATOM 6746 N N . SER B 1 148 ? -4.273 -53.781 -2.633 1 97.06 148 SER B N 1
ATOM 6747 C CA . SER B 1 148 ? -5.469 -53.562 -1.83 1 97.06 148 SER B CA 1
ATOM 6748 C C . SER B 1 148 ? -5.754 -52.062 -1.661 1 97.06 148 SER B C 1
ATOM 6750 O O . SER B 1 148 ? -6.914 -51.656 -1.645 1 97.06 148 SER B O 1
ATOM 6752 N N . GLU B 1 149 ? -4.68 -51.344 -1.559 1 97.25 149 GLU B N 1
ATOM 6753 C CA . GLU B 1 149 ? -4.844 -49.906 -1.415 1 97.25 149 GLU B CA 1
ATOM 6754 C C . GLU B 1 149 ? -5.219 -49.25 -2.744 1 97.25 149 GLU B C 1
ATOM 6756 O O . GLU B 1 149 ? -6.102 -48.406 -2.797 1 97.25 149 GLU B O 1
ATOM 6761 N N . ARG B 1 150 ? -4.539 -49.594 -3.836 1 97.81 150 ARG B N 1
ATOM 6762 C CA . ARG B 1 150 ? -4.848 -49.062 -5.164 1 97.81 150 ARG B CA 1
ATOM 6763 C C . ARG B 1 150 ? -6.297 -49.375 -5.543 1 97.81 150 ARG B C 1
ATOM 6765 O O . ARG B 1 150 ? -6.934 -48.562 -6.227 1 97.81 150 ARG B O 1
ATOM 6772 N N . GLY B 1 151 ? -6.777 -50.5 -5.062 1 96.94 151 GLY B N 1
ATOM 6773 C CA . GLY B 1 151 ? -8.133 -50.938 -5.387 1 96.94 151 GLY B CA 1
ATOM 6774 C C . GLY B 1 151 ? -9.195 -50 -4.809 1 96.94 151 GLY B C 1
ATOM 6775 O O . GLY B 1 151 ? -10.344 -50.031 -5.246 1 96.94 151 GLY B O 1
ATOM 6776 N N . LYS B 1 152 ? -8.797 -49.188 -3.891 1 96.88 152 LYS B N 1
ATOM 6777 C CA . LYS B 1 152 ? -9.734 -48.25 -3.271 1 96.88 152 LYS B CA 1
ATOM 6778 C C . LYS B 1 152 ? -10.047 -47.062 -4.203 1 96.88 152 LYS B C 1
ATOM 6780 O O . LYS B 1 152 ? -11 -46.344 -3.979 1 96.88 152 LYS B O 1
ATOM 6785 N N . TYR B 1 153 ? -9.297 -47 -5.254 1 97.12 153 TYR B N 1
ATOM 6786 C CA . TYR B 1 153 ? -9.43 -45.844 -6.117 1 97.12 153 TYR B CA 1
ATOM 6787 C C . TYR B 1 153 ? -9.609 -46.25 -7.57 1 97.12 153 TYR B C 1
ATOM 6789 O O . TYR B 1 153 ? -8.977 -47.219 -8.031 1 97.12 153 TYR B O 1
ATOM 6797 N N . LYS B 1 154 ? -10.422 -45.5 -8.297 1 96.69 154 LYS B N 1
ATOM 6798 C CA . LYS B 1 154 ? -10.742 -45.812 -9.68 1 96.69 154 LYS B CA 1
ATOM 6799 C C . LYS B 1 154 ? -9.602 -45.438 -10.617 1 96.69 154 LYS B C 1
ATOM 6801 O O . LYS B 1 154 ? -9.414 -46.062 -11.672 1 96.69 154 LYS B O 1
ATOM 6806 N N . TYR B 1 155 ? -8.859 -44.406 -10.195 1 97.5 155 TYR B N 1
ATOM 6807 C CA . TYR B 1 155 ? -7.828 -43.875 -11.062 1 97.5 155 TYR B CA 1
ATOM 6808 C C . TYR B 1 155 ? -6.484 -43.812 -10.352 1 97.5 155 TYR B C 1
ATOM 6810 O O . TYR B 1 155 ? -6.43 -43.812 -9.117 1 97.5 155 TYR B O 1
ATOM 6818 N N . ASN B 1 156 ? -5.41 -43.812 -11.094 1 97.69 156 ASN B N 1
ATOM 6819 C CA . ASN B 1 156 ? -4.078 -43.719 -10.5 1 97.69 156 ASN B CA 1
ATOM 6820 C C . ASN B 1 156 ? -3.623 -42.281 -10.336 1 97.69 156 ASN B C 1
ATOM 6822 O O . ASN B 1 156 ? -2.436 -42.031 -10.141 1 97.69 156 ASN B O 1
ATOM 6826 N N . VAL B 1 157 ? -4.5 -41.312 -10.578 1 98.25 157 VAL B N 1
ATOM 6827 C CA . VAL B 1 157 ? -4.359 -39.906 -10.219 1 98.25 157 VAL B CA 1
ATOM 6828 C C . VAL B 1 157 ? -5.629 -39.406 -9.516 1 98.25 157 VAL B C 1
ATOM 6830 O O . VAL B 1 157 ? -6.691 -40.031 -9.656 1 98.25 157 VAL B O 1
ATOM 6833 N N . ASP B 1 158 ? -5.516 -38.375 -8.711 1 97.62 158 ASP B N 1
ATOM 6834 C CA . ASP B 1 158 ? -6.703 -37.812 -8.102 1 97.62 158 ASP B CA 1
ATOM 6835 C C . ASP B 1 158 ? -7.488 -36.969 -9.125 1 97.62 158 ASP B C 1
ATOM 6837 O O . ASP B 1 158 ? -6.973 -36 -9.672 1 97.62 158 ASP B O 1
ATOM 6841 N N . LYS B 1 159 ? -8.703 -37.375 -9.328 1 97.94 159 LYS B N 1
ATOM 6842 C CA . LYS B 1 159 ? -9.547 -36.719 -10.336 1 97.94 159 LYS B CA 1
ATOM 6843 C C . LYS B 1 159 ? -10.562 -35.812 -9.688 1 97.94 159 LYS B C 1
ATOM 6845 O O . LYS B 1 159 ? -11.336 -35.125 -10.383 1 97.94 159 LYS B O 1
ATOM 6850 N N . GLU B 1 160 ? -10.539 -35.625 -8.398 1 97.94 160 GLU B N 1
ATOM 6851 C CA . GLU B 1 160 ? -11.555 -34.844 -7.699 1 97.94 160 GLU B CA 1
ATOM 6852 C C . GLU B 1 160 ? -11.117 -33.375 -7.551 1 97.94 160 GLU B C 1
ATOM 6854 O O . GLU B 1 160 ? -10.008 -33.094 -7.102 1 97.94 160 GLU B O 1
ATOM 6859 N N . MET B 1 161 ? -11.992 -32.469 -7.977 1 98.62 161 MET B N 1
ATOM 6860 C CA . MET B 1 161 ? -11.852 -31.062 -7.684 1 98.62 161 MET B CA 1
ATOM 6861 C C . MET B 1 161 ? -12.766 -30.641 -6.535 1 98.62 161 MET B C 1
ATOM 6863 O O . MET B 1 161 ? -13.945 -31 -6.512 1 98.62 161 MET B O 1
ATOM 6867 N N . THR B 1 162 ? -12.258 -30.016 -5.5 1 98.69 162 THR B N 1
ATOM 6868 C CA . THR B 1 162 ? -13.039 -29.438 -4.418 1 98.69 162 THR B CA 1
ATOM 6869 C C . THR B 1 162 ? -13.094 -27.906 -4.551 1 98.69 162 THR B C 1
ATOM 6871 O O . THR B 1 162 ? -12.055 -27.25 -4.621 1 98.69 162 THR B O 1
ATOM 6874 N N . LEU B 1 163 ? -14.336 -27.359 -4.586 1 98.88 163 LEU B N 1
ATOM 6875 C CA . LEU B 1 163 ? -14.5 -25.938 -4.867 1 98.88 163 LEU B CA 1
ATOM 6876 C C . LEU B 1 163 ? -15.227 -25.25 -3.727 1 98.88 163 LEU B C 1
ATOM 6878 O O . LEU B 1 163 ? -16.203 -25.781 -3.182 1 98.88 163 LEU B O 1
ATOM 6882 N N . LEU B 1 164 ? -14.68 -24.062 -3.385 1 98.88 164 LEU B N 1
ATOM 6883 C CA . LEU B 1 164 ? -15.344 -23.125 -2.482 1 98.88 164 LEU B CA 1
ATOM 6884 C C . LEU B 1 164 ? -15.984 -21.984 -3.26 1 98.88 164 LEU B C 1
ATOM 6886 O O . LEU B 1 164 ? -15.367 -21.422 -4.168 1 98.88 164 LEU B O 1
ATOM 6890 N N . LYS B 1 165 ? -17.188 -21.719 -2.93 1 98.81 165 LYS B N 1
ATOM 6891 C CA . LYS B 1 165 ? -17.922 -20.562 -3.432 1 98.81 165 LYS B CA 1
ATOM 6892 C C . LYS B 1 165 ? -18.172 -19.547 -2.324 1 98.81 165 LYS B C 1
ATOM 6894 O O . LYS B 1 165 ? -18.781 -19.859 -1.301 1 98.81 165 LYS B O 1
ATOM 6899 N N . PHE B 1 166 ? -17.672 -18.359 -2.51 1 98.62 166 PHE B N 1
ATOM 6900 C CA . PHE B 1 166 ? -17.859 -17.281 -1.555 1 98.62 166 PHE B CA 1
ATOM 6901 C C . PHE B 1 166 ? -19.016 -16.375 -1.978 1 98.62 166 PHE B C 1
ATOM 6903 O O . PHE B 1 166 ? -19.016 -15.836 -3.084 1 98.62 166 PHE B O 1
ATOM 6910 N N . VAL B 1 167 ? -19.953 -16.188 -1.063 1 98 167 VAL B N 1
ATOM 6911 C CA . VAL B 1 167 ? -21.141 -15.414 -1.386 1 98 167 VAL B CA 1
ATOM 6912 C C . VAL B 1 167 ? -21.328 -14.289 -0.371 1 98 167 VAL B C 1
ATOM 6914 O O . VAL B 1 167 ? -21.453 -14.539 0.83 1 98 167 VAL B O 1
ATOM 6917 N N . ASP B 1 168 ? -21.281 -13.086 -0.868 1 95.25 168 ASP B N 1
ATOM 6918 C CA . ASP B 1 168 ? -21.578 -11.914 -0.051 1 95.25 168 ASP B CA 1
ATOM 6919 C C . ASP B 1 168 ? -23.078 -11.797 0.214 1 95.25 168 ASP B C 1
ATOM 6921 O O . ASP B 1 168 ? -23.891 -12.055 -0.675 1 95.25 168 ASP B O 1
ATOM 6925 N N . ASP B 1 169 ? -23.453 -11.359 1.4 1 93.12 169 ASP B N 1
ATOM 6926 C CA . ASP B 1 169 ? -24.859 -11.281 1.787 1 93.12 169 ASP B CA 1
ATOM 6927 C C . ASP B 1 169 ? -25.594 -10.25 0.941 1 93.12 169 ASP B C 1
ATOM 6929 O O . ASP B 1 169 ? -26.797 -10.375 0.717 1 93.12 169 ASP B O 1
ATOM 6933 N N . GLN B 1 170 ? -24.859 -9.305 0.522 1 89.56 170 GLN B N 1
ATOM 6934 C CA . GLN B 1 170 ? -25.484 -8.188 -0.178 1 89.56 170 GLN B CA 1
ATOM 6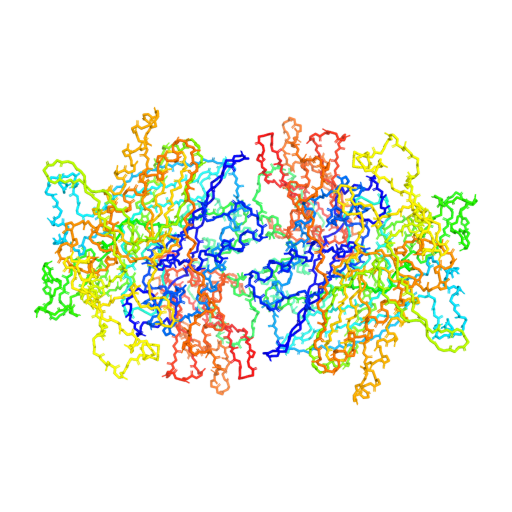935 C C . GLN B 1 170 ? -25.266 -8.289 -1.685 1 89.56 170 GLN B C 1
ATOM 6937 O O . GLN B 1 170 ? -26.156 -7.969 -2.471 1 89.56 170 GLN B O 1
ATOM 6942 N N . TRP B 1 171 ? -24.141 -8.82 -2.143 1 92.5 171 TRP B N 1
ATOM 6943 C CA . TRP B 1 171 ? -23.734 -8.672 -3.537 1 92.5 171 TRP B CA 1
ATOM 6944 C C . TRP B 1 171 ? -23.734 -10.016 -4.254 1 92.5 171 TRP B C 1
ATOM 6946 O O . TRP B 1 171 ? -23.516 -10.078 -5.465 1 92.5 171 TRP B O 1
ATOM 6956 N N . GLY B 1 172 ? -24 -11.055 -3.527 1 95.19 172 GLY B N 1
ATOM 6957 C CA . GLY B 1 172 ? -23.906 -12.367 -4.148 1 95.19 172 GLY B CA 1
ATOM 6958 C C . GLY B 1 172 ? -22.5 -12.906 -4.211 1 95.19 172 GLY B C 1
ATOM 6959 O O . GLY B 1 172 ? -21.672 -12.602 -3.346 1 95.19 172 GLY B O 1
ATOM 6960 N N . PRO B 1 173 ? -22.188 -13.781 -5.254 1 97.19 173 PRO B N 1
ATOM 6961 C CA . PRO B 1 173 ? -20.875 -14.414 -5.312 1 97.19 173 PRO B CA 1
ATOM 6962 C C . PRO B 1 173 ? -19.734 -13.406 -5.527 1 97.19 173 PRO B C 1
ATOM 6964 O O . PRO B 1 173 ? -19.844 -12.523 -6.383 1 97.19 173 PRO B O 1
ATOM 6967 N N . VAL B 1 174 ? -18.656 -13.586 -4.77 1 96.56 174 VAL B N 1
ATOM 6968 C CA . VAL B 1 174 ? -17.547 -12.641 -4.879 1 96.56 174 VAL B CA 1
ATOM 6969 C C . VAL B 1 174 ? -16.234 -13.398 -5.098 1 96.56 174 VAL B C 1
ATOM 6971 O O . VAL B 1 174 ? -15.18 -12.789 -5.258 1 96.56 174 VAL B O 1
ATOM 6974 N N . GLY B 1 175 ? -16.266 -14.758 -5.078 1 97.94 175 GLY B N 1
ATOM 6975 C CA . GLY B 1 175 ? -15.031 -15.469 -5.348 1 97.94 175 GLY B CA 1
ATOM 6976 C C . GLY B 1 175 ? -15.195 -16.969 -5.344 1 97.94 175 GLY B C 1
ATOM 6977 O O . GLY B 1 175 ? -16.25 -17.484 -4.969 1 97.94 175 GLY B O 1
ATOM 6978 N N . SER B 1 176 ? -14.18 -17.609 -5.801 1 98.69 176 SER B N 1
ATOM 6979 C CA . SER B 1 176 ? -14.109 -19.078 -5.824 1 98.69 176 SER B CA 1
ATOM 6980 C C . SER B 1 176 ? -12.664 -19.562 -5.719 1 98.69 176 SER B C 1
ATOM 6982 O O . SER B 1 176 ? -11.766 -18.984 -6.336 1 98.69 176 SER B O 1
ATOM 6984 N N . PHE B 1 177 ? -12.453 -20.516 -4.879 1 98.88 177 PHE B N 1
ATOM 6985 C CA . PHE B 1 177 ? -11.188 -21.234 -4.781 1 98.88 177 PHE B CA 1
ATOM 6986 C C . PHE B 1 177 ? -11.406 -22.734 -4.949 1 98.88 177 PHE B C 1
ATOM 6988 O O . PHE B 1 177 ? -12.383 -23.281 -4.441 1 98.88 177 PHE B O 1
ATOM 6995 N N . ASN B 1 178 ? -10.516 -23.375 -5.648 1 98.88 178 ASN B N 1
ATOM 6996 C CA . ASN B 1 178 ? -10.625 -24.828 -5.773 1 98.88 178 ASN B CA 1
ATOM 6997 C C . ASN B 1 178 ? -9.258 -25.5 -5.773 1 98.88 178 ASN B C 1
ATOM 6999 O O . ASN B 1 178 ? -8.25 -24.859 -6.078 1 98.88 178 ASN B O 1
ATOM 7003 N N . TRP B 1 179 ? -9.227 -26.766 -5.387 1 98.88 179 TRP B N 1
ATOM 7004 C CA . TRP B 1 179 ? -8.016 -27.594 -5.371 1 98.88 179 TRP B CA 1
ATOM 7005 C C . TRP B 1 179 ? -8.156 -28.781 -6.312 1 98.88 179 TRP B C 1
ATOM 7007 O O . TRP B 1 179 ? -9.172 -29.469 -6.301 1 98.88 179 TRP B O 1
ATOM 7017 N N . PHE B 1 180 ? -7.184 -28.953 -7.172 1 98.75 180 PHE B N 1
ATOM 7018 C CA . PHE B 1 180 ? -7.121 -30.047 -8.141 1 98.75 180 PHE B CA 1
ATOM 7019 C C . PHE B 1 180 ? -5.672 -30.406 -8.461 1 98.75 180 PHE B C 1
ATOM 7021 O O . PHE B 1 180 ? -4.789 -29.547 -8.398 1 98.75 180 PHE B O 1
ATOM 7028 N N . ALA B 1 181 ? -5.434 -31.688 -8.781 1 98.62 181 ALA B N 1
ATOM 7029 C CA . ALA B 1 181 ? -4.066 -32.125 -9.008 1 98.62 181 ALA B CA 1
ATOM 7030 C C . ALA B 1 181 ? -3.74 -32.188 -10.5 1 98.62 181 ALA B C 1
ATOM 7032 O O . ALA B 1 181 ? -4.082 -33.156 -11.188 1 98.62 181 ALA B O 1
ATOM 7033 N N . THR B 1 182 ? -3.059 -31.234 -10.977 1 98.44 182 THR B N 1
ATOM 7034 C CA . THR B 1 182 ? -2.455 -31.219 -12.305 1 98.44 182 THR B CA 1
ATOM 7035 C C . THR B 1 182 ? -1.249 -30.281 -12.344 1 98.44 182 THR B C 1
ATOM 7037 O O . THR B 1 182 ? -1.35 -29.125 -11.969 1 98.44 182 THR B O 1
ATOM 7040 N N . HIS B 1 183 ? -0.152 -30.844 -12.758 1 97.38 183 HIS B N 1
ATOM 7041 C CA . HIS B 1 183 ? 1.112 -30.125 -12.727 1 97.38 183 HIS B CA 1
ATOM 7042 C C . HIS B 1 183 ? 1.068 -28.906 -13.648 1 97.38 183 HIS B C 1
ATOM 7044 O O . HIS B 1 183 ? 0.322 -28.891 -14.625 1 97.38 183 HIS B O 1
ATOM 7050 N N . GLY B 1 184 ? 1.753 -27.797 -13.305 1 97.44 184 GLY B N 1
ATOM 7051 C CA . GLY B 1 184 ? 1.865 -26.594 -14.125 1 97.44 184 GLY B CA 1
ATOM 7052 C C . GLY B 1 184 ? 2.938 -26.703 -15.195 1 97.44 184 GLY B C 1
ATOM 7053 O O . GLY B 1 184 ? 3.824 -25.859 -15.273 1 97.44 184 GLY B O 1
ATOM 7054 N N . THR B 1 185 ? 2.873 -27.734 -16 1 97.25 185 THR B N 1
ATOM 7055 C CA . THR B 1 185 ? 3.902 -28 -17 1 97.25 185 THR B CA 1
ATOM 7056 C C . THR B 1 185 ? 3.287 -28.094 -18.406 1 97.25 185 THR B C 1
ATOM 7058 O O . THR B 1 185 ? 3.77 -28.844 -19.25 1 97.25 185 THR B O 1
ATOM 7061 N N . SER B 1 186 ? 2.158 -27.422 -18.609 1 97.94 186 SER B N 1
ATOM 7062 C CA . SER B 1 186 ? 1.665 -27.297 -19.984 1 97.94 186 SER B CA 1
ATOM 7063 C C . SER B 1 186 ? 2.619 -26.484 -20.844 1 97.94 186 SER B C 1
ATOM 7065 O O . SER B 1 186 ? 2.76 -26.75 -22.047 1 97.94 186 SER B O 1
ATOM 7067 N N . MET B 1 187 ? 3.203 -25.453 -20.234 1 97.06 187 MET B N 1
ATOM 7068 C CA . MET B 1 187 ? 4.285 -24.734 -20.891 1 97.06 187 MET B CA 1
ATOM 7069 C C . MET B 1 187 ? 5.586 -25.531 -20.844 1 97.06 187 MET B C 1
ATOM 7071 O O . MET B 1 187 ? 5.965 -26.031 -19.797 1 97.06 187 MET B O 1
ATOM 7075 N N . SER B 1 188 ? 6.25 -25.594 -21.938 1 92.69 188 SER B N 1
ATOM 7076 C CA . SER B 1 188 ? 7.41 -26.469 -22.047 1 92.69 188 SER B CA 1
ATOM 7077 C C . SER B 1 188 ? 8.672 -25.781 -21.547 1 92.69 188 SER B C 1
ATOM 7079 O O . SER B 1 188 ? 8.648 -24.578 -21.234 1 92.69 188 SER B O 1
ATOM 7081 N N . ARG B 1 189 ? 9.734 -26.531 -21.5 1 91.12 189 ARG B N 1
ATOM 7082 C CA . ARG B 1 189 ? 11.023 -26.047 -21.016 1 91.12 189 ARG B CA 1
ATOM 7083 C C . ARG B 1 189 ? 11.648 -25.062 -22 1 91.12 189 ARG B C 1
ATOM 7085 O O . ARG B 1 189 ? 12.602 -24.359 -21.656 1 91.12 189 ARG B O 1
ATOM 7092 N N . THR B 1 190 ? 11.117 -24.984 -23.219 1 90.75 190 THR B N 1
ATOM 7093 C CA . THR B 1 190 ? 11.664 -24.094 -24.219 1 90.75 190 THR B CA 1
ATOM 7094 C C . THR B 1 190 ? 10.938 -22.75 -24.203 1 90.75 190 THR B C 1
ATOM 7096 O O . THR B 1 190 ? 11.359 -21.797 -24.859 1 90.75 190 THR B O 1
ATOM 7099 N N . ASN B 1 191 ? 9.82 -22.766 -23.453 1 94.88 191 ASN B N 1
ATOM 7100 C CA . ASN B 1 191 ? 9.078 -21.516 -23.328 1 94.88 191 ASN B CA 1
ATOM 7101 C C . ASN B 1 191 ? 9.906 -20.422 -22.656 1 94.88 191 ASN B C 1
ATOM 7103 O O . ASN B 1 191 ? 10.609 -20.688 -21.688 1 94.88 191 ASN B O 1
ATOM 7107 N N . SER B 1 192 ? 9.797 -19.234 -23.234 1 95.81 192 SER B N 1
ATOM 7108 C CA . SER B 1 192 ? 10.547 -18.125 -22.641 1 95.81 192 SER B CA 1
ATOM 7109 C C . SER B 1 192 ? 9.609 -17.047 -22.125 1 95.81 192 SER B C 1
ATOM 7111 O O . SER B 1 192 ? 10.062 -15.969 -21.719 1 95.81 192 SER B O 1
ATOM 7113 N N . LEU B 1 193 ? 8.305 -17.219 -22.156 1 97.94 193 LEU B N 1
ATOM 7114 C CA . LEU B 1 193 ? 7.344 -16.219 -21.703 1 97.94 193 LEU B CA 1
ATOM 7115 C C . LEU B 1 193 ? 6.84 -16.547 -20.297 1 97.94 193 LEU B C 1
ATOM 7117 O O . LEU B 1 193 ? 6.551 -17.703 -20 1 97.94 193 LEU B O 1
ATOM 7121 N N . ILE B 1 194 ? 6.77 -15.531 -19.484 1 97.88 194 ILE B N 1
ATOM 7122 C CA . ILE B 1 194 ? 6.137 -15.672 -18.172 1 97.88 194 ILE B CA 1
ATOM 7123 C C . ILE B 1 194 ? 4.68 -16.094 -18.344 1 97.88 194 ILE B C 1
ATOM 7125 O O . ILE B 1 194 ? 3.957 -15.531 -19.172 1 97.88 194 ILE B O 1
ATOM 7129 N N . SER B 1 195 ? 4.262 -17.047 -17.547 1 98.38 195 SER B N 1
ATOM 7130 C CA . SER B 1 195 ? 2.918 -17.609 -17.688 1 98.38 195 SER B CA 1
ATOM 7131 C C . SER B 1 195 ? 2.438 -18.25 -16.391 1 98.38 195 SER B C 1
ATOM 7133 O O . SER B 1 195 ? 3.219 -18.875 -15.68 1 98.38 195 SER B O 1
ATOM 7135 N N . GLY B 1 196 ? 1.172 -18.078 -16.094 1 98.38 196 GLY B N 1
ATOM 7136 C CA . GLY B 1 196 ? 0.556 -18.797 -15 1 98.38 196 GLY B CA 1
ATOM 7137 C C . GLY B 1 196 ? 0.215 -20.234 -15.352 1 98.38 196 GLY B C 1
ATOM 7138 O O . GLY B 1 196 ? -0.376 -20.953 -14.547 1 98.38 196 GLY B O 1
ATOM 7139 N N . ASP B 1 197 ? 0.588 -20.641 -16.562 1 98.56 197 ASP B N 1
ATOM 7140 C CA . ASP B 1 197 ? 0.323 -21.984 -17.047 1 98.56 197 ASP B CA 1
ATOM 7141 C C . ASP B 1 197 ? -1.162 -22.328 -16.953 1 98.56 197 ASP B C 1
ATOM 7143 O O . ASP B 1 197 ? -2.016 -21.453 -17.094 1 98.56 197 ASP B O 1
ATOM 7147 N N . ASN B 1 198 ? -1.489 -23.656 -16.891 1 98.75 198 ASN B N 1
ATOM 7148 C CA . ASN B 1 198 ? -2.879 -24.078 -17.031 1 98.75 198 ASN B CA 1
ATOM 7149 C C . ASN B 1 198 ? -3.732 -23.578 -15.867 1 98.75 198 ASN B C 1
ATOM 7151 O O . ASN B 1 198 ? -4.891 -23.203 -16.062 1 98.75 198 ASN B O 1
ATOM 7155 N N . LYS B 1 199 ? -3.213 -23.484 -14.672 1 98.81 199 LYS B N 1
ATOM 7156 C CA . LYS B 1 199 ? -4.02 -23.047 -13.523 1 98.81 199 LYS B CA 1
ATOM 7157 C C . LYS B 1 199 ? -4.234 -21.547 -13.539 1 98.81 199 LYS B C 1
ATOM 7159 O O . LYS B 1 199 ? -5.312 -21.062 -13.18 1 98.81 199 LYS B O 1
ATOM 7164 N N . GLY B 1 200 ? -3.148 -20.797 -13.836 1 98.69 200 GLY B N 1
ATOM 7165 C CA . GLY B 1 200 ? -3.348 -19.375 -14.016 1 98.69 200 GLY B CA 1
ATOM 7166 C C . GLY B 1 200 ? -4.336 -19.047 -15.117 1 98.69 200 GLY B C 1
ATOM 7167 O O . GLY B 1 200 ? -5.133 -18.109 -14.977 1 98.69 200 GLY B O 1
ATOM 7168 N N . ALA B 1 201 ? -4.25 -19.781 -16.172 1 98.62 201 ALA B N 1
ATOM 7169 C CA . ALA B 1 201 ? -5.188 -19.594 -17.281 1 98.62 201 ALA B CA 1
ATOM 7170 C C . ALA B 1 201 ? -6.621 -19.859 -16.828 1 98.62 201 ALA B C 1
ATOM 7172 O O . ALA B 1 201 ? -7.531 -19.094 -17.141 1 98.62 201 ALA B O 1
ATOM 7173 N N . ALA B 1 202 ? -6.785 -20.922 -16.141 1 98.81 202 ALA B N 1
ATOM 7174 C CA . ALA B 1 202 ? -8.117 -21.266 -15.648 1 98.81 202 ALA B CA 1
ATOM 7175 C C . ALA B 1 202 ? -8.688 -20.156 -14.781 1 98.81 202 ALA B C 1
ATOM 7177 O O . ALA B 1 202 ? -9.867 -19.797 -14.898 1 98.81 202 ALA B O 1
ATOM 7178 N N . ALA B 1 203 ? -7.867 -19.656 -13.922 1 98.75 203 ALA B N 1
ATOM 7179 C CA . ALA B 1 203 ? -8.297 -18.562 -13.055 1 98.75 203 ALA B CA 1
ATOM 7180 C C . ALA B 1 203 ? -8.711 -17.344 -13.875 1 98.75 203 ALA B C 1
ATOM 7182 O O . ALA B 1 203 ? -9.758 -16.734 -13.625 1 98.75 203 ALA B O 1
ATOM 7183 N N . ARG B 1 204 ? -7.898 -16.969 -14.812 1 97.56 204 ARG B N 1
ATOM 7184 C CA . ARG B 1 204 ? -8.188 -15.844 -15.688 1 97.56 204 ARG B CA 1
ATOM 7185 C C . ARG B 1 204 ? -9.492 -16.062 -16.453 1 97.56 204 ARG B C 1
ATOM 7187 O O . ARG B 1 204 ? -10.328 -15.164 -16.531 1 97.56 204 ARG B O 1
ATOM 7194 N N . PHE B 1 205 ? -9.703 -17.266 -17 1 98 205 PHE B N 1
ATOM 7195 C CA . PHE B 1 205 ? -10.922 -17.594 -17.734 1 98 205 PHE B CA 1
ATOM 7196 C C . PHE B 1 205 ? -12.148 -17.469 -16.844 1 98 205 PHE B C 1
ATOM 7198 O O . PHE B 1 205 ? -13.172 -16.922 -17.266 1 98 205 PHE B O 1
ATOM 7205 N N . MET B 1 206 ? -12.016 -17.875 -15.648 1 98.19 206 MET B N 1
ATOM 7206 C CA . MET B 1 206 ? -13.172 -17.859 -14.758 1 98.19 206 MET B CA 1
ATOM 7207 C C . MET B 1 206 ? -13.508 -16.438 -14.336 1 98.19 206 MET B C 1
ATOM 7209 O O . MET B 1 206 ? -14.68 -16.047 -14.281 1 98.19 206 MET B O 1
ATOM 7213 N N . GLU B 1 207 ? -12.492 -15.703 -13.984 1 96.5 207 GLU B N 1
ATOM 7214 C CA . GLU B 1 207 ? -12.727 -14.297 -13.648 1 96.5 207 GLU B CA 1
ATOM 7215 C C . GLU B 1 207 ? -13.375 -13.555 -14.812 1 96.5 207 GLU B C 1
ATOM 7217 O O . GLU B 1 207 ? -14.312 -12.773 -14.609 1 96.5 207 GLU B O 1
ATOM 7222 N N . ASP B 1 208 ? -12.945 -13.812 -16.031 1 93.81 208 ASP B N 1
ATOM 7223 C CA . ASP B 1 208 ? -13.531 -13.195 -17.219 1 93.81 208 ASP B CA 1
ATOM 7224 C C . ASP B 1 208 ? -14.977 -13.656 -17.406 1 93.81 208 ASP B C 1
ATOM 7226 O O . ASP B 1 208 ? -15.844 -12.859 -17.766 1 93.81 208 ASP B O 1
ATOM 7230 N N . TRP B 1 209 ? -15.195 -14.891 -17.234 1 94.56 209 TRP B N 1
ATOM 7231 C CA . TRP B 1 209 ? -16.531 -15.453 -17.359 1 94.56 209 TRP B CA 1
ATOM 7232 C C . TRP B 1 209 ? -17.516 -14.773 -16.422 1 94.56 209 TRP B C 1
ATOM 7234 O O . TRP B 1 209 ? -18.609 -14.391 -16.828 1 94.56 209 TRP B O 1
ATOM 7244 N N . PHE B 1 210 ? -17.109 -14.656 -15.211 1 94.38 210 PHE B N 1
ATOM 7245 C CA . PHE B 1 210 ? -18 -14.07 -14.219 1 94.38 210 PHE B CA 1
ATOM 7246 C C . PHE B 1 210 ? -18.312 -12.625 -14.562 1 94.38 210 PHE B C 1
ATOM 7248 O O . PHE B 1 210 ? -19.453 -12.18 -14.414 1 94.38 210 PHE B O 1
ATOM 7255 N N . GLU B 1 211 ? -17.312 -11.93 -14.945 1 87.19 211 GLU B N 1
ATOM 7256 C CA . GLU B 1 211 ? -17.5 -10.531 -15.32 1 87.19 211 GLU B CA 1
ATOM 7257 C C . GLU B 1 211 ? -18.469 -10.398 -16.5 1 87.19 211 GLU B C 1
ATOM 7259 O O . GLU B 1 211 ? -19.297 -9.492 -16.531 1 87.19 211 GLU B O 1
ATOM 7264 N N . GLN B 1 212 ? -18.359 -11.242 -17.469 1 83.56 212 GLN B N 1
ATOM 7265 C CA . GLN B 1 212 ? -19.203 -11.211 -18.672 1 83.56 212 GLN B CA 1
ATOM 7266 C C . GLN B 1 212 ? -20.641 -11.617 -18.328 1 83.56 212 GLN B C 1
ATOM 7268 O O . GLN B 1 212 ? -21.594 -11.062 -18.891 1 83.56 212 GLN B O 1
ATOM 7273 N N . SER B 1 213 ? -20.766 -12.555 -17.531 1 81.31 213 SER B N 1
ATOM 7274 C CA . SER B 1 213 ? -22.078 -13.055 -17.172 1 81.31 213 SER B CA 1
ATOM 7275 C C . SER B 1 213 ? -22.859 -12.008 -16.375 1 81.31 213 SER B C 1
ATOM 7277 O O . SER B 1 213 ? -24.094 -11.93 -16.5 1 81.31 213 SER B O 1
ATOM 7279 N N . ASN B 1 214 ? -22.25 -11.266 -15.656 1 72.75 214 ASN B N 1
ATOM 7280 C CA . ASN B 1 214 ? -22.922 -10.258 -14.828 1 72.75 214 ASN B CA 1
ATOM 7281 C C . ASN B 1 214 ? -23.062 -8.938 -15.57 1 72.75 214 ASN B C 1
ATOM 7283 O O . ASN B 1 214 ? -23.812 -8.062 -15.133 1 72.75 214 ASN B O 1
ATOM 7287 N N . ALA B 1 215 ? -22.281 -8.703 -16.5 1 57.12 215 ALA B N 1
ATOM 7288 C CA . ALA B 1 215 ? -22.422 -7.508 -17.328 1 57.12 215 ALA B CA 1
ATOM 7289 C C . ALA B 1 215 ? -23.703 -7.574 -18.172 1 57.12 215 ALA B C 1
ATOM 7291 O O . ALA B 1 215 ? -24.297 -6.543 -18.469 1 57.12 215 ALA B O 1
ATOM 7292 N N . GLY B 1 216 ? -24.078 -8.766 -18.891 1 44.19 216 GLY B N 1
ATOM 7293 C CA . GLY B 1 216 ? -25.266 -8.953 -19.688 1 44.19 216 GLY B CA 1
ATOM 7294 C C . GLY B 1 216 ? -26.547 -8.602 -18.953 1 44.19 216 GLY B C 1
ATOM 7295 O O . GLY B 1 216 ? -27.562 -8.281 -19.578 1 44.19 216 GLY B O 1
ATOM 7296 N N . HIS B 1 217 ? -26.625 -8.914 -17.672 1 39.78 217 HIS B N 1
ATOM 7297 C CA . HIS B 1 217 ? -27.859 -8.523 -16.984 1 39.78 217 HIS B CA 1
ATOM 7298 C C . HIS B 1 217 ? -27.922 -7.016 -16.797 1 39.78 217 HIS B C 1
ATOM 7300 O O . HIS B 1 217 ? -28.969 -6.488 -16.375 1 39.78 217 HIS B O 1
ATOM 7306 N N . SER B 1 218 ? -26.891 -6.371 -16.688 1 36.78 218 SER B N 1
ATOM 7307 C CA . SER B 1 218 ? -26.953 -4.91 -16.656 1 36.78 218 SER B CA 1
ATOM 7308 C C . SER B 1 218 ? -27.188 -4.348 -18.062 1 36.78 218 SER B C 1
ATOM 7310 O O . SER B 1 218 ? -26.562 -4.785 -19.016 1 36.78 218 SER B O 1
ATOM 7312 N N . SER B 1 219 ? -28.391 -3.955 -18.422 1 28.73 219 SER B N 1
ATOM 7313 C CA . SER B 1 219 ? -28.781 -3.318 -19.672 1 28.73 219 SER B CA 1
ATOM 7314 C C . SER B 1 219 ? -27.625 -2.52 -20.266 1 28.73 219 SER B C 1
ATOM 7316 O O . SER B 1 219 ? -26.953 -1.766 -19.562 1 28.73 219 SER B O 1
ATOM 7318 N N . ALA B 1 220 ? -27.141 -2.932 -21.453 1 33.72 220 ALA B N 1
ATOM 7319 C CA . ALA B 1 220 ? -26.203 -2.258 -22.344 1 33.72 220 ALA B CA 1
ATOM 7320 C C . ALA B 1 220 ? -26.25 -0.745 -22.156 1 33.72 220 ALA B C 1
ATOM 7322 O O . ALA B 1 220 ? -25.297 -0.039 -22.5 1 33.72 220 ALA B O 1
ATOM 7323 N N . ASP B 1 221 ? -27.359 -0.225 -21.938 1 31.33 221 ASP B N 1
ATOM 7324 C CA . ASP B 1 221 ? -27.625 1.205 -21.797 1 31.33 221 ASP B CA 1
ATOM 7325 C C . ASP B 1 221 ? -26.906 1.782 -20.578 1 31.33 221 ASP B C 1
ATOM 7327 O O . ASP B 1 221 ? -26.562 2.965 -20.562 1 31.33 221 ASP B O 1
ATOM 7331 N N . GLU B 1 222 ? -26.875 1.02 -19.391 1 31.28 222 GLU B N 1
ATOM 7332 C CA . GLU B 1 222 ? -26.453 1.663 -18.141 1 31.28 222 GLU B CA 1
ATOM 7333 C C . GLU B 1 222 ? -24.938 1.639 -18 1 31.28 222 GLU B C 1
ATOM 7335 O O . GLU B 1 222 ? -24.375 2.363 -17.172 1 31.28 222 GLU B O 1
ATOM 7340 N N . LEU B 1 223 ? -24.234 0.667 -18.422 1 32.78 223 LEU B N 1
ATOM 7341 C CA . LEU B 1 223 ? -22.797 0.59 -18.203 1 32.78 223 LEU B CA 1
ATOM 7342 C C . LEU B 1 223 ? -22.062 1.528 -19.156 1 32.78 223 LEU B C 1
ATOM 7344 O O . LEU B 1 223 ? -20.828 1.533 -19.188 1 32.78 223 LEU B O 1
ATOM 7348 N N . VAL B 1 224 ? -22.641 1.929 -20.219 1 31.97 224 VAL B N 1
ATOM 7349 C CA . VAL B 1 224 ? -22.016 2.98 -21.016 1 31.97 224 VAL B CA 1
ATOM 7350 C C . VAL B 1 224 ? -21.688 4.18 -20.125 1 31.97 224 VAL B C 1
ATOM 7352 O O . VAL B 1 224 ? -21.219 5.207 -20.609 1 31.97 224 VAL B O 1
ATOM 7355 N N . SER B 1 225 ? -22.312 4.215 -19.016 1 31.08 225 SER B N 1
ATOM 7356 C CA . SER B 1 225 ? -22.172 5.516 -18.375 1 31.08 225 SER B CA 1
ATOM 7357 C C . SER B 1 225 ? -20.703 5.871 -18.172 1 31.08 225 SER B C 1
ATOM 7359 O O . SER B 1 225 ? -20.25 6.949 -18.578 1 31.08 225 SER B O 1
ATOM 7361 N N . GLU B 1 226 ? -20.188 5.691 -16.828 1 35.16 226 GLU B N 1
ATOM 7362 C CA . GLU B 1 226 ? -19.234 6.656 -16.281 1 35.16 226 GLU B CA 1
ATOM 7363 C C . GLU B 1 226 ? -17.812 6.359 -16.766 1 35.16 226 GLU B C 1
ATOM 7365 O O . GLU B 1 226 ? -16.969 7.254 -16.812 1 35.16 226 GLU B O 1
ATOM 7370 N N . GLY B 1 227 ? -17.281 5.078 -16.719 1 34.91 227 GLY B N 1
ATOM 7371 C CA . GLY B 1 227 ? -15.93 4.715 -17.125 1 34.91 227 GLY B CA 1
ATOM 7372 C C . GLY B 1 227 ? -15.891 3.928 -18.422 1 34.91 227 GLY B C 1
ATOM 7373 O O . GLY B 1 227 ? -16.938 3.502 -18.938 1 34.91 227 GLY B O 1
ATOM 7374 N N . ILE B 1 228 ? -14.828 4.055 -19.297 1 34.72 228 ILE B N 1
ATOM 7375 C CA . ILE B 1 228 ? -14.633 3.312 -20.547 1 34.72 228 ILE B CA 1
ATOM 7376 C C . ILE B 1 228 ? -15.125 1.878 -20.375 1 34.72 228 ILE B C 1
ATOM 7378 O O . ILE B 1 228 ? -14.625 1.145 -19.516 1 34.72 228 ILE B O 1
ATOM 7382 N N . PRO B 1 229 ? -16.344 1.532 -20.844 1 34.03 229 PRO B N 1
ATOM 7383 C CA . PRO B 1 229 ? -16.766 0.134 -20.75 1 34.03 229 PRO B CA 1
ATOM 7384 C C . PRO B 1 229 ? -15.641 -0.847 -21.062 1 34.03 229 PRO B C 1
ATOM 7386 O O . PRO B 1 229 ? -14.758 -0.547 -21.859 1 34.03 229 PRO B O 1
ATOM 7389 N N . ARG B 1 230 ? -15.344 -1.636 -20.141 1 37.78 230 ARG B N 1
ATOM 7390 C CA . ARG B 1 230 ? -14.32 -2.654 -20.328 1 37.78 230 ARG B CA 1
ATOM 7391 C C . ARG B 1 230 ? -14.289 -3.135 -21.781 1 37.78 230 ARG B C 1
ATOM 7393 O O . ARG B 1 230 ? -13.219 -3.213 -22.391 1 37.78 230 ARG B O 1
ATOM 7400 N N . ARG B 1 231 ? -15.07 -4.234 -22.031 1 35.5 231 ARG B N 1
ATOM 7401 C CA . ARG B 1 231 ? -15.312 -4.82 -23.344 1 35.5 231 ARG B CA 1
ATOM 7402 C C . ARG B 1 231 ? -16.406 -4.066 -24.078 1 35.5 231 ARG B C 1
ATOM 7404 O O . ARG B 1 231 ? -17.453 -3.744 -23.516 1 35.5 231 ARG B O 1
ATOM 7411 N N . VAL B 1 232 ? -16.016 -3.17 -24.953 1 33.28 232 VAL B N 1
ATOM 7412 C CA . VAL B 1 232 ? -16.891 -2.451 -25.875 1 33.28 232 VAL B CA 1
ATOM 7413 C C . VAL B 1 232 ? -18.172 -3.246 -26.078 1 33.28 232 VAL B C 1
ATOM 7415 O O . VAL B 1 232 ? -18.156 -4.332 -26.672 1 33.28 232 VAL B O 1
ATOM 7418 N N . SER B 1 233 ? -18.969 -3.26 -25.062 1 28.8 233 SER B N 1
ATOM 7419 C CA . SER B 1 233 ? -20.281 -3.74 -25.5 1 28.8 233 SER B CA 1
ATOM 7420 C C . SER B 1 233 ? -20.609 -3.262 -26.906 1 28.8 233 SER B C 1
ATOM 7422 O O . SER B 1 233 ? -19.984 -2.316 -27.406 1 28.8 233 SER B O 1
ATOM 7424 N N . ASP B 1 234 ? -21.531 -3.994 -27.484 1 30.45 234 ASP B N 1
ATOM 7425 C CA . ASP B 1 234 ? -22.109 -3.854 -28.812 1 30.45 234 ASP B CA 1
ATOM 7426 C C . ASP B 1 234 ? -22.531 -2.41 -29.078 1 30.45 234 ASP B C 1
ATOM 7428 O O . ASP B 1 234 ? -23.375 -2.152 -29.938 1 30.45 234 ASP B O 1
ATOM 7432 N N . ILE B 1 235 ? -22.297 -1.605 -28.156 1 31.06 235 ILE B N 1
ATOM 7433 C CA . ILE B 1 235 ? -22.766 -0.339 -28.703 1 31.06 235 ILE B CA 1
ATOM 7434 C C . ILE B 1 235 ? -21.953 0.03 -29.938 1 31.06 235 ILE B C 1
ATOM 7436 O O . ILE B 1 235 ? -20.938 0.725 -29.828 1 31.06 235 ILE B O 1
ATOM 7440 N N . ILE B 1 236 ? -21.328 -0.878 -30.516 1 34.53 236 ILE B N 1
ATOM 7441 C CA . ILE B 1 236 ? -20.781 -0.582 -31.828 1 34.53 236 ILE B CA 1
ATOM 7442 C C . ILE B 1 236 ? -21.719 0.365 -32.594 1 34.53 236 ILE B C 1
ATOM 7444 O O . ILE B 1 236 ? -22.875 0.038 -32.812 1 34.53 236 ILE B O 1
ATOM 7448 N N . SER B 1 237 ? -21.5 1.614 -32.312 1 35.53 237 SER B N 1
ATOM 7449 C CA . SER B 1 237 ? -22.062 2.428 -33.406 1 35.53 237 SER B CA 1
ATOM 7450 C C . SER B 1 237 ? -22.188 1.626 -34.688 1 35.53 237 SER B C 1
ATOM 7452 O O . SER B 1 237 ? -21.438 0.683 -34.906 1 35.53 237 SER B O 1
ATOM 7454 N N . ASP B 1 238 ? -23.281 1.594 -35.156 1 37.28 238 ASP B N 1
ATOM 7455 C CA . ASP B 1 238 ? -23.672 1.124 -36.5 1 37.28 238 ASP B CA 1
ATOM 7456 C C . ASP B 1 238 ? -22.5 1.231 -37.469 1 37.28 238 ASP B C 1
ATOM 7458 O O . ASP B 1 238 ? -22.594 1.953 -38.469 1 37.28 238 ASP B O 1
ATOM 7462 N N . PHE B 1 239 ? -21.406 1.288 -36.969 1 40.41 239 PHE B N 1
ATOM 7463 C CA . PHE B 1 239 ? -20.422 1.291 -38.031 1 40.41 239 PHE B CA 1
ATOM 7464 C C . PHE B 1 239 ? -20.469 -0.013 -38.844 1 40.41 239 PHE B C 1
ATOM 7466 O O . PHE B 1 239 ? -19.516 -0.797 -38.812 1 40.41 239 PHE B O 1
ATOM 7473 N N . ARG B 1 240 ? -21.391 -0.831 -38.438 1 42.22 240 ARG B N 1
ATOM 7474 C CA . ARG B 1 240 ? -21.469 -2.057 -39.25 1 42.22 240 ARG B CA 1
ATOM 7475 C C . ARG B 1 240 ? -20.938 -1.836 -40.656 1 42.22 240 ARG B C 1
ATOM 7477 O O . ARG B 1 240 ? -20.125 -2.627 -41.156 1 42.22 240 ARG B O 1
ATOM 7484 N N . ASN B 1 241 ? -21.672 -1.34 -41.469 1 50.66 241 ASN B N 1
ATOM 7485 C CA . ASN B 1 241 ? -21.781 -1.727 -42.875 1 50.66 241 ASN B CA 1
ATOM 7486 C C . ASN B 1 241 ? -20.797 -0.95 -43.75 1 50.66 241 ASN B C 1
ATOM 7488 O O . ASN B 1 241 ? -20.844 -1.042 -44.969 1 50.66 241 ASN B O 1
ATOM 7492 N N . ASN B 1 242 ? -19.875 0.091 -43.062 1 72.81 242 ASN B N 1
ATOM 7493 C CA . ASN B 1 242 ? -19.172 0.684 -44.188 1 72.81 242 ASN B CA 1
ATOM 7494 C C . ASN B 1 242 ? -17.656 0.472 -44.094 1 72.81 242 ASN B C 1
ATOM 7496 O O . ASN B 1 242 ? -16.953 1.314 -43.531 1 72.81 242 ASN B O 1
ATOM 7500 N N . HIS B 1 243 ? -17.172 -0.726 -44.281 1 86 243 HIS B N 1
ATOM 7501 C CA . HIS B 1 243 ? -15.773 -1.117 -44.344 1 86 243 HIS B CA 1
ATOM 7502 C C . HIS B 1 243 ? -14.906 0.011 -44.875 1 86 243 HIS B C 1
ATOM 7504 O O . HIS B 1 243 ? -13.82 0.274 -44.375 1 86 243 HIS B O 1
ATOM 7510 N N . HIS B 1 244 ? -15.469 0.671 -45.75 1 87.88 244 HIS B N 1
ATOM 7511 C CA . HIS B 1 244 ? -14.711 1.75 -46.375 1 87.88 244 HIS B CA 1
ATOM 7512 C C . HIS B 1 244 ? -14.5 2.906 -45.406 1 87.88 244 HIS B C 1
ATOM 7514 O O . HIS B 1 244 ? -13.414 3.486 -45.375 1 87.88 244 HIS B O 1
ATOM 7520 N N . GLU B 1 245 ? -15.43 3.148 -44.688 1 88.25 245 GLU B N 1
ATOM 7521 C CA . GLU B 1 245 ? -15.328 4.23 -43.719 1 88.25 245 GLU B CA 1
ATOM 7522 C C . GLU B 1 245 ? -14.328 3.895 -42.625 1 88.25 245 GLU B C 1
ATOM 7524 O O . GLU B 1 245 ? -13.586 4.766 -42.156 1 88.25 245 GLU B O 1
ATOM 7529 N N . LEU B 1 246 ? -14.359 2.67 -42.219 1 91.81 246 LEU B N 1
ATOM 7530 C CA . LEU B 1 246 ? -13.422 2.23 -41.188 1 91.81 246 LEU B CA 1
ATOM 7531 C C . LEU B 1 246 ? -11.984 2.324 -41.688 1 91.81 246 LEU B C 1
ATOM 7533 O O . LEU B 1 246 ? -11.094 2.723 -40.938 1 91.81 246 LEU B O 1
ATOM 7537 N N . LEU B 1 247 ? -11.859 1.955 -42.875 1 92.62 247 LEU B N 1
ATOM 7538 C CA . LEU B 1 247 ? -10.523 2.012 -43.469 1 92.62 247 LEU B CA 1
ATOM 7539 C C . LEU B 1 247 ? -10.031 3.451 -43.562 1 92.62 247 LEU B C 1
ATOM 7541 O O . LEU B 1 247 ? -8.852 3.719 -43.312 1 92.62 247 LEU B O 1
ATOM 7545 N N . GLU B 1 248 ? -10.898 4.32 -43.938 1 91.12 248 GLU B N 1
ATOM 7546 C CA . GLU B 1 248 ? -10.531 5.73 -44 1 91.12 248 GLU B CA 1
ATOM 7547 C C . GLU B 1 248 ? -10.172 6.277 -42.625 1 91.12 248 GLU B C 1
ATOM 7549 O O . GLU B 1 248 ? -9.227 7.055 -42.469 1 91.12 248 GLU B O 1
ATOM 7554 N N . LEU B 1 249 ? -10.953 5.875 -41.781 1 91.19 249 LEU B N 1
ATOM 7555 C CA . LEU B 1 249 ? -10.695 6.297 -40.406 1 91.19 249 LEU B CA 1
ATOM 7556 C C . LEU B 1 249 ? -9.352 5.77 -39.906 1 91.19 249 LEU B C 1
ATOM 7558 O O . LEU B 1 249 ? -8.57 6.512 -39.312 1 91.19 249 LEU B O 1
ATOM 7562 N N . ALA B 1 250 ? -9.094 4.574 -40.094 1 94 250 ALA B N 1
ATOM 7563 C CA . ALA B 1 250 ? -7.832 3.965 -39.656 1 94 250 ALA B CA 1
ATOM 7564 C C . ALA B 1 250 ? -6.645 4.645 -40.344 1 94 250 ALA B C 1
ATOM 7566 O O . ALA B 1 250 ? -5.594 4.828 -39.719 1 94 250 ALA B O 1
ATOM 7567 N N . ALA B 1 251 ? -6.824 5.004 -41.562 1 93 251 ALA B N 1
ATOM 7568 C CA . ALA B 1 251 ? -5.75 5.605 -42.375 1 93 251 ALA B CA 1
ATOM 7569 C C . ALA B 1 251 ? -5.344 6.957 -41.781 1 93 251 ALA B C 1
ATOM 7571 O O . ALA B 1 251 ? -4.234 7.438 -42.031 1 93 251 ALA B O 1
ATOM 7572 N N . SER B 1 252 ? -6.176 7.5 -41.031 1 92.38 252 SER B N 1
ATOM 7573 C CA . SER B 1 252 ? -5.902 8.82 -40.469 1 92.38 252 SER B CA 1
ATOM 7574 C C . SER B 1 252 ? -4.992 8.711 -39.25 1 92.38 252 SER B C 1
ATOM 7576 O O . SER B 1 252 ? -4.492 9.727 -38.75 1 92.38 252 SER B O 1
ATOM 7578 N N . PHE B 1 253 ? -4.727 7.543 -38.781 1 94.5 253 PHE B N 1
ATOM 7579 C CA . PHE B 1 253 ? -3.9 7.34 -37.594 1 94.5 253 PHE B CA 1
ATOM 7580 C C . PHE B 1 253 ? -2.654 6.531 -37.938 1 94.5 253 PHE B C 1
ATOM 7582 O O . PHE B 1 253 ? -2.676 5.301 -37.906 1 94.5 253 PHE B O 1
ATOM 7589 N N . GLN B 1 254 ? -1.649 7.25 -38.156 1 93.75 254 GLN B N 1
ATOM 7590 C CA . GLN B 1 254 ? -0.347 6.625 -38.344 1 93.75 254 GLN B CA 1
ATOM 7591 C C . GLN B 1 254 ? 0.449 6.562 -37.062 1 93.75 254 GLN B C 1
ATOM 7593 O O . GLN B 1 254 ? 0.19 7.328 -36.125 1 93.75 254 GLN B O 1
ATOM 7598 N N . SER B 1 255 ? 1.347 5.609 -37.031 1 96.5 255 SER B N 1
ATOM 7599 C CA . SER B 1 255 ? 2.172 5.453 -35.844 1 96.5 255 SER B CA 1
ATOM 7600 C C . SER B 1 255 ? 2.943 6.73 -35.531 1 96.5 255 SER B C 1
ATOM 7602 O O . SER B 1 255 ? 3.75 7.188 -36.344 1 96.5 255 SER B O 1
ATOM 7604 N N . PRO B 1 256 ? 2.705 7.344 -34.438 1 94.81 256 PRO B N 1
ATOM 7605 C CA . PRO B 1 256 ? 3.51 8.5 -34.031 1 94.81 256 PRO B CA 1
ATOM 7606 C C . PRO B 1 256 ? 4.859 8.109 -33.438 1 94.81 256 PRO B C 1
ATOM 7608 O O . PRO B 1 256 ? 5.066 6.941 -33.094 1 94.81 256 PRO B O 1
ATOM 7611 N N . PRO B 1 257 ? 5.789 9.055 -33.375 1 95.94 257 PRO B N 1
ATOM 7612 C CA . PRO B 1 257 ? 7.031 8.766 -32.656 1 95.94 257 PRO B CA 1
ATOM 7613 C C . PRO B 1 257 ? 6.793 8.414 -31.188 1 95.94 257 PRO B C 1
ATOM 7615 O O . PRO B 1 257 ? 5.871 8.945 -30.562 1 95.94 257 PRO B O 1
ATOM 7618 N N . GLY B 1 258 ? 7.625 7.512 -30.688 1 96.94 258 GLY B N 1
ATOM 7619 C CA . GLY B 1 258 ? 7.59 7.234 -29.266 1 96.94 258 GLY B CA 1
ATOM 7620 C C . GLY B 1 258 ? 7.77 8.477 -28.406 1 96.94 258 GLY B C 1
ATOM 7621 O O . GLY B 1 258 ? 8.492 9.398 -28.797 1 96.94 258 GLY B O 1
ATOM 7622 N N . LYS B 1 259 ? 7.102 8.461 -27.25 1 95.56 259 LYS B N 1
ATOM 7623 C CA . LYS B 1 259 ? 7.172 9.648 -26.406 1 95.56 259 LYS B CA 1
ATOM 7624 C C . LYS B 1 259 ? 7.344 9.258 -24.938 1 95.56 259 LYS B C 1
ATOM 7626 O O . LYS B 1 259 ? 7.105 8.109 -24.562 1 95.56 259 LYS B O 1
ATOM 7631 N N . ALA B 1 260 ? 7.699 10.242 -24.188 1 94.12 260 ALA B N 1
ATOM 7632 C CA . ALA B 1 260 ? 7.824 10.062 -22.734 1 94.12 260 ALA B CA 1
ATOM 7633 C C . ALA B 1 260 ? 6.469 9.781 -22.094 1 94.12 260 ALA B C 1
ATOM 7635 O O . ALA B 1 260 ? 5.445 10.305 -22.547 1 94.12 260 ALA B O 1
ATOM 7636 N N . ALA B 1 261 ? 6.438 8.945 -21.062 1 95.06 261 ALA B N 1
ATOM 7637 C CA . ALA B 1 261 ? 5.234 8.609 -20.312 1 95.06 261 ALA B CA 1
ATOM 7638 C C . ALA B 1 261 ? 5.504 8.625 -18.812 1 95.06 261 ALA B C 1
ATOM 7640 O O . ALA B 1 261 ? 6.656 8.57 -18.375 1 95.06 261 ALA B O 1
ATOM 7641 N N . THR B 1 262 ? 4.453 8.797 -18.047 1 92.12 262 THR B N 1
ATOM 7642 C CA . THR B 1 262 ? 4.586 8.641 -16.609 1 92.12 262 THR B CA 1
ATOM 7643 C C . THR B 1 262 ? 4.543 7.164 -16.219 1 92.12 262 THR B C 1
ATOM 7645 O O . THR B 1 262 ? 4.043 6.332 -16.984 1 92.12 262 THR B O 1
ATOM 7648 N N . LYS B 1 263 ? 5.004 6.902 -15.062 1 89.81 263 LYS B N 1
ATOM 7649 C CA . LYS B 1 263 ? 4.973 5.539 -14.539 1 89.81 263 LYS B CA 1
ATOM 7650 C C . LYS B 1 263 ? 3.537 5.043 -14.383 1 89.81 263 LYS B C 1
ATOM 7652 O O . LYS B 1 263 ? 3.264 3.854 -14.562 1 89.81 263 LYS B O 1
ATOM 7657 N N . ILE B 1 264 ? 2.633 5.895 -14.117 1 90.88 264 ILE B N 1
ATOM 7658 C CA . ILE B 1 264 ? 1.28 5.504 -13.734 1 90.88 264 ILE B CA 1
ATOM 7659 C C . ILE B 1 264 ? 0.406 5.375 -14.977 1 90.88 264 ILE B C 1
ATOM 7661 O O . ILE B 1 264 ? -0.708 4.852 -14.914 1 90.88 264 ILE B O 1
ATOM 7665 N N . LEU B 1 265 ? 0.885 5.812 -16.078 1 92.06 265 LEU B N 1
ATOM 7666 C CA . LEU B 1 265 ? 0.06 5.824 -17.281 1 92.06 265 LEU B CA 1
ATOM 7667 C C . LEU B 1 265 ? -0.384 4.414 -17.656 1 92.06 265 LEU B C 1
ATOM 7669 O O . LEU B 1 265 ? -1.557 4.188 -17.969 1 92.06 265 LEU B O 1
ATOM 7673 N N . SER B 1 266 ? 0.584 3.523 -17.625 1 92.44 266 SER B N 1
ATOM 7674 C CA . SER B 1 266 ? 0.227 2.148 -17.953 1 92.44 266 SER B CA 1
ATOM 7675 C C . SER B 1 266 ? -0.783 1.584 -16.969 1 92.44 266 SER B C 1
ATOM 7677 O O . SER B 1 266 ? -1.614 0.748 -17.328 1 92.44 266 SER B O 1
ATOM 7679 N N . VAL B 1 267 ? -0.688 1.953 -15.758 1 90.88 267 VAL B N 1
ATOM 7680 C CA . VAL B 1 267 ? -1.612 1.521 -14.711 1 90.88 267 VAL B CA 1
ATOM 7681 C C . VAL B 1 267 ? -3.002 2.094 -14.984 1 90.88 267 VAL B C 1
ATOM 7683 O O . VAL B 1 267 ? -4.008 1.396 -14.836 1 90.88 267 VAL B O 1
ATOM 7686 N N . ALA B 1 268 ? -3.035 3.305 -15.375 1 89.62 268 ALA B N 1
ATOM 7687 C CA . ALA B 1 268 ? -4.293 4 -15.625 1 89.62 268 ALA B CA 1
ATOM 7688 C C . ALA B 1 268 ? -5 3.441 -16.859 1 89.62 268 ALA B C 1
ATOM 7690 O O . ALA B 1 268 ? -6.23 3.471 -16.938 1 89.62 268 ALA B O 1
ATOM 7691 N N . ARG B 1 269 ? -4.242 2.814 -17.734 1 91.06 269 ARG B N 1
ATOM 7692 C CA . ARG B 1 269 ? -4.797 2.455 -19.031 1 91.06 269 ARG B CA 1
ATOM 7693 C C . ARG B 1 269 ? -5.078 0.958 -19.109 1 91.06 269 ARG B C 1
ATOM 7695 O O . ARG B 1 269 ? -5.734 0.492 -20.047 1 91.06 269 ARG B O 1
ATOM 7702 N N . ARG B 1 270 ? -4.648 0.216 -18.156 1 91.25 270 ARG B N 1
ATOM 7703 C CA . ARG B 1 270 ? -4.832 -1.229 -18.25 1 91.25 270 ARG B CA 1
ATOM 7704 C C . ARG B 1 270 ? -6.312 -1.593 -18.25 1 91.25 270 ARG B C 1
ATOM 7706 O O . ARG B 1 270 ? -7.156 -0.793 -17.828 1 91.25 270 ARG B O 1
ATOM 7713 N N . VAL B 1 271 ? -6.566 -2.732 -18.672 1 90.94 271 VAL B N 1
ATOM 7714 C CA . VAL B 1 271 ? -7.941 -3.137 -18.938 1 90.94 271 VAL B CA 1
ATOM 7715 C C . VAL B 1 271 ? -8.656 -3.432 -17.625 1 90.94 271 VAL B C 1
ATOM 7717 O O . VAL B 1 271 ? -9.758 -2.938 -17.375 1 90.94 271 VAL B O 1
ATOM 7720 N N . ARG B 1 272 ? -7.98 -4.238 -16.734 1 88.19 272 ARG B N 1
ATOM 7721 C CA . ARG B 1 272 ? -8.617 -4.68 -15.5 1 88.19 272 ARG B CA 1
ATOM 7722 C C . ARG B 1 272 ? -8.055 -3.926 -14.297 1 88.19 272 ARG B C 1
ATOM 7724 O O . ARG B 1 272 ? -7.047 -4.328 -13.727 1 88.19 272 ARG B O 1
ATOM 7731 N N . GLY B 1 273 ? -8.578 -2.748 -14.008 1 80.44 273 GLY B N 1
ATOM 7732 C CA . GLY B 1 273 ? -8.172 -1.991 -12.836 1 80.44 273 GLY B CA 1
ATOM 7733 C C . GLY B 1 273 ? -9.211 -1.993 -11.734 1 80.44 273 GLY B C 1
ATOM 7734 O O . GLY B 1 273 ? -10.406 -2.043 -12 1 80.44 273 GLY B O 1
ATOM 7735 N N . ILE B 1 274 ? -8.75 -1.854 -10.531 1 74.88 274 ILE B N 1
ATOM 7736 C CA . ILE B 1 274 ? -9.617 -1.958 -9.359 1 74.88 274 ILE B CA 1
ATOM 7737 C C . ILE B 1 274 ? -10.641 -0.828 -9.375 1 74.88 274 ILE B C 1
ATOM 7739 O O . ILE B 1 274 ? -11.766 -0.992 -8.891 1 74.88 274 ILE B O 1
ATOM 7743 N N . LEU B 1 275 ? -10.273 0.265 -9.953 1 75.62 275 LEU B N 1
ATOM 7744 C CA . LEU B 1 275 ? -11.148 1.428 -9.867 1 75.62 275 LEU B CA 1
ATOM 7745 C C . LEU B 1 275 ? -12.094 1.487 -11.062 1 75.62 275 LEU B C 1
ATOM 7747 O O . LEU B 1 275 ? -13.008 2.314 -11.102 1 75.62 275 LEU B O 1
ATOM 7751 N N . ARG B 1 276 ? -11.93 0.622 -11.984 1 73.94 276 ARG B N 1
ATOM 7752 C CA . ARG B 1 276 ? -12.758 0.669 -13.195 1 73.94 276 ARG B CA 1
ATOM 7753 C C . ARG B 1 276 ? -14.117 0.035 -12.953 1 73.94 276 ARG B C 1
ATOM 7755 O O . ARG B 1 276 ? -15.117 0.459 -13.539 1 73.94 276 ARG B O 1
ATOM 7762 N N . GLU B 1 277 ? -14.227 -0.917 -12.133 1 76.94 277 GLU B N 1
ATOM 7763 C CA . GLU B 1 277 ? -15.484 -1.576 -11.789 1 76.94 277 GLU B CA 1
ATOM 7764 C C . GLU B 1 277 ? -15.789 -1.438 -10.297 1 76.94 277 GLU B C 1
ATOM 7766 O O . GLU B 1 277 ? -15.891 -2.436 -9.586 1 76.94 277 GLU B O 1
ATOM 7771 N N . ALA B 1 278 ? -16.156 -0.167 -10.023 1 85 278 ALA B N 1
ATOM 7772 C CA . ALA B 1 278 ? -16.25 0.117 -8.594 1 85 278 ALA B CA 1
ATOM 7773 C C . ALA B 1 278 ? -17.672 -0.071 -8.078 1 85 278 ALA B C 1
ATOM 7775 O O . ALA B 1 278 ? -17.922 -0.059 -6.871 1 85 278 ALA B O 1
ATOM 7776 N N . GLU B 1 279 ? -18.656 -0.333 -8.93 1 85.94 279 GLU B N 1
ATOM 7777 C CA . GLU B 1 279 ? -20.062 -0.392 -8.539 1 85.94 279 GLU B CA 1
ATOM 7778 C C . GLU B 1 279 ? -20.375 -1.699 -7.82 1 85.94 279 GLU B C 1
ATOM 7780 O O . GLU B 1 279 ? -21.359 -1.779 -7.07 1 85.94 279 GLU B O 1
ATOM 7785 N N . LYS B 1 280 ? -19.641 -2.689 -8.141 1 87.44 280 LYS B N 1
ATOM 7786 C CA . LYS B 1 280 ? -19.766 -3.986 -7.48 1 87.44 280 LYS B CA 1
ATOM 7787 C C . LYS B 1 280 ? -18.391 -4.543 -7.09 1 87.44 280 LYS B C 1
ATOM 7789 O O . LYS B 1 280 ? -17.375 -4.145 -7.652 1 87.44 280 LYS B O 1
ATOM 7794 N N . PRO B 1 281 ? -18.469 -5.422 -6.098 1 88.5 281 PRO B N 1
ATOM 7795 C CA . PRO B 1 281 ? -17.188 -6.043 -5.75 1 88.5 281 PRO B CA 1
ATOM 7796 C C . PRO B 1 281 ? -16.625 -6.895 -6.879 1 88.5 281 PRO B C 1
ATOM 7798 O O . PRO B 1 281 ? -17.375 -7.496 -7.645 1 88.5 281 PRO B O 1
ATOM 7801 N N . GLY B 1 282 ? -15.344 -6.914 -6.934 1 89.31 282 GLY B N 1
ATOM 7802 C CA . GLY B 1 282 ? -14.695 -7.793 -7.898 1 89.31 282 GLY B CA 1
ATOM 7803 C C . GLY B 1 282 ? -14.844 -9.266 -7.559 1 89.31 282 GLY B C 1
ATOM 7804 O O . GLY B 1 282 ? -15.141 -9.617 -6.414 1 89.31 282 GLY B O 1
ATOM 7805 N N . PHE B 1 283 ? -14.727 -10.109 -8.578 1 95.06 283 PHE B N 1
ATOM 7806 C CA . PHE B 1 283 ? -14.75 -11.562 -8.422 1 95.06 283 PHE B CA 1
ATOM 7807 C C . PHE B 1 283 ? -13.344 -12.141 -8.523 1 95.06 283 PHE B C 1
ATOM 7809 O O . PHE B 1 283 ? -12.641 -11.906 -9.508 1 95.06 283 PHE B O 1
ATOM 7816 N N . VAL B 1 284 ? -12.922 -12.875 -7.5 1 97.31 284 VAL B N 1
ATOM 7817 C CA . VAL B 1 284 ? -11.586 -13.469 -7.465 1 97.31 284 VAL B CA 1
ATOM 7818 C C . VAL B 1 284 ? -11.695 -14.984 -7.566 1 97.31 284 VAL B C 1
ATOM 7820 O O . VAL B 1 284 ? -12.422 -15.617 -6.793 1 97.31 284 VAL B O 1
ATOM 7823 N N . SER B 1 285 ? -10.977 -15.555 -8.492 1 98.5 285 SER B N 1
ATOM 7824 C CA . SER B 1 285 ? -10.977 -17 -8.656 1 98.5 285 SER B CA 1
ATOM 7825 C C . SER B 1 285 ? -9.555 -17.562 -8.625 1 98.5 285 SER B C 1
ATOM 7827 O O . SER B 1 285 ? -8.664 -17.031 -9.305 1 98.5 285 SER B O 1
ATOM 7829 N N . ALA B 1 286 ? -9.391 -18.594 -7.852 1 98.81 286 ALA B N 1
ATOM 7830 C CA . ALA B 1 286 ? -8.07 -19.234 -7.758 1 98.81 286 ALA B CA 1
ATOM 7831 C C . ALA B 1 286 ? -8.164 -20.734 -8.016 1 98.81 286 ALA B C 1
ATOM 7833 O O . ALA B 1 286 ? -9.117 -21.391 -7.586 1 98.81 286 ALA B O 1
ATOM 7834 N N . PHE B 1 287 ? -7.305 -21.219 -8.734 1 98.88 287 PHE B N 1
ATOM 7835 C CA . PHE B 1 287 ? -7.113 -22.641 -8.977 1 98.88 287 PHE B CA 1
ATOM 7836 C C . PHE B 1 287 ? -5.848 -23.141 -8.289 1 98.88 287 PHE B C 1
ATOM 7838 O O . PHE B 1 287 ? -4.742 -22.969 -8.812 1 98.88 287 PHE B O 1
ATOM 7845 N N . CYS B 1 288 ? -6.047 -23.812 -7.18 1 98.88 288 CYS B N 1
ATOM 7846 C CA . CYS B 1 288 ? -4.973 -24.203 -6.27 1 98.88 288 CYS B CA 1
ATOM 7847 C C . CYS B 1 288 ? -4.445 -25.594 -6.602 1 98.88 288 CYS B C 1
ATOM 7849 O O . CYS B 1 288 ? -5.125 -26.375 -7.273 1 98.88 288 CYS B O 1
ATOM 7851 N N . GLN B 1 289 ? -3.229 -25.766 -6.113 1 98.62 289 GLN B N 1
ATOM 7852 C CA . GLN B 1 289 ? -2.58 -27.047 -6.383 1 98.62 289 GLN B CA 1
ATOM 7853 C C . GLN B 1 289 ? -2.799 -28.031 -5.23 1 98.62 289 GLN B C 1
ATOM 7855 O O . GLN B 1 289 ? -2.805 -27.625 -4.066 1 98.62 289 GLN B O 1
ATOM 7860 N N . SER B 1 290 ? -2.992 -29.281 -5.566 1 98.5 290 SER B N 1
ATOM 7861 C CA . SER B 1 290 ? -3.105 -30.359 -4.598 1 98.5 290 SER B CA 1
ATOM 7862 C C . SER B 1 290 ? -1.921 -31.312 -4.695 1 98.5 290 SER B C 1
ATOM 7864 O O . SER B 1 290 ? -0.769 -30.875 -4.746 1 98.5 290 SER B O 1
ATOM 7866 N N . ASN B 1 291 ? -2.146 -32.656 -4.648 1 98.5 291 ASN B N 1
ATOM 7867 C CA . ASN B 1 291 ? -1.078 -33.656 -4.738 1 98.5 291 ASN B CA 1
ATOM 7868 C C . ASN B 1 291 ? -0.729 -33.969 -6.191 1 98.5 291 ASN B C 1
ATOM 7870 O O . ASN B 1 291 ? -1.066 -35.031 -6.695 1 98.5 291 ASN B O 1
ATOM 7874 N N . CYS B 1 292 ? 0.127 -33.125 -6.754 1 97.56 292 CYS B N 1
ATOM 7875 C CA . CYS B 1 292 ? 0.391 -33.188 -8.188 1 97.56 292 CYS B CA 1
ATOM 7876 C C . CYS B 1 292 ? 1.775 -33.781 -8.461 1 97.56 292 CYS B C 1
ATOM 7878 O O . CYS B 1 292 ? 2.268 -33.719 -9.586 1 97.56 292 CYS B O 1
ATOM 7880 N N . GLY B 1 293 ? 2.428 -34.375 -7.531 1 97.62 293 GLY B N 1
ATOM 7881 C CA . GLY B 1 293 ? 3.822 -34.781 -7.648 1 97.62 293 GLY B CA 1
ATOM 7882 C C . GLY B 1 293 ? 4.09 -35.688 -8.836 1 97.62 293 GLY B C 1
ATOM 7883 O O . GLY B 1 293 ? 5.105 -35.531 -9.516 1 97.62 293 GLY B O 1
ATOM 7884 N N . ASP B 1 294 ? 3.199 -36.656 -9.062 1 97.12 294 ASP B N 1
ATOM 7885 C CA . ASP B 1 294 ? 3.383 -37.594 -10.156 1 97.12 294 ASP B CA 1
ATOM 7886 C C . ASP B 1 294 ? 2.287 -37.438 -11.211 1 97.12 294 ASP B C 1
ATOM 7888 O O . ASP B 1 294 ? 1.897 -38.406 -11.859 1 97.12 294 ASP B O 1
ATOM 7892 N N . VAL B 1 295 ? 1.78 -36.281 -11.32 1 98.12 295 VAL B N 1
ATOM 7893 C CA . VAL B 1 295 ? 0.657 -36 -12.203 1 98.12 295 VAL B CA 1
ATOM 7894 C C . VAL B 1 295 ? 1.1 -35.031 -13.312 1 98.12 295 VAL B C 1
ATOM 7896 O O . VAL B 1 295 ? 1.896 -34.125 -13.078 1 98.12 295 VAL B O 1
ATOM 7899 N N . SER B 1 296 ? 0.638 -35.25 -14.539 1 97.56 296 SER B N 1
ATOM 7900 C CA . SER B 1 296 ? 1.024 -34.438 -15.688 1 97.56 296 SER B CA 1
ATOM 7901 C C . SER B 1 296 ? -0.198 -33.938 -16.469 1 97.56 296 SER B C 1
ATOM 7903 O O . SER B 1 296 ? -1.176 -34.688 -16.609 1 97.56 296 SER B O 1
ATOM 7905 N N . PRO B 1 297 ? -0.151 -32.719 -16.969 1 98.25 297 PRO B N 1
ATOM 7906 C CA . PRO B 1 297 ? -1.196 -32.219 -17.875 1 98.25 297 PRO B CA 1
ATOM 7907 C C . PRO B 1 297 ? -1.025 -32.719 -19.312 1 98.25 297 PRO B C 1
ATOM 7909 O O . PRO B 1 297 ? -1.852 -32.406 -20.172 1 98.25 297 PRO B O 1
ATOM 7912 N N . ASN B 1 298 ? 0.074 -33.375 -19.594 1 97.44 298 ASN B N 1
ATOM 7913 C CA . ASN B 1 298 ? 0.329 -33.938 -20.906 1 97.44 298 ASN B CA 1
ATOM 7914 C C . ASN B 1 298 ? -0.43 -35.25 -21.125 1 97.44 298 ASN B C 1
ATOM 7916 O O . ASN B 1 298 ? 0.174 -36.312 -21.172 1 97.44 298 ASN B O 1
ATOM 7920 N N . VAL B 1 299 ? -1.685 -35.094 -21.453 1 97.69 299 VAL B N 1
ATOM 7921 C CA . VAL B 1 299 ? -2.672 -36.156 -21.312 1 97.69 299 VAL B CA 1
ATOM 7922 C C . VAL B 1 299 ? -2.576 -37.125 -22.484 1 97.69 299 VAL B C 1
ATOM 7924 O O . VAL B 1 299 ? -3.166 -38.219 -22.469 1 97.69 299 VAL B O 1
ATOM 7927 N N . LEU B 1 300 ? -1.75 -36.812 -23.484 1 96.56 300 LEU B N 1
ATOM 7928 C CA . LEU B 1 300 ? -1.622 -37.719 -24.609 1 96.56 300 LEU B CA 1
ATOM 7929 C C . LEU B 1 300 ? -0.566 -38.781 -24.344 1 96.56 300 LEU B C 1
ATOM 7931 O O . LEU B 1 300 ? -0.451 -39.75 -25.094 1 96.56 300 LEU B O 1
ATOM 7935 N N . GLY B 1 301 ? 0.188 -38.594 -23.266 1 94.19 301 GLY B N 1
ATOM 7936 C CA . GLY B 1 301 ? 1.228 -39.531 -22.922 1 94.19 301 GLY B CA 1
ATOM 7937 C C . GLY B 1 301 ? 2.617 -39.094 -23.312 1 94.19 301 GLY B C 1
ATOM 7938 O O . GLY B 1 301 ? 2.791 -37.969 -23.797 1 94.19 301 GLY B O 1
ATOM 7939 N N . ALA B 1 302 ? 3.592 -39.969 -23.031 1 93.94 302 ALA B N 1
ATOM 7940 C CA . ALA B 1 302 ? 4.988 -39.656 -23.328 1 93.94 302 ALA B CA 1
ATOM 7941 C C . ALA B 1 302 ? 5.48 -40.438 -24.531 1 93.94 302 ALA B C 1
ATOM 7943 O O . ALA B 1 302 ? 5.176 -41.625 -24.672 1 93.94 302 ALA B O 1
ATOM 7944 N N . PHE B 1 303 ? 6.195 -39.656 -25.375 1 94.81 303 PHE B N 1
ATOM 7945 C CA . PHE B 1 303 ? 6.648 -40.25 -26.625 1 94.81 303 PHE B CA 1
ATOM 7946 C C . PHE B 1 303 ? 8.094 -39.875 -26.922 1 94.81 303 PHE B C 1
ATOM 7948 O O . PHE B 1 303 ? 8.562 -38.812 -26.5 1 94.81 303 PHE B O 1
ATOM 7955 N N . CYS B 1 304 ? 8.797 -40.781 -27.547 1 92.5 304 CYS B N 1
ATOM 7956 C CA . CYS B 1 304 ? 10.148 -40.531 -28.031 1 92.5 304 CYS B CA 1
ATOM 7957 C C . CYS B 1 304 ? 10.141 -39.594 -29.234 1 92.5 304 CYS B C 1
ATOM 7959 O O . CYS B 1 304 ? 9.5 -39.906 -30.234 1 92.5 304 CYS B O 1
ATOM 7961 N N . ILE B 1 305 ? 10.828 -38.594 -29.125 1 89.31 305 ILE B N 1
ATOM 7962 C CA . ILE B 1 305 ? 10.766 -37.594 -30.188 1 89.31 305 ILE B CA 1
ATOM 7963 C C . ILE B 1 305 ? 11.445 -38.125 -31.438 1 89.31 305 ILE B C 1
ATOM 7965 O O . ILE B 1 305 ? 11.148 -37.656 -32.562 1 89.31 305 ILE B O 1
ATOM 7969 N N . ASP B 1 306 ? 12.344 -39.062 -31.375 1 88.62 306 ASP B N 1
ATOM 7970 C CA . ASP B 1 306 ? 13.086 -39.594 -32.531 1 88.62 306 ASP B CA 1
ATOM 7971 C C . ASP B 1 306 ? 12.266 -40.625 -33.281 1 88.62 306 ASP B C 1
ATOM 7973 O O . ASP B 1 306 ? 12.242 -40.625 -34.531 1 88.62 306 ASP B O 1
ATOM 7977 N N . SER B 1 307 ? 11.5 -41.438 -32.594 1 92.56 307 SER B N 1
ATOM 7978 C CA . SER B 1 307 ? 10.82 -42.562 -33.219 1 92.56 307 SER B CA 1
ATOM 7979 C C . SER B 1 307 ? 9.312 -42.375 -33.25 1 92.56 307 SER B C 1
ATOM 7981 O O . SER B 1 307 ? 8.617 -42.969 -34.062 1 92.56 307 SER B O 1
ATOM 7983 N N . GLY B 1 308 ? 8.867 -41.562 -32.344 1 91.56 308 GLY B N 1
ATOM 7984 C CA . GLY B 1 308 ? 7.422 -41.406 -32.25 1 91.56 308 GLY B CA 1
ATOM 7985 C C . GLY B 1 308 ? 6.742 -42.469 -31.438 1 91.56 308 GLY B C 1
ATOM 7986 O O . GLY B 1 308 ? 5.531 -42.438 -31.219 1 91.56 308 GLY B O 1
ATOM 7987 N N . LEU B 1 309 ? 7.473 -43.406 -30.938 1 93.44 309 LEU B N 1
ATOM 7988 C CA . LEU B 1 309 ? 6.941 -44.5 -30.125 1 93.44 309 LEU B CA 1
ATOM 7989 C C . LEU B 1 309 ? 6.793 -44.062 -28.672 1 93.44 309 LEU B C 1
ATOM 7991 O O . LEU B 1 309 ? 7.441 -43.125 -28.219 1 93.44 309 LEU B O 1
ATOM 7995 N N . PRO B 1 310 ? 5.922 -44.75 -28 1 93.06 310 PRO B N 1
ATOM 7996 C CA . PRO B 1 310 ? 5.809 -44.438 -26.578 1 93.06 310 PRO B CA 1
ATOM 7997 C C . PRO B 1 310 ? 7.109 -44.688 -25.812 1 93.06 310 PR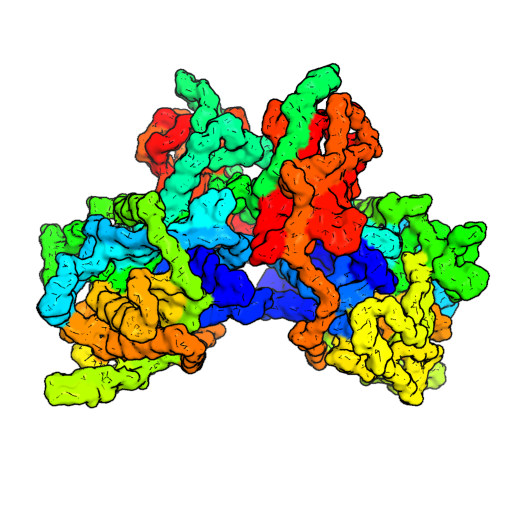O B C 1
ATOM 7999 O O . PRO B 1 310 ? 7.871 -45.594 -26.156 1 93.06 310 PRO B O 1
ATOM 8002 N N . CYS B 1 311 ? 7.363 -43.875 -24.812 1 92.12 311 CYS B N 1
ATOM 8003 C CA . CYS B 1 311 ? 8.523 -44.062 -23.953 1 92.12 311 CYS B CA 1
ATOM 8004 C C . CYS B 1 311 ? 8.406 -45.375 -23.172 1 92.12 311 CYS B C 1
ATOM 8006 O O . CYS B 1 311 ? 7.309 -45.906 -23 1 92.12 311 CYS B O 1
ATOM 8008 N N . ASP B 1 312 ? 9.57 -45.812 -22.688 1 88.94 312 ASP B N 1
ATOM 8009 C CA . ASP B 1 312 ? 9.586 -46.969 -21.844 1 88.94 312 ASP B CA 1
ATOM 8010 C C . ASP B 1 312 ? 8.75 -46.781 -20.578 1 88.94 312 ASP B C 1
ATOM 8012 O O . ASP B 1 312 ? 8.844 -45.719 -19.938 1 88.94 312 ASP B O 1
ATOM 8016 N N . PHE B 1 313 ? 8.016 -47.719 -20.172 1 87.44 313 PHE B N 1
ATOM 8017 C CA . PHE B 1 313 ? 7.035 -47.625 -19.094 1 87.44 313 PHE B CA 1
ATOM 8018 C C . PHE B 1 313 ? 7.723 -47.438 -17.75 1 87.44 313 PHE B C 1
ATOM 8020 O O . PHE B 1 313 ? 7.281 -46.594 -16.938 1 87.44 313 PHE B O 1
ATOM 8027 N N . ASN B 1 314 ? 8.789 -48.125 -17.531 1 83.62 314 ASN B N 1
ATOM 8028 C CA . ASN B 1 314 ? 9.406 -48.156 -16.203 1 83.62 314 ASN B CA 1
ATOM 8029 C C . ASN B 1 314 ? 10.422 -47.031 -16.031 1 83.62 314 ASN B C 1
ATOM 8031 O O . ASN B 1 314 ? 10.633 -46.562 -14.922 1 83.62 314 ASN B O 1
ATOM 8035 N N . HIS B 1 315 ? 10.984 -46.594 -17.188 1 81.81 315 HIS B N 1
ATOM 8036 C CA . HIS B 1 315 ? 12.125 -45.688 -17 1 81.81 315 HIS B CA 1
ATOM 8037 C C . HIS B 1 315 ? 11.922 -44.375 -17.75 1 81.81 315 HIS B C 1
ATOM 8039 O O . HIS B 1 315 ? 12.727 -43.438 -17.609 1 81.81 315 HIS B O 1
ATOM 8045 N N . SER B 1 316 ? 10.844 -44.344 -18.5 1 85.75 316 SER B N 1
ATOM 8046 C CA . SER B 1 316 ? 10.594 -43.125 -19.297 1 85.75 316 SER B CA 1
ATOM 8047 C C . SER B 1 316 ? 11.797 -42.781 -20.172 1 85.75 316 SER B C 1
ATOM 8049 O O . SER B 1 316 ? 12.281 -41.656 -20.125 1 85.75 316 SER B O 1
ATOM 8051 N N . THR B 1 317 ? 12.289 -43.75 -20.906 1 85.94 317 THR B N 1
ATOM 8052 C CA . THR B 1 317 ? 13.445 -43.594 -21.781 1 85.94 317 THR B CA 1
ATOM 8053 C C . THR B 1 317 ? 13.125 -44.031 -23.203 1 85.94 317 THR B C 1
ATOM 8055 O O . THR B 1 317 ? 12.109 -44.688 -23.438 1 85.94 317 THR B O 1
ATOM 8058 N N . CYS B 1 318 ? 13.828 -43.562 -24.047 1 89.31 318 CYS B N 1
ATOM 8059 C CA . CYS B 1 318 ? 13.852 -43.969 -25.453 1 89.31 318 CYS B CA 1
ATOM 8060 C C . CYS B 1 318 ? 15.188 -44.594 -25.812 1 89.31 318 CYS B C 1
ATOM 8062 O O . CYS B 1 318 ? 16.188 -43.906 -26 1 89.31 318 CYS B O 1
ATOM 8064 N N . GLY B 1 319 ? 15.156 -45.812 -26.016 1 82.5 319 GLY B N 1
ATOM 8065 C CA . GLY B 1 319 ? 16.422 -46.5 -26.25 1 82.5 319 GLY B CA 1
ATOM 8066 C C . GLY B 1 319 ? 17.406 -46.344 -25.109 1 82.5 319 GLY B C 1
ATOM 8067 O O . GLY B 1 319 ? 18.609 -46.188 -25.344 1 82.5 319 GLY B O 1
ATOM 8068 N N . GLY B 1 320 ? 16.891 -46.219 -23.938 1 79.94 320 GLY B N 1
ATOM 8069 C CA . GLY B 1 320 ? 17.734 -46.125 -22.75 1 79.94 320 GLY B CA 1
ATOM 8070 C C . GLY B 1 320 ? 18.109 -44.688 -22.406 1 79.94 320 GLY B C 1
ATOM 8071 O O . GLY B 1 320 ? 18.75 -44.438 -21.391 1 79.94 320 GLY B O 1
ATOM 8072 N N . LYS B 1 321 ? 17.672 -43.781 -23.188 1 81.38 321 LYS B N 1
ATOM 8073 C CA . LYS B 1 321 ? 18 -42.375 -22.953 1 81.38 321 LYS B CA 1
ATOM 8074 C C . LYS B 1 321 ? 16.75 -41.594 -22.562 1 81.38 321 LYS B C 1
ATOM 8076 O O . LYS B 1 321 ? 15.695 -41.75 -23.172 1 81.38 321 LYS B O 1
ATOM 8081 N N . ASN B 1 322 ? 16.938 -40.781 -21.562 1 82.75 322 ASN B N 1
ATOM 8082 C CA . ASN B 1 322 ? 15.797 -40.031 -21.047 1 82.75 322 ASN B CA 1
ATOM 8083 C C . ASN B 1 322 ? 15.578 -38.719 -21.828 1 82.75 322 ASN B C 1
ATOM 8085 O O . ASN B 1 322 ? 14.477 -38.188 -21.828 1 82.75 322 ASN B O 1
ATOM 8089 N N . GLU B 1 323 ? 16.516 -38.188 -22.578 1 81.88 323 GLU B N 1
ATOM 8090 C CA . GLU B 1 323 ? 16.5 -36.844 -23.188 1 81.88 323 GLU B CA 1
ATOM 8091 C C . GLU B 1 323 ? 15.469 -36.781 -24.312 1 81.88 323 GLU B C 1
ATOM 8093 O O . GLU B 1 323 ? 15.008 -35.688 -24.656 1 81.88 323 GLU B O 1
ATOM 8098 N N . MET B 1 324 ? 15.102 -37.938 -24.781 1 86.5 324 MET B N 1
ATOM 8099 C CA . MET B 1 324 ? 14.234 -37.938 -25.953 1 86.5 324 MET B CA 1
ATOM 8100 C C . MET B 1 324 ? 12.789 -38.25 -25.562 1 86.5 324 MET B C 1
ATOM 8102 O O . MET B 1 324 ? 11.891 -38.25 -26.406 1 86.5 324 MET B O 1
ATOM 8106 N N . CYS B 1 325 ? 12.539 -38.531 -24.328 1 89.94 325 CYS B N 1
ATOM 8107 C CA . CYS B 1 325 ? 11.203 -38.875 -23.859 1 89.94 325 CYS B CA 1
ATOM 8108 C C . CYS B 1 325 ? 10.453 -37.625 -23.391 1 89.94 325 CYS B C 1
ATOM 8110 O O . CYS B 1 325 ? 10.789 -37.062 -22.359 1 89.94 325 CYS B O 1
ATOM 8112 N N . TYR B 1 326 ? 9.398 -37.25 -24.156 1 91.5 326 TYR B N 1
ATOM 8113 C CA . TYR B 1 326 ? 8.672 -36.031 -23.828 1 91.5 326 TYR B CA 1
ATOM 8114 C C . TYR B 1 326 ? 7.176 -36.312 -23.75 1 91.5 326 TYR B C 1
ATOM 8116 O O . TYR B 1 326 ? 6.621 -37.031 -24.562 1 91.5 326 TYR B O 1
ATOM 8124 N N . GLY B 1 327 ? 6.582 -35.719 -22.688 1 93.62 327 GLY B N 1
ATOM 8125 C CA . GLY B 1 327 ? 5.129 -35.75 -22.609 1 93.62 327 GLY B CA 1
ATOM 8126 C C . GLY B 1 327 ? 4.473 -34.812 -23.625 1 93.62 327 GLY B C 1
ATOM 8127 O O . GLY B 1 327 ? 5.004 -33.75 -23.953 1 93.62 327 GLY B O 1
ATOM 8128 N N . ARG B 1 328 ? 3.299 -35.281 -24.141 1 95.88 328 ARG B N 1
ATOM 8129 C CA . ARG B 1 328 ? 2.539 -34.469 -25.109 1 95.88 328 ARG B CA 1
ATOM 8130 C C . ARG B 1 328 ? 1.199 -34.062 -24.516 1 95.88 328 ARG B C 1
ATOM 8132 O O . ARG B 1 328 ? 0.445 -34.875 -24 1 95.88 328 ARG B O 1
ATOM 8139 N N . GLY B 1 329 ? 1.009 -32.719 -24.562 1 96.75 329 GLY B N 1
ATOM 8140 C CA . GLY B 1 329 ? -0.282 -32.188 -24.141 1 96.75 329 GLY B CA 1
ATOM 8141 C C . GLY B 1 329 ? -1.345 -32.281 -25.219 1 96.75 329 GLY B C 1
ATOM 8142 O O . GLY B 1 329 ? -1.056 -32.688 -26.344 1 96.75 329 GLY B O 1
ATOM 8143 N N . PRO B 1 330 ? -2.518 -31.922 -24.891 1 98.06 330 PRO B N 1
ATOM 8144 C CA . PRO B 1 330 ? -3.635 -32.062 -25.828 1 98.06 330 PRO B CA 1
ATOM 8145 C C . PRO B 1 330 ? -3.494 -31.156 -27.047 1 98.06 330 PRO B C 1
ATOM 8147 O O . PRO B 1 330 ? -4.102 -31.406 -28.094 1 98.06 330 PRO B O 1
ATOM 8150 N N . GLY B 1 331 ? -2.756 -30.078 -26.969 1 97.25 331 GLY B N 1
ATOM 8151 C CA . GLY B 1 331 ? -2.537 -29.172 -28.094 1 97.25 331 GLY B CA 1
ATOM 8152 C C . GLY B 1 331 ? -1.208 -29.391 -28.781 1 97.25 331 GLY B C 1
ATOM 8153 O O . GLY B 1 331 ? -0.756 -28.547 -29.562 1 97.25 331 GLY B O 1
ATOM 8154 N N . TYR B 1 332 ? -0.578 -30.5 -28.562 1 95.25 332 TYR B N 1
ATOM 8155 C CA . TYR B 1 332 ? 0.733 -30.797 -29.141 1 95.25 332 TYR B CA 1
ATOM 8156 C C . TYR B 1 332 ? 0.716 -30.625 -30.656 1 95.25 332 TYR B C 1
ATOM 8158 O O . TYR B 1 332 ? -0.203 -31.094 -31.328 1 95.25 332 TYR B O 1
ATOM 8166 N N . PRO B 1 333 ? 1.668 -29.906 -31.156 1 94.88 333 PRO B N 1
ATOM 8167 C CA . PRO B 1 333 ? 2.916 -29.5 -30.516 1 94.88 333 PRO B CA 1
ATOM 8168 C C . PRO B 1 333 ? 2.857 -28.094 -29.953 1 94.88 333 PRO B C 1
ATOM 8170 O O . PRO B 1 333 ? 3.875 -27.562 -29.484 1 94.88 333 PRO B O 1
ATOM 8173 N N . ASP B 1 334 ? 1.714 -27.453 -29.984 1 96.25 334 ASP B N 1
ATOM 8174 C CA . ASP B 1 334 ? 1.551 -26.078 -29.5 1 96.25 334 ASP B CA 1
ATOM 8175 C C . ASP B 1 334 ? 1.326 -26.047 -28 1 96.25 334 ASP B C 1
ATOM 8177 O O . ASP B 1 334 ? 0.232 -26.359 -27.516 1 96.25 334 ASP B O 1
ATOM 8181 N N . GLU B 1 335 ? 2.328 -25.609 -27.25 1 96.06 335 GLU B N 1
ATOM 8182 C CA . GLU B 1 335 ? 2.256 -25.594 -25.797 1 96.06 335 GLU B CA 1
ATOM 8183 C C . GLU B 1 335 ? 1.236 -24.562 -25.312 1 96.06 335 GLU B C 1
ATOM 8185 O O . GLU B 1 335 ? 0.597 -24.766 -24.266 1 96.06 335 GLU B O 1
ATOM 8190 N N . PHE B 1 336 ? 1.043 -23.453 -26.062 1 97.38 336 PHE B N 1
ATOM 8191 C CA . PHE B 1 336 ? 0.04 -22.453 -25.688 1 97.38 336 PHE B CA 1
ATOM 8192 C C . PHE B 1 336 ? -1.363 -23.047 -25.797 1 97.38 336 PHE B C 1
ATOM 8194 O O . PHE B 1 336 ? -2.217 -22.781 -24.938 1 97.38 336 PHE B O 1
ATOM 8201 N N . GLU B 1 337 ? -1.534 -23.812 -26.828 1 97.19 337 GLU B N 1
ATOM 8202 C CA . GLU B 1 337 ? -2.824 -24.469 -27 1 97.19 337 GLU B CA 1
ATOM 8203 C C . GLU B 1 337 ? -3.064 -25.516 -25.922 1 97.19 337 GLU B C 1
ATOM 8205 O O . GLU B 1 337 ? -4.188 -25.656 -25.438 1 97.19 337 GLU B O 1
ATOM 8210 N N . SER B 1 338 ? -2.018 -26.297 -25.562 1 98 338 SER B N 1
ATOM 8211 C CA . SER B 1 338 ? -2.146 -27.234 -24.453 1 98 338 SER B CA 1
ATOM 8212 C C . SER B 1 338 ? -2.535 -26.531 -23.156 1 98 338 SER B C 1
ATOM 8214 O O . SER B 1 338 ? -3.381 -27.016 -22.406 1 98 338 SER B O 1
ATOM 8216 N N . THR B 1 339 ? -1.875 -25.391 -22.953 1 98.56 339 THR B N 1
ATOM 8217 C CA . THR B 1 339 ? -2.172 -24.594 -21.766 1 98.56 339 THR B CA 1
ATOM 8218 C C . THR B 1 339 ? -3.627 -24.125 -21.781 1 98.56 339 THR B C 1
ATOM 8220 O O . THR B 1 339 ? -4.328 -24.234 -20.766 1 98.56 339 THR B O 1
ATOM 8223 N N . ARG B 1 340 ? -4.07 -23.641 -22.906 1 98.25 340 ARG B N 1
ATOM 8224 C CA . ARG B 1 340 ? -5.445 -23.172 -23.047 1 98.25 340 ARG B CA 1
ATOM 8225 C C . ARG B 1 340 ? -6.438 -24.297 -22.781 1 98.25 340 ARG B C 1
ATOM 8227 O O . ARG B 1 340 ? -7.395 -24.125 -22.016 1 98.25 340 ARG B O 1
ATOM 8234 N N . ILE B 1 341 ? -6.219 -25.453 -23.359 1 98.31 341 ILE B N 1
ATOM 8235 C CA . ILE B 1 341 ? -7.156 -26.562 -23.297 1 98.31 341 ILE B CA 1
ATOM 8236 C C . ILE B 1 341 ? -7.246 -27.078 -21.859 1 98.31 341 ILE B C 1
ATOM 8238 O O . ILE B 1 341 ? -8.344 -27.25 -21.328 1 98.31 341 ILE B O 1
ATOM 8242 N N . ILE B 1 342 ? -6.125 -27.297 -21.188 1 98.81 342 ILE B N 1
ATOM 8243 C CA . ILE B 1 342 ? -6.133 -27.812 -19.828 1 98.81 342 ILE B CA 1
ATOM 8244 C C . ILE B 1 342 ? -6.719 -26.75 -18.891 1 98.81 342 ILE B C 1
ATOM 8246 O O . ILE B 1 342 ? -7.469 -27.094 -17.969 1 98.81 342 ILE B O 1
ATOM 8250 N N . GLY B 1 343 ? -6.355 -25.469 -19.125 1 98.75 343 GLY B N 1
ATOM 8251 C CA . GLY B 1 343 ? -6.988 -24.406 -18.375 1 98.75 343 GLY B CA 1
ATOM 8252 C C . GLY B 1 343 ? -8.5 -24.375 -18.531 1 98.75 343 GLY B C 1
ATOM 8253 O O . GLY B 1 343 ? -9.227 -24.234 -17.547 1 98.75 343 GLY B O 1
ATOM 8254 N N . GLU B 1 344 ? -8.945 -24.531 -19.734 1 98.44 344 GLU B N 1
ATOM 8255 C CA . GLU B 1 344 ? -10.367 -24.5 -20.047 1 98.44 344 GLU B CA 1
ATOM 8256 C C . GLU B 1 344 ? -11.102 -25.672 -19.391 1 98.44 344 GLU B C 1
ATOM 8258 O O . GLU B 1 344 ? -12.234 -25.531 -18.938 1 98.44 344 GLU B O 1
ATOM 8263 N N . ARG B 1 345 ? -10.5 -26.812 -19.422 1 98.75 345 ARG B N 1
ATOM 8264 C CA . ARG B 1 345 ? -11.109 -27.984 -18.812 1 98.75 345 ARG B CA 1
ATOM 8265 C C . ARG B 1 345 ? -11.297 -27.797 -17.312 1 98.75 345 ARG B C 1
ATOM 8267 O O . ARG B 1 345 ? -12.352 -28.109 -16.766 1 98.75 345 ARG B O 1
ATOM 8274 N N . GLN B 1 346 ? -10.289 -27.266 -16.641 1 98.81 346 GLN B N 1
ATOM 8275 C CA . GLN B 1 346 ? -10.406 -26.953 -15.211 1 98.81 346 GLN B CA 1
ATOM 8276 C C . GLN B 1 346 ? -11.469 -25.891 -14.969 1 98.81 346 GLN B C 1
ATOM 8278 O O . GLN B 1 346 ? -12.297 -26.031 -14.062 1 98.81 346 GLN B O 1
ATOM 8283 N N . PHE B 1 347 ? -11.484 -24.859 -15.82 1 98.5 347 PHE B N 1
ATOM 8284 C CA . PHE B 1 347 ? -12.422 -23.75 -15.734 1 98.5 347 PHE B CA 1
ATOM 8285 C C . PHE B 1 347 ? -13.859 -24.234 -15.867 1 98.5 347 PHE B C 1
ATOM 8287 O O . PHE B 1 347 ? -14.711 -23.891 -15.055 1 98.5 347 PHE B O 1
ATOM 8294 N N . ARG B 1 348 ? -14.086 -25.047 -16.828 1 98.5 348 ARG B N 1
ATOM 8295 C CA . ARG B 1 348 ? -15.438 -25.531 -17.078 1 98.5 348 ARG B CA 1
ATOM 8296 C C . ARG B 1 348 ? -15.938 -26.359 -15.898 1 98.5 348 ARG B C 1
ATOM 8298 O O . ARG B 1 348 ? -17.094 -26.234 -15.492 1 98.5 348 ARG B O 1
ATOM 8305 N N . LYS B 1 349 ? -15.125 -27.219 -15.414 1 98.69 349 LYS B N 1
ATOM 8306 C CA . LYS B 1 349 ? -15.523 -28.016 -14.25 1 98.69 349 LYS B CA 1
ATOM 8307 C C . LYS B 1 349 ? -15.797 -27.109 -13.047 1 98.69 349 LYS B C 1
ATOM 8309 O O . LYS B 1 349 ? -16.75 -27.328 -12.305 1 98.69 349 LYS B O 1
ATOM 8314 N N . ALA B 1 350 ? -14.969 -26.125 -12.852 1 98.88 350 ALA B N 1
ATOM 8315 C CA . ALA B 1 350 ? -15.148 -25.203 -11.742 1 98.88 350 ALA B CA 1
ATOM 8316 C C . ALA B 1 350 ? -16.484 -24.469 -11.844 1 98.88 350 ALA B C 1
ATOM 8318 O O . ALA B 1 350 ? -17.172 -24.281 -10.844 1 98.88 350 ALA B O 1
ATOM 8319 N N . VAL B 1 351 ? -16.781 -24 -13.016 1 98.56 351 VAL B N 1
ATOM 8320 C CA . VAL B 1 351 ? -18.047 -23.297 -13.227 1 98.56 351 VAL B CA 1
ATOM 8321 C C . VAL B 1 351 ? -19.219 -24.219 -12.898 1 98.56 351 VAL B C 1
ATOM 8323 O O . VAL B 1 351 ? -20.172 -23.797 -12.25 1 98.56 351 VAL B O 1
ATOM 8326 N N . ASP B 1 352 ? -19.125 -25.453 -13.375 1 98.5 352 ASP B N 1
ATOM 8327 C CA . ASP B 1 352 ? -20.156 -26.438 -13.086 1 98.5 352 ASP B CA 1
ATOM 8328 C C . ASP B 1 352 ? -20.344 -26.609 -11.578 1 98.5 352 ASP B C 1
ATOM 8330 O O . ASP B 1 352 ? -21.469 -26.547 -11.078 1 98.5 352 ASP B O 1
ATOM 8334 N N . LEU B 1 353 ? -19.281 -26.797 -10.891 1 98.81 353 LEU B N 1
ATOM 8335 C CA . LEU B 1 353 ? -19.328 -26.984 -9.438 1 98.81 353 LEU B CA 1
ATOM 8336 C C . LEU B 1 353 ? -19.812 -25.703 -8.75 1 98.81 353 LEU B C 1
ATOM 8338 O O . LEU B 1 353 ? -20.578 -25.781 -7.781 1 98.81 353 LEU B O 1
ATOM 8342 N N . PHE B 1 354 ? -19.359 -24.578 -9.234 1 98.62 354 PHE B N 1
ATOM 8343 C CA . PHE B 1 354 ? -19.719 -23.266 -8.688 1 98.62 354 PHE B CA 1
ATOM 8344 C C . PHE B 1 354 ? -21.219 -23.062 -8.75 1 98.62 354 PHE B C 1
ATOM 8346 O O . PHE B 1 354 ? -21.844 -22.656 -7.762 1 98.62 354 PHE B O 1
ATOM 8353 N N . ASN B 1 355 ? -21.781 -23.328 -9.859 1 97.88 355 ASN B N 1
ATOM 8354 C CA . ASN B 1 355 ? -23.203 -23.094 -10.094 1 97.88 355 ASN B CA 1
ATOM 8355 C C . ASN B 1 355 ? -24.062 -24.062 -9.289 1 97.88 355 ASN B C 1
ATOM 8357 O O . ASN B 1 355 ? -25.203 -23.734 -8.938 1 97.88 355 ASN B O 1
ATOM 8361 N N . LYS B 1 356 ? -23.531 -25.203 -8.906 1 98.31 356 LYS B N 1
ATOM 8362 C CA . LYS B 1 356 ? -24.312 -26.25 -8.242 1 98.31 356 LYS B CA 1
ATOM 8363 C C . LYS B 1 356 ? -24 -26.312 -6.754 1 98.31 356 LYS B C 1
ATOM 8365 O O . LYS B 1 356 ? -24.562 -27.125 -6.023 1 98.31 356 LYS B O 1
ATOM 8370 N N . ALA B 1 357 ? -23.078 -25.516 -6.328 1 98.31 357 ALA B N 1
ATOM 8371 C CA . ALA B 1 357 ? -22.672 -25.578 -4.926 1 98.31 357 ALA B CA 1
ATOM 8372 C C . ALA B 1 357 ? -23.844 -25.25 -4.004 1 98.31 357 ALA B C 1
ATOM 8374 O O . ALA B 1 357 ? -24.438 -24.172 -4.113 1 98.31 357 ALA B O 1
ATOM 8375 N N . SER B 1 358 ? -24.156 -26.156 -2.971 1 96.44 358 SER B N 1
ATOM 8376 C CA . SER B 1 358 ? -25.312 -25.938 -2.117 1 96.44 358 SER B CA 1
ATOM 8377 C C . SER B 1 358 ? -25 -26.234 -0.657 1 96.44 358 SER B C 1
ATOM 8379 O O . SER B 1 358 ? -25.703 -25.797 0.246 1 96.44 358 SER B O 1
ATOM 8381 N N . GLU B 1 359 ? -23.922 -26.984 -0.42 1 97.5 359 GLU B N 1
ATOM 8382 C CA . GLU B 1 359 ? -23.547 -27.297 0.958 1 97.5 359 GLU B CA 1
ATOM 8383 C C . GLU B 1 359 ? -22.844 -26.109 1.614 1 97.5 359 GLU B C 1
ATOM 8385 O O . GLU B 1 359 ? -21.734 -25.734 1.207 1 97.5 359 GLU B O 1
ATOM 8390 N N . LYS B 1 360 ? -23.438 -25.578 2.578 1 97.44 360 LYS B N 1
ATOM 8391 C CA . LYS B 1 360 ? -22.875 -24.438 3.291 1 97.44 360 LYS B CA 1
ATOM 8392 C C . LYS B 1 360 ? -21.875 -24.891 4.352 1 97.44 360 LYS B C 1
ATOM 8394 O O . LYS B 1 360 ? -22.125 -25.859 5.07 1 97.44 360 LYS B O 1
ATOM 8399 N N . LEU B 1 361 ? -20.688 -24.219 4.445 1 96.94 361 LEU B N 1
ATOM 8400 C CA . LEU B 1 361 ? -19.75 -24.469 5.535 1 96.94 361 LEU B CA 1
ATOM 8401 C C . LEU B 1 361 ? -20.219 -23.797 6.82 1 96.94 361 LEU B C 1
ATOM 8403 O O . LEU B 1 361 ? -20.531 -22.594 6.828 1 96.94 361 LEU B O 1
ATOM 8407 N N . GLU B 1 362 ? -20.281 -24.547 7.844 1 94.81 362 GLU B N 1
ATOM 8408 C CA . GLU B 1 362 ? -20.719 -24.047 9.148 1 94.81 362 GLU B CA 1
ATOM 8409 C C . GLU B 1 362 ? -19.781 -24.516 10.258 1 94.81 362 GLU B C 1
ATOM 8411 O O . GLU B 1 362 ? -19.281 -25.641 10.227 1 94.81 362 GLU B O 1
ATOM 8416 N N . GLY B 1 363 ? -19.5 -23.719 11.117 1 92.06 363 GLY B N 1
ATOM 8417 C CA . GLY B 1 363 ? -18.641 -24.078 12.242 1 92.06 363 GLY B CA 1
ATOM 8418 C C . GLY B 1 363 ? -17.578 -23.047 12.531 1 92.06 363 GLY B C 1
ATOM 8419 O O . GLY B 1 363 ? -17.672 -21.891 12.094 1 92.06 363 GLY B O 1
ATOM 8420 N N . LYS B 1 364 ? -16.562 -23.438 13.289 1 92.5 364 LYS B N 1
ATOM 8421 C CA . LYS B 1 364 ? -15.578 -22.484 13.781 1 92.5 364 LYS B CA 1
ATOM 8422 C C . LYS B 1 364 ? -14.422 -22.344 12.797 1 92.5 364 LYS B C 1
ATOM 8424 O O . LYS B 1 364 ? -14.266 -23.156 11.883 1 92.5 364 LYS B O 1
ATOM 8429 N N . ILE B 1 365 ? -13.695 -21.297 12.938 1 97.06 365 ILE B N 1
ATOM 8430 C CA . ILE B 1 365 ? -12.43 -21.047 12.266 1 97.06 365 ILE B CA 1
ATOM 8431 C C . ILE B 1 365 ? -11.273 -21.281 13.227 1 97.06 365 ILE B C 1
ATOM 8433 O O . ILE B 1 365 ? -11.25 -20.719 14.328 1 97.06 365 ILE B O 1
ATOM 8437 N N . ASP B 1 366 ? -10.367 -22.109 12.859 1 97.31 366 ASP B N 1
ATOM 8438 C CA . ASP B 1 366 ? -9.234 -22.422 13.719 1 97.31 366 ASP B CA 1
ATOM 8439 C C . ASP B 1 366 ? -8.008 -22.812 12.898 1 97.31 366 ASP B C 1
ATOM 8441 O O . ASP B 1 366 ? -8.094 -22.938 11.672 1 97.31 366 ASP B O 1
ATOM 8445 N N . TYR B 1 367 ? -6.875 -22.922 13.602 1 98.5 367 TYR B N 1
ATOM 8446 C CA . TYR B 1 367 ? -5.633 -23.25 12.906 1 98.5 367 TYR B CA 1
ATOM 8447 C C . TYR B 1 367 ? -4.578 -23.75 13.883 1 98.5 367 TYR B C 1
ATOM 8449 O O . TYR B 1 367 ? -4.637 -23.453 15.078 1 98.5 367 TYR B O 1
ATOM 8457 N N . ARG B 1 368 ? -3.697 -24.547 13.391 1 98.5 368 ARG B N 1
ATOM 8458 C CA . ARG B 1 368 ? -2.473 -24.969 14.062 1 98.5 368 ARG B CA 1
ATOM 8459 C C . ARG B 1 368 ? -1.282 -24.922 13.109 1 98.5 368 ARG B C 1
ATOM 8461 O O . ARG B 1 368 ? -1.432 -25.156 11.914 1 98.5 368 ARG B O 1
ATOM 8468 N N . HIS B 1 369 ? -0.164 -24.594 13.633 1 98.38 369 HIS B N 1
ATOM 8469 C CA . HIS B 1 369 ? 1.073 -24.469 12.867 1 98.38 369 HIS B CA 1
ATOM 8470 C C . HIS B 1 369 ? 2.279 -24.875 13.703 1 98.38 369 HIS B C 1
ATOM 8472 O O . HIS B 1 369 ? 2.346 -24.578 14.898 1 98.38 369 HIS B O 1
ATOM 8478 N N . SER B 1 370 ? 3.238 -25.578 13.07 1 98.31 370 SER B N 1
ATOM 8479 C CA . SER B 1 370 ? 4.492 -25.953 13.719 1 98.31 370 SER B CA 1
ATOM 8480 C C . SER B 1 370 ? 5.648 -25.969 12.727 1 98.31 370 SER B C 1
ATOM 8482 O O . SER B 1 370 ? 5.445 -26.219 11.539 1 98.31 370 SER B O 1
ATOM 8484 N N . TYR B 1 371 ? 6.816 -25.656 13.242 1 98.56 371 TYR B N 1
ATOM 8485 C CA . TYR B 1 371 ? 8.062 -25.906 12.531 1 98.56 371 TYR B CA 1
ATOM 8486 C C . TYR B 1 371 ? 8.703 -27.203 13.008 1 98.56 371 TYR B C 1
ATOM 8488 O O . TYR B 1 371 ? 8.781 -27.469 14.211 1 98.56 371 TYR B O 1
ATOM 8496 N N . LEU B 1 372 ? 9.148 -27.969 12.008 1 98.44 372 LEU B N 1
ATOM 8497 C CA . LEU B 1 372 ? 9.727 -29.266 12.344 1 98.44 372 LEU B CA 1
ATOM 8498 C C . LEU B 1 372 ? 11.078 -29.453 11.664 1 98.44 372 LEU B C 1
ATOM 8500 O O . LEU B 1 372 ? 11.266 -29.031 10.523 1 98.44 372 LEU B O 1
ATOM 8504 N N . ASP B 1 373 ? 11.977 -30.078 12.344 1 98.38 373 ASP B N 1
ATOM 8505 C CA . ASP B 1 373 ? 13.25 -30.453 11.742 1 98.38 373 ASP B CA 1
ATOM 8506 C C . ASP B 1 373 ? 13.156 -31.812 11.055 1 98.38 373 ASP B C 1
ATOM 8508 O O . ASP B 1 373 ? 13.344 -32.844 11.695 1 98.38 373 ASP B O 1
ATOM 8512 N N . PHE B 1 374 ? 13 -31.844 9.797 1 98.31 374 PHE B N 1
ATOM 8513 C CA . PHE B 1 374 ? 12.781 -33.062 9.031 1 98.31 374 PHE B CA 1
ATOM 8514 C C . PHE B 1 374 ? 14.094 -33.812 8.797 1 98.31 374 PHE B C 1
ATOM 8516 O O . PHE B 1 374 ? 14.102 -34.938 8.297 1 98.31 374 PHE B O 1
ATOM 8523 N N . SER B 1 375 ? 15.219 -33.188 9.195 1 97.56 375 SER B N 1
ATOM 8524 C CA . SER B 1 375 ? 16.516 -33.844 8.977 1 97.56 375 SER B CA 1
ATOM 8525 C C . SER B 1 375 ? 16.75 -34.969 9.992 1 97.56 375 SER B C 1
ATOM 8527 O O . SER B 1 375 ? 17.641 -35.781 9.805 1 97.56 375 SER B O 1
ATOM 8529 N N . GLN B 1 376 ? 15.961 -34.969 11.039 1 97 376 GLN B N 1
ATOM 8530 C CA . GLN B 1 376 ? 16.203 -35.938 12.094 1 97 376 GLN B CA 1
ATOM 8531 C C . GLN B 1 376 ? 14.945 -36.219 12.898 1 97 376 GLN B C 1
ATOM 8533 O O . GLN B 1 376 ? 15.016 -36.406 14.117 1 97 376 GLN B O 1
ATOM 8538 N N . LEU B 1 377 ? 13.852 -36.125 12.281 1 97.69 377 LEU B N 1
ATOM 8539 C CA . LEU B 1 377 ? 12.578 -36.312 12.977 1 97.69 377 LEU B CA 1
ATOM 8540 C C . LEU B 1 377 ? 12.359 -37.781 13.32 1 97.69 377 LEU B C 1
ATOM 8542 O O . LEU B 1 377 ? 12.523 -38.656 12.469 1 97.69 377 LEU B O 1
ATOM 8546 N N . GLU B 1 378 ? 11.961 -38.062 14.578 1 97.5 378 GLU B N 1
ATOM 8547 C CA . GLU B 1 378 ? 11.625 -39.406 14.984 1 97.5 378 GLU B CA 1
ATOM 8548 C C . GLU B 1 378 ? 10.203 -39.781 14.578 1 97.5 378 GLU B C 1
ATOM 8550 O O . GLU B 1 378 ? 9.273 -39 14.789 1 97.5 378 GLU B O 1
ATOM 8555 N N . VAL B 1 379 ? 10.07 -41 13.93 1 97.38 379 VAL B N 1
ATOM 8556 C CA . VAL B 1 379 ? 8.781 -41.438 13.422 1 97.38 379 VAL B CA 1
ATOM 8557 C C . VAL B 1 379 ? 8.477 -42.844 13.938 1 97.38 379 VAL B C 1
ATOM 8559 O O . VAL B 1 379 ? 9.32 -43.75 13.852 1 97.38 379 VAL B O 1
ATOM 8562 N N . THR B 1 380 ? 7.324 -42.969 14.469 1 96.06 380 THR B N 1
ATOM 8563 C CA . THR B 1 380 ? 6.883 -44.281 14.922 1 96.06 380 THR B CA 1
ATOM 8564 C C . THR B 1 380 ? 6.176 -45.031 13.797 1 96.06 380 THR B C 1
ATOM 8566 O O . THR B 1 380 ? 5.184 -44.562 13.25 1 96.06 380 THR B O 1
ATOM 8569 N N . ILE B 1 381 ? 6.648 -46.25 13.445 1 93.69 381 ILE B N 1
ATOM 8570 C CA . ILE B 1 381 ? 6.059 -47.031 12.359 1 93.69 381 ILE B CA 1
ATOM 8571 C C . ILE B 1 381 ? 5.641 -48.406 12.883 1 93.69 381 ILE B C 1
ATOM 8573 O O . ILE B 1 381 ? 6.262 -48.938 13.805 1 93.69 381 ILE B O 1
ATOM 8577 N N . PRO B 1 382 ? 4.547 -49 12.336 1 88.06 382 PRO B N 1
ATOM 8578 C CA . PRO B 1 382 ? 4.156 -50.344 12.742 1 88.06 382 PRO B CA 1
ATOM 8579 C C . PRO B 1 382 ? 5.145 -51.406 12.273 1 88.06 382 PRO B C 1
ATOM 8581 O O . PRO B 1 382 ? 5.719 -51.281 11.188 1 88.06 382 PRO B O 1
ATOM 8584 N N . LYS B 1 383 ? 5.293 -52.406 13.133 1 83.62 383 LYS B N 1
ATOM 8585 C CA . LYS B 1 383 ? 6.129 -53.531 12.758 1 83.62 383 LYS B CA 1
ATOM 8586 C C . LYS B 1 383 ? 5.297 -54.656 12.117 1 83.62 383 LYS B C 1
ATOM 8588 O O . LYS B 1 383 ? 4.113 -54.781 12.422 1 83.62 383 LYS B O 1
ATOM 8593 N N . GLN B 1 384 ? 5.887 -55.438 11.117 1 71.19 384 GLN B N 1
ATOM 8594 C CA . GLN B 1 384 ? 5.227 -56.531 10.453 1 71.19 384 GLN B CA 1
ATOM 8595 C C . GLN B 1 384 ? 4.734 -57.562 11.461 1 71.19 384 GLN B C 1
ATOM 8597 O O . GLN B 1 384 ? 3.654 -58.156 11.297 1 71.19 384 GLN B O 1
ATOM 8602 N N . ASN B 1 385 ? 5.531 -57.906 12.562 1 73.88 385 ASN B N 1
ATOM 8603 C CA . ASN B 1 385 ? 5.211 -58.969 13.516 1 73.88 385 ASN B CA 1
ATOM 8604 C C . ASN B 1 385 ? 4.426 -58.438 14.711 1 73.88 385 ASN B C 1
ATOM 8606 O O . ASN B 1 385 ? 4.406 -59.062 15.773 1 73.88 385 ASN B O 1
ATOM 8610 N N . GLY B 1 386 ? 3.898 -57.375 14.625 1 78.06 386 GLY B N 1
ATOM 8611 C CA . GLY B 1 386 ? 3.164 -56.812 15.75 1 78.06 386 GLY B CA 1
ATOM 8612 C C . GLY B 1 386 ? 3.977 -55.844 16.578 1 78.06 386 GLY B C 1
ATOM 8613 O O . GLY B 1 386 ? 5.207 -55.938 16.625 1 78.06 386 GLY B O 1
ATOM 8614 N N . GLY B 1 387 ? 3.492 -54.625 16.984 1 84.31 387 GLY B N 1
ATOM 8615 C CA . GLY B 1 387 ? 4.168 -53.594 17.75 1 84.31 387 GLY B CA 1
ATOM 8616 C C . GLY B 1 387 ? 4.605 -52.406 16.891 1 84.31 387 GLY B C 1
ATOM 8617 O O . GLY B 1 387 ? 4.07 -52.188 15.805 1 84.31 387 GLY B O 1
ATOM 8618 N N . SER B 1 388 ? 5.438 -51.438 17.422 1 90.06 388 SER B N 1
ATOM 8619 C CA . SER B 1 388 ? 5.891 -50.25 16.734 1 90.06 388 SER B CA 1
ATOM 8620 C C . SER B 1 388 ? 7.402 -50.062 16.859 1 90.06 388 SER B C 1
ATOM 8622 O O . SER B 1 388 ? 8.023 -50.625 17.781 1 90.06 388 SER B O 1
ATOM 8624 N N . GLU B 1 389 ? 8 -49.594 15.859 1 92.62 389 GLU B N 1
ATOM 8625 C CA . GLU B 1 389 ? 9.406 -49.219 15.898 1 92.62 389 GLU B CA 1
ATOM 8626 C C . GLU B 1 389 ? 9.57 -47.719 15.609 1 92.62 389 GLU B C 1
ATOM 8628 O O . GLU B 1 389 ? 8.711 -47.125 14.969 1 92.62 389 GLU B O 1
ATOM 8633 N N . THR B 1 390 ? 10.625 -47.219 16.172 1 94.75 390 THR B N 1
ATOM 8634 C CA . THR B 1 390 ? 10.938 -45.812 15.938 1 94.75 390 THR B CA 1
ATOM 8635 C C . THR B 1 390 ? 12.078 -45.656 14.93 1 94.75 390 THR B C 1
ATOM 8637 O O . THR B 1 390 ? 13.133 -46.25 15.094 1 94.75 390 THR B O 1
ATOM 8640 N N . VAL B 1 391 ? 11.797 -44.938 13.852 1 95.12 391 VAL B N 1
ATOM 8641 C CA . VAL B 1 391 ? 12.805 -44.625 12.844 1 95.12 391 VAL B CA 1
ATOM 8642 C C . VAL B 1 391 ? 12.992 -43.125 12.758 1 95.12 391 VAL B C 1
ATOM 8644 O O . VAL B 1 391 ? 12.297 -42.344 13.438 1 95.12 391 VAL B O 1
ATOM 8647 N N . LYS B 1 392 ? 14.047 -42.75 11.977 1 96 392 LYS B N 1
ATOM 8648 C CA . LYS B 1 392 ? 14.305 -41.312 11.812 1 96 392 LYS B CA 1
ATOM 8649 C C . LYS B 1 392 ? 14.305 -40.938 10.336 1 96 392 LYS B C 1
ATOM 8651 O O . LYS B 1 392 ? 14.68 -41.75 9.477 1 96 392 LYS B O 1
ATOM 8656 N N . THR B 1 393 ? 13.844 -39.75 10.086 1 98.25 393 THR B N 1
ATOM 8657 C CA . THR B 1 393 ? 14.078 -39.188 8.766 1 98.25 393 THR B CA 1
ATOM 8658 C C . THR B 1 393 ? 15.562 -38.875 8.578 1 98.25 393 THR B C 1
ATOM 8660 O O . THR B 1 393 ? 16.359 -39.031 9.5 1 98.25 393 THR B O 1
ATOM 8663 N N . CYS B 1 394 ? 15.961 -38.5 7.391 1 98.31 394 CYS B N 1
ATOM 8664 C CA . CYS B 1 394 ? 17.359 -38.281 7.012 1 98.31 394 CYS B CA 1
ATOM 8665 C C . CYS B 1 394 ? 17.641 -36.844 6.668 1 98.31 394 CYS B C 1
ATOM 8667 O O . CYS B 1 394 ? 16.719 -36.094 6.312 1 98.31 394 CYS B O 1
ATOM 8669 N N . PRO B 1 395 ? 18.906 -36.406 6.883 1 97.88 395 PRO B N 1
ATOM 8670 C CA . PRO B 1 395 ? 19.234 -35.156 6.191 1 97.88 395 PRO B CA 1
ATOM 8671 C C . PRO B 1 395 ? 18.922 -35.188 4.699 1 97.88 395 PRO B C 1
ATOM 8673 O O . PRO B 1 395 ? 18.984 -36.25 4.086 1 97.88 395 PRO B O 1
ATOM 8676 N N . ALA B 1 396 ? 18.641 -34.031 4.172 1 98.31 396 ALA B N 1
ATOM 8677 C CA . ALA B 1 396 ? 18.188 -33.969 2.787 1 98.31 396 ALA B CA 1
ATOM 8678 C C . ALA B 1 396 ? 19.234 -34.5 1.826 1 98.31 396 ALA B C 1
ATOM 8680 O O . ALA B 1 396 ? 20.422 -34.312 2.016 1 98.31 396 ALA B O 1
ATOM 8681 N N . ALA B 1 397 ? 18.734 -35.219 0.792 1 96.5 397 ALA B N 1
ATOM 8682 C CA . ALA B 1 397 ? 19.594 -35.719 -0.279 1 96.5 397 ALA B CA 1
ATOM 8683 C C . ALA B 1 397 ? 18.781 -35.938 -1.559 1 96.5 397 ALA B C 1
ATOM 8685 O O . ALA B 1 397 ? 17.594 -36.25 -1.507 1 96.5 397 ALA B O 1
ATOM 8686 N N . MET B 1 398 ? 19.453 -35.812 -2.623 1 93.75 398 MET B N 1
ATOM 8687 C CA . MET B 1 398 ? 18.859 -36.062 -3.93 1 93.75 398 MET B CA 1
ATOM 8688 C C . MET B 1 398 ? 19.516 -37.25 -4.609 1 93.75 398 MET B C 1
ATOM 8690 O O . MET B 1 398 ? 20.734 -37.438 -4.523 1 93.75 398 MET B O 1
ATOM 8694 N N . GLY B 1 399 ? 18.703 -38.031 -5.246 1 90.5 399 GLY B N 1
ATOM 8695 C CA . GLY B 1 399 ? 19.203 -39.25 -5.887 1 90.5 399 GLY B CA 1
ATOM 8696 C C . GLY B 1 399 ? 19.547 -39.031 -7.348 1 90.5 399 GLY B C 1
ATOM 8697 O O . GLY B 1 399 ? 19.328 -37.969 -7.902 1 90.5 399 GLY B O 1
ATOM 8698 N N . PHE B 1 400 ? 20.078 -40.062 -7.949 1 82.75 400 PHE B N 1
ATOM 8699 C CA . PHE B 1 400 ? 20.562 -40 -9.32 1 82.75 400 PHE B CA 1
ATOM 8700 C C . PHE B 1 400 ? 19.422 -39.75 -10.297 1 82.75 400 PHE B C 1
ATOM 8702 O O . PHE B 1 400 ? 19.594 -39.062 -11.297 1 82.75 400 PHE B O 1
ATOM 8709 N N . ALA B 1 401 ? 18.297 -40.344 -9.992 1 80.31 401 ALA B N 1
ATOM 8710 C CA . ALA B 1 401 ? 17.156 -40.219 -10.898 1 80.31 401 ALA B CA 1
ATOM 8711 C C . ALA B 1 401 ? 16.641 -38.75 -10.938 1 80.31 401 ALA B C 1
ATOM 8713 O O . ALA B 1 401 ? 15.906 -38.375 -11.844 1 80.31 401 ALA B O 1
ATOM 8714 N N . PHE B 1 402 ? 17.094 -38.031 -10.008 1 81.62 402 PHE B N 1
ATOM 8715 C CA . PHE B 1 402 ? 16.781 -36.625 -10 1 81.62 402 PHE B CA 1
ATOM 8716 C C . PHE B 1 402 ? 17.375 -35.938 -11.227 1 81.62 402 PHE B C 1
ATOM 8718 O O . PHE B 1 402 ? 16.719 -35.094 -11.844 1 81.62 402 PHE B O 1
ATOM 8725 N N . ALA B 1 403 ? 18.469 -36.25 -11.633 1 75.06 403 ALA B N 1
ATOM 8726 C CA . ALA B 1 403 ? 19.188 -35.625 -12.734 1 75.06 403 ALA B CA 1
ATOM 8727 C C . ALA B 1 403 ? 18.547 -35.969 -14.07 1 75.06 403 ALA B C 1
ATOM 8729 O O . ALA B 1 403 ? 18.672 -35.219 -15.039 1 75.06 403 ALA B O 1
ATOM 8730 N N . ALA B 1 404 ? 17.812 -37.062 -14.07 1 75.31 404 ALA B N 1
ATOM 8731 C CA . ALA B 1 404 ? 17.203 -37.531 -15.312 1 75.31 404 ALA B CA 1
ATOM 8732 C C . ALA B 1 404 ? 15.953 -36.719 -15.641 1 75.31 404 ALA B C 1
ATOM 8734 O O . ALA B 1 404 ? 15.547 -36.625 -16.797 1 75.31 404 ALA B O 1
ATOM 8735 N N . GLY B 1 405 ? 15.375 -36.125 -14.672 1 77.62 405 GLY B N 1
ATOM 8736 C CA . GLY B 1 405 ? 14.141 -35.375 -14.891 1 77.62 405 GLY B CA 1
ATOM 8737 C C . GLY B 1 405 ? 12.938 -36.281 -15.109 1 77.62 405 GLY B C 1
ATOM 8738 O O . GLY B 1 405 ? 12.945 -37.438 -14.688 1 77.62 405 GLY B O 1
ATOM 8739 N N . THR B 1 406 ? 11.852 -35.656 -15.586 1 82.38 406 THR B N 1
ATOM 8740 C CA . THR B 1 406 ? 10.617 -36.375 -15.867 1 82.38 406 THR B CA 1
ATOM 8741 C C . THR B 1 406 ? 10.219 -36.219 -17.328 1 82.38 406 THR B C 1
ATOM 8743 O O . THR B 1 406 ? 10.922 -35.562 -18.109 1 82.38 406 THR B O 1
ATOM 8746 N N . THR B 1 407 ? 9.109 -36.812 -17.672 1 81.56 407 THR B N 1
ATOM 8747 C CA . THR B 1 407 ? 8.594 -36.719 -19.031 1 81.56 407 THR B CA 1
ATOM 8748 C C . THR B 1 407 ? 8.141 -35.312 -19.344 1 81.56 407 THR B C 1
ATOM 8750 O O . THR B 1 407 ? 7.992 -34.938 -20.516 1 81.56 407 THR B O 1
ATOM 8753 N N . ASP B 1 408 ? 7.828 -34.531 -18.359 1 83.94 408 ASP B N 1
ATOM 8754 C CA . ASP B 1 408 ? 7.426 -33.125 -18.547 1 83.94 408 ASP B CA 1
ATOM 8755 C C . ASP B 1 408 ? 8.633 -32.25 -18.859 1 83.94 408 ASP B C 1
ATOM 8757 O O . ASP B 1 408 ? 8.477 -31.125 -19.359 1 83.94 408 ASP B O 1
ATOM 8761 N N . GLY B 1 409 ? 9.773 -32.625 -18.5 1 83.19 409 GLY B N 1
ATOM 8762 C CA . GLY B 1 409 ? 11.039 -31.953 -18.703 1 83.19 409 GLY B CA 1
ATOM 8763 C C . GLY B 1 409 ? 12.242 -32.844 -18.438 1 83.19 409 GLY B C 1
ATOM 8764 O O . GLY B 1 409 ? 12.719 -32.938 -17.297 1 83.19 409 GLY B O 1
ATOM 8765 N N . PRO B 1 410 ? 12.656 -33.5 -19.5 1 72.81 410 PRO B N 1
ATOM 8766 C CA . PRO B 1 410 ? 13.797 -34.375 -19.297 1 72.81 410 PRO B CA 1
ATOM 8767 C C . PRO B 1 410 ? 15.07 -33.625 -18.906 1 72.81 410 PRO B C 1
ATOM 8769 O O . PRO B 1 410 ? 15.266 -32.5 -19.328 1 72.81 410 PRO B O 1
ATOM 8772 N N . GLY B 1 411 ? 15.789 -34.188 -17.906 1 66.5 411 GLY B N 1
ATOM 8773 C CA . GLY B 1 411 ? 16.922 -33.562 -17.219 1 66.5 411 GLY B CA 1
ATOM 8774 C C . GLY B 1 411 ? 18.141 -33.438 -18.109 1 66.5 411 GLY B C 1
ATOM 8775 O O . GLY B 1 411 ? 18.344 -34.219 -19.031 1 66.5 411 GLY B O 1
ATOM 8776 N N . ALA B 1 412 ? 18.797 -32.25 -18.141 1 57.91 412 ALA B N 1
ATOM 8777 C CA . ALA B 1 412 ? 20.031 -32.031 -18.891 1 57.91 412 ALA B CA 1
ATOM 8778 C C . ALA B 1 412 ? 21.203 -31.719 -17.938 1 57.91 412 ALA B C 1
ATOM 8780 O O . ALA B 1 412 ? 22.344 -31.594 -18.375 1 57.91 412 ALA B O 1
ATOM 8781 N N . PHE B 1 413 ? 20.906 -31.609 -16.594 1 55.38 413 PHE B N 1
ATOM 8782 C CA . PHE B 1 413 ? 22 -31.062 -15.805 1 55.38 413 PHE B CA 1
ATOM 8783 C C . PHE B 1 413 ? 22.938 -32.156 -15.312 1 55.38 413 PHE B C 1
ATOM 8785 O O . PHE B 1 413 ? 22.469 -33.156 -14.742 1 55.38 413 PHE B O 1
ATOM 8792 N N . ASP B 1 414 ? 24.047 -32.281 -15.914 1 52.78 414 ASP B N 1
ATOM 8793 C CA . ASP B 1 414 ? 25.062 -33.219 -15.477 1 52.78 414 ASP B CA 1
ATOM 8794 C C . ASP B 1 414 ? 25.797 -32.719 -14.242 1 52.78 414 ASP B C 1
ATOM 8796 O O . ASP B 1 414 ? 26.672 -31.859 -14.344 1 52.78 414 ASP B O 1
ATOM 8800 N N . PHE B 1 415 ? 25.266 -33 -13.016 1 53.31 415 PHE B N 1
ATOM 8801 C CA . PHE B 1 415 ? 25.844 -32.594 -11.758 1 53.31 415 PHE B CA 1
ATOM 8802 C C . PHE B 1 415 ? 27.219 -33.219 -11.547 1 53.31 415 PHE B C 1
ATOM 8804 O O . PHE B 1 415 ? 27.969 -32.844 -10.656 1 53.31 415 PHE B O 1
ATOM 8811 N N . THR B 1 416 ? 27.469 -34.344 -12.227 1 46.66 416 THR B N 1
ATOM 8812 C CA . THR B 1 416 ? 28.703 -35.094 -11.969 1 46.66 416 THR B CA 1
ATOM 8813 C C . THR B 1 416 ? 29.875 -34.469 -12.727 1 46.66 416 THR B C 1
ATOM 8815 O O . THR B 1 416 ? 31.031 -34.625 -12.32 1 46.66 416 THR B O 1
ATOM 8818 N N . GLN B 1 417 ? 29.547 -34.031 -13.914 1 40.25 417 GLN B N 1
ATOM 8819 C CA . GLN B 1 417 ? 30.734 -33.75 -14.727 1 40.25 417 GLN B CA 1
ATOM 8820 C C . GLN B 1 417 ? 31.234 -32.312 -14.484 1 40.25 417 GLN B C 1
ATOM 8822 O O . GLN B 1 417 ? 30.422 -31.406 -14.281 1 40.25 417 GLN B O 1
ATOM 8827 N N . GLY B 1 418 ? 32.312 -32.188 -13.711 1 40.56 418 GLY B N 1
ATOM 8828 C CA . GLY B 1 418 ? 33.125 -30.984 -13.656 1 40.56 418 GLY B CA 1
ATOM 8829 C C . GLY B 1 418 ? 32.906 -30.078 -14.852 1 40.56 418 GLY B C 1
ATOM 8830 O O . GLY B 1 418 ? 33.781 -29.969 -15.719 1 40.56 418 GLY B O 1
ATOM 8831 N N . ASP B 1 419 ? 31.75 -29.906 -15.125 1 45.47 419 ASP B N 1
ATOM 8832 C CA . ASP B 1 419 ? 31.516 -29.125 -16.328 1 45.47 419 ASP B CA 1
ATOM 8833 C C . ASP B 1 419 ? 32.125 -27.734 -16.203 1 45.47 419 ASP B C 1
ATOM 8835 O O . ASP B 1 419 ? 31.734 -26.953 -15.344 1 45.47 419 ASP B O 1
ATOM 8839 N N . ASP B 1 420 ? 33.375 -27.594 -16.562 1 49.62 420 ASP B N 1
ATOM 8840 C CA . ASP B 1 420 ? 34.125 -26.328 -16.703 1 49.62 420 ASP B CA 1
ATOM 8841 C C . ASP B 1 420 ? 33.281 -25.281 -17.422 1 49.62 420 ASP B C 1
ATOM 8843 O O . ASP B 1 420 ? 33.594 -24.094 -17.406 1 49.62 420 ASP B O 1
ATOM 8847 N N . LYS B 1 421 ? 32.125 -25.734 -17.891 1 56.06 421 LYS B N 1
ATOM 8848 C CA . LYS B 1 421 ? 31.375 -24.812 -18.734 1 56.06 421 LYS B CA 1
ATOM 8849 C C . LYS B 1 421 ? 30.078 -24.359 -18.062 1 56.06 421 LYS B C 1
ATOM 8851 O O . LYS B 1 421 ? 29.203 -23.766 -18.703 1 56.06 421 LYS B O 1
ATOM 8856 N N . GLY B 1 422 ? 29.906 -24.578 -16.734 1 63.22 422 GLY B N 1
ATOM 8857 C CA . GLY B 1 422 ? 28.672 -24.141 -16.094 1 63.22 422 GLY B CA 1
ATOM 8858 C C . GLY B 1 422 ? 28.609 -22.656 -15.852 1 63.22 422 GLY B C 1
ATOM 8859 O O . GLY B 1 422 ? 29.578 -21.938 -16.141 1 63.22 422 GLY B O 1
ATOM 8860 N N . ASN B 1 423 ? 27.375 -22.219 -15.469 1 73.56 423 ASN B N 1
ATOM 8861 C CA . ASN B 1 423 ? 27.203 -20.797 -15.195 1 73.56 423 ASN B CA 1
ATOM 8862 C C . ASN B 1 423 ? 28 -20.359 -13.969 1 73.56 423 ASN B C 1
ATOM 8864 O O . ASN B 1 423 ? 28.531 -21.203 -13.242 1 73.56 423 ASN B O 1
ATOM 8868 N N . PRO B 1 424 ? 28.25 -19.062 -13.797 1 70.69 424 PRO B N 1
ATOM 8869 C CA . PRO B 1 424 ? 29.141 -18.562 -12.742 1 70.69 424 PRO B CA 1
ATOM 8870 C C . PRO B 1 424 ? 28.734 -19.047 -11.352 1 70.69 424 PRO B C 1
ATOM 8872 O O . PRO B 1 424 ? 29.594 -19.297 -10.508 1 70.69 424 PRO B O 1
ATOM 8875 N N . PHE B 1 425 ? 27.5 -19.203 -11.047 1 76 425 PHE B N 1
ATOM 8876 C CA . PHE B 1 425 ? 27.062 -19.656 -9.727 1 76 425 PHE B CA 1
ATOM 8877 C C . PHE B 1 425 ? 27.406 -21.125 -9.508 1 76 425 PHE B C 1
ATOM 8879 O O . PHE B 1 425 ? 27.891 -21.5 -8.438 1 76 425 PHE B O 1
ATOM 8886 N N . TRP B 1 426 ? 27.141 -21.953 -10.422 1 73.69 426 TRP B N 1
ATOM 8887 C CA . TRP B 1 426 ? 27.516 -23.359 -10.32 1 73.69 426 TRP B CA 1
ATOM 8888 C C . TRP B 1 426 ? 29.016 -23.516 -10.109 1 73.69 426 TRP B C 1
ATOM 8890 O O . TRP B 1 426 ? 29.453 -24.344 -9.297 1 73.69 426 TRP B O 1
ATOM 8900 N N . ARG B 1 427 ? 29.734 -22.672 -10.828 1 71.31 427 ARG B N 1
ATOM 8901 C CA . ARG B 1 427 ? 31.188 -22.734 -10.688 1 71.31 427 ARG B CA 1
ATOM 8902 C C . ARG B 1 427 ? 31.609 -22.406 -9.258 1 71.31 427 ARG B C 1
ATOM 8904 O O . ARG B 1 427 ? 32.594 -22.953 -8.758 1 71.31 427 ARG B O 1
ATOM 8911 N N . LEU B 1 428 ? 30.875 -21.547 -8.711 1 70.44 428 LEU B N 1
ATOM 8912 C CA . LEU B 1 428 ? 31.172 -21.172 -7.336 1 70.44 428 LEU B CA 1
ATOM 8913 C C . LEU B 1 428 ? 30.922 -22.328 -6.387 1 70.44 428 LEU B C 1
ATOM 8915 O O . LEU B 1 428 ? 31.688 -22.547 -5.441 1 70.44 428 LEU B O 1
ATOM 8919 N N . VAL B 1 429 ? 29.891 -23.234 -6.695 1 73.94 429 VAL B N 1
ATOM 8920 C CA . VAL B 1 429 ? 29.438 -24.141 -5.641 1 73.94 429 VAL B CA 1
ATOM 8921 C C . VAL B 1 429 ? 29.844 -25.578 -5.977 1 73.94 429 VAL B C 1
ATOM 8923 O O . VAL B 1 429 ? 29.828 -26.453 -5.109 1 73.94 429 VAL B O 1
ATOM 8926 N N . ARG B 1 430 ? 30.234 -25.859 -7.117 1 71.38 430 ARG B N 1
ATOM 8927 C CA . ARG B 1 430 ? 30.516 -27.219 -7.566 1 71.38 430 ARG B CA 1
ATOM 8928 C C . ARG B 1 430 ? 31.594 -27.859 -6.707 1 71.38 430 ARG B C 1
ATOM 8930 O O . ARG B 1 430 ? 31.562 -29.062 -6.461 1 71.38 430 ARG B O 1
ATOM 8937 N N . ASP B 1 431 ? 32.5 -27 -6.312 1 71.81 431 ASP B N 1
ATOM 8938 C CA . ASP B 1 431 ? 33.625 -27.531 -5.535 1 71.81 431 ASP B CA 1
ATOM 8939 C C . ASP B 1 431 ? 33.219 -27.766 -4.082 1 71.81 431 ASP B C 1
ATOM 8941 O O . ASP B 1 431 ? 34 -28.328 -3.297 1 71.81 431 ASP B O 1
ATOM 8945 N N . LEU B 1 432 ? 32.031 -27.453 -3.812 1 75.56 432 LEU B N 1
ATOM 8946 C CA . LEU B 1 432 ? 31.578 -27.562 -2.436 1 75.56 432 LEU B CA 1
ATOM 8947 C C . LEU B 1 432 ? 30.75 -28.828 -2.242 1 75.56 432 LEU B C 1
ATOM 8949 O O . LEU B 1 432 ? 30.234 -29.078 -1.148 1 75.56 432 LEU B O 1
ATOM 8953 N N . LEU B 1 433 ? 30.719 -29.656 -3.225 1 80.31 433 LEU B N 1
ATOM 8954 C CA . LEU B 1 433 ? 29.953 -30.906 -3.139 1 80.31 433 LEU B CA 1
ATOM 8955 C C . LEU B 1 433 ? 30.578 -31.859 -2.121 1 80.31 433 LEU B C 1
ATOM 8957 O O . LEU B 1 433 ? 31.797 -31.938 -2.012 1 80.31 433 LEU B O 1
ATOM 8961 N N . LYS B 1 434 ? 29.703 -32.438 -1.353 1 82.69 434 LYS B N 1
ATOM 8962 C CA . LYS B 1 434 ? 30.125 -33.344 -0.301 1 82.69 434 LYS B CA 1
ATOM 8963 C C . LYS B 1 434 ? 29.672 -34.781 -0.595 1 82.69 434 LYS B C 1
ATOM 8965 O O . LYS B 1 434 ? 28.547 -35 -1.058 1 82.69 434 LYS B O 1
ATOM 8970 N N . LYS B 1 435 ? 30.547 -35.75 -0.222 1 87.75 435 LYS B N 1
ATOM 8971 C CA . LYS B 1 435 ? 30.172 -37.156 -0.295 1 87.75 435 LYS B CA 1
ATOM 8972 C C . LYS B 1 435 ? 29.406 -37.562 0.948 1 87.75 435 LYS B C 1
ATOM 8974 O O . LYS B 1 435 ? 29.75 -37.188 2.066 1 87.75 435 LYS B O 1
ATOM 8979 N N . PRO B 1 436 ? 28.328 -38.312 0.65 1 93 436 PRO B N 1
ATOM 8980 C CA . PRO B 1 436 ? 27.578 -38.781 1.819 1 93 436 PRO B CA 1
ATOM 8981 C C . PRO B 1 436 ? 28.359 -39.781 2.664 1 93 436 PRO B C 1
ATOM 8983 O O . PRO B 1 436 ? 29.141 -40.562 2.127 1 93 436 PRO B O 1
ATOM 8986 N N . ASP B 1 437 ? 28.219 -39.75 3.949 1 94.06 437 ASP B N 1
ATOM 8987 C CA . ASP B 1 437 ? 28.828 -40.75 4.82 1 94.06 437 ASP B CA 1
ATOM 8988 C C . ASP B 1 437 ? 27.969 -42.031 4.898 1 94.06 437 ASP B C 1
ATOM 8990 O O . ASP B 1 437 ? 26.906 -42.094 4.273 1 94.06 437 ASP B O 1
ATOM 8994 N N . LYS B 1 438 ? 28.453 -42.969 5.605 1 94.69 438 LYS B N 1
ATOM 8995 C CA . LYS B 1 438 ? 27.766 -44.281 5.68 1 94.69 438 LYS B CA 1
ATOM 8996 C C . LYS B 1 438 ? 26.422 -44.125 6.363 1 94.69 438 LYS B C 1
ATOM 8998 O O . LYS B 1 438 ? 25.453 -44.812 5.98 1 94.69 438 LYS B O 1
ATOM 9003 N N . GLU B 1 439 ? 26.406 -43.312 7.273 1 95.5 439 GLU B N 1
ATOM 9004 C CA . GLU B 1 439 ? 25.156 -43.125 7.984 1 95.5 439 GLU B CA 1
ATOM 9005 C C . GLU B 1 439 ? 24.078 -42.531 7.062 1 95.5 439 GLU B C 1
ATOM 9007 O O . GLU B 1 439 ? 22.938 -43 7.078 1 95.5 439 GLU B O 1
ATOM 9012 N N . GLN B 1 440 ? 24.484 -41.594 6.336 1 96.5 440 GLN B N 1
ATOM 9013 C CA . GLN B 1 440 ? 23.578 -40.969 5.387 1 96.5 440 GLN B CA 1
ATOM 9014 C C . GLN B 1 440 ? 23.156 -41.938 4.293 1 96.5 440 GLN B C 1
ATOM 9016 O O . GLN B 1 440 ? 21.984 -41.969 3.898 1 96.5 440 GLN B O 1
ATOM 9021 N N . ILE B 1 441 ? 24.016 -42.75 3.822 1 96 441 ILE B N 1
ATOM 9022 C CA . ILE B 1 441 ? 23.719 -43.719 2.783 1 96 441 ILE B CA 1
ATOM 9023 C C . ILE B 1 441 ? 22.719 -44.75 3.311 1 96 441 ILE B C 1
ATOM 9025 O O . ILE B 1 441 ? 21.75 -45.094 2.623 1 96 441 ILE B O 1
ATOM 9029 N N . ASN B 1 442 ? 22.922 -45.125 4.516 1 96.25 442 ASN B N 1
ATOM 9030 C CA . ASN B 1 442 ? 22.016 -46.094 5.129 1 96.25 442 ASN B CA 1
ATOM 9031 C C . ASN B 1 442 ? 20.641 -45.5 5.387 1 96.25 442 ASN B C 1
ATOM 9033 O O . ASN B 1 442 ? 19.625 -46.156 5.176 1 96.25 442 ASN B O 1
ATOM 9037 N N . CYS B 1 443 ? 20.719 -44.312 5.801 1 97.06 443 CYS B N 1
ATOM 9038 C CA . CYS B 1 443 ? 19.469 -43.625 6.133 1 97.06 443 CYS B CA 1
ATOM 9039 C C . CYS B 1 443 ? 18.609 -43.438 4.891 1 97.06 443 CYS B C 1
ATOM 9041 O O . CYS B 1 443 ? 17.391 -43.625 4.945 1 97.06 443 CYS B O 1
ATOM 9043 N N . GLN B 1 444 ? 19.203 -43.125 3.762 1 97.56 444 GLN B N 1
ATOM 9044 C CA . GLN B 1 444 ? 18.516 -42.781 2.518 1 97.56 444 GLN B CA 1
ATOM 9045 C C . GLN B 1 444 ? 18.25 -44.031 1.682 1 97.56 444 GLN B C 1
ATOM 9047 O O . GLN B 1 444 ? 17.594 -43.969 0.645 1 97.56 444 GLN B O 1
ATOM 9052 N N . TYR B 1 445 ? 18.672 -45.125 2.141 1 96.06 445 TYR B N 1
ATOM 9053 C CA . TYR B 1 445 ? 18.547 -46.344 1.345 1 96.06 445 TYR B CA 1
ATOM 9054 C C . TYR B 1 445 ? 17.094 -46.625 0.964 1 96.06 445 TYR B C 1
ATOM 9056 O O . TYR B 1 445 ? 16.203 -46.469 1.789 1 96.06 445 TYR B O 1
ATOM 9064 N N . PRO B 1 446 ? 16.766 -47 -0.311 1 96.69 446 PRO B N 1
ATOM 9065 C CA . PRO B 1 446 ? 17.703 -47.5 -1.33 1 96.69 446 PRO B CA 1
ATOM 9066 C C . PRO B 1 446 ? 18.109 -46.406 -2.316 1 96.69 446 PRO B C 1
ATOM 9068 O O . PRO B 1 446 ? 18.609 -46.688 -3.408 1 96.69 446 PRO B O 1
ATOM 9071 N N . LYS B 1 447 ? 17.844 -45.156 -2.004 1 94.88 447 LYS B N 1
ATOM 9072 C CA . LYS B 1 447 ? 18.203 -44.031 -2.895 1 94.88 447 LYS B CA 1
ATOM 9073 C C . LYS B 1 447 ? 19.719 -43.938 -3.068 1 94.88 447 LYS B C 1
ATOM 9075 O O . LYS B 1 447 ? 20.438 -43.75 -2.1 1 94.88 447 LYS B O 1
ATOM 9080 N N . PRO B 1 448 ? 20.172 -44.156 -4.289 1 91.75 448 PRO B N 1
ATOM 9081 C CA . PRO B 1 448 ? 21.578 -43.781 -4.512 1 91.75 448 PRO B CA 1
ATOM 9082 C C . PRO B 1 448 ? 21.781 -42.25 -4.492 1 91.75 448 PRO B C 1
ATOM 9084 O O . PRO B 1 448 ? 21.266 -41.562 -5.367 1 91.75 448 PRO B O 1
ATOM 9087 N N . ILE B 1 449 ? 22.594 -41.75 -3.58 1 91.25 449 ILE B N 1
ATOM 9088 C CA . ILE B 1 449 ? 22.703 -40.312 -3.326 1 91.25 449 ILE B CA 1
ATOM 9089 C C . ILE B 1 449 ? 23.609 -39.656 -4.383 1 91.25 449 ILE B C 1
ATOM 9091 O O . ILE B 1 449 ? 24.766 -40.062 -4.547 1 91.25 449 ILE B O 1
ATOM 9095 N N . LEU B 1 450 ? 23.078 -38.781 -5.129 1 87.88 450 LEU B N 1
ATOM 9096 C CA . LEU B 1 450 ? 23.844 -37.969 -6.074 1 87.88 450 LEU B CA 1
ATOM 9097 C C . LEU B 1 450 ? 24.391 -36.719 -5.402 1 87.88 450 LEU B C 1
ATOM 9099 O O . LEU B 1 450 ? 25.578 -36.406 -5.512 1 87.88 450 LEU B O 1
ATOM 9103 N N . LEU B 1 451 ? 23.484 -35.938 -4.684 1 89.88 451 LEU B N 1
ATOM 9104 C CA . LEU B 1 451 ? 23.844 -34.75 -3.943 1 89.88 451 LEU B CA 1
ATOM 9105 C C . LEU B 1 451 ? 23.391 -34.844 -2.488 1 89.88 451 LEU B C 1
ATOM 9107 O O . LEU B 1 451 ? 22.219 -35.062 -2.211 1 89.88 451 LEU B O 1
ATOM 9111 N N . ASP B 1 452 ? 24.328 -34.688 -1.645 1 93.88 452 ASP B N 1
ATOM 9112 C CA . ASP B 1 452 ? 24.047 -34.719 -0.214 1 93.88 452 ASP B CA 1
ATOM 9113 C C . ASP B 1 452 ? 23.719 -33.344 0.33 1 93.88 452 ASP B C 1
ATOM 9115 O O . ASP B 1 452 ? 24.375 -32.875 1.255 1 93.88 452 ASP B O 1
ATOM 9119 N N . THR B 1 453 ? 22.672 -32.75 -0.086 1 94.62 453 THR B N 1
ATOM 9120 C CA . THR B 1 453 ? 22.359 -31.344 0.062 1 94.62 453 THR B CA 1
ATOM 9121 C C . THR B 1 453 ? 22.172 -30.984 1.532 1 94.62 453 THR B C 1
ATOM 9123 O O . THR B 1 453 ? 22.438 -29.859 1.939 1 94.62 453 THR B O 1
ATOM 9126 N N . GLY B 1 454 ? 21.672 -31.906 2.357 1 95.56 454 GLY B N 1
ATOM 9127 C CA . GLY B 1 454 ? 21.438 -31.625 3.768 1 95.56 454 GLY B CA 1
ATOM 9128 C C . GLY B 1 454 ? 22.719 -31.359 4.535 1 95.56 454 GLY B C 1
ATOM 9129 O O . GLY B 1 454 ? 22.703 -30.719 5.586 1 95.56 454 GLY B O 1
ATOM 9130 N N . GLU B 1 455 ? 23.781 -31.828 3.99 1 93.62 455 GLU B N 1
ATOM 9131 C CA . GLU B 1 455 ? 25.062 -31.688 4.664 1 93.62 455 GLU B CA 1
ATOM 9132 C C . GLU B 1 455 ? 25.906 -30.609 3.99 1 93.62 455 GLU B C 1
ATOM 9134 O O . GLU B 1 455 ? 27.031 -30.344 4.426 1 93.62 455 GLU B O 1
ATOM 9139 N N . MET B 1 456 ? 25.391 -30.062 3.016 1 93.75 456 MET B N 1
ATOM 9140 C CA . MET B 1 456 ? 26.078 -28.984 2.301 1 93.75 456 MET B CA 1
ATOM 9141 C C . MET B 1 456 ? 25.625 -27.609 2.807 1 93.75 456 MET B C 1
ATOM 9143 O O . MET B 1 456 ? 24.547 -27.156 2.469 1 93.75 456 MET B O 1
ATOM 9147 N N . LYS B 1 457 ? 26.562 -26.891 3.49 1 93.69 457 LYS B N 1
ATOM 9148 C CA . LYS B 1 457 ? 26.172 -25.688 4.219 1 93.69 457 LYS B CA 1
ATOM 9149 C C . LYS B 1 457 ? 26.891 -24.469 3.676 1 93.69 457 LYS B C 1
ATOM 9151 O O . LYS B 1 457 ? 26.656 -23.344 4.125 1 93.69 457 LYS B O 1
ATOM 9156 N N . GLN B 1 458 ? 27.719 -24.641 2.768 1 92.5 458 GLN B N 1
ATOM 9157 C CA . GLN B 1 458 ? 28.469 -23.547 2.18 1 92.5 458 GLN B CA 1
ATOM 9158 C C . GLN B 1 458 ? 28.031 -23.281 0.741 1 92.5 458 GLN B C 1
ATOM 9160 O O . GLN B 1 458 ? 27.844 -24.219 -0.037 1 92.5 458 GLN B O 1
ATOM 9165 N N . PRO B 1 459 ? 27.938 -22.047 0.333 1 93.94 459 PRO B N 1
ATOM 9166 C CA . PRO B 1 459 ? 28.109 -20.797 1.081 1 93.94 459 PRO B CA 1
ATOM 9167 C C . PRO B 1 459 ? 27 -20.562 2.104 1 93.94 459 PRO B C 1
ATOM 9169 O O . PRO B 1 459 ? 27.172 -19.75 3.023 1 93.94 459 PRO B O 1
ATOM 9172 N N . TYR B 1 460 ? 25.922 -21.047 1.928 1 95.44 460 TYR B N 1
ATOM 9173 C CA . TYR B 1 460 ? 24.812 -21.188 2.859 1 95.44 460 TYR B CA 1
ATOM 9174 C C . TYR B 1 460 ? 24.016 -22.453 2.564 1 95.44 460 TYR B C 1
ATOM 9176 O O . TYR B 1 460 ? 24.344 -23.203 1.644 1 95.44 460 TYR B O 1
ATOM 9184 N N . ASP B 1 461 ? 23 -22.734 3.295 1 96.56 461 ASP B N 1
ATOM 9185 C CA . ASP B 1 461 ? 22.312 -24.016 3.268 1 96.56 461 ASP B CA 1
ATOM 9186 C C . ASP B 1 461 ? 21.812 -24.344 1.863 1 96.56 461 ASP B C 1
ATOM 9188 O O . ASP B 1 461 ? 21.25 -23.484 1.187 1 96.56 461 ASP B O 1
ATOM 9192 N N . TRP B 1 462 ? 22 -25.609 1.442 1 96.06 462 TRP B N 1
ATOM 9193 C CA . TRP B 1 462 ? 21.625 -26.031 0.099 1 96.06 462 TRP B CA 1
ATOM 9194 C C . TRP B 1 462 ? 20.172 -26.484 0.061 1 96.06 462 TRP B C 1
ATOM 9196 O O . TRP B 1 462 ? 19.531 -26.438 -0.992 1 96.06 462 TRP B O 1
ATOM 9206 N N . ALA B 1 463 ? 19.672 -27 1.112 1 96.94 463 ALA B N 1
ATOM 9207 C CA . ALA B 1 463 ? 18.281 -27.469 1.233 1 96.94 463 ALA B CA 1
ATOM 9208 C C . ALA B 1 463 ? 17.719 -27.172 2.621 1 96.94 463 ALA B C 1
ATOM 9210 O O . ALA B 1 463 ? 18.484 -27.016 3.582 1 96.94 463 ALA B O 1
ATOM 9211 N N . PRO B 1 464 ? 16.391 -27.031 2.699 1 97.94 464 PRO B N 1
ATOM 9212 C CA . PRO B 1 464 ? 15.82 -26.766 4.02 1 97.94 464 PRO B CA 1
ATOM 9213 C C . PRO B 1 464 ? 15.844 -28 4.934 1 97.94 464 PRO B C 1
ATOM 9215 O O . PRO B 1 464 ? 15.641 -29.125 4.469 1 97.94 464 PRO B O 1
ATOM 9218 N N . SER B 1 465 ? 16.094 -27.766 6.215 1 98 465 SER B N 1
ATOM 9219 C CA . SER B 1 465 ? 15.945 -28.797 7.234 1 98 465 SER B CA 1
ATOM 9220 C C . SER B 1 465 ? 14.688 -28.578 8.07 1 98 465 SER B C 1
ATOM 9222 O O . SER B 1 465 ? 14.047 -29.531 8.508 1 98 465 SER B O 1
ATOM 9224 N N . ILE B 1 466 ? 14.43 -27.312 8.289 1 98.44 466 ILE B N 1
ATOM 9225 C CA . ILE B 1 466 ? 13.266 -26.922 9.07 1 98.44 466 ILE B CA 1
ATOM 9226 C C . ILE B 1 466 ? 12.102 -26.609 8.133 1 98.44 466 ILE B C 1
ATOM 9228 O O . ILE B 1 466 ? 12.211 -25.719 7.273 1 98.44 466 ILE B O 1
ATOM 9232 N N . LEU B 1 467 ? 11 -27.328 8.328 1 98.5 467 LEU B N 1
ATOM 9233 C CA . LEU B 1 467 ? 9.844 -27.141 7.457 1 98.5 467 LEU B CA 1
ATOM 9234 C C . LEU B 1 467 ? 8.602 -26.797 8.273 1 98.5 467 LEU B C 1
ATOM 9236 O O . LEU B 1 467 ? 8.438 -27.266 9.398 1 98.5 467 LEU B O 1
ATOM 9240 N N . PRO B 1 468 ? 7.77 -25.938 7.676 1 98.5 468 PRO B N 1
ATOM 9241 C CA . PRO B 1 468 ? 6.484 -25.625 8.305 1 98.5 468 PRO B CA 1
ATOM 9242 C C . PRO B 1 468 ? 5.391 -26.625 7.93 1 98.5 468 PRO B C 1
ATOM 9244 O O . PRO B 1 468 ? 5.32 -27.062 6.781 1 98.5 468 PRO B O 1
ATOM 9247 N N . ILE B 1 469 ? 4.543 -27.016 8.844 1 98.31 469 ILE B N 1
ATOM 9248 C CA . ILE B 1 469 ? 3.273 -27.672 8.578 1 98.31 469 ILE B CA 1
ATOM 9249 C C . ILE B 1 469 ? 2.133 -26.891 9.219 1 98.31 469 ILE B C 1
ATOM 9251 O O . ILE B 1 469 ? 2.311 -26.281 10.273 1 98.31 469 ILE B O 1
ATOM 9255 N N . GLN B 1 470 ? 1.051 -26.859 8.555 1 98.75 470 GLN B N 1
ATOM 9256 C CA . GLN B 1 470 ? -0.045 -26 8.984 1 98.75 470 GLN B CA 1
ATOM 9257 C C . GLN B 1 470 ? -1.397 -26.609 8.633 1 98.75 470 GLN B C 1
ATOM 9259 O O . GLN B 1 470 ? -1.562 -27.188 7.551 1 98.75 470 GLN B O 1
ATOM 9264 N N . ILE B 1 471 ? -2.33 -26.594 9.562 1 98.5 471 ILE B N 1
ATOM 9265 C CA . ILE B 1 471 ? -3.721 -26.953 9.312 1 98.5 471 ILE B CA 1
ATOM 9266 C C . ILE B 1 471 ? -4.617 -25.734 9.508 1 98.5 471 ILE B C 1
ATOM 9268 O O . ILE B 1 471 ? -4.469 -24.984 10.484 1 98.5 471 ILE B O 1
ATOM 9272 N N . LEU B 1 472 ? -5.422 -25.422 8.555 1 98.56 472 LEU B N 1
ATOM 9273 C CA . LEU B 1 472 ? -6.469 -24.406 8.664 1 98.56 472 LEU B CA 1
ATOM 9274 C C . LEU B 1 472 ? -7.848 -25.062 8.672 1 98.56 472 LEU B C 1
ATOM 9276 O O . LEU B 1 472 ? -8.094 -26.031 7.945 1 98.56 472 LEU B O 1
ATOM 9280 N N . GLN B 1 473 ? -8.734 -24.516 9.484 1 97.44 473 GLN B N 1
ATOM 9281 C CA . GLN B 1 473 ? -10.102 -25.016 9.555 1 97.44 473 GLN B CA 1
ATOM 9282 C C . GLN B 1 473 ? -11.117 -23.906 9.32 1 97.44 473 GLN B C 1
ATOM 9284 O O . GLN B 1 473 ? -11.016 -22.828 9.914 1 97.44 473 GLN B O 1
ATOM 9289 N N . VAL B 1 474 ? -11.984 -24.125 8.445 1 97.12 474 VAL B N 1
ATOM 9290 C CA . VAL B 1 474 ? -13.172 -23.312 8.219 1 97.12 474 VAL B CA 1
ATOM 9291 C C . VAL B 1 474 ? -14.422 -24.188 8.242 1 97.12 474 VAL B C 1
ATOM 9293 O O . VAL B 1 474 ? -14.797 -24.781 7.219 1 97.12 474 VAL B O 1
ATOM 9296 N N . GLY B 1 475 ? -15.109 -24.219 9.328 1 94.94 475 GLY B N 1
ATOM 9297 C CA . GLY B 1 475 ? -16.219 -25.141 9.477 1 94.94 475 GLY B CA 1
ATOM 9298 C C . GLY B 1 475 ? -15.836 -26.578 9.25 1 94.94 475 GLY B C 1
ATOM 9299 O O . GLY B 1 475 ? -14.891 -27.078 9.859 1 94.94 475 GLY B O 1
ATOM 9300 N N . GLN B 1 476 ? -16.484 -27.156 8.195 1 94.62 476 GLN B N 1
ATOM 9301 C CA . GLN B 1 476 ? -16.266 -28.562 7.887 1 94.62 476 GLN B CA 1
ATOM 9302 C C . GLN B 1 476 ? -15.047 -28.75 6.98 1 94.62 476 GLN B C 1
ATOM 9304 O O . GLN B 1 476 ? -14.633 -29.875 6.691 1 94.62 476 GLN B O 1
ATOM 9309 N N . LEU B 1 477 ? -14.469 -27.672 6.57 1 97.38 477 LEU B N 1
ATOM 9310 C CA . LEU B 1 477 ? -13.32 -27.734 5.668 1 97.38 477 LEU B CA 1
ATOM 9311 C C . LEU B 1 477 ? -12.016 -27.688 6.445 1 97.38 477 LEU B C 1
ATOM 9313 O O . LEU B 1 477 ? -11.828 -26.812 7.297 1 97.38 477 LEU B O 1
ATOM 9317 N N . VAL B 1 478 ? -11.164 -28.625 6.172 1 98 478 VAL B N 1
ATOM 9318 C CA . VAL B 1 478 ? -9.812 -28.656 6.723 1 98 478 VAL B CA 1
ATOM 9319 C C . VAL B 1 478 ? -8.789 -28.594 5.586 1 98 478 VAL B C 1
ATOM 9321 O O . VAL B 1 478 ? -8.82 -29.406 4.664 1 98 478 VAL B O 1
ATOM 9324 N N . ILE B 1 479 ? -7.887 -27.594 5.645 1 98.75 479 ILE B N 1
ATOM 9325 C CA . ILE B 1 479 ? -6.848 -27.422 4.637 1 98.75 479 ILE B CA 1
ATOM 9326 C C . ILE B 1 479 ? -5.496 -27.844 5.211 1 98.75 479 ILE B C 1
ATOM 9328 O O . ILE B 1 479 ? -5.047 -27.297 6.219 1 98.75 479 ILE B O 1
ATOM 9332 N N . LEU B 1 480 ? -4.895 -28.797 4.602 1 98.94 480 LEU B N 1
ATOM 9333 C CA . LEU B 1 480 ? -3.562 -29.25 4.984 1 98.94 480 LEU B CA 1
ATOM 9334 C C . LEU B 1 480 ? -2.49 -28.578 4.141 1 98.94 480 LEU B C 1
ATOM 9336 O O . LEU B 1 480 ? -2.312 -28.906 2.969 1 98.94 480 LEU B O 1
ATOM 9340 N N . SER B 1 481 ? -1.731 -27.688 4.715 1 98.75 481 SER B N 1
ATOM 9341 C CA . SER B 1 481 ? -0.659 -26.984 4.023 1 98.75 481 SER B CA 1
ATOM 9342 C C . SER B 1 481 ? 0.664 -27.734 4.145 1 98.75 481 SER B C 1
ATOM 9344 O O . SER B 1 481 ? 1.212 -27.859 5.238 1 98.75 481 SER B O 1
ATOM 9346 N N . VAL B 1 482 ? 1.147 -28.172 3.025 1 98.75 482 VAL B N 1
ATOM 9347 C CA . VAL B 1 482 ? 2.381 -28.953 3.043 1 98.75 482 VAL B CA 1
ATOM 9348 C C . VAL B 1 482 ? 3.412 -28.312 2.117 1 98.75 482 VAL B C 1
ATOM 9350 O O . VAL B 1 482 ? 3.068 -27.828 1.037 1 98.75 482 VAL B O 1
ATOM 9353 N N . PRO B 1 483 ? 4.648 -28.25 2.498 1 98.56 483 PRO B N 1
ATOM 9354 C CA . PRO B 1 483 ? 5.695 -27.594 1.724 1 98.56 483 PRO B CA 1
ATOM 9355 C C . PRO B 1 483 ? 6.387 -28.531 0.734 1 98.56 483 PRO B C 1
ATOM 9357 O O . PRO B 1 483 ? 7.617 -28.562 0.661 1 98.56 483 PRO B O 1
ATOM 9360 N N . GLY B 1 484 ? 5.625 -29.234 -0.101 1 98.38 484 GLY B N 1
ATOM 9361 C CA . GLY B 1 484 ? 6.215 -30.156 -1.06 1 98.38 484 GLY B CA 1
ATOM 9362 C C . GLY B 1 484 ? 5.227 -30.641 -2.104 1 98.38 484 GLY B C 1
ATOM 9363 O O . GLY B 1 484 ? 4.062 -30.234 -2.102 1 98.38 484 GLY B O 1
ATOM 9364 N N . GLU B 1 485 ? 5.758 -31.453 -2.988 1 98.25 485 GLU B N 1
ATOM 9365 C CA . GLU B 1 485 ? 4.969 -32.094 -4.035 1 98.25 485 GLU B CA 1
ATOM 9366 C C . GLU B 1 485 ? 4.645 -33.562 -3.676 1 98.25 485 GLU B C 1
ATOM 9368 O O . GLU B 1 485 ? 5.441 -34.438 -3.938 1 98.25 485 GLU B O 1
ATOM 9373 N N . PHE B 1 486 ? 3.471 -33.75 -3.27 1 98.88 486 PHE B N 1
ATOM 9374 C CA . PHE B 1 486 ? 3.045 -35.094 -2.893 1 98.88 486 PHE B CA 1
ATOM 9375 C C . PHE B 1 486 ? 2.607 -35.875 -4.117 1 98.88 486 PHE B C 1
ATOM 9377 O O . PHE B 1 486 ? 1.912 -35.344 -4.988 1 98.88 486 PHE B O 1
ATOM 9384 N N . THR B 1 487 ? 3.023 -37.156 -4.145 1 98.62 487 THR B N 1
ATOM 9385 C CA . THR B 1 487 ? 2.449 -38.031 -5.16 1 98.62 487 THR B CA 1
ATOM 9386 C C . THR B 1 487 ? 0.973 -38.312 -4.875 1 98.62 487 THR B C 1
ATOM 9388 O O . THR B 1 487 ? 0.478 -37.969 -3.791 1 98.62 487 THR B O 1
ATOM 9391 N N . THR B 1 488 ? 0.339 -38.844 -5.871 1 98.75 488 THR B N 1
ATOM 9392 C CA . THR B 1 488 ? -1.09 -39.125 -5.777 1 98.75 488 THR B CA 1
ATOM 9393 C C . THR B 1 488 ? -1.405 -39.906 -4.508 1 98.75 488 THR B C 1
ATOM 9395 O O . THR B 1 488 ? -2.219 -39.469 -3.688 1 98.75 488 THR B O 1
ATOM 9398 N N . MET B 1 489 ? -0.726 -41.062 -4.316 1 98.75 489 MET B N 1
ATOM 9399 C CA . MET B 1 489 ? -1.045 -41.938 -3.184 1 98.75 489 MET B CA 1
ATOM 9400 C C . MET B 1 489 ? -0.585 -41.281 -1.873 1 98.75 489 MET B C 1
ATOM 9402 O O . MET B 1 489 ? -1.238 -41.469 -0.841 1 98.75 489 MET B O 1
ATOM 9406 N N . ALA B 1 490 ? 0.557 -40.625 -1.887 1 98.81 490 ALA B N 1
ATOM 9407 C CA . ALA B 1 490 ? 1.017 -39.938 -0.685 1 98.81 490 ALA B CA 1
ATOM 9408 C C . ALA B 1 490 ? -0.024 -38.938 -0.199 1 98.81 490 ALA B C 1
ATOM 9410 O O . ALA B 1 490 ? -0.312 -38.844 0.998 1 98.81 490 ALA B O 1
ATOM 9411 N N . GLY B 1 491 ? -0.583 -38.156 -1.104 1 98.81 491 GLY B N 1
ATOM 9412 C CA . GLY B 1 491 ? -1.619 -37.188 -0.739 1 98.81 491 GLY B CA 1
ATOM 9413 C C . GLY B 1 491 ? -2.877 -37.844 -0.205 1 98.81 491 GLY B C 1
ATOM 9414 O O . GLY B 1 491 ? -3.479 -37.375 0.755 1 98.81 491 GLY B O 1
ATOM 9415 N N . ARG B 1 492 ? -3.281 -38.969 -0.835 1 98.69 492 ARG B N 1
ATOM 9416 C CA . ARG B 1 492 ? -4.449 -39.719 -0.39 1 98.69 492 ARG B CA 1
ATOM 9417 C C . ARG B 1 492 ? -4.27 -40.219 1.042 1 98.69 492 ARG B C 1
ATOM 9419 O O . ARG B 1 492 ? -5.168 -40.062 1.871 1 98.69 492 ARG B O 1
ATOM 9426 N N . ARG B 1 493 ? -3.096 -40.75 1.33 1 98.62 493 ARG B N 1
ATOM 9427 C CA . ARG B 1 493 ? -2.82 -41.281 2.656 1 98.62 493 ARG B CA 1
ATOM 9428 C C . ARG B 1 493 ? -2.877 -40.219 3.719 1 98.62 493 ARG B C 1
ATOM 9430 O O . ARG B 1 493 ? -3.432 -40.406 4.801 1 98.62 493 ARG B O 1
ATOM 9437 N N . LEU B 1 494 ? -2.242 -39.031 3.424 1 98.75 494 LEU B N 1
ATOM 9438 C CA . LEU B 1 494 ? -2.238 -37.969 4.398 1 98.75 494 LEU B CA 1
ATOM 9439 C C . LEU B 1 494 ? -3.656 -37.469 4.664 1 98.75 494 LEU B C 1
ATOM 9441 O O . LEU B 1 494 ? -4.047 -37.281 5.816 1 98.75 494 LEU B O 1
ATOM 9445 N N . ARG B 1 495 ? -4.457 -37.188 3.621 1 98.38 495 ARG B N 1
ATOM 9446 C CA . ARG B 1 495 ? -5.836 -36.719 3.775 1 98.38 495 ARG B CA 1
ATOM 9447 C C . ARG B 1 495 ? -6.656 -37.719 4.582 1 98.38 495 ARG B C 1
ATOM 9449 O O . ARG B 1 495 ? -7.41 -37.344 5.477 1 98.38 495 ARG B O 1
ATOM 9456 N N . ASP B 1 496 ? -6.484 -39 4.266 1 97.12 496 ASP B N 1
ATOM 9457 C CA . ASP B 1 496 ? -7.234 -40.031 4.953 1 97.12 496 ASP B CA 1
ATOM 9458 C C . ASP B 1 496 ? -6.867 -40.094 6.434 1 97.12 496 ASP B C 1
ATOM 9460 O O . ASP B 1 496 ? -7.73 -40.312 7.289 1 97.12 496 ASP B O 1
ATOM 9464 N N . ALA B 1 497 ? -5.586 -40 6.695 1 97.62 497 ALA B N 1
ATOM 9465 C CA . ALA B 1 497 ? -5.121 -40.031 8.078 1 97.62 497 ALA B CA 1
ATOM 9466 C C . ALA B 1 497 ? -5.758 -38.906 8.898 1 97.62 497 ALA B C 1
ATOM 9468 O O . ALA B 1 497 ? -6.23 -39.125 10.016 1 97.62 497 ALA B O 1
ATOM 9469 N N . VAL B 1 498 ? -5.75 -37.75 8.383 1 97.62 498 VAL B N 1
ATOM 9470 C CA . VAL B 1 498 ? -6.305 -36.594 9.102 1 97.62 498 VAL B CA 1
ATOM 9471 C C . VAL B 1 498 ? -7.82 -36.719 9.195 1 97.62 498 VAL B C 1
ATOM 9473 O O . VAL B 1 498 ? -8.414 -36.438 10.234 1 97.62 498 VAL B O 1
ATOM 9476 N N . LYS B 1 499 ? -8.453 -37.125 8.102 1 96.06 499 LYS B N 1
ATOM 9477 C CA . LYS B 1 499 ? -9.898 -37.344 8.102 1 96.06 499 LYS B CA 1
ATOM 9478 C C . LYS B 1 499 ? -10.32 -38.312 9.203 1 96.06 499 LYS B C 1
ATOM 9480 O O . LYS B 1 499 ? -11.336 -38.094 9.875 1 96.06 499 LYS B O 1
ATOM 9485 N N . THR B 1 500 ? -9.578 -39.312 9.367 1 94.88 500 THR B N 1
ATOM 9486 C CA . THR B 1 500 ? -9.867 -40.281 10.398 1 94.88 500 THR B CA 1
ATOM 9487 C C . THR B 1 500 ? -9.797 -39.656 11.789 1 94.88 500 THR B C 1
ATOM 9489 O O . THR B 1 500 ? -10.664 -39.906 12.625 1 94.88 500 THR B O 1
ATOM 9492 N N . VAL B 1 501 ? -8.828 -38.875 12.016 1 95.31 501 VAL B N 1
ATOM 9493 C CA . VAL B 1 501 ? -8.688 -38.219 13.312 1 95.31 501 VAL B CA 1
ATOM 9494 C C . VAL B 1 501 ? -9.867 -37.281 13.547 1 95.31 501 VAL B C 1
ATOM 9496 O O . VAL B 1 501 ? -10.445 -37.25 14.641 1 95.31 501 VAL B O 1
ATOM 9499 N N . VAL B 1 502 ? -10.211 -36.562 12.562 1 92.69 502 VAL B N 1
ATOM 9500 C CA . VAL B 1 502 ? -11.234 -35.531 12.695 1 92.69 502 VAL B CA 1
ATOM 9501 C C . VAL B 1 502 ? -12.609 -36.156 12.867 1 92.69 502 VAL B C 1
ATOM 9503 O O . VAL B 1 502 ? -13.453 -35.656 13.602 1 92.69 502 VAL B O 1
ATOM 9506 N N . THR B 1 503 ? -12.867 -37.25 12.242 1 89.44 503 THR B N 1
ATOM 9507 C CA . THR B 1 503 ? -14.18 -37.875 12.281 1 89.44 503 THR B CA 1
ATOM 9508 C C . THR B 1 503 ? -14.32 -38.75 13.523 1 89.44 503 THR B C 1
ATOM 9510 O O . THR B 1 503 ? -15.43 -38.969 14.016 1 89.44 503 THR B O 1
ATOM 9513 N N . THR B 1 504 ? -13.359 -39.312 14.031 1 83 504 THR B N 1
ATOM 9514 C CA . THR B 1 504 ? -13.438 -40.188 15.195 1 83 504 THR B CA 1
ATOM 9515 C C . THR B 1 504 ? -13.586 -39.375 16.469 1 83 504 THR B C 1
ATOM 9517 O O . THR B 1 504 ? -14.266 -39.812 17.406 1 83 504 THR B O 1
ATOM 9520 N N . THR B 1 505 ? -12.938 -38.406 16.688 1 66.12 505 THR B N 1
ATOM 9521 C CA . THR B 1 505 ? -12.961 -37.625 17.922 1 66.12 505 THR B CA 1
ATOM 9522 C C . THR B 1 505 ? -14.055 -36.562 17.875 1 66.12 505 THR B C 1
ATOM 9524 O O . THR B 1 505 ? -14.555 -36.125 18.906 1 66.12 505 THR B O 1
ATOM 9527 N N . GLY B 1 506 ? -14.164 -36.031 16.828 1 57.94 506 GLY B N 1
ATOM 9528 C CA . GLY B 1 506 ? -15.086 -34.906 16.766 1 57.94 506 GLY B CA 1
ATOM 9529 C C . GLY B 1 506 ? -16.531 -35.344 16.703 1 57.94 506 GLY B C 1
ATOM 9530 O O . GLY B 1 506 ? -16.844 -36.469 16.344 1 57.94 506 GLY B O 1
ATOM 9531 N N . GLU B 1 507 ? -17.344 -35 17.703 1 50.53 507 GLU B N 1
ATOM 9532 C CA . GLU B 1 507 ? -18.75 -35.281 17.906 1 50.53 507 GLU B CA 1
ATOM 9533 C C . GLU B 1 507 ? -19.5 -35.312 16.562 1 50.53 507 GLU B C 1
ATOM 9535 O O . GLU B 1 507 ? -20.656 -35.75 16.5 1 50.53 507 GLU B O 1
ATOM 9540 N N . SER B 1 508 ? -19.219 -34.375 15.648 1 49.5 508 SER B N 1
ATOM 9541 C CA . SER B 1 508 ? -20.203 -34.062 14.609 1 49.5 508 SER B CA 1
ATOM 9542 C C . SER B 1 508 ? -20.094 -35.031 13.438 1 49.5 508 SER B C 1
ATOM 9544 O O . SER B 1 508 ? -19 -35.281 12.922 1 49.5 508 SER B O 1
ATOM 9546 N N . ASN B 1 509 ? -20.844 -36.156 13.414 1 50.41 509 ASN B N 1
ATOM 9547 C CA . ASN B 1 509 ? -21.219 -36.969 12.25 1 50.41 509 ASN B CA 1
ATOM 9548 C C . ASN B 1 509 ? -21.078 -36.156 10.953 1 50.41 509 ASN B C 1
ATOM 9550 O O . ASN B 1 509 ? -21.734 -36.469 9.961 1 50.41 509 ASN B O 1
ATOM 9554 N N . SER B 1 510 ? -20.562 -34.938 10.914 1 59.25 510 SER B N 1
ATOM 9555 C CA . SER B 1 510 ? -20.734 -33.938 9.852 1 59.25 510 SER B CA 1
ATOM 9556 C C . SER B 1 510 ? -19.719 -34.188 8.727 1 59.25 510 SER B C 1
ATOM 9558 O O . SER B 1 510 ? -18.688 -34.812 8.93 1 59.25 510 SER B O 1
ATOM 9560 N N . ASN B 1 511 ? -20.141 -34.031 7.473 1 83.06 511 ASN B N 1
ATOM 9561 C CA . ASN B 1 511 ? -19.5 -34.062 6.16 1 83.06 511 ASN B CA 1
ATOM 9562 C C . ASN B 1 511 ? -18.234 -33.219 6.145 1 83.06 511 ASN B C 1
ATOM 9564 O O . ASN B 1 511 ? -18.266 -32.031 5.816 1 83.06 511 ASN B O 1
ATOM 9568 N N . VAL B 1 512 ? -17.047 -33.906 6.691 1 92.94 512 VAL B N 1
ATOM 9569 C CA . VAL B 1 512 ? -15.758 -33.25 6.734 1 92.94 512 VAL B CA 1
ATOM 9570 C C . VAL B 1 512 ? -15.102 -33.281 5.359 1 92.94 512 VAL B C 1
ATOM 9572 O O . VAL B 1 512 ? -15.102 -34.344 4.703 1 92.94 512 VAL B O 1
ATOM 9575 N N . HIS B 1 513 ? -14.68 -32.125 4.949 1 96.62 513 HIS B N 1
ATOM 9576 C CA . HIS B 1 513 ? -13.906 -32.031 3.719 1 96.62 513 HIS B CA 1
ATOM 9577 C C . HIS B 1 513 ? -12.438 -31.734 4.02 1 96.62 513 HIS B C 1
ATOM 9579 O O . HIS B 1 513 ? -12.117 -30.781 4.727 1 96.62 513 HIS B O 1
ATOM 9585 N N . VAL B 1 514 ? -11.57 -32.625 3.57 1 97.81 514 VAL B N 1
ATOM 9586 C CA . VAL B 1 514 ? -10.141 -32.406 3.764 1 97.81 514 VAL B CA 1
ATOM 9587 C C . VAL B 1 514 ? -9.469 -32.188 2.416 1 97.81 514 VAL B C 1
ATOM 9589 O O . VAL B 1 514 ? -9.578 -33 1.504 1 97.81 514 VAL B O 1
ATOM 9592 N N . VAL B 1 515 ? -8.82 -31.031 2.291 1 98.19 515 VAL B N 1
ATOM 9593 C CA . VAL B 1 515 ? -8.07 -30.75 1.069 1 98.19 515 VAL B CA 1
ATOM 9594 C C . VAL B 1 515 ? -6.586 -30.625 1.389 1 98.19 515 VAL B C 1
ATOM 9596 O O . VAL B 1 515 ? -6.215 -30.219 2.492 1 98.19 515 VAL B O 1
ATOM 9599 N N . LEU B 1 516 ? -5.781 -31.078 0.449 1 98.69 516 LEU B N 1
ATOM 9600 C CA . LEU B 1 516 ? -4.332 -30.922 0.527 1 98.69 516 LEU B CA 1
ATOM 9601 C C . LEU B 1 516 ? -3.871 -29.734 -0.312 1 98.69 516 LEU B C 1
ATOM 9603 O O . LEU B 1 516 ? -4.172 -29.656 -1.506 1 98.69 516 LEU B O 1
ATOM 9607 N N . ALA B 1 517 ? -3.25 -28.75 0.305 1 98.75 517 ALA B N 1
ATOM 9608 C CA . ALA B 1 517 ? -2.615 -27.625 -0.395 1 98.75 517 ALA B CA 1
ATOM 9609 C C . ALA B 1 517 ? -1.106 -27.828 -0.5 1 98.75 517 ALA B C 1
ATOM 9611 O O . ALA B 1 517 ? -0.367 -27.547 0.445 1 98.75 517 ALA B O 1
ATOM 9612 N N . GLY B 1 518 ? -0.72 -28.281 -1.654 1 97.81 518 GLY B N 1
ATOM 9613 C CA . GLY B 1 518 ? 0.698 -28.516 -1.883 1 97.81 518 GLY B CA 1
ATOM 9614 C C . GLY B 1 518 ? 1.479 -27.234 -2.113 1 97.81 518 GLY B C 1
ATOM 9615 O O . GLY B 1 518 ? 0.892 -26.172 -2.326 1 97.81 518 GLY B O 1
ATOM 9616 N N . LEU B 1 519 ? 2.838 -27.266 -1.971 1 98.25 519 LEU B N 1
ATOM 9617 C CA . LEU B 1 519 ? 3.754 -26.172 -2.277 1 98.25 519 LEU B CA 1
ATOM 9618 C C . LEU B 1 519 ? 3.445 -24.953 -1.421 1 98.25 519 LEU B C 1
ATOM 9620 O O . LEU B 1 519 ? 3.459 -23.828 -1.915 1 98.25 519 LEU B O 1
ATOM 9624 N N . THR B 1 520 ? 3.164 -25.203 -0.152 1 98.75 520 THR B N 1
ATOM 9625 C CA . THR B 1 520 ? 2.658 -24.125 0.695 1 98.75 520 THR B CA 1
ATOM 9626 C C . THR B 1 520 ? 3.691 -23.734 1.748 1 98.75 520 THR B C 1
ATOM 9628 O O . THR B 1 520 ? 4.328 -24.594 2.354 1 98.75 520 THR B O 1
ATOM 9631 N N . ASN B 1 521 ? 3.973 -22.484 1.916 1 98.69 521 ASN B N 1
ATOM 9632 C CA . ASN B 1 521 ? 4.73 -21.812 2.971 1 98.69 521 ASN B CA 1
ATOM 9633 C C . ASN B 1 521 ? 6.23 -22.031 2.805 1 98.69 521 ASN B C 1
ATOM 9635 O O . ASN B 1 521 ? 7.035 -21.281 3.344 1 98.69 521 ASN B O 1
ATOM 9639 N N . SER B 1 522 ? 6.645 -23.047 2.18 1 98.31 522 SER B N 1
ATOM 9640 C CA . SER B 1 522 ? 8.023 -23.406 1.841 1 98.31 522 SER B CA 1
ATOM 9641 C C . SER B 1 522 ? 8.07 -24.406 0.697 1 98.31 522 SER B C 1
ATOM 9643 O O . SER B 1 522 ? 7.078 -24.594 -0.012 1 98.31 522 SER B O 1
ATOM 9645 N N . TYR B 1 523 ? 9.32 -24.969 0.472 1 98.19 523 TYR B N 1
ATOM 9646 C CA . TYR B 1 523 ? 9.422 -25.969 -0.586 1 98.19 523 TYR B CA 1
ATOM 9647 C C . TYR B 1 523 ? 10.516 -26.984 -0.272 1 98.19 523 TYR B C 1
ATOM 9649 O O . TYR B 1 523 ? 11.648 -26.625 0.047 1 98.19 523 TYR B O 1
ATOM 9657 N N . SER B 1 524 ? 10.133 -28.25 -0.366 1 97.88 524 SER B N 1
ATOM 9658 C CA . SER B 1 524 ? 11.062 -29.344 -0.08 1 97.88 524 SER B CA 1
ATOM 9659 C C . SER B 1 524 ? 10.953 -30.453 -1.126 1 97.88 524 SER B C 1
ATOM 9661 O O . SER B 1 524 ? 11.055 -31.625 -0.799 1 97.88 524 SER B O 1
ATOM 9663 N N . GLN B 1 525 ? 10.602 -30.094 -2.248 1 96.94 525 GLN B N 1
ATOM 9664 C CA . GLN B 1 525 ? 10.547 -31 -3.396 1 96.94 525 GLN B CA 1
ATOM 9665 C C . GLN B 1 525 ? 9.438 -32.031 -3.232 1 96.94 525 GLN B C 1
ATOM 9667 O O . GLN B 1 525 ? 8.273 -31.672 -3.033 1 96.94 525 GLN B O 1
ATOM 9672 N N . TYR B 1 526 ? 9.766 -33.406 -3.338 1 97.88 526 TYR B N 1
ATOM 9673 C CA . TYR B 1 526 ? 8.703 -34.375 -3.486 1 97.88 526 TYR B CA 1
ATOM 9674 C C . TYR B 1 526 ? 8.5 -35.156 -2.189 1 97.88 526 TYR B C 1
ATOM 9676 O O . TYR B 1 526 ? 9.336 -35.125 -1.289 1 97.88 526 TYR B O 1
ATOM 9684 N N . VAL B 1 527 ? 7.344 -35.781 -2.113 1 98.75 527 VAL B N 1
ATOM 9685 C CA . VAL B 1 527 ? 6.992 -36.719 -1.052 1 98.75 527 VAL B CA 1
ATOM 9686 C C . VAL B 1 527 ? 6.324 -37.969 -1.652 1 98.75 527 VAL B C 1
ATOM 9688 O O . VAL B 1 527 ? 5.258 -37.844 -2.266 1 98.75 527 VAL B O 1
ATOM 9691 N N . THR B 1 528 ? 6.926 -39.156 -1.493 1 98.56 528 THR B N 1
ATOM 9692 C CA . THR B 1 528 ? 6.387 -40.406 -2.01 1 98.56 528 THR B CA 1
ATOM 9693 C C . THR B 1 528 ? 5.953 -41.312 -0.867 1 98.56 528 THR B C 1
ATOM 9695 O O . THR B 1 528 ? 6.242 -41.031 0.3 1 98.56 528 THR B O 1
ATOM 9698 N N . THR B 1 529 ? 5.195 -42.375 -1.243 1 98.5 529 THR B N 1
ATOM 9699 C CA . THR B 1 529 ? 5.012 -43.469 -0.291 1 98.5 529 THR B CA 1
ATOM 9700 C C . THR B 1 529 ? 6.309 -44.25 -0.11 1 98.5 529 THR B C 1
ATOM 9702 O O . THR B 1 529 ? 7.246 -44.094 -0.896 1 98.5 529 THR B O 1
ATOM 9705 N N . PHE B 1 530 ? 6.277 -45 0.974 1 97.81 530 PHE B N 1
ATOM 9706 C CA . PHE B 1 530 ? 7.422 -45.875 1.201 1 97.81 530 PHE B CA 1
ATOM 9707 C C . PHE B 1 530 ? 7.641 -46.812 0.012 1 97.81 530 PHE B C 1
ATOM 9709 O O . PHE B 1 530 ? 8.773 -47.031 -0.415 1 97.81 530 PHE B O 1
ATOM 9716 N N . GLU B 1 531 ? 6.578 -47.344 -0.584 1 97.94 531 GLU B N 1
ATOM 9717 C CA . GLU B 1 531 ? 6.609 -48.281 -1.694 1 97.94 531 GLU B CA 1
ATOM 9718 C C . GLU B 1 531 ? 7.121 -47.625 -2.971 1 97.94 531 GLU B C 1
ATOM 9720 O O . GLU B 1 531 ? 7.934 -48.219 -3.693 1 97.94 531 GLU B O 1
ATOM 9725 N N . GLU B 1 532 ? 6.648 -46.438 -3.197 1 97.88 532 GLU B N 1
ATOM 9726 C CA . GLU B 1 532 ? 7.094 -45.719 -4.375 1 97.88 532 GLU B CA 1
ATOM 9727 C C . GLU B 1 532 ? 8.562 -45.312 -4.262 1 97.88 532 GLU B C 1
ATOM 9729 O O . GLU B 1 532 ? 9.289 -45.312 -5.258 1 97.88 532 GLU B O 1
ATOM 9734 N N . TYR B 1 533 ? 8.977 -45 -3.051 1 97.56 533 TYR B N 1
ATOM 9735 C CA . TYR B 1 533 ? 10.367 -44.656 -2.779 1 97.56 533 TYR B CA 1
ATOM 9736 C C . TYR B 1 533 ? 11.312 -45.781 -3.172 1 97.56 533 TYR B C 1
ATOM 9738 O O . TYR B 1 533 ? 12.43 -45.531 -3.629 1 97.56 533 TYR B O 1
ATOM 9746 N N . GLN B 1 534 ? 10.812 -47 -3.08 1 95.69 534 GLN B N 1
ATOM 9747 C CA . GLN B 1 534 ? 11.641 -48.188 -3.363 1 95.69 534 GLN B CA 1
ATOM 9748 C C . GLN B 1 534 ? 11.969 -48.281 -4.852 1 95.69 534 GLN B C 1
ATOM 9750 O O . GLN B 1 534 ? 12.977 -48.875 -5.234 1 95.69 534 GLN B O 1
ATOM 9755 N N . VAL B 1 535 ? 11.18 -47.625 -5.633 1 93.25 535 VAL B N 1
ATOM 9756 C CA . VAL B 1 535 ? 11.312 -47.75 -7.078 1 93.25 535 VAL B CA 1
ATOM 9757 C C . VAL B 1 535 ? 12.383 -46.781 -7.582 1 93.25 535 VAL B C 1
ATOM 9759 O O . VAL B 1 535 ? 13.031 -47.031 -8.602 1 93.25 535 VAL B O 1
ATOM 9762 N N . GLN B 1 536 ? 12.547 -45.656 -6.898 1 91.94 536 GLN B N 1
ATOM 9763 C CA . GLN B 1 536 ? 13.562 -44.625 -7.137 1 91.94 536 GLN B CA 1
ATOM 9764 C C . GLN B 1 536 ? 13.43 -44.062 -8.539 1 91.94 536 GLN B C 1
ATOM 9766 O O . GLN B 1 536 ? 14.43 -43.906 -9.258 1 91.94 536 GLN B O 1
ATOM 9771 N N . ARG B 1 537 ? 12.234 -43.844 -8.977 1 92.5 537 ARG B N 1
ATOM 9772 C CA . ARG B 1 537 ? 12.008 -42.938 -10.086 1 92.5 537 ARG B CA 1
ATOM 9773 C C . ARG B 1 537 ? 12.25 -41.5 -9.672 1 92.5 537 ARG B C 1
ATOM 9775 O O . ARG B 1 537 ? 12.781 -41.219 -8.594 1 92.5 537 ARG B O 1
ATOM 9782 N N . TYR B 1 538 ? 11.906 -40.562 -10.5 1 91.81 538 TYR B N 1
ATOM 9783 C CA . TYR B 1 538 ? 12.219 -39.156 -10.25 1 91.81 538 TYR B CA 1
ATOM 9784 C C . TYR B 1 538 ? 11.695 -38.719 -8.891 1 91.81 538 TYR B C 1
ATOM 9786 O O . TYR B 1 538 ? 12.422 -38.094 -8.117 1 91.81 538 TYR B O 1
ATOM 9794 N N . GLU B 1 539 ? 10.422 -39.062 -8.594 1 95.56 539 GLU B N 1
ATOM 9795 C CA . GLU B 1 539 ? 9.789 -38.594 -7.355 1 95.56 539 GLU B CA 1
ATOM 9796 C C . GLU B 1 539 ? 10.477 -39.188 -6.133 1 95.56 539 GLU B C 1
ATOM 9798 O O . GLU B 1 539 ? 10.664 -38.5 -5.121 1 95.56 539 GLU B O 1
ATOM 9803 N N . GLY B 1 540 ? 10.805 -40.406 -6.219 1 95.62 540 GLY B N 1
ATOM 9804 C CA . GLY B 1 540 ? 11.531 -41.031 -5.129 1 95.62 540 GLY B CA 1
ATOM 9805 C C . GLY B 1 540 ? 12.906 -40.438 -4.91 1 95.62 540 GLY B C 1
ATOM 9806 O O . GLY B 1 540 ? 13.305 -40.188 -3.773 1 95.62 540 GLY B O 1
ATOM 9807 N N . ALA B 1 541 ? 13.594 -40.25 -6.008 1 93.69 541 ALA B N 1
ATOM 9808 C CA . ALA B 1 541 ? 14.938 -39.688 -5.957 1 93.69 541 ALA B CA 1
ATOM 9809 C C . ALA B 1 541 ? 14.914 -38.25 -5.438 1 93.69 541 ALA B C 1
ATOM 9811 O O . ALA B 1 541 ? 15.914 -37.75 -4.926 1 93.69 541 ALA B O 1
ATOM 9812 N N . SER B 1 542 ? 13.781 -37.625 -5.551 1 95.69 542 SER B N 1
ATOM 9813 C CA . SER B 1 542 ? 13.633 -36.219 -5.172 1 95.69 542 SER B CA 1
ATOM 9814 C C . SER B 1 542 ? 12.93 -36.094 -3.822 1 95.69 542 SER B C 1
ATOM 9816 O O . SER B 1 542 ? 12.539 -34.969 -3.424 1 95.69 542 SER B O 1
ATOM 9818 N N . THR B 1 543 ? 12.594 -37.156 -3.16 1 98.06 543 THR B N 1
ATOM 9819 C CA . THR B 1 543 ? 12.164 -37.125 -1.766 1 98.06 543 THR B CA 1
ATOM 9820 C C . THR B 1 543 ? 13.367 -36.938 -0.84 1 98.06 543 THR B C 1
ATOM 9822 O O . THR B 1 543 ? 14.18 -37.844 -0.671 1 98.06 543 THR B O 1
ATOM 9825 N N . LEU B 1 544 ? 13.414 -35.875 -0.196 1 98.38 544 LEU B N 1
ATOM 9826 C CA . LEU B 1 544 ? 14.664 -35.375 0.382 1 98.38 544 LEU B CA 1
ATOM 9827 C C . LEU B 1 544 ? 15.008 -36.125 1.662 1 98.38 544 LEU B C 1
ATOM 9829 O O . LEU B 1 544 ? 16.172 -36.406 1.93 1 98.38 544 LEU B O 1
ATOM 9833 N N . TYR B 1 545 ? 14.047 -36.5 2.445 1 98.69 545 TYR B N 1
ATOM 9834 C CA . TYR B 1 545 ? 14.359 -36.844 3.834 1 98.69 545 TYR B CA 1
ATOM 9835 C C . TYR B 1 545 ? 14.242 -38.344 4.074 1 98.69 545 TYR B C 1
ATOM 9837 O O . TYR B 1 545 ? 13.93 -38.781 5.188 1 98.69 545 TYR B O 1
ATOM 9845 N N . GLY B 1 546 ? 14.297 -39.094 3.035 1 98.12 546 GLY B N 1
ATOM 9846 C CA . GLY B 1 546 ? 14.359 -40.531 3.184 1 98.12 546 GLY B CA 1
ATOM 9847 C C . GLY B 1 546 ? 13.016 -41.219 2.988 1 98.12 546 GLY B C 1
ATOM 9848 O O . GLY B 1 546 ? 12.023 -40.562 2.664 1 98.12 546 GLY B O 1
ATOM 9849 N N . PRO B 1 547 ? 13.047 -42.531 3.143 1 97.62 547 PRO B N 1
ATOM 9850 C CA . PRO B 1 547 ? 11.875 -43.344 2.795 1 97.62 547 PRO B CA 1
ATOM 9851 C C . PRO B 1 547 ? 10.688 -43.094 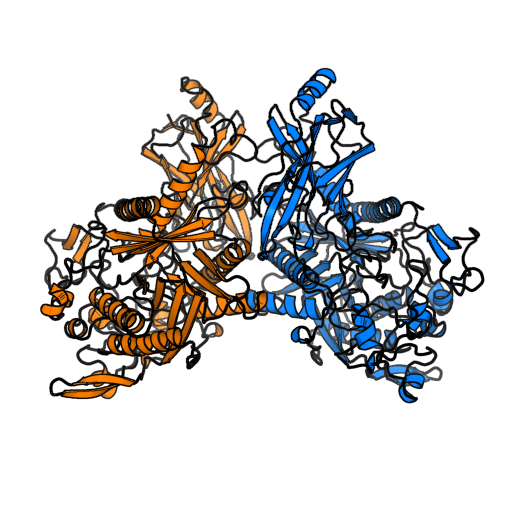3.73 1 97.62 547 PRO B C 1
ATOM 9853 O O . PRO B 1 547 ? 9.547 -43.375 3.377 1 97.62 547 PRO B O 1
ATOM 9856 N N . HIS B 1 548 ? 10.914 -42.5 4.898 1 97.88 548 HIS B N 1
ATOM 9857 C CA . HIS B 1 548 ? 9.844 -42.344 5.883 1 97.88 548 HIS B CA 1
ATOM 9858 C C . HIS B 1 548 ? 9.352 -40.906 5.941 1 97.88 548 HIS B C 1
ATOM 9860 O O . HIS B 1 548 ? 8.734 -40.5 6.93 1 97.88 548 HIS B O 1
ATOM 9866 N N . THR B 1 549 ? 9.68 -40.156 4.93 1 98.56 549 THR B N 1
ATOM 9867 C CA . THR B 1 549 ? 9.258 -38.75 4.863 1 98.56 549 THR B CA 1
ATOM 9868 C C . THR B 1 549 ? 7.742 -38.625 4.992 1 98.56 549 THR B C 1
ATOM 9870 O O . THR B 1 549 ? 7.242 -37.844 5.789 1 98.56 549 THR B O 1
ATOM 9873 N N . LEU B 1 550 ? 6.961 -39.438 4.246 1 98.75 550 LEU B N 1
ATOM 9874 C CA . LEU B 1 550 ? 5.508 -39.375 4.309 1 98.75 550 LEU B CA 1
ATOM 9875 C C . LEU B 1 550 ? 5.004 -39.75 5.691 1 98.75 550 LEU B C 1
ATOM 9877 O O . LEU B 1 550 ? 4.082 -39.125 6.223 1 98.75 550 LEU B O 1
ATOM 9881 N N . SER B 1 551 ? 5.574 -40.781 6.23 1 98.25 551 SER B N 1
ATOM 9882 C CA . SER B 1 551 ? 5.168 -41.219 7.562 1 98.25 551 SER B CA 1
ATOM 9883 C C . SER B 1 551 ? 5.352 -40.125 8.586 1 98.25 551 SER B C 1
ATOM 9885 O O . SER B 1 551 ? 4.551 -39.969 9.516 1 98.25 551 SER B O 1
ATOM 9887 N N . ALA B 1 552 ? 6.398 -39.406 8.438 1 98.56 552 ALA B N 1
ATOM 9888 C CA . ALA B 1 552 ? 6.633 -38.281 9.312 1 98.56 552 ALA B CA 1
ATOM 9889 C C . ALA B 1 552 ? 5.516 -37.25 9.18 1 98.56 552 ALA B C 1
ATOM 9891 O O . ALA B 1 552 ? 4.996 -36.75 10.188 1 98.56 552 ALA B O 1
ATOM 9892 N N . TYR B 1 553 ? 5.18 -36.875 7.98 1 98.75 553 TYR B N 1
ATOM 9893 C CA . TYR B 1 553 ? 4.094 -35.938 7.75 1 98.75 553 TYR B CA 1
ATOM 9894 C C . TYR B 1 553 ? 2.797 -36.438 8.383 1 98.75 553 TYR B C 1
ATOM 9896 O O . TYR B 1 553 ? 2.094 -35.688 9.055 1 98.75 553 TYR B O 1
ATOM 9904 N N . ILE B 1 554 ? 2.457 -37.688 8.125 1 98.62 554 ILE B N 1
ATOM 9905 C CA . ILE B 1 554 ? 1.21 -38.25 8.625 1 98.62 554 ILE B CA 1
ATOM 9906 C C . ILE B 1 554 ? 1.179 -38.188 10.148 1 98.62 554 ILE B C 1
ATOM 9908 O O . ILE B 1 554 ? 0.189 -37.719 10.734 1 98.62 554 ILE B O 1
ATOM 9912 N N . GLN B 1 555 ? 2.277 -38.562 10.781 1 98.12 555 GLN B N 1
ATOM 9913 C CA . GLN B 1 555 ? 2.383 -38.531 12.234 1 98.12 555 GLN B CA 1
ATOM 9914 C C . GLN B 1 555 ? 2.154 -37.125 12.758 1 98.12 555 GLN B C 1
ATOM 9916 O O . GLN B 1 555 ? 1.361 -36.906 13.68 1 98.12 555 GLN B O 1
ATOM 9921 N N . GLU B 1 556 ? 2.84 -36.188 12.195 1 98.38 556 GLU B N 1
ATOM 9922 C CA . GLU B 1 556 ? 2.814 -34.812 12.711 1 98.38 556 GLU B CA 1
ATOM 9923 C C . GLU B 1 556 ? 1.484 -34.125 12.398 1 98.38 556 GLU B C 1
ATOM 9925 O O . GLU B 1 556 ? 1.004 -33.312 13.18 1 98.38 556 GLU B O 1
ATOM 9930 N N . PHE B 1 557 ? 0.855 -34.438 11.289 1 98.62 557 PHE B N 1
ATOM 9931 C CA . PHE B 1 557 ? -0.445 -33.844 10.977 1 98.62 557 PHE B CA 1
ATOM 9932 C C . PHE B 1 557 ? -1.529 -34.438 11.867 1 98.62 557 PHE B C 1
ATOM 9934 O O . PHE B 1 557 ? -2.494 -33.75 12.219 1 98.62 557 PHE B O 1
ATOM 9941 N N . LYS B 1 558 ? -1.414 -35.719 12.172 1 97.94 558 LYS B N 1
ATOM 9942 C CA . LYS B 1 558 ? -2.35 -36.281 13.141 1 97.94 558 LYS B CA 1
ATOM 9943 C C . LYS B 1 558 ? -2.277 -35.531 14.469 1 97.94 558 LYS B C 1
ATOM 9945 O O . LYS B 1 558 ? -3.305 -35.281 15.109 1 97.94 558 LYS B O 1
ATOM 9950 N N . LYS B 1 559 ? -1.052 -35.188 14.859 1 97.5 559 LYS B N 1
ATOM 9951 C CA . LYS B 1 559 ? -0.876 -34.406 16.078 1 97.5 559 LYS B CA 1
ATOM 9952 C C . LYS B 1 559 ? -1.559 -33.062 15.969 1 97.5 559 LYS B C 1
ATOM 9954 O O . LYS B 1 559 ? -2.244 -32.625 16.891 1 97.5 559 LYS B O 1
ATOM 9959 N N . LEU B 1 560 ? -1.317 -32.375 14.867 1 98.06 560 LEU B N 1
ATOM 9960 C CA . LEU B 1 560 ? -1.936 -31.078 14.648 1 98.06 560 LEU B CA 1
ATOM 9961 C C . LEU B 1 560 ? -3.457 -31.188 14.68 1 98.06 560 LEU B C 1
ATOM 9963 O O . LEU B 1 560 ? -4.133 -30.344 15.281 1 98.06 560 LEU B O 1
ATOM 9967 N N . ALA B 1 561 ? -3.984 -32.188 13.984 1 97.5 561 ALA B N 1
ATOM 9968 C CA . ALA B 1 561 ? -5.43 -32.375 13.914 1 97.5 561 ALA B CA 1
ATOM 9969 C C . ALA B 1 561 ? -6.02 -32.656 15.297 1 97.5 561 ALA B C 1
ATOM 9971 O O . ALA B 1 561 ? -7.078 -32.094 15.633 1 97.5 561 ALA B O 1
ATOM 9972 N N . SER B 1 562 ? -5.344 -33.438 16.047 1 96.81 562 SER B N 1
ATOM 9973 C CA . SER B 1 562 ? -5.801 -33.719 17.406 1 96.81 562 SER B CA 1
ATOM 9974 C C . SER B 1 562 ? -5.805 -32.469 18.266 1 96.81 562 SER B C 1
ATOM 9976 O O . SER B 1 562 ? -6.738 -32.219 19.031 1 96.81 562 SER B O 1
ATOM 9978 N N . ALA B 1 563 ? -4.738 -31.719 18.141 1 97.25 563 ALA B N 1
ATOM 9979 C CA . ALA B 1 563 ? -4.652 -30.469 18.875 1 97.25 563 ALA B CA 1
ATOM 9980 C C . ALA B 1 563 ? -5.758 -29.5 18.453 1 97.25 563 ALA B C 1
ATOM 9982 O O . ALA B 1 563 ? -6.32 -28.781 19.281 1 97.25 563 ALA B O 1
ATOM 9983 N N . LEU B 1 564 ? -6.008 -29.453 17.219 1 95.81 564 LEU B N 1
ATOM 9984 C CA . LEU B 1 564 ? -7.062 -28.609 16.672 1 95.81 564 LEU B CA 1
ATOM 9985 C C . LEU B 1 564 ? -8.414 -28.969 17.281 1 95.81 564 LEU B C 1
ATOM 9987 O O . LEU B 1 564 ? -9.164 -28.078 17.703 1 95.81 564 LEU B O 1
ATOM 9991 N N . LEU B 1 565 ? -8.742 -30.172 17.406 1 93.69 565 LEU B N 1
ATOM 9992 C CA . LEU B 1 565 ? -10.023 -30.656 17.906 1 93.69 565 LEU B CA 1
ATOM 9993 C C . LEU B 1 565 ? -10.148 -30.422 19.406 1 93.69 565 LEU B C 1
ATOM 9995 O O . LEU B 1 565 ? -11.234 -30.109 19.891 1 93.69 565 LEU B O 1
ATOM 9999 N N . SER B 1 566 ? -9.031 -30.5 20.078 1 94.19 566 SER B N 1
ATOM 10000 C CA . SER B 1 566 ? -9.062 -30.359 21.516 1 94.19 566 SER B CA 1
ATOM 10001 C C . SER B 1 566 ? -8.852 -28.906 21.938 1 94.19 566 SER B C 1
ATOM 10003 O O . SER B 1 566 ? -8.883 -28.578 23.125 1 94.19 566 SER B O 1
ATOM 10005 N N . GLY B 1 567 ? -8.586 -28.125 21.031 1 93.38 567 GLY B N 1
ATOM 10006 C CA . GLY B 1 567 ? -8.359 -26.719 21.328 1 93.38 567 GLY B CA 1
ATOM 10007 C C . GLY B 1 567 ? -7.051 -26.453 22.047 1 93.38 567 GLY B C 1
ATOM 10008 O O . GLY B 1 567 ? -6.918 -25.469 22.766 1 93.38 567 GLY B O 1
ATOM 10009 N N . GLN B 1 568 ? -6.133 -27.281 21.891 1 95.44 568 GLN B N 1
ATOM 10010 C CA . GLN B 1 568 ? -4.848 -27.156 22.562 1 95.44 568 GLN B CA 1
ATOM 10011 C C . GLN B 1 568 ? -3.807 -26.516 21.656 1 95.44 568 GLN B C 1
ATOM 10013 O O . GLN B 1 568 ? -3.848 -26.688 20.438 1 95.44 568 GLN B O 1
ATOM 10018 N N . PRO B 1 569 ? -2.928 -25.828 22.266 1 94.75 569 PRO B N 1
ATOM 10019 C CA . PRO B 1 569 ? -1.827 -25.297 21.453 1 94.75 569 PRO B CA 1
ATOM 10020 C C . PRO B 1 569 ? -0.807 -26.375 21.078 1 94.75 569 PRO B C 1
ATOM 10022 O O . PRO B 1 569 ? -0.78 -27.438 21.703 1 94.75 569 PRO B O 1
ATOM 10025 N N . VAL B 1 570 ? -0.099 -26.094 20.078 1 96.69 570 VAL B N 1
ATOM 10026 C CA . VAL B 1 570 ? 1.002 -26.969 19.688 1 96.69 570 VAL B CA 1
ATOM 10027 C C . VAL B 1 570 ? 2.326 -26.234 19.812 1 96.69 570 VAL B C 1
ATOM 10029 O O . VAL B 1 570 ? 2.357 -25 19.828 1 96.69 570 VAL B O 1
ATOM 10032 N N . GLU B 1 571 ? 3.387 -26.953 19.969 1 95.06 571 GLU B N 1
ATOM 10033 C CA . GLU B 1 571 ? 4.715 -26.359 20.031 1 95.06 571 GLU B CA 1
ATOM 10034 C C . GLU B 1 571 ? 5.074 -25.656 18.734 1 95.06 571 GLU B C 1
ATOM 10036 O O . GLU B 1 571 ? 4.82 -26.188 17.641 1 95.06 571 GLU B O 1
ATOM 10041 N N . LEU B 1 572 ? 5.68 -24.531 18.875 1 95 572 LEU B N 1
ATOM 10042 C CA . LEU B 1 572 ? 6.051 -23.75 17.703 1 95 572 LEU B CA 1
ATOM 10043 C C . LEU B 1 572 ? 7.18 -24.422 16.938 1 95 572 LEU B C 1
ATOM 10045 O O . LEU B 1 572 ? 7.199 -24.391 15.703 1 95 572 LEU B O 1
ATOM 10049 N N . GLY B 1 573 ? 8.109 -25.031 17.594 1 96.75 573 GLY B N 1
ATOM 10050 C CA . GLY B 1 573 ? 9.266 -25.641 16.969 1 96.75 573 GLY B CA 1
ATOM 10051 C C . GLY B 1 573 ? 10.359 -24.641 16.641 1 96.75 573 GLY B C 1
ATOM 10052 O O . GLY B 1 573 ? 10.234 -23.453 16.953 1 96.75 573 GLY B O 1
ATOM 10053 N N . PRO B 1 574 ? 11.477 -25.156 16.062 1 97.31 574 PRO B N 1
ATOM 10054 C CA . PRO B 1 574 ? 12.594 -24.281 15.727 1 97.31 574 PRO B CA 1
ATOM 10055 C C . PRO B 1 574 ? 12.281 -23.359 14.562 1 97.31 574 PRO B C 1
ATOM 10057 O O . PRO B 1 574 ? 11.711 -23.781 13.562 1 97.31 574 PRO B O 1
ATOM 10060 N N . GLN B 1 575 ? 12.75 -22.141 14.688 1 96.62 575 GLN B N 1
ATOM 10061 C CA . GLN B 1 575 ? 12.523 -21.172 13.609 1 96.62 575 GLN B CA 1
ATOM 10062 C C . GLN B 1 575 ? 13.43 -21.453 12.422 1 96.62 575 GLN B C 1
ATOM 10064 O O . GLN B 1 575 ? 14.594 -21.812 12.594 1 96.62 575 GLN B O 1
ATOM 10069 N N . PRO B 1 576 ? 12.812 -21.422 11.219 1 97.69 576 PRO B N 1
ATOM 10070 C CA . PRO B 1 576 ? 13.695 -21.531 10.055 1 97.69 576 PRO B CA 1
ATOM 10071 C C . PRO B 1 576 ? 14.672 -20.359 9.938 1 97.69 576 PRO B C 1
ATOM 10073 O O . PRO B 1 576 ? 14.398 -19.281 10.453 1 97.69 576 PRO B O 1
ATOM 10076 N N . PRO B 1 577 ? 15.797 -20.578 9.273 1 97.19 577 PRO B N 1
ATOM 10077 C CA . PRO B 1 577 ? 16.766 -19.5 9.125 1 97.19 577 PRO B CA 1
ATOM 10078 C C . PRO B 1 577 ? 16.312 -18.422 8.141 1 97.19 577 PRO B C 1
ATOM 10080 O O . PRO B 1 577 ? 15.594 -18.734 7.184 1 97.19 577 PRO B O 1
ATOM 10083 N N . ASP B 1 578 ? 16.672 -17.234 8.406 1 97.12 578 ASP B N 1
ATOM 10084 C CA . ASP B 1 578 ? 16.609 -16.125 7.461 1 97.12 578 ASP B CA 1
ATOM 10085 C C . ASP B 1 578 ? 17.938 -15.898 6.766 1 97.12 578 ASP B C 1
ATOM 10087 O O . ASP B 1 578 ? 18.875 -15.367 7.363 1 97.12 578 ASP B O 1
ATOM 10091 N N . LEU B 1 579 ? 18 -16.266 5.512 1 97.88 579 LEU B N 1
ATOM 10092 C CA . LEU B 1 579 ? 19.266 -16.25 4.812 1 97.88 579 LEU B CA 1
ATOM 10093 C C . LEU B 1 579 ? 19.328 -15.094 3.814 1 97.88 579 LEU B C 1
ATOM 10095 O O . LEU B 1 579 ? 20.172 -15.086 2.914 1 97.88 579 LEU B O 1
ATOM 10099 N N . LEU B 1 580 ? 18.453 -14.164 3.941 1 96.69 580 LEU B N 1
ATOM 10100 C CA . LEU B 1 580 ? 18.312 -13.102 2.947 1 96.69 580 LEU B CA 1
ATOM 10101 C C . LEU B 1 580 ? 19.625 -12.328 2.797 1 96.69 580 LEU B C 1
ATOM 10103 O O . LEU B 1 580 ? 20.078 -12.078 1.677 1 96.69 580 LEU B O 1
ATOM 10107 N N . ASP B 1 581 ? 20.297 -11.977 3.893 1 94.75 581 ASP B N 1
ATOM 10108 C CA . ASP B 1 581 ? 21.484 -11.141 3.875 1 94.75 581 ASP B CA 1
ATOM 10109 C C . ASP B 1 581 ? 22.688 -11.906 3.352 1 94.75 581 ASP B C 1
ATOM 10111 O O . ASP B 1 581 ? 23.719 -11.312 3.008 1 94.75 581 ASP B O 1
ATOM 10115 N N . LYS B 1 582 ? 22.594 -13.242 3.205 1 96.56 582 LYS B N 1
ATOM 10116 C CA . LYS B 1 582 ? 23.719 -14.086 2.791 1 96.56 582 LYS B CA 1
ATOM 10117 C C . LYS B 1 582 ? 23.641 -14.406 1.3 1 96.56 582 LYS B C 1
ATOM 10119 O O . LYS B 1 582 ? 24.578 -14.961 0.731 1 96.56 582 LYS B O 1
ATOM 10124 N N . GLN B 1 583 ? 22.562 -14.039 0.667 1 97.38 583 GLN B N 1
ATOM 10125 C CA . GLN B 1 583 ? 22.297 -14.469 -0.702 1 97.38 583 GLN B CA 1
ATOM 10126 C C . GLN B 1 583 ? 23.328 -13.891 -1.67 1 97.38 583 GLN B C 1
ATOM 10128 O O . GLN B 1 583 ? 23.734 -12.742 -1.532 1 97.38 583 GLN B O 1
ATOM 10133 N N . ILE B 1 584 ? 23.75 -14.719 -2.592 1 96.19 584 ILE B N 1
ATOM 10134 C CA . ILE B 1 584 ? 24.703 -14.344 -3.635 1 96.19 584 ILE B CA 1
ATOM 10135 C C . ILE B 1 584 ? 23.984 -14.305 -4.988 1 96.19 584 ILE B C 1
ATOM 10137 O O . ILE B 1 584 ? 23.172 -15.172 -5.285 1 96.19 584 ILE B O 1
ATOM 10141 N N . SER B 1 585 ? 24.25 -13.305 -5.762 1 95.62 585 SER B N 1
ATOM 10142 C CA . SER B 1 585 ? 23.672 -13.156 -7.094 1 95.62 585 SER B CA 1
ATOM 10143 C C . SER B 1 585 ? 24.734 -12.859 -8.133 1 95.62 585 SER B C 1
ATOM 10145 O O . SER B 1 585 ? 25.656 -12.062 -7.891 1 95.62 585 SER B O 1
ATOM 10147 N N . PHE B 1 586 ? 24.641 -13.547 -9.258 1 94.25 586 PHE B N 1
ATOM 10148 C CA . PHE B 1 586 ? 25.547 -13.281 -10.375 1 94.25 586 PHE B CA 1
ATOM 10149 C C . PHE B 1 586 ? 24.781 -12.734 -11.57 1 94.25 586 PHE B C 1
ATOM 10151 O O . PHE B 1 586 ? 25.328 -12.609 -12.672 1 94.25 586 PHE B O 1
ATOM 10158 N N . LEU B 1 587 ? 23.516 -12.539 -11.359 1 93.44 587 LEU B N 1
ATOM 10159 C CA . LEU B 1 587 ? 22.75 -11.883 -12.414 1 93.44 587 LEU B CA 1
ATOM 10160 C C . LEU B 1 587 ? 23.109 -10.406 -12.523 1 93.44 587 LEU B C 1
ATOM 10162 O O . LEU B 1 587 ? 22.859 -9.633 -11.594 1 93.44 587 LEU B O 1
ATOM 10166 N N . THR B 1 588 ? 23.703 -10.016 -13.586 1 91.44 588 THR B N 1
ATOM 10167 C CA . THR B 1 588 ? 24.156 -8.648 -13.781 1 91.44 588 THR B CA 1
ATOM 10168 C C . THR B 1 588 ? 22.969 -7.684 -13.852 1 91.44 588 THR B C 1
ATOM 10170 O O . THR B 1 588 ? 21.938 -8.008 -14.453 1 91.44 588 THR B O 1
ATOM 10173 N N . PRO B 1 589 ? 23.109 -6.492 -13.289 1 91.12 589 PRO B N 1
ATOM 10174 C CA . PRO B 1 589 ? 22.062 -5.488 -13.445 1 91.12 589 PRO B CA 1
ATOM 10175 C C . PRO B 1 589 ? 21.969 -4.945 -14.867 1 91.12 589 PRO B C 1
ATOM 10177 O O . PRO B 1 589 ? 22.859 -5.188 -15.688 1 91.12 589 PRO B O 1
ATOM 10180 N N . VAL B 1 590 ? 20.812 -4.277 -15.156 1 93.69 590 VAL B N 1
ATOM 10181 C CA . VAL B 1 590 ? 20.703 -3.557 -16.422 1 93.69 590 VAL B CA 1
ATOM 10182 C C . VAL B 1 590 ? 21.672 -2.387 -16.438 1 93.69 590 VAL B C 1
ATOM 10184 O O . VAL B 1 590 ? 21.688 -1.565 -15.516 1 93.69 590 VAL B O 1
ATOM 10187 N N . VAL B 1 591 ? 22.484 -2.336 -17.453 1 92.56 591 VAL B N 1
ATOM 10188 C CA . VAL B 1 591 ? 23.531 -1.32 -17.516 1 92.56 591 VAL B CA 1
ATOM 10189 C C . VAL B 1 591 ? 23.016 -0.093 -18.266 1 92.56 591 VAL B C 1
ATOM 10191 O O . VAL B 1 591 ? 23.172 1.038 -17.797 1 92.56 591 VAL B O 1
ATOM 10194 N N . MET B 1 592 ? 22.469 -0.308 -19.422 1 95.06 592 MET B N 1
ATOM 10195 C CA . MET B 1 592 ? 21.969 0.812 -20.203 1 95.06 592 MET B CA 1
ATOM 10196 C C . MET B 1 592 ? 21.062 0.319 -21.344 1 95.06 592 MET B C 1
ATOM 10198 O O . MET B 1 592 ? 21.188 -0.83 -21.766 1 95.06 592 MET B O 1
ATOM 10202 N N . ASP B 1 593 ? 20.188 1.151 -21.797 1 97.56 593 ASP B N 1
ATOM 10203 C CA . ASP B 1 593 ? 19.344 0.952 -22.969 1 97.56 593 ASP B CA 1
ATOM 10204 C C . ASP B 1 593 ? 19.594 2.033 -24.016 1 97.56 593 ASP B C 1
ATOM 10206 O O . ASP B 1 593 ? 19.906 3.176 -23.672 1 97.56 593 ASP B O 1
ATOM 10210 N N . SER B 1 594 ? 19.469 1.594 -25.25 1 96.94 594 SER B N 1
ATOM 10211 C CA . SER B 1 594 ? 19.641 2.561 -26.328 1 96.94 594 SER B CA 1
ATOM 10212 C C . SER B 1 594 ? 18.781 2.205 -27.531 1 96.94 594 SER B C 1
ATOM 10214 O O . SER B 1 594 ? 18.234 1.104 -27.609 1 96.94 594 SER B O 1
ATOM 10216 N N . THR B 1 595 ? 18.578 3.119 -28.359 1 97 595 THR B N 1
ATOM 10217 C CA . THR B 1 595 ? 17.984 2.957 -29.672 1 97 595 THR B CA 1
ATOM 10218 C C . THR B 1 595 ? 18.938 3.473 -30.75 1 97 595 THR B C 1
ATOM 10220 O O . THR B 1 595 ? 19.922 4.16 -30.453 1 97 595 THR B O 1
ATOM 10223 N N . PRO B 1 596 ? 18.719 3.088 -32 1 96 596 PRO B N 1
ATOM 10224 C CA . PRO B 1 596 ? 19.547 3.664 -33.094 1 96 596 PRO B CA 1
ATOM 10225 C C . PRO B 1 596 ? 19.438 5.184 -33.156 1 96 596 PRO B C 1
ATOM 10227 O O . PRO B 1 596 ? 18.5 5.77 -32.594 1 96 596 PRO B O 1
ATOM 10230 N N . ILE B 1 597 ? 20.359 5.773 -33.844 1 95.81 597 ILE B N 1
ATOM 10231 C CA . ILE B 1 597 ? 20.375 7.227 -34 1 95.81 597 ILE B CA 1
ATOM 10232 C C . ILE B 1 597 ? 19.094 7.691 -34.688 1 95.81 597 ILE B C 1
ATOM 10234 O O . ILE B 1 597 ? 18.688 7.133 -35.719 1 95.81 597 ILE B O 1
ATOM 10238 N N . GLY B 1 598 ? 18.453 8.648 -34.125 1 95.88 598 GLY B N 1
ATOM 10239 C CA . GLY B 1 598 ? 17.25 9.227 -34.719 1 95.88 598 GLY B CA 1
ATOM 10240 C C . GLY B 1 598 ? 15.992 8.461 -34.344 1 95.88 598 GLY B C 1
ATOM 10241 O O . GLY B 1 598 ? 14.891 8.82 -34.75 1 95.88 598 GLY B O 1
ATOM 10242 N N . VAL B 1 599 ? 16.109 7.402 -33.594 1 97.5 599 VAL B N 1
ATOM 10243 C CA . VAL B 1 599 ? 14.992 6.559 -33.188 1 97.5 599 VAL B CA 1
ATOM 10244 C C . VAL B 1 599 ? 14.703 6.746 -31.703 1 97.5 599 VAL B C 1
ATOM 10246 O O . VAL B 1 599 ? 15.625 6.73 -30.875 1 97.5 599 VAL B O 1
ATOM 10249 N N . ASN B 1 600 ? 13.461 6.945 -31.375 1 97.75 600 ASN B N 1
ATOM 10250 C CA . ASN B 1 600 ? 13.047 7.062 -29.984 1 97.75 600 ASN B CA 1
ATOM 10251 C C . ASN B 1 600 ? 12.594 5.723 -29.422 1 97.75 600 ASN B C 1
ATOM 10253 O O . ASN B 1 600 ? 12.188 4.832 -30.172 1 97.75 600 ASN B O 1
ATOM 10257 N N . PHE B 1 601 ? 12.75 5.617 -28.109 1 98.25 601 PHE B N 1
ATOM 10258 C CA . PHE B 1 601 ? 12.055 4.512 -27.469 1 98.25 601 PHE B CA 1
ATOM 10259 C C . PHE B 1 601 ? 10.555 4.586 -27.734 1 98.25 601 PHE B C 1
ATOM 10261 O O . PHE B 1 601 ? 9.953 5.652 -27.609 1 98.25 601 PHE B O 1
ATOM 10268 N N . GLY B 1 602 ? 9.961 3.457 -28.125 1 98.5 602 GLY B N 1
ATOM 10269 C CA . GLY B 1 602 ? 8.531 3.43 -28.406 1 98.5 602 GLY B CA 1
ATOM 10270 C C . GLY B 1 602 ? 8.227 3.564 -29.891 1 98.5 602 GLY B C 1
ATOM 10271 O O . GLY B 1 602 ? 7.098 3.324 -30.328 1 98.5 602 GLY B O 1
ATOM 10272 N N . ASP B 1 603 ? 9.227 3.914 -30.672 1 98.62 603 ASP B N 1
ATOM 10273 C CA . ASP B 1 603 ? 9.023 3.932 -32.125 1 98.62 603 ASP B CA 1
ATOM 10274 C C . ASP B 1 603 ? 8.742 2.527 -32.656 1 98.62 603 ASP B C 1
ATOM 10276 O O . ASP B 1 603 ? 9.328 1.551 -32.188 1 98.62 603 ASP B O 1
ATOM 10280 N N . CYS B 1 604 ? 7.91 2.455 -33.688 1 97.94 604 CYS B N 1
ATOM 10281 C CA . CYS B 1 604 ? 7.664 1.17 -34.312 1 97.94 604 CYS B CA 1
ATOM 10282 C C . CYS B 1 604 ? 8.859 0.744 -35.156 1 97.94 604 CYS B C 1
ATOM 10284 O O . CYS B 1 604 ? 9.375 1.528 -35.969 1 97.94 604 CYS B O 1
ATOM 10286 N N . LYS B 1 605 ? 9.336 -0.383 -34.906 1 97.25 605 LYS B N 1
ATOM 10287 C CA . LYS B 1 605 ? 10.312 -1 -35.781 1 97.25 605 LYS B CA 1
ATOM 10288 C C . LYS B 1 605 ? 9.633 -1.688 -36.969 1 97.25 605 LYS B C 1
ATOM 10290 O O . LYS B 1 605 ? 10.062 -1.536 -38.094 1 97.25 605 LYS B O 1
ATOM 10295 N N . SER B 1 606 ? 8.695 -2.518 -36.625 1 97.44 606 SER B N 1
ATOM 10296 C CA . SER B 1 606 ? 7.801 -3.135 -37.594 1 97.44 606 SER B CA 1
ATOM 10297 C C . SER B 1 606 ? 6.344 -2.803 -37.312 1 97.44 606 SER B C 1
ATOM 10299 O O . SER B 1 606 ? 5.82 -3.182 -36.25 1 97.44 606 SER B O 1
ATOM 10301 N N . ASP B 1 607 ? 5.668 -2.135 -38.219 1 97.56 607 ASP B N 1
ATOM 10302 C CA . ASP B 1 607 ? 4.297 -1.665 -38.031 1 97.56 607 ASP B CA 1
ATOM 10303 C C . ASP B 1 607 ? 3.312 -2.549 -38.812 1 97.56 607 ASP B C 1
ATOM 10305 O O . ASP B 1 607 ? 3.719 -3.467 -39.531 1 97.56 607 ASP B O 1
ATOM 10309 N N . VAL B 1 608 ? 2.076 -2.322 -38.531 1 96.75 608 VAL B N 1
ATOM 10310 C CA . VAL B 1 608 ? 1.06 -2.957 -39.375 1 96.75 608 VAL B CA 1
ATOM 10311 C C . VAL B 1 608 ? 1.041 -2.303 -40.75 1 96.75 608 VAL B C 1
ATOM 10313 O O . VAL B 1 608 ? 1.264 -1.096 -40.875 1 96.75 608 VAL B O 1
ATOM 10316 N N . PRO B 1 609 ? 0.79 -3.066 -41.781 1 90.81 609 PRO B N 1
ATOM 10317 C CA . PRO B 1 609 ? 0.69 -2.439 -43.094 1 90.81 609 PRO B CA 1
ATOM 10318 C C . PRO B 1 609 ? -0.481 -1.465 -43.188 1 90.81 609 PRO B C 1
ATOM 10320 O O . PRO B 1 609 ? -1.528 -1.685 -42.594 1 90.81 609 PRO B O 1
ATOM 10323 N N . GLN B 1 610 ? -0.281 -0.409 -43.969 1 86 610 GLN B N 1
ATOM 10324 C CA . GLN B 1 610 ? -1.324 0.595 -44.156 1 86 610 GLN B CA 1
ATOM 10325 C C . GLN B 1 610 ? -2.57 -0.014 -44.781 1 86 610 GLN B C 1
ATOM 10327 O O . GLN B 1 610 ? -2.467 -0.875 -45.656 1 86 610 GLN B O 1
ATOM 10332 N N . ASN B 1 611 ? -3.66 0.451 -44.438 1 86.44 611 ASN B N 1
ATOM 10333 C CA . ASN B 1 611 ? -4.953 0.065 -45 1 86.44 611 ASN B CA 1
ATOM 10334 C C . ASN B 1 611 ? -5.188 -1.438 -44.875 1 86.44 611 ASN B C 1
ATOM 10336 O O . ASN B 1 611 ? -5.633 -2.08 -45.844 1 86.44 611 ASN B O 1
ATOM 10340 N N . THR B 1 612 ? -4.777 -1.964 -43.812 1 91.12 612 THR B N 1
ATOM 10341 C CA . THR B 1 612 ? -4.918 -3.4 -43.625 1 91.12 612 THR B CA 1
ATOM 10342 C C . THR B 1 612 ? -6.188 -3.715 -42.812 1 91.12 612 THR B C 1
ATOM 10344 O O . THR B 1 612 ? -6.562 -2.971 -41.906 1 91.12 612 THR B O 1
ATOM 10347 N N . THR B 1 613 ? -6.793 -4.734 -43.219 1 95.31 613 THR B N 1
ATOM 10348 C CA . THR B 1 613 ? -7.926 -5.316 -42.5 1 95.31 613 THR B CA 1
ATOM 10349 C C . THR B 1 613 ? -7.594 -6.727 -42 1 95.31 613 THR B C 1
ATOM 10351 O O . THR B 1 613 ? -7.156 -7.566 -42.781 1 95.31 613 THR B O 1
ATOM 10354 N N . PHE B 1 614 ? -7.809 -6.902 -40.781 1 96.94 614 PHE B N 1
ATOM 10355 C CA . PHE B 1 614 ? -7.645 -8.227 -40.188 1 96.94 614 PHE B CA 1
ATOM 10356 C C . PHE B 1 614 ? -9 -8.844 -39.875 1 96.94 614 PHE B C 1
ATOM 10358 O O . PHE B 1 614 ? -9.977 -8.125 -39.625 1 96.94 614 PHE B O 1
ATOM 10365 N N . ARG B 1 615 ? -9 -10.133 -39.875 1 95.88 615 ARG B N 1
ATOM 10366 C CA . ARG B 1 615 ? -10.195 -10.875 -39.469 1 95.88 615 ARG B CA 1
ATOM 10367 C C . ARG B 1 615 ? -10.008 -11.492 -38.094 1 95.88 615 ARG B C 1
ATOM 10369 O O . ARG B 1 615 ? -8.883 -11.68 -37.625 1 95.88 615 ARG B O 1
ATOM 10376 N N . ARG B 1 616 ? -11.109 -11.758 -37.5 1 95.38 616 ARG B N 1
ATOM 10377 C CA . ARG B 1 616 ? -11.07 -12.508 -36.25 1 95.38 616 ARG B CA 1
ATOM 10378 C C . ARG B 1 616 ? -10.305 -13.82 -36.406 1 95.38 616 ARG B C 1
ATOM 10380 O O . ARG B 1 616 ? -10.406 -14.469 -37.469 1 95.38 616 ARG B O 1
ATOM 10387 N N . GLY B 1 617 ? -9.492 -14.148 -35.406 1 94.75 617 GLY B N 1
ATOM 10388 C CA . GLY B 1 617 ? -8.688 -15.359 -35.469 1 94.75 617 GLY B CA 1
ATOM 10389 C C . GLY B 1 617 ? -7.289 -15.109 -36 1 94.75 617 GLY B C 1
ATOM 10390 O O . GLY B 1 617 ? -6.367 -15.883 -35.688 1 94.75 617 GLY B O 1
ATOM 10391 N N . GLU B 1 618 ? -7.133 -14.039 -36.719 1 96.94 618 GLU B N 1
ATOM 10392 C CA . GLU B 1 618 ? -5.824 -13.734 -37.312 1 96.94 618 GLU B CA 1
ATOM 10393 C C . GLU B 1 618 ? -4.902 -13.117 -36.25 1 96.94 618 GLU B C 1
ATOM 10395 O O . GLU B 1 618 ? -5.352 -12.734 -35.156 1 96.94 618 GLU B O 1
ATOM 10400 N N . MET B 1 619 ? -3.586 -13.156 -36.656 1 97.25 619 MET B N 1
ATOM 10401 C CA . MET B 1 619 ? -2.564 -12.625 -35.75 1 97.25 619 MET B CA 1
ATOM 10402 C C . MET B 1 619 ? -2.078 -11.266 -36.25 1 97.25 619 MET B C 1
ATOM 10404 O O . MET B 1 619 ? -1.684 -11.109 -37.406 1 97.25 619 MET B O 1
ATOM 10408 N N . VAL B 1 620 ? -2.182 -10.258 -35.406 1 98.06 620 VAL B N 1
ATOM 10409 C CA . VAL B 1 620 ? -1.55 -8.961 -35.656 1 98.06 620 VAL B CA 1
ATOM 10410 C C . VAL B 1 620 ? -0.224 -8.891 -34.906 1 98.06 620 VAL B C 1
ATOM 10412 O O . VAL B 1 620 ? -0.163 -9.211 -33.719 1 98.06 620 VAL B O 1
ATOM 10415 N N . THR B 1 621 ? 0.838 -8.531 -35.531 1 98.25 621 THR B N 1
ATOM 10416 C CA . THR B 1 621 ? 2.154 -8.438 -34.938 1 98.25 621 THR B CA 1
ATOM 10417 C C . THR B 1 621 ? 2.773 -7.062 -35.188 1 98.25 621 THR B C 1
ATOM 10419 O O . THR B 1 621 ? 2.818 -6.594 -36.312 1 98.25 621 THR B O 1
ATOM 10422 N N . VAL B 1 622 ? 3.15 -6.402 -34.156 1 98.44 622 VAL B N 1
ATOM 10423 C CA . VAL B 1 622 ? 3.854 -5.129 -34.219 1 98.44 622 VAL B CA 1
ATOM 10424 C C . VAL B 1 622 ? 5.109 -5.191 -33.344 1 98.44 622 VAL B C 1
ATOM 10426 O O . VAL B 1 622 ? 5.121 -5.84 -32.281 1 98.44 622 VAL B O 1
ATOM 10429 N N . SER B 1 623 ? 6.168 -4.555 -33.781 1 98.5 623 SER B N 1
ATOM 10430 C CA . SER B 1 623 ? 7.383 -4.488 -32.969 1 98.5 623 SER B CA 1
ATOM 10431 C C . SER B 1 623 ? 7.793 -3.041 -32.719 1 98.5 623 SER B C 1
ATOM 10433 O O . SER B 1 623 ? 7.695 -2.193 -33.594 1 98.5 623 SER B O 1
ATOM 10435 N N . PHE B 1 624 ? 8.234 -2.719 -31.547 1 98.81 624 PHE B N 1
ATOM 10436 C CA . PHE B 1 624 ? 8.688 -1.401 -31.109 1 98.81 624 PHE B CA 1
ATOM 10437 C C . PHE B 1 624 ? 10.141 -1.451 -30.656 1 98.81 624 PHE B C 1
ATOM 10439 O O . PHE B 1 624 ? 10.594 -2.465 -30.125 1 98.81 624 PHE B O 1
ATOM 10446 N N . TRP B 1 625 ? 10.859 -0.365 -30.953 1 98.62 625 TRP B N 1
ATOM 10447 C CA . TRP B 1 625 ? 12.102 -0.175 -30.203 1 98.62 625 TRP B CA 1
ATOM 10448 C C . TRP B 1 625 ? 11.82 0.019 -28.719 1 98.62 625 TRP B C 1
ATOM 10450 O O . TRP B 1 625 ? 11.031 0.89 -28.344 1 98.62 625 TRP B O 1
ATOM 10460 N N . SER B 1 626 ? 12.445 -0.791 -27.859 1 98.56 626 SER B N 1
ATOM 10461 C CA . SER B 1 626 ? 12.07 -0.854 -26.453 1 98.56 626 SER B CA 1
ATOM 10462 C C . SER B 1 626 ? 13.305 -0.894 -25.562 1 98.56 626 SER B C 1
ATOM 10464 O O . SER B 1 626 ? 14.375 -0.427 -25.953 1 98.56 626 SER B O 1
ATOM 10466 N N . ALA B 1 627 ? 13.109 -1.162 -24.297 1 98.31 627 ALA B N 1
ATOM 10467 C CA . ALA B 1 627 ? 14.133 -1.282 -23.266 1 98.31 627 ALA B CA 1
ATOM 10468 C C . ALA B 1 627 ? 13.938 -2.549 -22.438 1 98.31 627 ALA B C 1
ATOM 10470 O O . ALA B 1 627 ? 12.961 -3.275 -22.641 1 98.31 627 ALA B O 1
ATOM 10471 N N . CYS B 1 628 ? 14.992 -2.852 -21.656 1 97.62 628 CYS B N 1
ATOM 10472 C CA . CYS B 1 628 ? 14.945 -4.059 -20.844 1 97.62 628 CYS B CA 1
ATOM 10473 C C . CYS B 1 628 ? 13.766 -4.016 -19.875 1 97.62 628 CYS B C 1
ATOM 10475 O O . CYS B 1 628 ? 13.633 -3.07 -19.094 1 97.62 628 CYS B O 1
ATOM 10477 N N . PRO B 1 629 ? 12.891 -5.051 -19.859 1 97.62 629 PRO B N 1
ATOM 10478 C CA . PRO B 1 629 ? 11.703 -5.062 -19 1 97.62 629 PRO B CA 1
ATOM 10479 C C . PRO B 1 629 ? 12.055 -5.082 -17.516 1 97.62 629 PRO B C 1
ATOM 10481 O O . PRO B 1 629 ? 11.188 -4.852 -16.672 1 97.62 629 PRO B O 1
ATOM 10484 N N . ARG B 1 630 ? 13.32 -5.344 -17.141 1 96.75 630 ARG B N 1
ATOM 10485 C CA . ARG B 1 630 ? 13.742 -5.395 -15.75 1 96.75 630 ARG B CA 1
ATOM 10486 C C . ARG B 1 630 ? 13.828 -3.994 -15.156 1 96.75 630 ARG B C 1
ATOM 10488 O O . ARG B 1 630 ? 13.93 -3.838 -13.938 1 96.75 630 ARG B O 1
ATOM 10495 N N . ASN B 1 631 ? 13.812 -2.959 -16.094 1 96.81 631 ASN B N 1
ATOM 10496 C CA . ASN B 1 631 ? 13.836 -1.595 -15.578 1 96.81 631 ASN B CA 1
ATOM 10497 C C . ASN B 1 631 ? 12.586 -1.281 -14.766 1 96.81 631 ASN B C 1
ATOM 10499 O O . ASN B 1 631 ? 12.633 -0.479 -13.828 1 96.81 631 ASN B O 1
ATOM 10503 N N . ASP B 1 632 ? 11.508 -1.748 -15.141 1 96.44 632 ASP B N 1
ATOM 10504 C CA . ASP B 1 632 ? 10.203 -1.695 -14.484 1 96.44 632 ASP B CA 1
ATOM 10505 C C . ASP B 1 632 ? 9.312 -2.85 -14.945 1 96.44 632 ASP B C 1
ATOM 10507 O O . ASP B 1 632 ? 9.039 -2.992 -16.141 1 96.44 632 ASP B O 1
ATOM 10511 N N . LEU B 1 633 ? 8.828 -3.576 -13.969 1 97 633 LEU B N 1
ATOM 10512 C CA . LEU B 1 633 ? 8.055 -4.77 -14.289 1 97 633 LEU B CA 1
ATOM 10513 C C . LEU B 1 633 ? 6.625 -4.406 -14.672 1 97 633 LEU B C 1
ATOM 10515 O O . LEU B 1 633 ? 5.848 -5.27 -15.094 1 97 633 LEU B O 1
ATOM 10519 N N . MET B 1 634 ? 6.25 -3.145 -14.617 1 96.69 634 MET B N 1
ATOM 10520 C CA . MET B 1 634 ? 4.898 -2.66 -14.891 1 96.69 634 MET B CA 1
ATOM 10521 C C . MET B 1 634 ? 3.869 -3.428 -14.07 1 96.69 634 MET B C 1
ATOM 10523 O O . MET B 1 634 ? 2.854 -3.877 -14.609 1 96.69 634 MET B O 1
ATOM 10527 N N . THR B 1 635 ? 4.258 -3.658 -12.75 1 94.81 635 THR B N 1
ATOM 10528 C CA . THR B 1 635 ? 3.33 -4.324 -11.844 1 94.81 635 THR B CA 1
ATOM 10529 C C . THR B 1 635 ? 2.027 -3.539 -11.719 1 94.81 635 THR B C 1
ATOM 10531 O O . THR B 1 635 ? 2.047 -2.326 -11.5 1 94.81 635 THR B O 1
ATOM 10534 N N . GLU B 1 636 ? 0.895 -4.18 -11.898 1 93.69 636 GLU B N 1
ATOM 10535 C CA . GLU B 1 636 ? -0.444 -3.602 -11.922 1 93.69 636 GLU B CA 1
ATOM 10536 C C . GLU B 1 636 ? -0.625 -2.684 -13.133 1 93.69 636 GLU B C 1
ATOM 10538 O O . GLU B 1 636 ? -1.599 -1.931 -13.203 1 93.69 636 GLU B O 1
ATOM 10543 N N . GLY B 1 637 ? 0.327 -2.65 -14.023 1 95.44 637 GLY B N 1
ATOM 10544 C CA . GLY B 1 637 ? 0.247 -1.999 -15.328 1 95.44 637 GLY B CA 1
ATOM 10545 C C . GLY B 1 637 ? 0.301 -2.975 -16.484 1 95.44 637 GLY B C 1
ATOM 10546 O O . GLY B 1 637 ? -0.215 -4.09 -16.391 1 95.44 637 GLY B O 1
ATOM 10547 N N . THR B 1 638 ? 0.849 -2.504 -17.656 1 97.5 638 THR B N 1
ATOM 10548 C CA . THR B 1 638 ? 0.928 -3.373 -18.828 1 97.5 638 THR B CA 1
ATOM 10549 C C . THR B 1 638 ? 2.055 -2.928 -19.75 1 97.5 638 THR B C 1
ATOM 10551 O O . THR B 1 638 ? 2.365 -1.737 -19.828 1 97.5 638 THR B O 1
ATOM 10554 N N . PHE B 1 639 ? 2.678 -3.857 -20.375 1 98.56 639 PHE B N 1
ATOM 10555 C CA . PHE B 1 639 ? 3.645 -3.574 -21.422 1 98.56 639 PHE B CA 1
ATOM 10556 C C . PHE B 1 639 ? 2.949 -3.438 -22.766 1 98.56 639 PHE B C 1
ATOM 10558 O O . PHE B 1 639 ? 3.484 -2.814 -23.688 1 98.56 639 PHE B O 1
ATOM 10565 N N . ALA B 1 640 ? 1.802 -4.051 -22.844 1 98.56 640 ALA B N 1
ATOM 10566 C CA . ALA B 1 640 ? 1.122 -4.18 -24.141 1 98.56 640 ALA B CA 1
ATOM 10567 C C . ALA B 1 640 ? -0.376 -3.93 -24 1 98.56 640 ALA B C 1
ATOM 10569 O O . ALA B 1 640 ? -1.024 -4.492 -23.109 1 98.56 640 ALA B O 1
ATOM 10570 N N . LEU B 1 641 ? -0.886 -3.131 -24.875 1 98.25 641 LEU B N 1
ATOM 10571 C CA . LEU B 1 641 ? -2.289 -2.734 -24.812 1 98.25 641 LEU B CA 1
ATOM 10572 C C . LEU B 1 641 ? -2.889 -2.641 -26.203 1 98.25 641 LEU B C 1
ATOM 10574 O O . LEU B 1 641 ? -2.299 -2.031 -27.094 1 98.25 641 LEU B O 1
ATOM 10578 N N . VAL B 1 642 ? -3.982 -3.324 -26.422 1 98.25 642 VAL B N 1
ATOM 10579 C CA . VAL B 1 642 ? -4.801 -3.121 -27.609 1 98.25 642 VAL B CA 1
ATOM 10580 C C . VAL B 1 642 ? -5.902 -2.104 -27.312 1 98.25 642 VAL B C 1
ATOM 10582 O O . VAL B 1 642 ? -6.625 -2.232 -26.328 1 98.25 642 VAL B O 1
ATOM 10585 N N . GLU B 1 643 ? -5.969 -1.127 -28.141 1 97.19 643 GLU B N 1
ATOM 10586 C CA . GLU B 1 643 ? -6.984 -0.092 -27.969 1 97.19 643 GLU B CA 1
ATOM 10587 C C . GLU B 1 643 ? -7.945 -0.052 -29.141 1 97.19 643 GLU B C 1
ATOM 10589 O O . GLU B 1 643 ? -7.551 -0.323 -30.281 1 97.19 643 GLU B O 1
ATOM 10594 N N . ILE B 1 644 ? -9.125 0.247 -28.906 1 95.88 644 ILE B N 1
ATOM 10595 C CA . ILE B 1 644 ? -10.148 0.388 -29.938 1 95.88 644 ILE B CA 1
ATOM 10596 C C . ILE B 1 644 ? -10.617 1.84 -30 1 95.88 644 ILE B C 1
ATOM 10598 O O . ILE B 1 644 ? -10.75 2.502 -28.969 1 95.88 644 ILE B O 1
ATOM 10602 N N . LEU B 1 645 ? -10.828 2.305 -31.188 1 94.12 645 LEU B N 1
ATOM 10603 C CA . LEU B 1 645 ? -11.219 3.697 -31.391 1 94.12 645 LEU B CA 1
ATOM 10604 C C . LEU B 1 645 ? -12.719 3.877 -31.172 1 94.12 645 LEU B C 1
ATOM 10606 O O . LEU B 1 645 ? -13.523 3.182 -31.797 1 94.12 645 LEU B O 1
ATOM 10610 N N . HIS B 1 646 ? -13.094 4.75 -30.281 1 86 646 HIS B N 1
ATOM 10611 C CA . HIS B 1 646 ? -14.469 5.188 -30.094 1 86 646 HIS B CA 1
ATOM 10612 C C . HIS B 1 646 ? -14.68 6.609 -30.609 1 86 646 HIS B C 1
ATOM 10614 O O . HIS B 1 646 ? -13.984 7.535 -30.172 1 86 646 HIS B O 1
ATOM 10620 N N . GLY B 1 647 ? -15.641 6.738 -31.359 1 82 647 GLY B N 1
ATOM 10621 C CA . GLY B 1 647 ? -15.797 8.039 -31.984 1 82 647 GLY B CA 1
ATOM 10622 C C . GLY B 1 647 ? -14.68 8.359 -32.969 1 82 647 GLY B C 1
ATOM 10623 O O . GLY B 1 647 ? -14.297 7.523 -33.781 1 82 647 GLY B O 1
ATOM 10624 N N . LYS B 1 648 ? -14.266 9.625 -32.875 1 80.56 648 LYS B N 1
ATOM 10625 C CA . LYS B 1 648 ? -13.273 10.031 -33.875 1 80.56 648 LYS B CA 1
ATOM 10626 C C . LYS B 1 648 ? -11.867 10.055 -33.25 1 80.56 648 LYS B C 1
ATOM 10628 O O . LYS B 1 648 ? -10.875 9.969 -34 1 80.56 648 LYS B O 1
ATOM 10633 N N . ASP B 1 649 ? -11.812 10.055 -31.953 1 85.44 649 ASP B N 1
ATOM 10634 C CA . ASP B 1 649 ? -10.461 10.305 -31.469 1 85.44 649 ASP B CA 1
ATOM 10635 C C . ASP B 1 649 ? -10.266 9.695 -30.078 1 85.44 649 ASP B C 1
ATOM 10637 O O . ASP B 1 649 ? -9.266 9.977 -29.406 1 85.44 649 ASP B O 1
ATOM 10641 N N . ILE B 1 650 ? -11.148 8.891 -29.562 1 86.44 650 ILE B N 1
ATOM 10642 C CA . ILE B 1 650 ? -11.023 8.328 -28.219 1 86.44 650 ILE B CA 1
ATOM 10643 C C . ILE B 1 650 ? -10.594 6.867 -28.312 1 86.44 650 ILE B C 1
ATOM 10645 O O . ILE B 1 650 ? -11.312 6.035 -28.875 1 86.44 650 ILE B O 1
ATOM 10649 N N . TRP B 1 651 ? -9.469 6.625 -27.766 1 92 651 TRP B N 1
ATOM 10650 C CA . TRP B 1 651 ? -8.961 5.254 -27.75 1 92 651 TRP B CA 1
ATOM 10651 C C . TRP B 1 651 ? -9.273 4.582 -26.422 1 92 651 TRP B C 1
ATOM 10653 O O . TRP B 1 651 ? -8.805 5.023 -25.359 1 92 651 TRP B O 1
ATOM 10663 N N . ALA B 1 652 ? -10.039 3.566 -26.422 1 91.56 652 ALA B N 1
ATOM 10664 C CA . ALA B 1 652 ? -10.406 2.816 -25.219 1 91.56 652 ALA B CA 1
ATOM 10665 C C . ALA B 1 652 ? -9.594 1.529 -25.109 1 91.56 652 ALA B C 1
ATOM 10667 O O . ALA B 1 652 ? -9.352 0.85 -26.109 1 91.56 652 ALA B O 1
ATOM 10668 N N . PRO B 1 653 ? -9.117 1.192 -23.891 1 93.94 653 PRO B N 1
ATOM 10669 C CA . PRO B 1 653 ? -8.422 -0.085 -23.719 1 93.94 653 PRO B CA 1
ATOM 10670 C C . PRO B 1 653 ? -9.312 -1.288 -24.016 1 93.94 653 PRO B C 1
ATOM 10672 O O . PRO B 1 653 ? -10.477 -1.315 -23.594 1 93.94 653 PRO B O 1
ATOM 10675 N N . ALA B 1 654 ? -8.781 -2.252 -24.719 1 95.12 654 ALA B N 1
ATOM 10676 C CA . ALA B 1 654 ? -9.57 -3.428 -25.094 1 95.12 654 ALA B CA 1
ATOM 10677 C C . ALA B 1 654 ? -8.945 -4.703 -24.531 1 95.12 654 ALA B C 1
ATOM 10679 O O . ALA B 1 654 ? -9.633 -5.527 -23.938 1 95.12 654 ALA B O 1
ATOM 10680 N N . TYR B 1 655 ? -7.668 -4.93 -24.812 1 96.94 655 TYR B N 1
ATOM 10681 C CA . TYR B 1 655 ? -6.906 -6.074 -24.312 1 96.94 655 TYR B CA 1
ATOM 10682 C C . TYR B 1 655 ? -5.539 -5.641 -23.812 1 96.94 655 TYR B C 1
ATOM 10684 O O . TYR B 1 655 ? -4.945 -4.691 -24.328 1 96.94 655 TYR B O 1
ATOM 10692 N N . ASP B 1 656 ? -5.074 -6.277 -22.797 1 97.5 656 ASP B N 1
ATOM 10693 C CA . ASP B 1 656 ? -3.729 -5.996 -22.312 1 97.5 656 ASP B CA 1
ATOM 10694 C C . ASP B 1 656 ? -2.959 -7.289 -22.047 1 97.5 656 ASP B C 1
ATOM 10696 O O . ASP B 1 656 ? -3.414 -8.375 -22.406 1 97.5 656 ASP B O 1
ATOM 10700 N N . ASP B 1 657 ? -1.767 -7.156 -21.484 1 97.94 657 ASP B N 1
ATOM 10701 C CA . ASP B 1 657 ? -0.868 -8.305 -21.406 1 97.94 657 ASP B CA 1
ATOM 10702 C C . ASP B 1 657 ? -1.286 -9.258 -20.297 1 97.94 657 ASP B C 1
ATOM 10704 O O . ASP B 1 657 ? -0.524 -10.148 -19.922 1 97.94 657 ASP B O 1
ATOM 10708 N N . ASP B 1 658 ? -2.455 -9.086 -19.719 1 97.06 658 ASP B N 1
ATOM 10709 C CA . ASP B 1 658 ? -3.07 -10.062 -18.828 1 97.06 658 ASP B CA 1
ATOM 10710 C C . ASP B 1 658 ? -4.105 -10.906 -19.578 1 97.06 658 ASP B C 1
ATOM 10712 O O . ASP B 1 658 ? -4.664 -11.852 -19.016 1 97.06 658 ASP B O 1
ATOM 10716 N N . ASP B 1 659 ? -4.363 -10.539 -20.781 1 96.75 659 ASP B N 1
ATOM 10717 C CA . ASP B 1 659 ? -5.258 -11.328 -21.625 1 96.75 659 ASP B CA 1
ATOM 10718 C C . ASP B 1 659 ? -4.496 -12.438 -22.344 1 96.75 659 ASP B C 1
ATOM 10720 O O . ASP B 1 659 ? -3.408 -12.211 -22.875 1 96.75 659 ASP B O 1
ATOM 10724 N N . PHE B 1 660 ? -5.113 -13.578 -22.422 1 96.62 660 PHE B N 1
ATOM 10725 C CA . PHE B 1 660 ? -4.5 -14.758 -23.016 1 96.62 660 PHE B CA 1
ATOM 10726 C C . PHE B 1 660 ? -4.203 -14.523 -24.484 1 96.62 660 PHE B C 1
ATOM 10728 O O . PHE B 1 660 ? -3.291 -15.141 -25.047 1 96.62 660 PHE B O 1
ATOM 10735 N N . CYS B 1 661 ? -4.922 -13.617 -25.141 1 97.25 661 CYS B N 1
ATOM 10736 C CA . CYS B 1 661 ? -4.844 -13.438 -26.594 1 97.25 661 CYS B CA 1
ATOM 10737 C C . CYS B 1 661 ? -3.748 -12.445 -26.953 1 97.25 661 CYS B C 1
ATOM 10739 O O . CYS B 1 661 ? -3.488 -12.203 -28.141 1 97.25 661 CYS B O 1
ATOM 10741 N N . LEU B 1 662 ? -3.1 -11.82 -25.969 1 98.19 662 LEU B N 1
ATOM 10742 C CA . LEU B 1 662 ? -2.111 -10.781 -26.234 1 98.19 662 LEU B CA 1
ATOM 10743 C C . LEU B 1 662 ? -0.783 -11.109 -25.562 1 98.19 662 LEU B C 1
ATOM 10745 O O . LEU B 1 662 ? -0.703 -11.164 -24.344 1 98.19 662 LEU B O 1
ATOM 10749 N N . ARG B 1 663 ? 0.271 -11.25 -26.391 1 98.44 663 ARG B N 1
ATOM 10750 C CA . ARG B 1 663 ? 1.582 -11.625 -25.875 1 98.44 663 ARG B CA 1
ATOM 10751 C C . ARG B 1 663 ? 2.584 -10.484 -26.047 1 98.44 663 ARG B C 1
ATOM 10753 O O . ARG B 1 663 ? 2.574 -9.789 -27.062 1 98.44 663 ARG B O 1
ATOM 10760 N N . PHE B 1 664 ? 3.363 -10.219 -25.062 1 98.62 664 PHE B N 1
ATOM 10761 C CA . PHE B 1 664 ? 4.512 -9.32 -25.078 1 98.62 664 PHE B CA 1
ATOM 10762 C C . PHE B 1 664 ? 5.812 -10.109 -25.172 1 98.62 664 PHE B C 1
ATOM 10764 O O . PHE B 1 664 ? 6.125 -10.914 -24.297 1 98.62 664 PHE B O 1
ATOM 10771 N N . LYS B 1 665 ? 6.594 -9.938 -26.172 1 98.69 665 LYS B N 1
ATOM 10772 C CA . LYS B 1 665 ? 7.879 -10.602 -26.375 1 98.69 665 LYS B CA 1
ATOM 10773 C C . LYS B 1 665 ? 9.016 -9.586 -26.453 1 98.69 665 LYS B C 1
ATOM 10775 O O . LYS B 1 665 ? 8.953 -8.625 -27.219 1 98.69 665 LYS B O 1
ATOM 10780 N N . TRP B 1 666 ? 10.047 -9.781 -25.688 1 98.44 666 TRP B N 1
ATOM 10781 C CA . TRP B 1 666 ? 11.219 -8.922 -25.656 1 98.44 666 TRP B CA 1
ATOM 10782 C C . TRP B 1 666 ? 12.438 -9.641 -26.234 1 98.44 666 TRP B C 1
ATOM 10784 O O . TRP B 1 666 ? 12.688 -10.805 -25.922 1 98.44 666 TRP B O 1
ATOM 10794 N N . SER B 1 667 ? 13.164 -8.977 -27.047 1 97.44 667 SER B N 1
ATOM 10795 C CA . SER B 1 667 ? 14.352 -9.578 -27.641 1 97.44 667 SER B CA 1
ATOM 10796 C C . SER B 1 667 ? 15.438 -8.539 -27.891 1 97.44 667 SER B C 1
ATOM 10798 O O . SER B 1 667 ? 15.156 -7.336 -27.922 1 97.44 667 SER B O 1
ATOM 10800 N N . ARG B 1 668 ? 16.594 -9.047 -28 1 95.94 668 ARG B N 1
ATOM 10801 C CA . ARG B 1 668 ? 17.75 -8.258 -28.391 1 95.94 668 ARG B CA 1
ATOM 10802 C C . ARG B 1 668 ? 18.422 -8.859 -29.625 1 95.94 668 ARG B C 1
ATOM 10804 O O . ARG B 1 668 ? 18.406 -10.07 -29.828 1 95.94 668 ARG B O 1
ATOM 10811 N N . PRO B 1 669 ? 19.016 -7.992 -30.406 1 93.94 669 PRO B N 1
ATOM 10812 C CA . PRO B 1 669 ? 19.703 -8.523 -31.594 1 93.94 669 PRO B CA 1
ATOM 10813 C C . PRO B 1 669 ? 20.906 -9.398 -31.234 1 93.94 669 PRO B C 1
ATOM 10815 O O . PRO B 1 669 ? 21.266 -10.305 -31.984 1 93.94 669 PRO B O 1
ATOM 10818 N N . SER B 1 670 ? 21.5 -9.062 -30.125 1 92.62 670 SER B N 1
ATOM 10819 C CA . SER B 1 670 ? 22.609 -9.859 -29.609 1 92.62 670 SER B CA 1
ATOM 10820 C C . SER B 1 670 ? 22.656 -9.82 -28.078 1 92.62 670 SER B C 1
ATOM 10822 O O . SER B 1 670 ? 22.078 -8.93 -27.453 1 92.62 670 SER B O 1
ATOM 10824 N N . LYS B 1 671 ? 23.234 -10.758 -27.422 1 86.69 671 LYS B N 1
ATOM 10825 C CA . LYS B 1 671 ? 23.203 -10.984 -25.984 1 86.69 671 LYS B CA 1
ATOM 10826 C C . LYS B 1 671 ? 23.641 -9.734 -25.219 1 86.69 671 LYS B C 1
ATOM 10828 O O . LYS B 1 671 ? 23.078 -9.414 -24.172 1 86.69 671 LYS B O 1
ATOM 10833 N N . LEU B 1 672 ? 24.594 -8.898 -25.719 1 89.88 672 LEU B N 1
ATOM 10834 C CA . LEU B 1 672 ? 25.094 -7.75 -24.953 1 89.88 672 LEU B CA 1
ATOM 10835 C C . LEU B 1 672 ? 24.656 -6.441 -25.609 1 89.88 672 LEU B C 1
ATOM 10837 O O . LEU B 1 672 ? 25.188 -5.379 -25.297 1 89.88 672 LEU B O 1
ATOM 10841 N N . SER B 1 673 ? 23.625 -6.625 -26.391 1 94.75 673 SER B N 1
ATOM 10842 C CA . SER B 1 673 ? 23.156 -5.422 -27.078 1 94.75 673 SER B CA 1
ATOM 10843 C C . SER B 1 673 ? 22.391 -4.508 -26.109 1 94.75 673 SER B C 1
ATOM 10845 O O . SER B 1 673 ? 21.562 -4.977 -25.328 1 94.75 673 SER B O 1
ATOM 10847 N N . ALA B 1 674 ? 22.672 -3.217 -26.188 1 95.94 674 ALA B N 1
ATOM 10848 C CA . ALA B 1 674 ? 21.891 -2.23 -25.438 1 95.94 674 ALA B CA 1
ATOM 10849 C C . ALA B 1 674 ? 20.562 -1.939 -26.125 1 95.94 674 ALA B C 1
ATOM 10851 O O . ALA B 1 674 ? 19.656 -1.345 -25.531 1 95.94 674 ALA B O 1
ATOM 10852 N N . ARG B 1 675 ? 20.453 -2.322 -27.344 1 97.56 675 ARG B N 1
ATOM 10853 C CA . ARG B 1 675 ? 19.219 -2.172 -28.094 1 97.56 675 ARG B CA 1
ATOM 10854 C C . ARG B 1 675 ? 18.312 -3.385 -27.906 1 97.56 675 ARG B C 1
ATOM 10856 O O . ARG B 1 675 ? 18.797 -4.508 -27.75 1 97.56 675 ARG B O 1
ATOM 10863 N N . SER B 1 676 ? 17.047 -3.09 -27.844 1 98 676 SER B N 1
ATOM 10864 C CA . SER B 1 676 ? 16.109 -4.199 -27.734 1 98 676 SER B CA 1
ATOM 10865 C C . SER B 1 676 ? 14.758 -3.84 -28.344 1 98 676 SER B C 1
ATOM 10867 O O . SER B 1 676 ? 14.523 -2.688 -28.719 1 98 676 SER B O 1
ATOM 10869 N N . MET B 1 677 ? 13.953 -4.848 -28.516 1 98.31 677 MET B N 1
ATOM 10870 C CA . MET B 1 677 ? 12.656 -4.688 -29.172 1 98.31 677 MET B CA 1
ATOM 10871 C C . MET B 1 677 ? 11.555 -5.352 -28.344 1 98.31 677 MET B C 1
ATOM 10873 O O . MET B 1 677 ? 11.805 -6.34 -27.656 1 98.31 677 MET B O 1
ATOM 10877 N N . ALA B 1 678 ? 10.422 -4.75 -28.375 1 98.75 678 ALA B N 1
ATOM 10878 C CA . ALA B 1 678 ? 9.188 -5.355 -27.891 1 98.75 678 ALA B CA 1
ATOM 10879 C C . ALA B 1 678 ? 8.281 -5.762 -29.047 1 98.75 678 ALA B C 1
ATOM 10881 O O . ALA B 1 678 ? 7.828 -4.91 -29.812 1 98.75 678 ALA B O 1
ATOM 10882 N N . THR B 1 679 ? 8.07 -6.992 -29.156 1 98.81 679 THR B N 1
ATOM 10883 C CA . THR B 1 679 ? 7.129 -7.5 -30.141 1 98.81 679 THR B CA 1
ATOM 10884 C C . THR B 1 679 ? 5.812 -7.891 -29.484 1 98.81 679 THR B C 1
ATOM 10886 O O . THR B 1 679 ? 5.789 -8.711 -28.562 1 98.81 679 THR B O 1
ATOM 10889 N N . ILE B 1 680 ? 4.75 -7.309 -29.969 1 98.81 680 ILE B N 1
ATOM 10890 C CA . ILE B 1 680 ? 3.414 -7.578 -29.438 1 98.81 680 ILE B CA 1
ATOM 10891 C C . ILE B 1 680 ? 2.613 -8.383 -30.453 1 98.81 680 ILE B C 1
ATOM 10893 O O . ILE B 1 680 ? 2.48 -7.984 -31.609 1 98.81 680 ILE B O 1
ATOM 10897 N N . GLU B 1 681 ? 2.158 -9.508 -30.016 1 98.5 681 GLU B N 1
ATOM 10898 C CA . GLU B 1 681 ? 1.364 -10.398 -30.844 1 98.5 681 GLU B CA 1
ATOM 10899 C C . GLU B 1 681 ? -0.061 -10.531 -30.312 1 98.5 681 GLU B C 1
ATOM 10901 O O . GLU B 1 681 ? -0.272 -11.016 -29.203 1 98.5 681 GLU B O 1
ATOM 10906 N N . TRP B 1 682 ? -0.998 -10.125 -31.141 1 98.56 682 TRP B N 1
ATOM 10907 C CA . TRP B 1 682 ? -2.408 -10.18 -30.766 1 98.56 682 TRP B CA 1
ATOM 10908 C C . TRP B 1 682 ? -3.174 -11.148 -31.656 1 98.56 682 TRP B C 1
ATOM 10910 O O . TRP B 1 682 ? -3.377 -10.883 -32.844 1 98.56 682 TRP B O 1
ATOM 10920 N N . ARG B 1 683 ? -3.523 -12.273 -31.047 1 97.81 683 ARG B N 1
ATOM 10921 C CA . ARG B 1 683 ? -4.473 -13.148 -31.734 1 97.81 683 ARG B CA 1
ATOM 10922 C C . ARG B 1 683 ? -5.902 -12.664 -31.531 1 97.81 683 ARG B C 1
ATOM 10924 O O . ARG B 1 683 ? -6.484 -12.844 -30.453 1 97.81 683 ARG B O 1
ATOM 10931 N N . ILE B 1 684 ? -6.445 -12.117 -32.594 1 97.31 684 ILE B N 1
ATOM 10932 C CA . ILE B 1 684 ? -7.738 -11.453 -32.5 1 97.31 684 ILE B CA 1
ATOM 10933 C C . ILE B 1 684 ? -8.805 -12.469 -32.094 1 97.31 684 ILE B C 1
ATOM 10935 O O . ILE B 1 684 ? -9.07 -13.422 -32.812 1 97.31 684 ILE B O 1
ATOM 10939 N N . PRO B 1 685 ? -9.438 -12.242 -30.953 1 95.31 685 PRO B N 1
ATOM 10940 C CA . PRO B 1 685 ? -10.477 -13.172 -30.516 1 95.31 685 PRO B CA 1
ATOM 10941 C C . PRO B 1 685 ? -11.695 -13.18 -31.438 1 95.31 685 PRO B C 1
ATOM 10943 O O . PRO B 1 685 ? -11.984 -12.172 -32.094 1 95.31 685 PRO B O 1
ATOM 10946 N N . ASP B 1 686 ? -12.469 -14.258 -31.375 1 91.62 686 ASP B N 1
ATOM 10947 C CA . ASP B 1 686 ? -13.688 -14.383 -32.156 1 91.62 686 ASP B CA 1
ATOM 10948 C C . ASP B 1 686 ? -14.766 -13.414 -31.672 1 91.62 686 ASP B C 1
ATOM 10950 O O . ASP B 1 686 ? -15.68 -13.07 -32.438 1 91.62 686 ASP B O 1
ATOM 10954 N N . THR B 1 687 ? -14.609 -12.953 -30.453 1 88.06 687 THR B N 1
ATOM 10955 C CA . THR B 1 687 ? -15.617 -12.094 -29.844 1 88.06 687 THR B CA 1
ATOM 10956 C C . THR B 1 687 ? -15.219 -10.625 -29.953 1 88.06 687 THR B C 1
ATOM 10958 O O . THR B 1 687 ? -15.953 -9.742 -29.516 1 88.06 687 THR B O 1
ATOM 10961 N N . ALA B 1 688 ? -14.109 -10.344 -30.531 1 93.06 688 ALA B N 1
ATOM 10962 C CA . ALA B 1 688 ? -13.641 -8.961 -30.609 1 93.06 688 ALA B CA 1
ATOM 10963 C C . ALA B 1 688 ? -14.609 -8.094 -31.406 1 93.06 688 ALA B C 1
ATOM 10965 O O . ALA B 1 688 ? -14.977 -8.445 -32.531 1 93.06 688 ALA B O 1
ATOM 10966 N N . PRO B 1 689 ? -14.992 -7.004 -30.906 1 90.5 689 PRO B N 1
ATOM 10967 C CA . PRO B 1 689 ? -15.82 -6.09 -31.688 1 90.5 689 PRO B CA 1
ATOM 10968 C C . PRO B 1 689 ? -15.133 -5.625 -32.969 1 90.5 689 PRO B C 1
ATOM 10970 O O . PRO B 1 689 ? -13.922 -5.41 -33 1 90.5 689 PRO B O 1
ATOM 10973 N N . LEU B 1 690 ? -15.984 -5.52 -34 1 92.5 690 LEU B N 1
ATOM 10974 C CA . LEU B 1 690 ? -15.453 -4.941 -35.219 1 92.5 690 LEU B CA 1
ATOM 10975 C C . LEU B 1 690 ? -15.18 -3.451 -35.031 1 92.5 690 LEU B C 1
ATOM 10977 O O . LEU B 1 690 ? -15.914 -2.76 -34.344 1 92.5 690 LEU B O 1
ATOM 10981 N N . GLY B 1 691 ? -14.086 -2.98 -35.656 1 94.19 691 GLY B N 1
ATOM 10982 C CA . GLY B 1 691 ? -13.75 -1.572 -35.5 1 94.19 691 GLY B CA 1
ATOM 10983 C C . GLY B 1 691 ? -12.289 -1.277 -35.812 1 94.19 691 GLY B C 1
ATOM 10984 O O . GLY B 1 691 ? -11.625 -2.057 -36.5 1 94.19 691 GLY B O 1
ATOM 10985 N N . VAL B 1 692 ? -11.914 -0.046 -35.469 1 95.5 692 VAL B N 1
ATOM 10986 C CA . VAL B 1 692 ? -10.547 0.419 -35.688 1 95.5 692 VAL B CA 1
ATOM 10987 C C . VAL B 1 692 ? -9.719 0.228 -34.406 1 95.5 692 VAL B C 1
ATOM 10989 O O . VAL B 1 692 ? -10.133 0.646 -33.344 1 95.5 692 VAL B O 1
ATOM 10992 N N . TYR B 1 693 ? -8.625 -0.48 -34.625 1 97.12 693 TYR B N 1
ATOM 10993 C CA . TYR B 1 693 ? -7.777 -0.824 -33.469 1 97.12 693 TYR B CA 1
ATOM 10994 C C . TYR B 1 693 ? -6.367 -0.276 -33.656 1 97.12 693 TYR B C 1
ATOM 10996 O O . TYR B 1 693 ? -5.984 0.106 -34.781 1 97.12 693 TYR B O 1
ATOM 11004 N N . ARG B 1 694 ? -5.641 -0.178 -32.562 1 97.94 694 ARG B N 1
ATOM 11005 C CA . ARG B 1 694 ? -4.195 0.011 -32.594 1 97.94 694 ARG B CA 1
ATOM 11006 C C . ARG B 1 694 ? -3.541 -0.703 -31.406 1 97.94 694 ARG B C 1
ATOM 11008 O O . ARG B 1 694 ? -4.223 -1.112 -30.469 1 97.94 694 ARG B O 1
ATOM 11015 N N . ILE B 1 695 ? -2.264 -0.918 -31.5 1 98.5 695 ILE B N 1
ATOM 11016 C CA . ILE B 1 695 ? -1.487 -1.55 -30.438 1 98.5 695 ILE B CA 1
ATOM 11017 C C . ILE B 1 695 ? -0.57 -0.518 -29.781 1 98.5 695 ILE B C 1
ATOM 11019 O O . ILE B 1 695 ? 0.099 0.253 -30.484 1 98.5 695 ILE B O 1
ATOM 11023 N N . ARG B 1 696 ? -0.57 -0.501 -28.531 1 98.31 696 ARG B N 1
ATOM 11024 C CA . ARG B 1 696 ? 0.265 0.412 -27.75 1 98.31 696 ARG B CA 1
ATOM 11025 C C . ARG B 1 696 ? 1.25 -0.355 -26.875 1 98.31 696 ARG B C 1
ATOM 11027 O O . ARG B 1 696 ? 0.916 -1.41 -26.328 1 98.31 696 ARG B O 1
ATOM 11034 N N . HIS B 1 697 ? 2.482 0.184 -26.75 1 98.69 697 HIS B N 1
ATOM 11035 C CA . HIS B 1 697 ? 3.547 -0.376 -25.938 1 98.69 697 HIS B CA 1
ATOM 11036 C C . HIS B 1 697 ? 4 0.619 -24.875 1 98.69 697 HIS B C 1
ATOM 11038 O O . HIS B 1 697 ? 4.094 1.819 -25.141 1 98.69 697 HIS B O 1
ATOM 11044 N N . PHE B 1 698 ? 4.199 0.141 -23.641 1 98.56 698 PHE B N 1
ATOM 11045 C CA . PHE B 1 698 ? 4.793 0.911 -22.547 1 98.56 698 PHE B CA 1
ATOM 11046 C C . PHE B 1 698 ? 6.113 0.292 -22.109 1 98.56 698 PHE B C 1
ATOM 11048 O O . PHE B 1 698 ? 6.258 -0.933 -22.094 1 98.56 698 PHE B O 1
ATOM 11055 N N . GLY B 1 699 ? 7.07 1.085 -21.719 1 98.25 699 GLY B N 1
ATOM 11056 C CA . GLY B 1 699 ? 8.344 0.606 -21.203 1 98.25 699 GLY B CA 1
ATOM 11057 C C . GLY B 1 699 ? 9.094 1.65 -20.406 1 98.25 699 GLY B C 1
ATOM 11058 O O . GLY B 1 699 ? 8.609 2.768 -20.219 1 98.25 699 GLY B O 1
ATOM 11059 N N . ALA B 1 700 ? 10.219 1.242 -19.859 1 97.44 700 ALA B N 1
ATOM 11060 C CA . ALA B 1 700 ? 11.141 2.109 -19.109 1 97.44 700 ALA B CA 1
ATOM 11061 C C . ALA B 1 700 ? 12.586 1.873 -19.547 1 97.44 700 ALA B C 1
ATOM 11063 O O . ALA B 1 700 ? 13.039 0.729 -19.609 1 97.44 700 ALA B O 1
ATOM 11064 N N . ALA B 1 701 ? 13.234 2.934 -19.844 1 97.5 701 ALA B N 1
ATOM 11065 C CA . ALA B 1 701 ? 14.609 2.828 -20.344 1 97.5 701 ALA B CA 1
ATOM 11066 C C . ALA B 1 701 ? 15.602 3.416 -19.344 1 97.5 701 ALA B C 1
ATOM 11068 O O . ALA B 1 701 ? 15.328 4.445 -18.734 1 97.5 701 ALA B O 1
ATOM 11069 N N . LYS B 1 702 ? 16.703 2.764 -19.188 1 95.06 702 LYS B N 1
ATOM 11070 C CA . LYS B 1 702 ? 17.766 3.203 -18.297 1 95.06 702 LYS B CA 1
ATOM 11071 C C . LYS B 1 702 ? 18.906 3.861 -19.062 1 95.06 702 LYS B C 1
ATOM 11073 O O . LYS B 1 702 ? 19.438 3.277 -20.016 1 95.06 702 LYS B O 1
ATOM 11078 N N . SER B 1 703 ? 19.266 5.02 -18.641 1 89.56 703 SER B N 1
ATOM 11079 C CA . SER B 1 703 ? 20.391 5.727 -19.25 1 89.56 703 SER B CA 1
ATOM 11080 C C . SER B 1 703 ? 21.719 5.293 -18.641 1 89.56 703 SER B C 1
ATOM 11082 O O . SER B 1 703 ? 21.734 4.625 -17.609 1 89.56 703 SER B O 1
ATOM 11084 N N . LEU B 1 704 ? 22.75 5.684 -19.297 1 84 704 LEU B N 1
ATOM 11085 C CA . LEU B 1 704 ? 24.078 5.32 -18.828 1 84 704 LEU B CA 1
ATOM 11086 C C . LEU B 1 704 ? 24.359 5.926 -17.469 1 84 704 LEU B C 1
ATOM 11088 O O . LEU B 1 704 ? 25.078 5.332 -16.656 1 84 704 LEU B O 1
ATOM 11092 N N . LEU B 1 705 ? 23.719 7.094 -17.203 1 77.5 705 LEU B N 1
ATOM 11093 C CA . LEU B 1 705 ? 23.953 7.766 -15.922 1 77.5 705 LEU B CA 1
ATOM 11094 C C . LEU B 1 705 ? 23.031 7.191 -14.844 1 77.5 705 LEU B C 1
ATOM 11096 O O . LEU B 1 705 ? 23.109 7.605 -13.68 1 77.5 705 LEU B O 1
ATOM 11100 N N . GLY B 1 706 ? 22.203 6.281 -15.242 1 75 706 GLY B N 1
ATOM 11101 C CA . GLY B 1 706 ? 21.516 5.496 -14.227 1 75 706 GLY B CA 1
ATOM 11102 C C . GLY B 1 706 ? 20.047 5.855 -14.078 1 75 706 GLY B C 1
ATOM 11103 O O . GLY B 1 706 ? 19.281 5.133 -13.438 1 75 706 GLY B O 1
ATOM 11104 N N . SER B 1 707 ? 19.578 6.824 -14.656 1 84.56 707 SER B N 1
ATOM 11105 C CA . SER B 1 707 ? 18.172 7.219 -14.5 1 84.56 707 SER B CA 1
ATOM 11106 C C . SER B 1 707 ? 17.266 6.398 -15.406 1 84.56 707 SER B C 1
ATOM 11108 O O . SER B 1 707 ? 17.656 6.043 -16.531 1 84.56 707 SER B O 1
ATOM 11110 N N . THR B 1 708 ? 16.156 5.973 -14.898 1 91.31 708 THR B N 1
ATOM 11111 C CA . THR B 1 708 ? 15.156 5.238 -15.656 1 91.31 708 THR B CA 1
ATOM 11112 C C . THR B 1 708 ? 14.016 6.16 -16.078 1 91.31 708 THR B C 1
ATOM 11114 O O . THR B 1 708 ? 13.5 6.93 -15.273 1 91.31 708 THR B O 1
ATOM 11117 N N . ARG B 1 709 ? 13.672 6.168 -17.359 1 93.19 709 ARG B N 1
ATOM 11118 C CA . ARG B 1 709 ? 12.586 6.98 -17.906 1 93.19 709 ARG B CA 1
ATOM 11119 C C . ARG B 1 709 ? 11.547 6.109 -18.609 1 93.19 709 ARG B C 1
ATOM 11121 O O . ARG B 1 709 ? 11.898 5.215 -19.375 1 93.19 709 ARG B O 1
ATOM 11128 N N . HIS B 1 710 ? 10.328 6.422 -18.344 1 96.19 710 HIS B N 1
ATOM 11129 C CA . HIS B 1 710 ? 9.242 5.668 -18.953 1 96.19 710 HIS B CA 1
ATOM 11130 C C . HIS B 1 710 ? 8.891 6.223 -20.328 1 96.19 710 HIS B C 1
ATOM 11132 O O . HIS B 1 710 ? 9.078 7.414 -20.594 1 96.19 710 HIS B O 1
ATOM 11138 N N . PHE B 1 711 ? 8.43 5.391 -21.234 1 97.44 711 PHE B N 1
ATOM 11139 C CA . PHE B 1 711 ? 8.055 5.785 -22.578 1 97.44 711 PHE B CA 1
ATOM 11140 C C . PHE B 1 711 ? 6.875 4.969 -23.078 1 97.44 711 PHE B C 1
ATOM 11142 O O . PHE B 1 711 ? 6.508 3.959 -22.469 1 97.44 711 PHE B O 1
ATOM 11149 N N . THR B 1 712 ? 6.211 5.422 -24.094 1 98.06 712 THR B N 1
ATOM 11150 C CA . THR B 1 712 ? 5.121 4.707 -24.766 1 98.06 712 THR B CA 1
ATOM 11151 C C . THR B 1 712 ? 5.164 4.938 -26.266 1 98.06 712 THR B C 1
ATOM 11153 O O . THR B 1 712 ? 5.82 5.863 -26.734 1 98.06 712 THR B O 1
ATOM 11156 N N . GLY B 1 713 ? 4.68 3.992 -26.953 1 98.06 713 GLY B N 1
ATOM 11157 C CA . GLY B 1 713 ? 4.492 4.055 -28.406 1 98.06 713 GLY B CA 1
ATOM 11158 C C . GLY B 1 713 ? 3.271 3.291 -28.875 1 98.06 713 GLY B C 1
ATOM 11159 O O . GLY B 1 713 ? 2.783 2.396 -28.188 1 98.06 713 GLY B O 1
ATOM 11160 N N . SER B 1 714 ? 2.752 3.691 -30.031 1 98.06 714 SER B N 1
ATOM 11161 C CA . SER B 1 714 ? 1.594 3.01 -30.609 1 98.06 714 SER B CA 1
ATOM 11162 C C . SER B 1 714 ? 1.794 2.721 -32.094 1 98.06 714 SER B C 1
ATOM 11164 O O . SER B 1 714 ? 2.525 3.438 -32.781 1 98.06 714 SER B O 1
ATOM 11166 N N . SER B 1 715 ? 1.188 1.716 -32.562 1 98.38 715 SER B N 1
ATOM 11167 C CA . SER B 1 715 ? 1.182 1.368 -33.969 1 98.38 715 SER B CA 1
ATOM 11168 C C . SER B 1 715 ? 0.225 2.262 -34.75 1 98.38 715 SER B C 1
ATOM 11170 O O . SER B 1 715 ? -0.513 3.055 -34.188 1 98.38 715 SER B O 1
ATOM 11172 N N . SER B 1 716 ? 0.344 2.123 -36.125 1 97.81 716 SER B N 1
ATOM 11173 C CA . SER B 1 716 ? -0.74 2.637 -36.938 1 97.81 716 SER B CA 1
ATOM 11174 C C . SER B 1 716 ? -2.049 1.909 -36.656 1 97.81 716 SER B C 1
ATOM 11176 O O . SER B 1 716 ? -2.043 0.801 -36.125 1 97.81 716 SER B O 1
ATOM 11178 N N . ALA B 1 717 ? -3.117 2.621 -37 1 96.94 717 ALA B N 1
ATOM 11179 C CA . ALA B 1 717 ? -4.418 1.991 -36.812 1 96.94 717 ALA B CA 1
ATOM 11180 C C . ALA B 1 717 ? -4.715 0.98 -37.906 1 96.94 717 ALA B C 1
ATOM 11182 O O . ALA B 1 717 ? -4.156 1.067 -39 1 96.94 717 ALA B O 1
ATOM 11183 N N . PHE B 1 718 ? -5.527 0.017 -37.625 1 97.44 718 PHE B N 1
ATOM 11184 C CA . PHE B 1 718 ? -5.957 -1.001 -38.562 1 97.44 718 PHE B CA 1
ATOM 11185 C C . PHE B 1 718 ? -7.398 -1.416 -38.312 1 97.44 718 PHE B C 1
ATOM 11187 O O . PHE B 1 718 ? -7.957 -1.104 -37.25 1 97.44 718 PHE B O 1
ATOM 11194 N N . VAL B 1 719 ? -7.957 -2.104 -39.219 1 96.44 719 VAL B N 1
ATOM 11195 C CA . VAL B 1 719 ? -9.375 -2.447 -39.156 1 96.44 719 VAL B CA 1
ATOM 11196 C C . VAL B 1 719 ? -9.523 -3.932 -38.812 1 96.44 719 VAL B C 1
ATOM 11198 O O . VAL B 1 719 ? -8.781 -4.766 -39.344 1 96.44 719 VAL B O 1
ATOM 11201 N N . VAL B 1 720 ? -10.336 -4.238 -37.875 1 95.62 720 VAL B N 1
ATOM 11202 C CA . VAL B 1 720 ? -10.828 -5.598 -37.688 1 95.62 720 VAL B CA 1
ATOM 11203 C C . VAL B 1 720 ? -12.242 -5.723 -38.25 1 95.62 720 VAL B C 1
ATOM 11205 O O . VAL B 1 720 ? -13.156 -5.016 -37.812 1 95.62 720 VAL B O 1
ATOM 11208 N N . ALA B 1 721 ? -12.453 -6.59 -39.312 1 93.06 721 ALA B N 1
ATOM 11209 C CA . ALA B 1 721 ? -13.742 -6.742 -39.969 1 93.06 721 ALA B CA 1
ATOM 11210 C C . ALA B 1 721 ? -14.039 -8.211 -40.25 1 93.06 721 ALA B C 1
ATOM 11212 O O . ALA B 1 721 ? -13.117 -9.008 -40.438 1 93.06 721 ALA B O 1
#

Solvent-accessible surface area (backbone atoms only — not comparable to full-atom values): 72785 Å² total; per-residue (Å²): 56,21,75,67,72,40,65,79,24,50,74,33,38,30,40,23,62,65,51,50,43,46,52,64,53,67,45,91,96,57,45,54,41,36,46,33,41,28,48,25,39,48,23,27,49,57,42,46,53,52,37,37,51,44,42,27,64,73,55,45,82,75,47,40,81,49,36,46,44,37,23,12,37,32,10,40,32,18,78,32,12,46,48,78,30,48,72,72,9,46,52,41,26,18,40,29,67,67,49,34,49,52,49,36,52,43,47,47,51,28,47,52,53,30,62,75,60,66,66,69,59,50,43,26,40,31,73,47,80,52,78,89,44,40,35,52,74,45,58,55,39,59,64,50,40,57,66,76,62,55,67,75,44,96,56,86,47,63,41,56,33,44,36,39,35,33,31,34,75,84,76,38,75,39,32,35,42,30,35,35,35,43,33,19,51,32,50,47,69,82,50,35,40,28,29,25,31,20,41,40,43,15,20,52,51,44,36,49,47,54,54,52,62,57,47,69,74,46,53,79,78,64,57,63,43,81,53,81,47,54,67,74,55,80,73,54,63,80,66,68,85,45,66,67,55,45,41,55,55,17,63,72,37,63,52,50,77,26,39,80,40,36,83,51,30,37,36,54,50,38,56,89,43,81,58,70,53,23,80,48,80,69,61,48,46,41,47,35,27,19,38,22,49,38,29,27,39,31,60,71,39,46,26,14,72,87,78,65,43,69,30,40,76,83,71,43,17,41,95,84,32,37,74,42,14,35,43,30,32,82,30,61,90,41,37,68,48,18,16,49,52,44,6,46,53,52,29,52,52,49,52,55,40,58,76,63,41,72,47,66,57,59,72,60,56,47,60,35,41,32,28,39,54,47,34,63,34,79,31,81,42,78,41,95,89,63,66,72,44,78,47,64,28,20,54,29,32,31,14,57,35,42,42,44,34,44,42,73,45,40,33,79,59,63,86,78,54,83,57,88,77,56,56,74,44,43,61,68,45,63,81,53,70,56,80,72,51,71,65,54,46,62,49,30,47,84,43,56,73,65,40,37,33,47,76,28,53,65,96,46,47,27,45,77,45,51,44,60,42,36,40,42,32,50,32,38,36,34,40,40,35,34,26,26,29,22,19,39,65,36,38,51,52,42,45,49,52,39,49,49,56,53,56,70,70,42,84,61,93,60,82,68,43,71,45,55,32,19,17,16,45,18,66,51,52,25,35,31,38,57,47,27,28,71,61,40,44,40,53,28,9,34,21,28,24,25,48,48,42,43,58,41,51,42,54,53,44,41,50,45,51,52,26,57,75,68,69,45,86,68,68,55,56,64,77,63,82,82,53,74,93,72,61,55,60,68,64,76,76,90,67,47,38,41,63,61,91,96,47,45,53,21,20,61,72,40,59,59,63,81,77,37,73,41,43,65,66,37,74,49,60,37,28,22,32,33,38,60,60,84,69,50,79,44,81,84,33,32,52,34,35,34,28,35,57,46,86,91,78,27,67,38,47,58,43,24,30,65,33,84,49,24,34,36,37,48,49,51,93,42,97,84,46,44,38,29,34,37,36,38,38,34,44,36,49,85,80,58,75,70,44,34,31,33,46,34,39,44,48,29,33,32,34,80,89,61,54,69,45,34,27,28,17,37,42,32,30,28,29,37,96,55,22,74,65,70,43,65,80,23,49,74,34,37,31,39,21,62,65,51,50,45,47,53,66,53,66,47,91,96,57,45,53,40,36,45,33,42,29,48,25,37,49,23,26,47,59,42,45,53,52,37,37,51,43,43,27,65,74,55,45,82,74,48,39,81,50,36,48,44,39,25,11,38,32,10,40,31,18,79,31,12,46,50,79,30,47,73,74,10,44,52,43,26,18,41,30,67,68,49,34,50,52,49,34,50,42,46,46,51,27,47,52,53,31,63,77,61,67,68,69,60,51,42,25,41,30,72,48,80,54,78,87,44,40,36,53,74,45,58,55,36,58,64,49,40,56,65,78,61,56,67,76,43,97,57,86,47,62,40,57,32,45,36,38,36,34,31,34,76,84,76,38,73,38,32,34,43,30,35,34,36,41,35,19,51,33,51,49,70,82,51,35,41,27,29,25,30,20,40,40,43,16,19,52,52,44,35,52,48,52,53,53,62,57,47,69,73,45,56,79,76,65,57,63,43,82,54,80,46,53,67,73,56,78,73,53,65,83,64,68,84,45,66,65,56,45,41,55,56,18,63,72,37,63,52,50,78,25,38,80,40,36,84,49,31,37,37,53,50,39,55,89,42,81,59,69,54,23,80,48,79,67,60,48,45,41,46,36,27,18,38,21,50,38,29,26,37,31,60,71,38,45,26,13,73,89,78,66,43,71,29,39,75,82,71,45,17,40,95,83,32,36,75,43,12,36,44,29,32,83,30,61,90,40,37,68,48,17,16,49,52,43,5,46,54,53,30,51,52,47,51,55,39,56,76,65,42,71,48,67,56,59,73,60,57,50,60,36,40,33,28,40,54,48,35,62,34,79,31,82,40,78,42,96,88,64,64,71,44,78,46,63,26,19,52,30,31,31,14,56,37,42,42,43,34,45,44,70,45,40,34,82,60,62,85,80,53,82,57,86,76,54,57,75,43,42,63,68,45,62,81,54,68,55,82,72,51,69,67,54,48,62,49,31,46,83,44,58,73,66,41,38,33,48,76,27,54,65,96,46,46,26,45,77,44,50,44,59,42,37,39,42,32,50,31,38,36,36,42,39,34,32,26,26,30,22,18,37,67,35,37,50,51,42,44,50,52,38,49,49,55,54,55,68,68,42,83,60,93,61,83,69,41,70,45,55,34,20,16,14,46,18,64,51,52,26,35,32,38,55,48,27,28,69,62,40,45,39,51,28,10,34,21,28,23,25,48,49,42,43,57,40,50,42,56,53,46,40,50,45,50,51,26,55,77,67,70,46,84,67,68,56,58,62,78,64,84,81,53,74,92,71,61,55,60,68,64,76,76,90,66,46,39,40,62,61,90,95,49,46,54,19,20,62,72,41,60,60,63,79,78,37,72,42,42,65,66,40,76,48,62,36,28,23,32,34,38,60,60,83,72,49,78,44,79,84,33,32,52,32,36,33,27,34,58,45,86,92,79,26,67,38,46,57,42,25,29,65,32,82,48,24,33,38,35,46,50,50,92,43,96,85,47,41,38,28,33,36,36,38,39,35,41,35,48,85,79,56,71,70,44,34,32,32,45,34,39,44,47,28,34,33,34,80,89,62,53,69,46,35,26,28,17,35,43,30,29,30,28,37,99

Secondary structure (DSSP, 8-state):
-BSS--TT----EESS---EEEEEEE-TTS-EEEEEEESSSS--HHHHHHHHHHHHHHHGGGS-TTTEEEEE--BTTB-----SSGGGTTTTTB--HHHHHHHHHHHHHHHHHHHHT---EEEEEEEEE--SS-EES-HHHHTTS-HHHHTT-SSSS--EEEEEEEEETTTEEEEEEEEE---B-SS-TT--SB--HHHHHHHHHHHHHHHHHHHTTS-TTTTTSSS--SS--S---S--S-HHHHHHHHHT-PPPPPEE--TTHHHHH-SS-TTTTTTSPPPEEEEEE-S-TTEES-TTEEEETTT-PBPPTTT--BTTBSTTEEEE-TTTT-HHHHHHHHHHHHHHHHHHHHHH--EE--S-EEEEEEEEETTS-EEEEE-TTSSEEEEE-----EETHHHHEETTEE----SSS--TTS-HHHHHHGGG-----HHHHHHHTTSPEEE-GGG--SSS-SS-SEEEEEEEEETTEEEEE-SSEE-HHHHHHHHHHHHHHHHHHSS-----EEEEE-SBSS---EE--HHHHTT--HHHHTBTT-TTHHHHHHHHHHHHHHHHHHT------PPPP--GGG--B--PPP---B--TT--TT-EEE-PPTT-EE-TTPEEEEEEEE--GGG---TTS-SEEEEEEETTTEEEEEEETTSTTEEEEEE-SSTT-SBEEEEEEEE--TTPPSEEEEEEEEEEEE-TTS-EEEEEEEPPPEEE-/-BSS--TT----EESS---EEEEEEE-TTS-EEEEEEESSSS--HHHHHHHHHHHHHHHGGGS-TTTEEEEE--BTTB-----SSGGGTTTTTB--HHHHHHHHHHHHHHHHHHHHT---EEEEEEEEE--SS-EES-HHHHTTS-HHHHTT-SSSS--EEEEEEEEETTTEEEEEEEEE---B-SS-TT--SB--HHHHHHHHHHHHHHHHHHHTTS-TTTTTSSS--SS--S---S--S-HHHHHHHHHT-PPPPPEE--TTHHHHH-SS-TTTTTTSPPPEEEEEE-S-TTEES-TTEEEETTT-PBPPTTT--BTTBSTTEEEE-TTTT-HHHHHHHHHHHHHHHHHHHHHH--EE--S-EEEEEEEEETTS-EEEEE-TTSSEEEEE-----EETHHHHEETTEE----SSS--TTS-HHHHHHGGG-----HHHHHHHTTS-EEE-GGG--SSS-SS-SEEEEEEEEETTEEEEE-SSEE-HHHHHHHHHHHHHHHHHHSS-----EEEEE-SBSS---EE--HHHHTT--HHHHTBTT-TTHHHHHHHHHHHHHHHHHHT------PPPP--GGG--B--PPP---B--TT--TT-EEE-PPTT-EE-TT-EEEEEEEE--GGG---TTS-SEEEEEEETTTEEEEEEETTSTTEEEEEE-SSTT-SBEEEEEEEE--TTPPSEEEEEEEEEEEE-TTS-EEEEEEEPPPEEE-

Organism: Citrus sinensis (NCBI:txid2711)

Nearest PDB structures (foldseek):
  4wgk-assembly1_A  TM=9.378E-01  e=4.693E-79  Homo sapiens
  4wgk-assembly2_B  TM=9.333E-01  e=6.221E-79  Homo sapiens
  2zxc-assembly1_A  TM=9.478E-01  e=9.570E-69  Pseudomonas aeruginosa
  2zws-assembly1_A  TM=9.457E-01  e=3.704E-68  Pseudomonas aeruginosa
  6h3t-assembly2_M  TM=4.070E-01  e=1.255E-02  Mus musculus

Sequence (1442 aa):
MMGYANMEQIASGIHFRLRARTFIVAEPQGNRVVFVNLDACMASQIVKIKVIERLKARYGDLYTEKNVAISGIHTHAGPGGYLQYVVYIVTSLGFVRQSFDALVDGIEKSVLQAHENLRPGSIFVNKGELLDASISRSPSAYLNNPASERGKYKYNVDKEMTLLKFVDDQWGPVGSFNWFATHGTSMSRTNSLISGDNKGAAARFMEDWFEQSNAGHSSADELVSEGIPRRVSDIISDFRNNHHELLELAASFQSPPGKAATKILSVARRVRGILREAEKPGFVSAFCQSNCGDVSPNVLGAFCIDSGLPCDFNHSTCGGKNEMCYGRGPGYPDEFESTRIIGERQFRKAVDLFNKASEKLEGKIDYRHSYLDFSQLEVTIPKQNGGSETVKTCPAAMGFAFAAGTTDGPGAFDFTQGDDKGNPFWRLVRDLLKKPDKEQINCQYPKPILLDTGEMKQPYDWAPSILPIQILQVGQLVILSVPGEFTTMAGRRLRDAVKTVVTTTGESNSNVHVVLAGLTNSYSQYVTTFEEYQVQRYEGASTLYGPHTLSAYIQEFKKLASALLSGQPVELGPQPPDLLDKQISFLTPVVMDSTPIGVNFGDCKSDVPQNTTFRRGEMVTVSFWSACPRNDLMTEGTFALVEILHGKDIWAPAYDDDDFCLRFKWSRPSKLSARSMATIEWRIPDTAPLGVYRIRHFGAAKSLLGSTRHFTGSSSAFVVAMMGYANMEQIASGIHFRLRARTFIVAEPQGNRVVFVNLDACMASQIVKIKVIERLKARYGDLYTEKNVAISGIHTHAGPGGYLQYVVYIVTSLGFVRQSFDALVDGIEKSVLQAHENLRPGSIFVNKGELLDASISRSPSAYLNNPASERGKYKYNVDKEMTLLKFVDDQWGPVGSFNWFATHGTSMSRTNSLISGDNKGAAARFMEDWFEQSNAGHSSADELVSEGIPRRVSDIISDFRNNHHELLELAASFQSPPGKAATKILSVARRVRGILREAEKPGFVSAFCQSNCGDVSPNVLGAFCIDSGLPCDFNHSTCGGKNEMCYGRGPGYPDEFESTRIIGERQFRKAVDLFNKASEKLEGKIDYRHSYLDFSQLEVTIPKQNGGSETVKTCPAAMGFAFAAGTTDGPGAFDFTQGDDKGNPFWRLVRDLLKKPDKEQINCQYPKPILLDTGEMKQPYDWAPSILPIQILQVGQLVILSVPGEFTTMAGRRLRDAVKTVVTTTGESNSNVHVVLAGLTNSYSQYVTTFEEYQVQRYEGASTLYGPHTLSAYIQEFKKLASALLSGQPVELGPQPPDLLDKQISFLTPVVMDSTPIGVNFGDCKSDVPQNTTFRRGEMVTVSFWSACPRNDLMTEGTFALVEILHGKDIWAPAYDDDDFCLRFKWSRPSKLSARSMATIEWRIPDTAPLGVYRIRHFGAAKSLLGSTRHFTGSSSAFVVA

pLDDT: mean 91.28, std 13.96, range [28.55, 98.94]